Protein AF-A0AAW2H6T4-F1 (afdb_monomer_lite)

InterPro domains:
  IPR000943 RNA polymerase sigma-70 [PR00046] (392-405)
  IPR000943 RNA polymerase sigma-70 [PR00046] (416-424)
  IPR000943 RNA polymerase sigma-70 [PR00046] (540-552)
  IPR000943 RNA polymerase sigma-70 [PS00715] (392-405)
  IPR007127 RNA polymerase sigma factor 70, region 1.1 [PF03979] (9-80)
  IPR007624 RNA polymerase sigma-70 region 3 [PF04539] (447-523)
  IPR007627 RNA polymerase sigma-70 region 2 [PF04542] (368-438)
  IPR009042 RNA polymerase sigma-70 region 1.2 [PF00140] (115-144)
  IPR011990 Tetratricopeptide-like helical domain superfamily [G3DSA:1.25.40.10] (663-835)
  IPR011990 Tetratricopeptide-like helical domain superfamily [G3DSA:1.25.40.10] (836-959)
  IPR011990 Tetratricopeptide-like helical domain superfamily [SSF48452] (694-950)
  IPR013324 RNA polymerase sigma factor, region 3/4-like [SSF88659] (441-514)
  IPR013324 RNA polymerase sigma factor, region 3/4-like [SSF88659] (498-562)
  IPR013325 RNA polymerase sigma factor, region 2 [SSF88946] (134-435)
  IPR014284 RNA polymerase sigma-70-like domain [TIGR02937] (363-571)
  IPR019734 Tetratricopeptide repeat [PF13181] (883-915)
  IPR019734 Tetratricopeptide repeat [PS50005] (882-915)
  IPR019734 Tetratricopeptide repeat [SM00028] (767-802)
  IPR019734 Tetratricopeptide repeat [SM00028] (803-836)
  IPR019734 Tetratricopeptide repeat [SM00028] (882-915)

Sequence (962 aa):
MGELNLNDKVEGILNELKGRQTVTYAEVNEMLPNEVLVSEASLEEIYRQLEAKKIKLVGEARTDFSDLESEEDFEERTLEDETLVGVEDSFDFDSTEVKSSYFIGSDKDASSLDDPIRLYLKEIGKENLLTAEQEVELSHKMEQCELTILEILKDEGILIGEYYNLVESIFHQEEEVSEGDLVQREVPETIAEKRRISQFYREALKPFINSIKSFMQLKYSIQEVGEDLFESEEFLNARQELKKQLKSVELNPEEIALFSQKYIDVKNEILSLRETQRLIIQELGVHKVKDLRSLGRSLATAEERNLLEKSVGLNANEIKEKIREVQLAEHRLKEIEFEFENRVDRILELSGKISQEKALMKEAKDKLIKANLRLVISIAKKYINKGLHFFDLVQEGNIGLIKAVEKFEYRKGFKFSTYATWWIRQAITRSISDQARTIRVPVHMIEQINKVVRESRQLMQTLGREATDEEIAEKLGWEVKRVKSVKSIAREPISLETPIGEEEDSFLYDFIEDKDAENPASQTAYRVLQEQIESVLNTLPPREQEVLKMRFGLDAENSKEVLARLKERESCVRVSLNELLSAEKALKVQSAEVESNREKVEFRVAEIKTQREYEALEKEMKALSAQESTLRKELELLRNSREETQAEHERLVSLIKNQEEEILEEKETFAKEIEEKEKSLAYLEAGPTRADVLALWEQGAYSDVIANLEIEIQCKPLDSTLLVLLGISHFYQALAQGDSLQEKSHMDLAITYLRKSLLSKYVPAEDRVYYVLGKSYYHKGYYYSDLAVEYLNKALALNANLKNGYEYLGLAYSLRSEHLKSYEAFKKAYAQRPSFLLLYAMAEECLQAGQMSLAQTYLLQLKVDYEKQIDLSKRPDDNLMQKVWLSLGEIAFQEKDYRQAENFFNNILKINPSNPLVYLKLGDLYDARDNDPVRARKAWRKAAQLDPSLEIVAERLRRPIN

Structure (mmCIF, N/CA/C/O backbone):
data_AF-A0AAW2H6T4-F1
#
_entry.id   AF-A0AAW2H6T4-F1
#
loop_
_atom_site.group_PDB
_atom_site.id
_atom_site.type_symbol
_atom_site.label_atom_id
_atom_site.label_alt_id
_atom_site.label_comp_id
_atom_site.label_asym_id
_atom_site.label_entity_id
_atom_site.label_seq_id
_atom_site.pdbx_PDB_ins_code
_atom_site.Cartn_x
_atom_site.Cartn_y
_atom_site.Cartn_z
_atom_site.occupancy
_atom_site.B_iso_or_equiv
_atom_site.auth_seq_id
_atom_site.auth_comp_id
_atom_site.auth_asym_id
_atom_site.auth_atom_id
_atom_site.pdbx_PDB_model_num
ATOM 1 N N . MET A 1 1 ? -53.649 26.702 -38.207 1.00 28.42 1 MET A N 1
ATOM 2 C CA . MET A 1 1 ? -53.503 26.731 -39.678 1.00 28.42 1 MET A CA 1
ATOM 3 C C . MET A 1 1 ? -52.306 25.853 -40.001 1.00 28.42 1 MET A C 1
ATOM 5 O O . MET A 1 1 ? -51.208 26.260 -39.675 1.00 28.42 1 MET A O 1
ATOM 9 N N . GLY A 1 2 ? -52.568 24.639 -40.500 1.00 35.88 2 GLY A N 1
ATOM 10 C CA . GLY A 1 2 ? -51.635 23.691 -41.134 1.00 35.88 2 GLY A CA 1
ATOM 11 C C . GLY A 1 2 ? -50.246 23.468 -40.524 1.00 35.88 2 GLY A C 1
ATOM 12 O O . GLY A 1 2 ? -49.280 24.001 -41.053 1.00 35.88 2 GLY A O 1
ATOM 13 N N . GLU A 1 3 ? -50.134 22.598 -39.518 1.00 32.44 3 GLU A N 1
ATOM 14 C CA . GLU A 1 3 ? -48.886 21.863 -39.258 1.00 32.44 3 GLU A CA 1
ATOM 15 C C . GLU A 1 3 ? -48.763 20.762 -40.320 1.00 32.44 3 GLU A C 1
ATOM 17 O O . GLU A 1 3 ? -49.458 19.750 -40.271 1.00 32.44 3 GLU A O 1
ATOM 22 N N . LEU A 1 4 ? -47.940 21.000 -41.338 1.00 39.44 4 LEU A N 1
ATOM 23 C CA . LEU A 1 4 ? -47.462 19.954 -42.239 1.00 39.44 4 LEU A CA 1
ATOM 24 C C . LEU A 1 4 ? -46.228 19.340 -41.575 1.00 39.44 4 LEU A C 1
ATOM 26 O O . LEU A 1 4 ? -45.208 20.019 -41.452 1.00 39.44 4 LEU A O 1
ATOM 30 N N . ASN A 1 5 ? -46.346 18.091 -41.121 1.00 49.66 5 ASN A N 1
ATOM 31 C CA . ASN A 1 5 ? -45.263 17.353 -40.477 1.00 49.66 5 ASN A CA 1
ATOM 32 C C . ASN A 1 5 ? -44.026 17.316 -41.385 1.00 49.66 5 ASN A C 1
ATOM 34 O O . ASN A 1 5 ? -44.139 17.061 -42.586 1.00 49.66 5 ASN A O 1
ATOM 38 N N . LEU A 1 6 ? -42.838 17.512 -40.804 1.00 50.62 6 LEU A N 1
ATOM 39 C CA . LEU A 1 6 ? -41.548 17.364 -41.494 1.00 50.62 6 LEU A CA 1
ATOM 40 C C . LEU A 1 6 ? -41.464 16.021 -42.250 1.00 50.62 6 LEU A C 1
ATOM 42 O O . LEU A 1 6 ? -40.988 15.972 -43.382 1.00 50.62 6 LEU A O 1
ATOM 46 N N . ASN A 1 7 ? -42.027 14.963 -41.657 1.00 55.31 7 ASN A N 1
ATOM 47 C CA . ASN A 1 7 ? -42.104 13.626 -42.244 1.00 55.31 7 ASN A CA 1
ATOM 48 C C . ASN A 1 7 ? -42.931 13.567 -43.539 1.00 55.31 7 ASN A C 1
ATOM 50 O O . ASN A 1 7 ? -42.539 12.849 -44.450 1.00 55.31 7 ASN A O 1
ATOM 54 N N . ASP A 1 8 ? -44.005 14.351 -43.681 1.00 57.28 8 ASP A N 1
ATOM 55 C CA . ASP A 1 8 ? -44.834 14.338 -44.899 1.00 57.28 8 ASP A CA 1
ATOM 56 C C . ASP A 1 8 ? -44.098 14.986 -46.087 1.00 57.28 8 ASP A C 1
ATOM 58 O O . ASP A 1 8 ? -44.262 14.575 -47.237 1.00 57.28 8 ASP A O 1
ATOM 62 N N . LYS A 1 9 ? -43.244 15.986 -45.821 1.00 57.44 9 LYS A N 1
ATOM 63 C CA . LYS A 1 9 ? -42.394 16.620 -46.844 1.00 57.44 9 LYS A CA 1
ATOM 64 C C . LYS A 1 9 ? -41.209 15.736 -47.229 1.00 57.44 9 LYS A C 1
ATOM 66 O O . LYS A 1 9 ? -40.924 15.611 -48.417 1.00 57.44 9 LYS A O 1
ATOM 71 N N . VAL A 1 10 ? -40.566 15.087 -46.254 1.00 58.72 10 VAL A N 1
ATOM 72 C CA . VAL A 1 10 ? -39.486 14.114 -46.501 1.00 58.72 10 VAL A CA 1
ATOM 73 C C . VAL A 1 10 ? -40.023 12.892 -47.256 1.00 58.72 10 VAL A C 1
ATOM 75 O O . VAL A 1 10 ? -39.403 12.452 -48.221 1.00 58.72 10 VAL A O 1
ATOM 78 N N . GLU A 1 11 ? -41.219 12.391 -46.928 1.00 61.94 11 GLU A N 1
ATOM 79 C CA . GLU A 1 11 ? -41.885 11.346 -47.718 1.00 61.94 11 GLU A CA 1
ATOM 80 C C . GLU A 1 11 ? -42.286 11.819 -49.121 1.00 61.94 11 GLU A C 1
ATOM 82 O O . GLU A 1 11 ? -42.216 11.031 -50.067 1.00 61.94 11 GLU A O 1
ATOM 87 N N . GLY A 1 12 ? -42.670 13.090 -49.280 1.00 61.72 12 GLY A N 1
ATOM 88 C CA . GLY A 1 12 ? -42.907 13.721 -50.581 1.00 61.72 12 GLY A CA 1
ATOM 89 C C . GLY A 1 12 ? -41.664 13.695 -51.474 1.00 61.72 12 GLY A C 1
ATOM 90 O O . GLY A 1 12 ? -41.731 13.178 -52.589 1.00 61.72 12 GLY A O 1
ATOM 91 N N . ILE A 1 13 ? -40.519 14.139 -50.946 1.00 63.97 13 ILE A N 1
ATOM 92 C CA . ILE A 1 13 ? -39.216 14.120 -51.636 1.00 63.97 13 ILE A CA 1
ATOM 93 C C . ILE A 1 13 ? -38.795 12.674 -51.945 1.00 63.97 13 ILE A C 1
ATOM 95 O O . ILE A 1 13 ? -38.434 12.343 -53.073 1.00 63.97 13 ILE A O 1
ATOM 99 N N . LEU A 1 14 ? -38.939 11.753 -50.986 1.00 63.25 14 LEU A N 1
ATOM 100 C CA . LEU A 1 14 ? -38.640 10.330 -51.186 1.00 63.25 14 LEU A CA 1
ATOM 101 C C . LEU A 1 14 ? -39.569 9.649 -52.208 1.00 63.25 14 LEU A C 1
ATOM 103 O O . LEU A 1 14 ? -39.184 8.635 -52.793 1.00 63.25 14 LEU A O 1
ATOM 107 N N . ASN A 1 15 ? -40.791 10.149 -52.414 1.00 65.19 15 ASN A N 1
ATOM 108 C CA . ASN A 1 15 ? -41.711 9.654 -53.441 1.00 65.19 15 ASN A CA 1
ATOM 109 C C . ASN A 1 15 ? -41.422 10.260 -54.823 1.00 65.19 15 ASN A C 1
ATOM 111 O O . ASN A 1 15 ? -41.577 9.546 -55.810 1.00 65.19 15 ASN A O 1
ATOM 115 N N . GLU A 1 16 ? -40.954 11.507 -54.921 1.00 64.25 16 GLU A N 1
ATOM 116 C CA . GLU A 1 16 ? -40.449 12.072 -56.187 1.00 64.25 16 GLU A CA 1
ATOM 117 C C . GLU A 1 16 ? -39.160 11.380 -56.652 1.00 64.25 16 GLU A C 1
ATOM 119 O O . GLU A 1 16 ? -38.939 11.193 -57.850 1.00 64.25 16 GLU A O 1
ATOM 124 N N . LEU A 1 17 ? -38.347 10.909 -55.705 1.00 62.38 17 LEU A N 1
ATOM 125 C CA . LEU A 1 17 ? -37.130 10.145 -55.975 1.00 62.38 17 LEU A CA 1
ATOM 126 C C . LEU A 1 17 ? -37.383 8.647 -56.246 1.00 62.38 17 LEU A C 1
ATOM 128 O O . LEU A 1 17 ? -36.458 7.943 -56.664 1.00 62.38 17 LEU A O 1
ATOM 132 N N . LYS A 1 18 ? -38.623 8.139 -56.093 1.00 56.62 18 LYS A N 1
ATOM 133 C CA . LYS A 1 18 ? -38.999 6.756 -56.465 1.00 56.62 18 LYS A CA 1
ATOM 134 C C . LYS A 1 18 ? -38.964 6.582 -57.985 1.00 56.62 18 LYS A C 1
ATOM 136 O O . LYS A 1 18 ? -39.970 6.691 -58.680 1.00 56.62 18 LYS A O 1
ATOM 141 N N . GLY A 1 19 ? -37.780 6.263 -58.491 1.00 57.34 19 GLY A N 1
ATOM 142 C CA . GLY A 1 19 ? -37.528 5.989 -59.905 1.00 57.34 19 GLY A CA 1
ATOM 143 C C . GLY A 1 19 ? -36.106 6.326 -60.344 1.00 57.34 19 GLY A C 1
ATOM 144 O O . GLY A 1 19 ? -35.654 5.800 -61.359 1.00 57.34 19 GLY A O 1
ATOM 145 N N . ARG A 1 20 ? -35.378 7.150 -59.576 1.00 62.81 20 ARG A N 1
ATOM 146 C CA . ARG A 1 20 ? -33.968 7.472 -59.833 1.00 62.81 20 ARG A CA 1
ATOM 147 C C . ARG A 1 20 ? -33.062 6.517 -59.052 1.00 62.81 20 ARG A C 1
ATOM 149 O O . ARG A 1 20 ? -33.275 6.294 -57.867 1.00 62.81 20 ARG A O 1
ATOM 156 N N . GLN A 1 21 ? -32.062 5.937 -59.721 1.00 60.78 21 GLN A N 1
ATOM 157 C CA . GLN A 1 21 ? -31.057 5.078 -59.073 1.00 60.78 21 GLN A CA 1
ATOM 158 C C . GLN A 1 21 ? -29.920 5.880 -58.419 1.00 60.78 21 GLN A C 1
ATOM 160 O O . GLN A 1 21 ? -29.224 5.339 -57.561 1.00 60.78 21 GLN A O 1
ATOM 165 N N . THR A 1 22 ? -29.748 7.152 -58.795 1.00 69.56 22 THR A N 1
ATOM 166 C CA . THR A 1 22 ? -28.682 8.034 -58.300 1.00 69.56 22 THR A CA 1
ATOM 167 C C . THR A 1 22 ? -29.190 9.456 -58.061 1.00 69.56 22 THR A C 1
ATOM 169 O O . THR A 1 22 ? -29.988 9.947 -58.863 1.00 69.56 22 THR A O 1
ATOM 172 N N . VAL A 1 23 ? -28.724 10.108 -56.993 1.00 73.19 23 VAL A N 1
ATOM 173 C CA . VAL A 1 23 ? -29.035 11.510 -56.631 1.00 73.19 23 VAL A CA 1
ATOM 174 C C . VAL A 1 23 ? -27.757 12.181 -56.118 1.00 73.19 23 VAL A C 1
ATOM 176 O O . VAL A 1 23 ? -26.948 11.514 -55.472 1.00 73.19 23 VAL A O 1
ATOM 179 N N . THR A 1 24 ? -27.536 13.465 -56.407 1.00 73.81 24 THR A N 1
ATOM 180 C CA . THR A 1 24 ? -26.342 14.188 -55.924 1.00 73.81 24 THR A CA 1
ATOM 181 C C . THR A 1 24 ? -26.585 14.894 -54.588 1.00 73.81 24 THR A C 1
ATOM 183 O O . THR A 1 24 ? -27.717 15.232 -54.245 1.00 73.81 24 THR A O 1
ATOM 186 N N . TYR A 1 25 ? -25.518 15.148 -53.820 1.00 69.56 25 TYR A N 1
ATOM 187 C CA . TYR A 1 25 ? -25.616 15.875 -52.543 1.00 69.56 25 TYR A CA 1
ATOM 188 C C . TYR A 1 25 ? -26.214 17.283 -52.703 1.00 69.56 25 TYR A C 1
ATOM 190 O O . TYR A 1 25 ? -26.972 17.733 -51.847 1.00 69.56 25 TYR A O 1
ATOM 198 N N . ALA A 1 26 ? -25.922 17.959 -53.819 1.00 65.56 26 ALA A N 1
ATOM 199 C CA . ALA A 1 26 ? -26.484 19.270 -54.129 1.00 65.56 26 ALA A CA 1
ATOM 200 C C . ALA A 1 26 ? -28.000 19.201 -54.380 1.00 65.56 26 ALA A C 1
ATOM 202 O O . ALA A 1 26 ? -28.742 20.017 -53.842 1.00 65.56 26 ALA A O 1
ATOM 203 N N . GLU A 1 27 ? -28.471 18.185 -55.111 1.00 67.06 27 GLU A N 1
ATOM 204 C CA . GLU A 1 27 ? -29.902 17.980 -55.367 1.00 67.06 27 GLU A CA 1
ATOM 205 C C . GLU A 1 27 ? -30.681 17.672 -54.080 1.00 67.06 27 GLU A C 1
ATOM 207 O O . GLU A 1 27 ? -31.788 18.177 -53.899 1.00 67.06 27 GLU A O 1
ATOM 212 N N . VAL A 1 28 ? -30.108 16.886 -53.157 1.00 68.38 28 VAL A N 1
ATOM 213 C CA . VAL A 1 28 ? -30.737 16.623 -51.848 1.00 68.38 28 VAL A CA 1
ATOM 214 C C . VAL A 1 28 ? -30.807 17.901 -51.009 1.00 68.38 28 VAL A C 1
ATOM 216 O O . VAL A 1 28 ? -31.851 18.181 -50.423 1.00 68.38 28 VAL A O 1
ATOM 219 N N . ASN A 1 29 ? -29.744 18.708 -50.993 1.00 68.62 29 ASN A N 1
ATOM 220 C CA . ASN A 1 29 ? -29.708 19.957 -50.229 1.00 68.62 29 ASN A CA 1
ATOM 221 C C . ASN A 1 29 ? -30.616 21.056 -50.802 1.00 68.62 29 ASN A C 1
ATOM 223 O O . ASN A 1 29 ? -31.192 21.812 -50.025 1.00 68.62 29 ASN A O 1
ATOM 227 N N . GLU A 1 30 ? -30.795 21.142 -52.124 1.00 69.62 30 GLU A N 1
ATOM 228 C CA . GLU A 1 30 ? -31.726 22.100 -52.747 1.00 69.62 30 GLU A CA 1
ATOM 229 C C . GLU A 1 30 ? -33.202 21.736 -52.525 1.00 69.62 30 GLU A C 1
ATOM 231 O O . GLU A 1 30 ? -34.061 22.620 -52.480 1.00 69.62 30 GLU A O 1
ATOM 236 N N . MET A 1 31 ? -33.516 20.444 -52.374 1.00 66.00 31 MET A N 1
ATOM 237 C CA . MET A 1 31 ? -34.884 19.967 -52.126 1.00 66.00 31 MET A CA 1
ATOM 238 C C . MET A 1 31 ? -35.309 20.072 -50.654 1.00 66.00 31 MET A C 1
ATOM 240 O O . MET A 1 31 ? -36.504 19.986 -50.354 1.00 66.00 31 MET A O 1
ATOM 244 N N . LEU A 1 32 ? -34.364 20.264 -49.728 1.00 64.81 32 LEU A N 1
ATOM 245 C CA . LEU A 1 32 ? -34.636 20.363 -48.296 1.00 64.81 32 LEU A CA 1
ATOM 246 C C . LEU A 1 32 ? -34.888 21.825 -47.864 1.00 64.81 32 LEU A C 1
ATOM 248 O O . LEU A 1 32 ? -34.165 22.731 -48.269 1.00 64.81 32 LEU A O 1
ATOM 252 N N . PRO A 1 33 ? -35.900 22.100 -47.014 1.00 60.94 33 PRO A N 1
ATOM 253 C CA . PRO A 1 33 ? -36.103 23.439 -46.469 1.00 60.94 33 PRO A CA 1
ATOM 254 C C . PRO A 1 33 ? -34.951 23.863 -45.539 1.00 60.94 33 PRO A C 1
ATOM 256 O O . PRO A 1 33 ? -34.442 23.047 -44.773 1.00 60.94 33 PRO A O 1
ATOM 259 N N . ASN A 1 34 ? -34.633 25.165 -45.515 1.00 53.41 34 ASN A N 1
ATOM 260 C CA . ASN A 1 34 ? -33.566 25.768 -44.689 1.00 53.41 34 ASN A CA 1
ATOM 261 C C . ASN A 1 34 ? -33.632 25.441 -43.181 1.00 53.41 34 ASN A C 1
ATOM 263 O O . ASN A 1 34 ? -32.623 25.553 -42.497 1.00 53.41 34 ASN A O 1
ATOM 267 N N . GLU A 1 35 ? -34.790 25.031 -42.656 1.00 52.44 35 GLU A N 1
ATOM 268 C CA . GLU A 1 35 ? -34.978 24.627 -41.252 1.00 52.44 35 GLU A CA 1
ATOM 269 C C . GLU A 1 35 ? -34.395 23.233 -40.936 1.00 52.44 35 GLU A C 1
ATOM 271 O O . GLU A 1 35 ? -34.034 22.973 -39.793 1.00 52.44 35 GLU A O 1
ATOM 276 N N . VAL A 1 36 ? -34.258 22.348 -41.933 1.00 51.50 36 VAL A N 1
ATOM 277 C CA . VAL A 1 36 ? -33.697 20.984 -41.781 1.00 51.50 36 VAL A CA 1
ATOM 278 C C . VAL A 1 36 ? -32.177 20.969 -41.972 1.00 51.50 36 VAL A C 1
ATOM 280 O O . VAL A 1 36 ? -31.487 20.100 -41.453 1.00 51.50 36 VAL A O 1
ATOM 283 N N . LEU A 1 37 ? -31.639 21.982 -42.656 1.00 48.09 37 LEU A N 1
ATOM 284 C CA . LEU A 1 37 ? -30.206 22.166 -42.906 1.00 48.09 37 LEU A CA 1
ATOM 285 C C . LEU A 1 37 ? -29.390 22.513 -41.642 1.00 48.09 37 LEU A C 1
ATOM 287 O O . LEU A 1 37 ? -28.168 22.595 -41.715 1.00 48.09 37 LEU A O 1
ATOM 291 N N . VAL A 1 38 ? -30.039 22.725 -40.490 1.00 48.81 38 VAL A N 1
ATOM 292 C CA . VAL A 1 38 ? -29.384 23.169 -39.244 1.00 48.81 38 VAL A CA 1
ATOM 293 C C . VAL A 1 38 ? -28.985 21.998 -38.327 1.00 48.81 38 VAL A C 1
ATOM 295 O O . VAL A 1 38 ? -28.131 22.180 -37.460 1.00 48.81 38 VAL A O 1
ATOM 298 N N . SER A 1 39 ? -29.535 20.789 -38.510 1.00 54.38 39 SER A N 1
ATOM 299 C CA . SER A 1 39 ? -29.196 19.609 -37.695 1.00 54.38 39 SER A CA 1
ATOM 300 C C . SER A 1 39 ? -28.554 18.482 -38.516 1.00 54.38 39 SER A C 1
ATOM 302 O O . SER A 1 39 ? -29.237 17.752 -39.233 1.00 54.38 39 SER A O 1
ATOM 304 N N . GLU A 1 40 ? -27.242 18.268 -38.333 1.00 54.25 40 GLU A N 1
ATOM 305 C CA . GLU A 1 40 ? -26.476 17.158 -38.945 1.00 54.25 40 GLU A CA 1
ATOM 306 C C . GLU A 1 40 ? -27.138 15.784 -38.721 1.00 54.25 40 GLU A C 1
ATOM 308 O O . GLU A 1 40 ? -27.249 14.990 -39.650 1.00 54.25 40 GLU A O 1
ATOM 313 N N . ALA A 1 41 ? -27.700 15.541 -37.532 1.00 54.81 41 ALA A N 1
ATOM 314 C CA . ALA A 1 41 ? -28.367 14.278 -37.197 1.00 54.81 41 ALA A CA 1
ATOM 315 C C . ALA A 1 41 ? -29.653 14.008 -38.010 1.00 54.81 41 ALA A C 1
ATOM 317 O O . ALA A 1 41 ? -30.024 12.858 -38.239 1.00 54.81 41 ALA A O 1
ATOM 318 N N . SER A 1 42 ? -30.359 15.055 -38.452 1.00 57.00 42 SER A N 1
ATOM 319 C CA . SER A 1 42 ? -31.560 14.899 -39.284 1.00 57.00 42 SER A CA 1
ATOM 320 C C . SER A 1 42 ? -31.197 14.609 -40.740 1.00 57.00 42 SER A C 1
ATOM 322 O O . SER A 1 42 ? -31.909 13.862 -41.407 1.00 57.00 42 SER A O 1
ATOM 324 N N . LEU A 1 43 ? -30.073 15.155 -41.213 1.00 63.97 43 LEU A N 1
ATOM 325 C CA . LEU A 1 43 ? -29.503 14.837 -42.522 1.00 63.97 43 LEU A CA 1
ATOM 326 C C . LEU A 1 43 ? -28.990 13.392 -42.571 1.00 63.97 43 LEU A C 1
ATOM 328 O O . LEU A 1 43 ? -29.275 12.691 -43.539 1.00 63.97 43 LEU A O 1
ATOM 332 N N . GLU A 1 44 ? -28.327 12.913 -41.516 1.00 66.62 44 GLU A N 1
ATOM 333 C CA . GLU A 1 44 ? -27.884 11.514 -41.409 1.00 66.62 44 GLU A CA 1
ATOM 334 C C . GLU A 1 44 ? -29.047 10.517 -41.461 1.00 66.62 44 GLU A C 1
ATOM 336 O O . GLU A 1 44 ? -28.972 9.526 -42.186 1.00 66.62 44 GLU A O 1
ATOM 341 N N . GLU A 1 45 ? -30.153 10.786 -40.762 1.00 65.62 45 GLU A N 1
ATOM 342 C CA . GLU A 1 45 ? -31.343 9.927 -40.811 1.00 65.62 45 GLU A CA 1
ATOM 343 C C . GLU A 1 45 ? -31.986 9.925 -42.211 1.00 65.62 45 GLU A C 1
ATOM 345 O O . GLU A 1 45 ? -32.406 8.875 -42.704 1.00 65.62 45 GLU A O 1
ATOM 350 N N . ILE A 1 46 ? -31.996 11.068 -42.907 1.00 66.25 46 ILE A N 1
ATOM 351 C CA . ILE A 1 46 ? -32.456 11.160 -44.302 1.00 66.25 46 ILE A CA 1
ATOM 352 C C . ILE A 1 46 ? -31.531 10.360 -45.234 1.00 66.25 46 ILE A C 1
ATOM 354 O O . ILE A 1 46 ? -32.027 9.613 -46.083 1.00 66.25 46 ILE A O 1
ATOM 358 N N . TYR A 1 47 ? -30.208 10.441 -45.063 1.00 70.81 47 TYR A N 1
ATOM 359 C CA . TYR A 1 47 ? -29.247 9.641 -45.831 1.00 70.81 47 TYR A CA 1
ATOM 360 C C . TYR A 1 47 ? -29.422 8.143 -45.581 1.00 70.81 47 TYR A C 1
ATOM 362 O O . TYR A 1 47 ? -29.469 7.360 -46.532 1.00 70.81 47 TYR A O 1
ATOM 370 N N . ARG A 1 48 ? -29.648 7.744 -44.329 1.00 70.19 48 ARG A N 1
ATOM 371 C CA . ARG A 1 48 ? -29.922 6.353 -43.951 1.00 70.19 48 ARG A CA 1
ATOM 372 C C . ARG A 1 48 ? -31.206 5.825 -44.591 1.00 70.19 48 ARG A C 1
ATOM 374 O O . ARG A 1 48 ? -31.256 4.686 -45.055 1.00 70.19 48 ARG A O 1
ATOM 381 N N . GLN A 1 49 ? -32.247 6.654 -44.664 1.00 68.44 49 GLN A N 1
ATOM 382 C CA . GLN A 1 49 ? -33.513 6.304 -45.316 1.00 68.44 49 GLN A CA 1
ATOM 383 C C . GLN A 1 49 ? -33.408 6.253 -46.850 1.00 68.44 49 GLN A C 1
ATOM 385 O O . GLN A 1 49 ? -34.075 5.422 -47.480 1.00 68.44 49 GLN A O 1
ATOM 390 N N . LEU A 1 50 ? -32.564 7.091 -47.460 1.00 68.06 50 LEU A N 1
ATOM 391 C CA . LEU A 1 50 ? -32.231 7.034 -48.890 1.00 68.06 50 LEU A CA 1
ATOM 392 C C . LEU A 1 50 ? -31.464 5.749 -49.237 1.00 68.06 50 LEU A C 1
ATOM 394 O O . LEU A 1 50 ? -31.792 5.068 -50.216 1.00 68.06 50 LEU A O 1
ATOM 398 N N . GLU A 1 51 ? -30.514 5.363 -48.387 1.00 66.19 51 GLU A N 1
ATOM 399 C CA . GLU A 1 51 ? -29.716 4.146 -48.532 1.00 66.19 51 GLU A CA 1
ATOM 400 C C . GLU A 1 51 ? -30.567 2.879 -48.336 1.00 66.19 51 GLU A C 1
ATOM 402 O O . GLU A 1 51 ? -30.515 1.952 -49.152 1.00 66.19 51 GLU A O 1
ATOM 407 N N . ALA A 1 52 ? -31.475 2.883 -47.351 1.00 72.81 52 ALA A N 1
ATOM 408 C CA . ALA A 1 52 ? -32.454 1.813 -47.133 1.00 72.81 52 ALA A CA 1
ATOM 409 C C . ALA A 1 52 ? -33.379 1.586 -48.348 1.00 72.81 52 ALA A C 1
ATOM 411 O O . ALA A 1 52 ? -33.843 0.466 -48.585 1.00 72.81 52 ALA A O 1
ATOM 412 N N . LYS A 1 53 ? -33.626 2.628 -49.155 1.00 68.56 53 LYS A N 1
ATOM 413 C CA . LYS A 1 53 ? -34.394 2.553 -50.412 1.00 68.56 53 LYS A CA 1
ATOM 414 C C . LYS A 1 53 ? -33.535 2.297 -51.660 1.00 68.56 53 LYS A C 1
ATOM 416 O O . LYS A 1 53 ? -34.088 2.269 -52.760 1.00 68.56 53 LYS A O 1
ATOM 421 N N . LYS A 1 54 ? -32.234 2.015 -51.504 1.00 64.25 54 LYS A N 1
ATOM 422 C CA . LYS A 1 54 ? -31.262 1.703 -52.575 1.00 64.25 54 LYS A CA 1
ATOM 423 C C . LYS A 1 54 ? -31.042 2.831 -53.592 1.00 64.25 54 LYS A C 1
ATOM 425 O O . LYS A 1 54 ? -30.785 2.556 -54.765 1.00 64.25 54 LYS A O 1
ATOM 430 N N . ILE A 1 55 ? -31.141 4.084 -53.163 1.00 71.69 55 ILE A N 1
ATOM 431 C CA . ILE A 1 55 ? -30.796 5.243 -53.993 1.00 71.69 55 ILE A CA 1
ATOM 432 C C . ILE A 1 55 ? -29.334 5.593 -53.695 1.00 71.69 55 ILE A C 1
ATOM 434 O O . ILE A 1 55 ? -29.002 5.891 -52.552 1.00 71.69 55 ILE A O 1
ATOM 438 N N . LYS A 1 56 ? -28.446 5.517 -54.695 1.00 60.66 56 LYS A N 1
ATOM 439 C CA . LYS A 1 56 ? -27.018 5.823 -54.507 1.00 60.66 56 LYS A CA 1
ATOM 440 C C . LYS A 1 56 ? -26.777 7.333 -54.536 1.00 60.66 56 LYS A C 1
ATOM 442 O O . LYS A 1 56 ? -27.101 7.990 -55.523 1.00 60.66 56 LYS A O 1
ATOM 447 N N . LEU A 1 57 ? -26.164 7.866 -53.485 1.00 64.88 57 LEU A N 1
ATOM 448 C CA . LEU A 1 57 ? -25.648 9.233 -53.474 1.00 64.88 57 LEU A CA 1
ATOM 449 C C . LEU A 1 57 ? -24.345 9.296 -54.277 1.00 64.88 57 LEU A C 1
ATOM 451 O O . LEU A 1 57 ? -23.434 8.505 -54.044 1.00 64.88 57 LEU A O 1
ATOM 455 N N . VAL A 1 58 ? -24.279 10.192 -55.261 1.00 63.47 58 VAL A N 1
ATOM 456 C CA . VAL A 1 58 ? -23.109 10.365 -56.137 1.00 63.47 58 VAL A CA 1
ATOM 457 C C . VAL A 1 58 ? -22.625 11.810 -56.023 1.00 63.47 58 VAL A C 1
ATOM 459 O O . VAL A 1 58 ? -23.398 12.740 -56.243 1.00 63.47 58 VAL A O 1
ATOM 462 N N . GLY A 1 59 ? -21.356 12.017 -55.665 1.00 51.66 59 GLY A N 1
ATOM 463 C CA . GLY A 1 59 ? -20.709 13.330 -55.775 1.00 51.66 59 GLY A CA 1
ATOM 464 C C . GLY A 1 59 ? -20.497 13.692 -57.247 1.00 51.66 59 GLY A C 1
ATOM 465 O O . GLY A 1 59 ? -20.234 12.803 -58.055 1.00 51.66 59 GLY A O 1
ATOM 466 N N . GLU A 1 60 ? -20.656 14.964 -57.626 1.00 42.09 60 GLU A N 1
ATOM 467 C CA . GLU A 1 60 ? -20.458 15.397 -59.018 1.00 42.09 60 GLU A CA 1
ATOM 468 C C . GLU A 1 60 ? -19.107 14.916 -59.571 1.00 42.09 60 GLU A C 1
ATOM 470 O O . GLU A 1 60 ? -18.048 15.212 -59.019 1.00 42.09 60 GLU A O 1
ATOM 475 N N . ALA A 1 61 ? -19.142 14.213 -60.706 1.00 42.53 61 ALA A N 1
ATOM 476 C CA . ALA A 1 61 ? -17.953 13.943 -61.496 1.00 42.53 61 ALA A CA 1
ATOM 477 C C . ALA A 1 61 ? -17.568 15.223 -62.250 1.00 42.53 61 ALA A C 1
ATOM 479 O O . ALA A 1 61 ? -18.184 15.564 -63.262 1.00 42.53 61 ALA A O 1
ATOM 480 N N . ARG A 1 62 ? -16.548 15.939 -61.769 1.00 30.86 62 ARG A N 1
ATOM 481 C CA . ARG A 1 62 ? -15.882 16.980 -62.561 1.00 30.86 62 ARG A CA 1
ATOM 482 C C . ARG A 1 62 ? -14.878 16.328 -63.507 1.00 30.86 62 ARG A C 1
ATOM 484 O O . ARG A 1 62 ? -13.835 15.842 -63.082 1.00 30.86 62 ARG A O 1
ATOM 491 N N . THR A 1 63 ? -15.211 16.317 -64.794 1.00 30.77 63 THR A N 1
ATOM 492 C CA . THR A 1 63 ? -14.248 16.161 -65.886 1.00 30.77 63 THR A CA 1
ATOM 493 C C . THR A 1 63 ? -13.572 17.497 -66.196 1.00 30.77 63 THR A C 1
ATOM 495 O O . THR A 1 63 ? -14.232 18.534 -66.218 1.00 30.77 63 THR A O 1
ATOM 498 N N . ASP A 1 64 ? -12.287 17.378 -66.524 1.00 27.78 64 ASP A N 1
ATOM 499 C CA . ASP A 1 64 ? -11.381 18.311 -67.201 1.00 27.78 64 ASP A CA 1
ATOM 500 C C . ASP A 1 64 ? -10.464 19.207 -66.344 1.00 27.78 64 ASP A C 1
ATOM 502 O O . ASP A 1 64 ? -10.852 20.170 -65.688 1.00 27.78 64 ASP A O 1
ATOM 506 N N . PHE A 1 65 ? -9.183 18.836 -66.448 1.00 32.84 65 PHE A N 1
ATOM 507 C CA . PHE A 1 65 ? -7.957 19.578 -66.177 1.00 32.84 65 PHE A CA 1
ATOM 508 C C . PHE A 1 65 ? -7.973 21.010 -66.743 1.00 32.84 65 PHE A C 1
ATOM 510 O O . PHE A 1 65 ? -8.023 21.172 -67.961 1.00 32.84 65 PHE A O 1
ATOM 517 N N . SER A 1 66 ? -7.758 22.008 -65.881 1.00 28.52 66 SER A N 1
ATOM 518 C CA . SER A 1 66 ? -6.753 23.077 -66.049 1.00 28.52 66 SER A CA 1
ATOM 519 C C . SER A 1 66 ? -6.871 24.081 -64.900 1.00 28.52 66 SER A C 1
ATOM 521 O O . SER A 1 66 ? -7.788 24.895 -64.890 1.00 28.52 66 SER A O 1
ATOM 523 N N . ASP A 1 67 ? -5.988 23.991 -63.910 1.00 27.59 67 ASP A N 1
ATOM 524 C CA . ASP A 1 67 ? -5.059 25.069 -63.552 1.00 27.59 67 ASP A CA 1
ATOM 525 C C . ASP A 1 67 ? -4.317 24.699 -62.263 1.00 27.59 67 ASP A C 1
ATOM 527 O O . ASP A 1 67 ? -4.879 24.204 -61.291 1.00 27.59 67 ASP A O 1
ATOM 531 N N . LEU A 1 68 ? -3.002 24.872 -62.344 1.00 37.00 68 LEU A N 1
ATOM 532 C CA . LEU A 1 68 ? -2.034 24.733 -61.271 1.00 37.00 68 LEU A CA 1
ATOM 533 C C . LEU A 1 68 ? -2.312 25.776 -60.188 1.00 37.00 68 LEU A C 1
ATOM 535 O O . LEU A 1 68 ? -2.253 26.961 -60.489 1.00 37.00 68 LEU A O 1
ATOM 539 N N . GLU A 1 69 ? -2.498 25.332 -58.950 1.00 27.50 69 GLU A N 1
ATOM 540 C CA . GLU A 1 69 ? -1.885 25.919 -57.755 1.00 27.50 69 GLU A CA 1
ATOM 541 C C . GLU A 1 69 ? -1.995 24.889 -56.617 1.00 27.50 69 GLU A C 1
ATOM 543 O O . GLU A 1 69 ? -3.036 24.279 -56.392 1.00 27.50 69 GLU A O 1
ATOM 548 N N . SER A 1 70 ? -0.852 24.601 -56.005 1.00 28.77 70 SER A N 1
ATOM 549 C CA . SER A 1 70 ? -0.594 23.567 -55.004 1.00 28.77 70 SER A CA 1
ATOM 550 C C . SER A 1 70 ? -1.399 23.759 -53.716 1.00 28.77 70 SER A C 1
ATOM 552 O O . SER A 1 70 ? -1.350 24.824 -53.105 1.00 28.77 70 SER A O 1
ATOM 554 N N . GLU A 1 71 ? -2.057 22.694 -53.255 1.00 27.44 71 GLU A N 1
ATOM 555 C CA . GLU A 1 71 ? -2.620 22.563 -51.904 1.00 27.44 71 GLU A CA 1
ATOM 556 C C . GLU A 1 71 ? -1.507 22.343 -50.858 1.00 27.44 71 GLU A C 1
ATOM 558 O O . GLU A 1 71 ? -1.419 21.286 -50.243 1.00 27.44 71 GLU A O 1
ATOM 563 N N . GLU A 1 72 ? -0.637 23.336 -50.658 1.00 29.47 72 GLU A N 1
ATOM 564 C CA . GLU A 1 72 ? 0.305 23.368 -49.519 1.00 29.47 72 GLU A CA 1
ATOM 565 C C . GLU A 1 72 ? 0.040 24.522 -48.527 1.00 29.47 72 GLU A C 1
ATOM 567 O O . GLU A 1 72 ? 0.697 24.594 -47.498 1.00 29.47 72 GLU A O 1
ATOM 572 N N . ASP A 1 73 ? -0.982 25.367 -48.730 1.00 26.09 73 ASP A N 1
ATOM 573 C CA . ASP A 1 73 ? -1.115 26.633 -47.974 1.00 26.09 73 ASP A CA 1
ATOM 574 C C . ASP A 1 73 ? -2.338 26.756 -47.029 1.00 26.09 73 ASP A C 1
ATOM 576 O O . ASP A 1 73 ? -2.710 27.870 -46.648 1.00 26.09 73 ASP A O 1
ATOM 580 N N . PHE A 1 74 ? -2.984 25.661 -46.595 1.00 25.25 74 PHE A N 1
ATOM 581 C CA . PHE A 1 74 ? -4.165 25.752 -45.701 1.00 25.25 74 PHE A CA 1
ATOM 582 C C . PHE A 1 74 ? -4.034 25.167 -44.285 1.00 25.25 74 PHE A C 1
ATOM 584 O O . PHE A 1 74 ? -4.967 25.323 -43.495 1.00 25.25 74 PHE A O 1
ATOM 591 N N . GLU A 1 75 ? -2.879 24.617 -43.899 1.00 28.83 75 GLU A N 1
ATOM 592 C CA . GLU A 1 75 ? -2.617 24.224 -42.497 1.00 28.83 75 GLU A CA 1
ATOM 593 C C . GLU A 1 75 ? -1.848 25.279 -41.676 1.00 28.83 75 GLU A C 1
ATOM 595 O O . GLU A 1 75 ? -1.674 25.124 -40.468 1.00 28.83 75 GLU A O 1
ATOM 600 N N . GLU A 1 76 ? -1.453 26.412 -42.268 1.00 29.30 76 GLU A N 1
ATOM 601 C CA . GLU A 1 76 ? -0.533 27.359 -41.614 1.00 29.30 76 GLU A CA 1
ATOM 602 C C . GLU A 1 76 ? -1.176 28.575 -40.917 1.00 29.30 76 GLU A C 1
ATOM 604 O O . GLU A 1 76 ? -0.488 29.522 -40.540 1.00 29.30 76 GLU A O 1
ATOM 609 N N . ARG A 1 77 ? -2.494 28.588 -40.670 1.00 27.06 77 ARG A N 1
ATOM 610 C CA . ARG A 1 77 ? -3.159 29.744 -40.026 1.00 27.06 77 ARG A CA 1
ATOM 611 C C . ARG A 1 77 ? -4.042 29.422 -38.826 1.00 27.06 77 ARG A C 1
ATOM 613 O O . ARG A 1 77 ? -5.165 29.903 -38.760 1.00 27.06 77 ARG A O 1
ATOM 620 N N . THR A 1 78 ? -3.514 28.721 -37.823 1.00 26.09 78 THR A N 1
ATOM 621 C CA . THR A 1 78 ? -4.053 28.798 -36.441 1.00 26.09 78 THR A CA 1
ATOM 622 C C . THR A 1 78 ? -2.999 28.607 -35.336 1.00 26.09 78 THR A C 1
ATOM 624 O O . THR A 1 78 ? -3.342 28.231 -34.219 1.00 26.09 78 THR A O 1
ATOM 627 N N . LEU A 1 79 ? -1.717 28.883 -35.602 1.00 28.83 79 LEU A N 1
ATOM 628 C CA . LEU A 1 79 ? -0.636 28.809 -34.599 1.00 28.83 79 LEU A CA 1
ATOM 629 C C . LEU A 1 79 ? -0.155 30.185 -34.103 1.00 28.83 79 LEU A C 1
ATOM 631 O O . LEU A 1 79 ? 0.993 30.339 -33.698 1.00 28.83 79 LEU A O 1
ATOM 635 N N . GLU A 1 80 ? -1.038 31.181 -34.073 1.00 29.58 80 GLU A N 1
ATOM 636 C CA . GLU A 1 80 ? -0.773 32.478 -33.438 1.00 29.58 80 GLU A CA 1
ATOM 637 C C . GLU A 1 80 ? -1.818 32.756 -32.351 1.00 29.58 80 GLU A C 1
ATOM 639 O O . GLU A 1 80 ? -2.757 33.513 -32.557 1.00 29.58 80 GLU A O 1
ATOM 644 N N . ASP A 1 81 ? -1.704 32.042 -31.226 1.00 29.22 81 ASP A N 1
ATOM 645 C CA . ASP A 1 81 ? -1.871 32.570 -29.858 1.00 29.22 81 ASP A CA 1
ATOM 646 C C . ASP A 1 81 ? -1.888 31.413 -28.840 1.00 29.22 81 ASP A C 1
ATOM 648 O O . ASP A 1 81 ? -2.917 31.024 -28.290 1.00 29.22 81 ASP A O 1
ATOM 652 N N . GLU A 1 82 ? -0.713 30.857 -28.537 1.00 28.81 82 GLU A N 1
ATOM 653 C CA . GLU A 1 82 ? -0.515 30.058 -27.321 1.00 28.81 82 GLU A CA 1
ATOM 654 C C . GLU A 1 82 ? 0.726 30.548 -26.567 1.00 28.81 82 GLU A C 1
ATOM 656 O O . GLU A 1 82 ? 1.798 29.942 -26.575 1.00 28.81 82 GLU A O 1
ATOM 661 N N . THR A 1 83 ? 0.569 31.665 -25.859 1.00 31.03 83 THR A N 1
ATOM 662 C CA . THR A 1 83 ? 1.399 31.946 -24.684 1.00 31.03 83 THR A CA 1
ATOM 663 C C . THR A 1 83 ? 0.817 31.204 -23.481 1.00 31.03 83 THR A C 1
ATOM 665 O O . THR A 1 83 ? -0.380 31.302 -23.238 1.00 31.03 83 THR A O 1
ATOM 668 N N . LEU A 1 84 ? 1.652 30.435 -22.759 1.00 36.19 84 LEU A N 1
ATOM 669 C CA . LEU A 1 84 ? 1.566 30.015 -21.336 1.00 36.19 84 LEU A CA 1
ATOM 670 C C . LEU A 1 84 ? 2.657 28.929 -21.102 1.00 36.19 84 LEU A C 1
ATOM 672 O O . LEU A 1 84 ? 2.738 27.968 -21.857 1.00 36.19 84 LEU A O 1
ATOM 676 N N . VAL A 1 85 ? 3.552 28.924 -20.105 1.00 33.81 85 VAL A N 1
ATOM 677 C CA . VAL A 1 85 ? 3.813 29.730 -18.901 1.00 33.81 85 VAL A CA 1
ATOM 678 C C . VAL A 1 85 ? 5.334 29.731 -18.673 1.00 33.81 85 VAL A C 1
ATOM 680 O O . VAL A 1 85 ? 5.936 28.660 -18.543 1.00 33.81 85 VAL A O 1
ATOM 683 N N . GLY A 1 86 ? 5.920 30.922 -18.559 1.00 26.42 86 GLY A N 1
ATOM 684 C CA . GLY A 1 86 ? 7.054 31.215 -17.683 1.00 26.42 86 GLY A CA 1
ATOM 685 C C . GLY A 1 86 ? 6.524 32.006 -16.482 1.00 26.42 86 GLY A C 1
ATOM 686 O O . GLY A 1 86 ? 5.546 32.738 -16.613 1.00 26.42 86 GLY A O 1
ATOM 687 N N . VAL A 1 87 ? 7.091 31.771 -15.304 1.00 35.25 87 VAL A N 1
ATOM 688 C CA . VAL A 1 87 ? 6.777 32.504 -14.069 1.00 35.25 87 VAL A CA 1
ATOM 689 C C . VAL A 1 87 ? 7.382 33.915 -14.165 1.00 35.25 87 VAL A C 1
ATOM 691 O O . VAL A 1 87 ? 8.451 34.046 -14.750 1.00 35.25 87 VAL A O 1
ATOM 694 N N . GLU A 1 88 ? 6.697 34.896 -13.558 1.00 30.31 88 GLU A N 1
ATOM 695 C CA . GLU A 1 88 ? 6.959 36.356 -13.500 1.00 30.31 88 GLU A CA 1
ATOM 696 C C . GLU A 1 88 ? 6.316 37.199 -14.624 1.00 30.31 88 GLU A C 1
ATOM 698 O O . GLU A 1 88 ? 6.895 37.392 -15.683 1.00 30.31 88 GLU A O 1
ATOM 703 N N . ASP A 1 89 ? 5.084 37.690 -14.403 1.00 27.08 89 ASP A N 1
ATOM 704 C CA . ASP A 1 89 ? 4.839 39.126 -14.164 1.00 27.08 89 ASP A CA 1
ATOM 705 C C . ASP A 1 89 ? 3.365 39.448 -13.820 1.00 27.08 89 ASP A C 1
ATOM 707 O O . ASP A 1 89 ? 2.444 38.657 -14.028 1.00 27.08 89 ASP A O 1
ATOM 711 N N . SER A 1 90 ? 3.193 40.606 -13.182 1.00 29.64 90 SER A N 1
ATOM 712 C CA . SER A 1 90 ? 2.011 41.201 -12.540 1.00 29.64 90 SER A CA 1
ATOM 713 C C . SER A 1 90 ? 0.651 41.028 -13.239 1.00 29.64 90 SER A C 1
ATOM 715 O O . SER A 1 90 ? 0.471 41.393 -14.397 1.00 29.64 90 SER A O 1
ATOM 717 N N . PHE A 1 91 ? -0.344 40.580 -12.463 1.00 27.88 91 PHE A N 1
ATOM 718 C CA . PHE A 1 91 ? -1.760 40.542 -12.839 1.00 27.88 91 PHE A CA 1
ATOM 719 C C . PHE A 1 91 ? -2.376 41.949 -12.804 1.00 27.88 91 PHE A C 1
ATOM 721 O O . PHE A 1 91 ? -2.627 42.469 -11.717 1.00 27.88 91 PHE A O 1
ATOM 728 N N . ASP A 1 92 ? -2.701 42.504 -13.972 1.00 24.77 92 ASP A N 1
ATOM 729 C CA . ASP A 1 92 ? -3.695 43.572 -14.100 1.00 24.77 92 ASP A CA 1
ATOM 730 C C . ASP A 1 92 ? -4.994 42.978 -14.658 1.00 24.77 92 ASP A C 1
ATOM 732 O O . ASP A 1 92 ? -5.035 42.358 -15.722 1.00 24.77 92 ASP A O 1
ATOM 736 N N . PHE A 1 93 ? -6.059 43.110 -13.873 1.00 29.91 93 PHE A N 1
ATOM 737 C CA . PHE A 1 93 ? -7.407 42.690 -14.227 1.00 29.91 93 PHE A CA 1
ATOM 738 C C . PHE A 1 93 ? -8.090 43.873 -14.908 1.00 29.91 93 PHE A C 1
ATOM 740 O O . PHE A 1 93 ? -8.613 44.740 -14.210 1.00 29.91 93 PHE A O 1
ATOM 747 N N . ASP A 1 94 ? -8.103 43.910 -16.243 1.00 23.78 94 ASP A N 1
ATOM 748 C CA . ASP A 1 94 ? -9.026 44.796 -16.948 1.00 23.78 94 ASP A CA 1
ATOM 749 C C . ASP A 1 94 ? -10.273 44.022 -17.377 1.00 23.78 94 ASP A C 1
ATOM 751 O O . ASP A 1 94 ? -10.247 43.074 -18.168 1.00 23.78 94 ASP A O 1
ATOM 755 N N . SER A 1 95 ? -11.384 44.417 -16.769 1.00 32.25 95 SER A N 1
ATOM 756 C CA . SER A 1 95 ? -12.726 43.949 -17.056 1.00 32.25 95 SER A CA 1
ATOM 757 C C . SER A 1 95 ? -13.160 44.450 -18.428 1.00 32.25 95 SER A C 1
ATOM 759 O O . SER A 1 95 ? -13.689 45.552 -18.549 1.00 32.25 95 SER A O 1
ATOM 761 N N . THR A 1 96 ? -12.999 43.627 -19.459 1.00 24.06 96 THR A N 1
ATOM 762 C CA . THR A 1 96 ? -13.686 43.839 -20.736 1.00 24.06 96 THR A CA 1
ATOM 763 C C . THR A 1 96 ? -14.701 42.731 -20.980 1.00 24.06 96 THR A C 1
ATOM 765 O O . THR A 1 96 ? -14.415 41.536 -20.935 1.00 24.06 96 THR A O 1
ATOM 768 N N . GLU A 1 97 ? -15.944 43.175 -21.148 1.00 32.91 97 GLU A N 1
ATOM 769 C CA . GLU A 1 97 ? -17.144 42.383 -21.370 1.00 32.91 97 GLU A CA 1
ATOM 770 C C . GLU A 1 97 ? -16.968 41.417 -22.548 1.00 32.91 97 GLU A C 1
ATOM 772 O O . GLU A 1 97 ? -16.984 41.810 -23.716 1.00 32.91 97 GLU A O 1
ATOM 777 N N . VAL A 1 98 ? -16.869 40.122 -22.250 1.00 26.69 98 VAL A N 1
ATOM 778 C CA . VAL A 1 98 ? -17.024 39.085 -23.269 1.00 26.69 98 VAL A CA 1
ATOM 779 C C . VAL A 1 98 ? -18.518 38.919 -23.528 1.00 26.69 98 VAL A C 1
ATOM 781 O O . VAL A 1 98 ? -19.253 38.366 -22.706 1.00 26.69 98 VAL A O 1
ATOM 784 N N . LYS A 1 99 ? -18.969 39.420 -24.681 1.00 24.58 99 LYS A N 1
ATOM 785 C CA . LYS A 1 99 ? -20.309 39.185 -25.230 1.00 24.58 99 LYS A CA 1
ATOM 786 C C . LYS A 1 99 ? -20.567 37.679 -25.320 1.00 24.58 99 LYS A C 1
ATOM 788 O O . LYS A 1 99 ? -20.047 36.988 -26.190 1.00 24.58 99 LYS A O 1
ATOM 793 N N . SER A 1 100 ? -21.401 37.190 -24.410 1.00 26.06 100 SER A N 1
ATOM 794 C CA . SER A 1 100 ? -21.896 35.817 -24.308 1.00 26.06 100 SER A CA 1
ATOM 795 C C . SER A 1 100 ? -22.988 35.517 -25.341 1.00 26.06 100 SER A C 1
ATOM 797 O O . SER A 1 100 ? -24.080 35.066 -25.006 1.00 26.06 100 SER A O 1
ATOM 799 N N . SER A 1 101 ? -22.720 35.776 -26.618 1.00 26.75 101 SER A N 1
ATOM 800 C CA . SER A 1 101 ? -23.695 35.548 -27.683 1.00 26.75 101 SER A CA 1
ATOM 801 C C . SER A 1 101 ? -23.144 34.591 -28.725 1.00 26.75 101 SER A C 1
ATOM 803 O O . SER A 1 101 ? -22.794 35.043 -29.798 1.00 26.75 101 SER A O 1
ATOM 805 N N . TYR A 1 102 ? -23.032 33.307 -28.393 1.00 30.95 102 TYR A N 1
ATOM 806 C CA . TYR A 1 102 ? -23.280 32.157 -29.276 1.00 30.95 102 TYR A CA 1
ATOM 807 C C . TYR A 1 102 ? -23.335 30.922 -28.357 1.00 30.95 102 TYR A C 1
ATOM 809 O O . TYR A 1 102 ? -22.451 30.750 -27.525 1.00 30.95 102 TYR A O 1
ATOM 817 N N . PHE A 1 103 ? -24.394 30.112 -28.473 1.00 30.58 103 PHE A N 1
ATOM 818 C CA . PHE A 1 103 ? -24.811 29.004 -27.582 1.00 30.58 103 PHE A CA 1
ATOM 819 C C . PHE A 1 103 ? -25.700 29.340 -26.369 1.00 30.58 103 PHE A C 1
ATOM 821 O O . PHE A 1 103 ? -25.483 28.836 -25.272 1.00 30.58 103 PHE A O 1
ATOM 828 N N . ILE A 1 104 ? -26.786 30.092 -26.577 1.00 33.62 104 ILE A N 1
ATOM 829 C CA . ILE A 1 104 ? -28.046 29.842 -25.850 1.00 33.62 104 ILE A CA 1
ATOM 830 C C . ILE A 1 104 ? -29.184 29.891 -26.877 1.00 33.62 104 ILE A C 1
ATOM 832 O O . ILE A 1 104 ? -29.793 30.931 -27.104 1.00 33.62 104 ILE A O 1
ATOM 836 N N . GLY A 1 105 ? -29.419 28.758 -27.541 1.00 27.61 105 GLY A N 1
ATOM 837 C CA . GLY A 1 105 ? -30.667 28.465 -28.241 1.00 27.61 105 GLY A CA 1
ATOM 838 C C . GLY A 1 105 ? -31.518 27.595 -27.325 1.00 27.61 105 GLY A C 1
ATOM 839 O O . GLY A 1 105 ? -31.141 26.472 -26.997 1.00 27.61 105 GLY A O 1
ATOM 840 N N . SER A 1 106 ? -32.605 28.158 -26.815 1.00 38.53 106 SER A N 1
ATOM 841 C CA . SER A 1 106 ? -33.589 27.462 -26.000 1.00 38.53 106 SER A CA 1
ATOM 842 C C . SER A 1 106 ? -34.503 26.636 -26.895 1.00 38.53 106 SER A C 1
ATOM 844 O O . SER A 1 106 ? -35.463 27.202 -27.401 1.00 38.53 106 SER A O 1
ATOM 846 N N . ASP A 1 107 ? -34.275 25.330 -27.022 1.00 32.59 107 ASP A N 1
ATOM 847 C CA . ASP A 1 107 ? -35.272 24.446 -27.629 1.00 32.59 107 ASP A CA 1
ATOM 848 C C . ASP A 1 107 ? -35.614 23.261 -26.726 1.00 32.59 107 ASP A C 1
ATOM 850 O O . ASP A 1 107 ? -34.774 22.506 -26.226 1.00 32.59 107 ASP A O 1
ATOM 854 N N . LYS A 1 108 ? -36.914 23.190 -26.438 1.00 41.94 108 LYS A N 1
ATOM 855 C CA . LYS A 1 108 ? -37.591 22.112 -25.733 1.00 41.94 108 LYS A CA 1
ATOM 856 C C . LYS A 1 108 ? -37.785 20.965 -26.719 1.00 41.94 108 LYS A C 1
ATOM 858 O O . LYS A 1 108 ? -38.817 20.932 -27.365 1.00 41.94 108 LYS A O 1
ATOM 863 N N . ASP A 1 109 ? -36.876 19.998 -26.730 1.00 35.59 109 ASP A N 1
ATOM 864 C CA . ASP A 1 109 ? -37.193 18.653 -27.211 1.00 35.59 109 ASP A CA 1
ATOM 865 C C . ASP A 1 109 ? -36.596 17.599 -26.279 1.00 35.59 109 ASP A C 1
ATOM 867 O O . ASP A 1 109 ? -35.398 17.544 -26.002 1.00 35.59 109 ASP A O 1
ATOM 871 N N . ALA A 1 110 ? -37.482 16.781 -25.717 1.00 39.38 110 ALA A N 1
ATOM 872 C CA . ALA A 1 110 ? -37.203 15.799 -24.674 1.00 39.38 110 ALA A CA 1
ATOM 873 C C . ALA A 1 110 ? -36.697 14.449 -25.230 1.00 39.38 110 ALA A C 1
ATOM 875 O O . ALA A 1 110 ? -36.906 13.420 -24.595 1.00 39.38 110 ALA A O 1
ATOM 876 N N . SER A 1 111 ? -36.045 14.440 -26.400 1.00 43.56 111 SER A N 1
ATOM 877 C CA . SER A 1 111 ? -35.713 13.210 -27.144 1.00 43.56 111 SER A CA 1
ATOM 878 C C . SER A 1 111 ? -34.249 13.103 -27.612 1.00 43.56 111 SER A C 1
ATOM 880 O O . SER A 1 111 ? -33.968 12.462 -28.618 1.00 43.56 111 SER A O 1
ATOM 882 N N . SER A 1 112 ? -33.297 13.692 -26.885 1.00 48.50 112 SER A N 1
ATOM 883 C CA . SER A 1 112 ? -31.856 13.474 -27.110 1.00 48.50 112 SER A CA 1
ATOM 884 C C . SER A 1 112 ? -31.188 13.134 -25.778 1.00 48.50 112 SER A C 1
ATOM 886 O O . SER A 1 112 ? -30.663 14.013 -25.095 1.00 48.50 112 SER A O 1
ATOM 888 N N . LEU A 1 113 ? -31.281 11.863 -25.384 1.00 47.66 113 LEU A N 1
ATOM 889 C CA . LEU A 1 113 ? -30.869 11.338 -24.077 1.00 47.66 113 LEU A CA 1
ATOM 890 C C . LEU A 1 113 ? -29.406 10.856 -24.008 1.00 47.66 113 LEU A C 1
ATOM 892 O O . LEU A 1 113 ? -28.991 10.424 -22.938 1.00 47.66 113 LEU A O 1
ATOM 896 N N . ASP A 1 114 ? -28.619 10.971 -25.082 1.00 57.97 114 ASP A N 1
ATOM 897 C CA . ASP A 1 114 ? -27.412 10.135 -25.210 1.00 57.97 114 ASP A CA 1
ATOM 898 C C . ASP A 1 114 ? -26.061 10.824 -24.939 1.00 57.97 114 ASP A C 1
ATOM 900 O O . ASP A 1 114 ? -25.078 10.124 -24.714 1.00 57.97 114 ASP A O 1
ATOM 904 N N . ASP A 1 115 ? -25.973 12.162 -24.892 1.00 76.56 115 ASP A N 1
ATOM 905 C CA . ASP A 1 115 ? -24.698 12.842 -24.591 1.00 76.56 115 ASP A CA 1
ATOM 906 C C . ASP A 1 115 ? -24.606 13.256 -23.103 1.00 76.56 115 ASP A C 1
ATOM 908 O O . ASP A 1 115 ? -25.258 14.231 -22.685 1.00 76.56 115 ASP A O 1
ATOM 912 N N . PRO A 1 116 ? -23.783 12.568 -22.284 1.00 81.31 116 PRO A N 1
ATOM 913 C CA . PRO A 1 116 ? -23.621 12.878 -20.864 1.00 81.31 116 PRO A CA 1
ATOM 914 C C . PRO A 1 116 ? -23.078 14.293 -20.621 1.00 81.31 116 PRO A C 1
ATOM 916 O O . PRO A 1 116 ? -23.389 14.901 -19.591 1.00 81.31 116 PRO A O 1
ATOM 919 N N . ILE A 1 117 ? -22.331 14.869 -21.570 1.00 81.25 117 ILE A N 1
ATOM 920 C CA . ILE A 1 117 ? -21.793 16.231 -21.459 1.00 81.25 117 ILE A CA 1
ATOM 921 C C . ILE A 1 117 ? -22.936 17.246 -21.505 1.00 81.25 117 ILE A C 1
ATOM 923 O O . ILE A 1 117 ? -22.978 18.175 -20.695 1.00 81.25 117 ILE A O 1
ATOM 927 N N . ARG A 1 118 ? -23.907 17.064 -22.407 1.00 83.81 118 ARG A N 1
ATOM 928 C CA . ARG A 1 118 ? -25.074 17.958 -22.520 1.00 83.81 118 ARG A CA 1
ATOM 929 C C . ARG A 1 118 ? -25.959 17.896 -21.281 1.00 83.81 118 ARG A C 1
ATOM 931 O O . ARG A 1 118 ? -26.430 18.940 -20.821 1.00 83.81 118 ARG A O 1
ATOM 938 N N . LEU A 1 119 ? -26.158 16.703 -20.718 1.00 86.06 119 LEU A N 1
ATOM 939 C CA . LEU A 1 119 ? -26.885 16.530 -19.456 1.00 86.06 119 LEU A CA 1
ATOM 940 C C . LEU A 1 119 ? -26.186 17.281 -18.319 1.00 86.06 119 LEU A C 1
ATOM 942 O O . LEU A 1 119 ? -26.821 18.082 -17.630 1.00 86.06 119 LEU A O 1
ATOM 946 N N . TYR A 1 120 ? -24.871 17.108 -18.196 1.00 87.25 120 TYR A N 1
ATOM 947 C CA . TYR A 1 120 ? -24.066 17.779 -17.181 1.00 87.25 120 TYR A CA 1
ATOM 948 C C . TYR A 1 120 ? -24.100 19.312 -17.315 1.00 87.25 120 TYR A C 1
ATOM 950 O O . TYR A 1 120 ? -24.384 20.016 -16.343 1.00 87.25 120 TYR A O 1
ATOM 958 N N . LEU A 1 121 ? -23.901 19.851 -18.525 1.00 88.00 121 LEU A N 1
ATOM 959 C CA . LEU A 1 121 ? -23.962 21.297 -18.794 1.00 88.00 121 LEU A CA 1
ATOM 960 C C . LEU A 1 121 ? -25.338 21.898 -18.467 1.00 88.00 121 LEU A C 1
ATOM 962 O O . LEU A 1 121 ? -25.430 23.021 -17.961 1.00 88.00 121 LEU A O 1
ATOM 966 N N . LYS A 1 122 ? -26.415 21.146 -18.713 1.00 87.19 122 LYS A N 1
ATOM 967 C CA . LYS A 1 122 ? -27.780 21.559 -18.371 1.00 87.19 122 LYS A CA 1
ATOM 968 C C . LYS A 1 122 ? -28.007 21.602 -16.861 1.00 87.19 122 LYS A C 1
ATOM 970 O O . LYS A 1 122 ? -28.718 22.488 -16.390 1.00 87.19 122 LYS A O 1
ATOM 975 N N . GLU A 1 123 ? -27.436 20.673 -16.097 1.00 86.75 123 GLU A N 1
ATOM 976 C CA . GLU A 1 123 ? -27.584 20.640 -14.637 1.00 86.75 123 GLU A CA 1
ATOM 977 C C . GLU A 1 123 ? -26.859 21.793 -13.947 1.00 86.75 123 GLU A C 1
ATOM 979 O O . GLU A 1 123 ? -27.477 22.518 -13.169 1.00 86.75 123 GLU A O 1
ATOM 984 N N . ILE A 1 124 ? -25.601 22.049 -14.298 1.00 88.00 124 ILE A N 1
ATOM 985 C CA . ILE A 1 124 ? -24.840 23.187 -13.749 1.00 88.00 124 ILE A CA 1
ATOM 986 C C . ILE A 1 124 ? -25.384 24.547 -14.230 1.00 88.00 124 ILE A C 1
ATOM 988 O O . ILE A 1 124 ? -25.129 25.599 -13.638 1.00 88.00 124 ILE A O 1
ATOM 992 N N . GLY A 1 125 ? -26.131 24.546 -15.338 1.00 84.50 125 GLY A N 1
ATOM 993 C CA . GLY A 1 125 ? -26.844 25.704 -15.868 1.00 84.50 125 GLY A CA 1
ATOM 994 C C . GLY A 1 125 ? -27.961 26.202 -14.944 1.00 84.50 125 GLY A C 1
ATOM 995 O O . GLY A 1 125 ? -28.323 27.374 -15.009 1.00 84.50 125 GLY A O 1
ATOM 996 N N . LYS A 1 126 ? -28.481 25.340 -14.058 1.00 87.19 126 LYS A N 1
ATOM 997 C CA . LYS A 1 126 ? -29.588 25.663 -13.141 1.00 87.19 126 LYS A CA 1
ATOM 998 C C . LYS A 1 126 ? -29.157 26.476 -11.920 1.00 87.19 126 LYS A C 1
ATOM 1000 O O . LYS A 1 126 ? -29.981 27.186 -11.355 1.00 87.19 126 LYS A O 1
ATOM 1005 N N . GLU A 1 127 ? -27.897 26.361 -11.511 1.00 87.38 127 GLU A N 1
ATOM 1006 C CA . GLU A 1 127 ? -27.363 27.043 -10.329 1.00 87.38 127 GLU A CA 1
ATOM 1007 C C . GLU A 1 127 ? -26.908 28.470 -10.674 1.00 87.38 127 GLU A C 1
ATOM 1009 O O . GLU A 1 127 ? -26.315 28.717 -11.729 1.00 87.38 127 GLU A O 1
ATOM 1014 N N . ASN A 1 128 ? -27.192 29.426 -9.787 1.00 88.19 128 ASN A N 1
ATOM 1015 C CA . ASN A 1 128 ? -26.811 30.827 -9.974 1.00 88.19 128 ASN A CA 1
ATOM 1016 C C . ASN A 1 128 ? -25.349 31.066 -9.569 1.00 88.19 128 ASN A C 1
ATOM 1018 O O . ASN A 1 128 ? -24.840 30.444 -8.638 1.00 88.19 128 ASN A O 1
ATOM 1022 N N . LEU A 1 129 ? -24.691 32.011 -10.247 1.00 88.88 129 LEU A N 1
ATOM 1023 C CA . LEU A 1 129 ? -23.352 32.468 -9.870 1.00 88.88 129 LEU A CA 1
ATOM 1024 C C . LEU A 1 129 ? -23.410 33.216 -8.530 1.00 88.88 129 LEU A C 1
ATOM 1026 O O . LEU A 1 129 ? -24.333 34.000 -8.300 1.00 88.88 129 LEU A O 1
ATOM 1030 N N . LEU A 1 130 ? -22.420 32.984 -7.667 1.00 90.94 130 LEU A N 1
ATOM 1031 C CA . LEU A 1 130 ? -22.295 33.675 -6.383 1.00 90.94 130 LEU A CA 1
ATOM 1032 C C . LEU A 1 130 ? -21.616 35.037 -6.553 1.00 90.94 130 LEU A C 1
ATOM 1034 O O . LEU A 1 130 ? -20.773 35.229 -7.430 1.00 90.94 130 LEU A O 1
ATOM 1038 N N . THR A 1 131 ? -21.966 35.982 -5.683 1.00 91.12 131 THR A N 1
ATOM 1039 C CA . THR A 1 131 ? -21.201 37.225 -5.515 1.00 91.12 131 THR A CA 1
ATOM 1040 C C . THR A 1 131 ? -20.039 37.014 -4.541 1.00 91.12 131 THR A C 1
ATOM 1042 O O . THR A 1 131 ? -20.085 36.120 -3.699 1.00 91.12 131 THR A O 1
ATOM 1045 N N . ALA A 1 132 ? -19.013 37.871 -4.596 1.00 86.75 132 ALA A N 1
ATOM 1046 C CA . ALA A 1 132 ? -17.873 37.793 -3.674 1.00 86.75 132 ALA A CA 1
ATOM 1047 C C . ALA A 1 132 ? -18.297 37.881 -2.192 1.00 86.75 132 ALA A C 1
ATOM 1049 O O . ALA A 1 132 ? -17.725 37.211 -1.339 1.00 86.75 132 ALA A O 1
ATOM 1050 N N . GLU A 1 133 ? -19.335 38.663 -1.879 1.00 88.62 133 GLU A N 1
ATOM 1051 C CA . GLU A 1 133 ? -19.897 38.740 -0.524 1.00 88.62 133 GLU A CA 1
ATOM 1052 C C . GLU A 1 133 ? -20.540 37.415 -0.095 1.00 88.62 133 GLU A C 1
ATOM 1054 O O . GLU A 1 133 ? -20.346 36.970 1.034 1.00 88.62 133 GLU A O 1
ATOM 1059 N N . GLN A 1 134 ? -21.256 36.747 -1.004 1.00 91.44 134 GLN A N 1
ATOM 1060 C CA . GLN A 1 134 ? -21.873 35.446 -0.736 1.00 91.44 134 GLN A CA 1
ATOM 1061 C C . GLN A 1 134 ? -20.828 34.332 -0.579 1.00 91.44 134 GLN A C 1
ATOM 1063 O O . GLN A 1 134 ? -21.022 33.431 0.235 1.00 91.44 134 GLN A O 1
ATOM 1068 N N . GLU A 1 135 ? -19.712 34.385 -1.315 1.00 90.56 135 GLU A N 1
ATOM 1069 C CA . GLU A 1 135 ? -18.578 33.463 -1.130 1.00 90.56 135 GLU A CA 1
ATOM 1070 C C . GLU A 1 135 ? -17.982 33.587 0.278 1.00 90.56 135 GLU A C 1
ATOM 1072 O O . GLU A 1 135 ? -17.735 32.579 0.948 1.00 90.56 135 GLU A O 1
ATOM 1077 N N . VAL A 1 136 ? -17.799 34.824 0.750 1.00 90.19 136 VAL A N 1
ATOM 1078 C CA . VAL A 1 136 ? -17.322 35.106 2.110 1.00 90.19 136 VAL A CA 1
ATOM 1079 C C . VAL A 1 136 ? -18.346 34.651 3.148 1.00 90.19 136 VAL A C 1
ATOM 1081 O O . VAL A 1 136 ? -17.964 34.024 4.130 1.00 90.19 136 VAL A O 1
ATOM 1084 N N . GLU A 1 137 ? -19.640 34.894 2.926 1.00 92.44 137 GLU A N 1
ATOM 1085 C CA . GLU A 1 137 ? -20.707 34.460 3.835 1.00 92.44 137 GLU A CA 1
ATOM 1086 C C . GLU A 1 137 ? -20.741 32.931 3.992 1.00 92.44 137 GLU A C 1
ATOM 1088 O O . GLU A 1 137 ? -20.863 32.425 5.108 1.00 92.44 137 GLU A O 1
ATOM 1093 N N . LEU A 1 138 ? -20.605 32.182 2.893 1.00 92.12 138 LEU A N 1
ATOM 1094 C CA . LEU A 1 138 ? -20.548 30.718 2.927 1.00 92.12 138 LEU A CA 1
ATOM 1095 C C . LEU A 1 138 ? -19.284 30.215 3.628 1.00 92.12 138 LEU A C 1
ATOM 1097 O O . LEU A 1 138 ? -19.374 29.313 4.457 1.00 92.12 138 LEU A O 1
ATOM 1101 N N . SER A 1 139 ? -18.133 30.829 3.351 1.00 90.75 139 SER A N 1
ATOM 1102 C CA . SER A 1 139 ? -16.860 30.468 3.991 1.00 90.75 139 SER A CA 1
ATOM 1103 C C . SER A 1 139 ? -16.885 30.748 5.498 1.00 90.75 139 SER A C 1
ATOM 1105 O O . SER A 1 139 ? -16.460 29.920 6.297 1.00 90.75 139 SER A O 1
ATOM 1107 N N . HIS A 1 140 ? -17.462 31.881 5.901 1.00 91.69 140 HIS A N 1
ATOM 1108 C CA . HIS A 1 140 ? -17.672 32.230 7.304 1.00 91.69 140 HIS A CA 1
ATOM 1109 C C . HIS A 1 140 ? -18.634 31.257 7.992 1.00 91.69 140 HIS A C 1
ATOM 1111 O O . HIS A 1 140 ? -18.371 30.828 9.109 1.00 91.69 140 HIS A O 1
ATOM 1117 N N . LYS A 1 141 ? -19.730 30.859 7.331 1.00 92.19 141 LYS A N 1
ATOM 1118 C CA . LYS A 1 141 ? -20.646 29.829 7.854 1.00 92.19 141 LYS A CA 1
ATOM 1119 C C . LYS A 1 141 ? -19.935 28.497 8.089 1.00 92.19 141 LYS A C 1
ATOM 1121 O O . LYS A 1 141 ? -20.158 27.874 9.120 1.00 92.19 141 LYS A O 1
ATOM 1126 N N . MET A 1 142 ? -19.070 28.078 7.165 1.00 90.75 142 MET A N 1
ATOM 1127 C CA . MET A 1 142 ? -18.272 26.858 7.324 1.00 90.75 142 MET A CA 1
ATOM 1128 C C . MET A 1 142 ? -17.336 26.956 8.534 1.00 90.75 142 MET A C 1
ATOM 1130 O O . MET A 1 142 ? -17.347 26.059 9.374 1.00 90.75 142 MET A O 1
ATOM 1134 N N . GLU A 1 143 ? -16.605 28.066 8.670 1.00 89.88 143 GLU A N 1
ATOM 1135 C CA . GLU A 1 143 ? -15.715 28.301 9.815 1.00 89.88 143 GLU A CA 1
ATOM 1136 C C . GLU A 1 143 ? -16.491 28.351 11.140 1.00 89.88 143 GLU A C 1
ATOM 1138 O O . GLU A 1 143 ? -16.058 27.779 12.134 1.00 89.88 143 GLU A O 1
ATOM 1143 N N . GLN A 1 144 ? -17.675 28.970 11.171 1.00 91.19 144 GLN A N 1
ATOM 1144 C CA . GLN A 1 144 ? -18.526 28.997 12.363 1.00 91.19 144 GLN A CA 1
ATOM 1145 C C . GLN A 1 144 ? -18.991 27.604 12.792 1.00 91.19 144 GLN A C 1
ATOM 1147 O O . GLN A 1 144 ? -18.955 27.297 13.984 1.00 91.19 144 GLN A O 1
ATOM 1152 N N . CYS A 1 145 ? -19.411 26.757 11.848 1.00 91.25 145 CYS A N 1
ATOM 1153 C CA . CYS A 1 145 ? -19.772 25.372 12.151 1.00 91.25 145 CYS A CA 1
ATOM 1154 C C . CYS A 1 145 ? -18.563 24.598 12.696 1.00 91.25 145 CYS A C 1
ATOM 1156 O O . CYS A 1 145 ? -18.694 23.860 13.671 1.00 91.25 145 CYS A O 1
ATOM 1158 N N . GLU A 1 146 ? -17.379 24.790 12.110 1.00 88.25 146 GLU A N 1
ATOM 1159 C CA . GLU A 1 146 ? -16.144 24.141 12.564 1.00 88.25 146 GLU A CA 1
ATOM 1160 C C . GLU A 1 146 ? -15.741 24.594 13.970 1.00 88.25 146 GLU A C 1
ATOM 1162 O O . GLU A 1 146 ? -15.473 23.758 14.830 1.00 88.25 146 GLU A O 1
ATOM 1167 N N . LEU A 1 147 ? -15.788 25.901 14.240 1.00 88.88 147 LEU A N 1
ATOM 1168 C CA . LEU A 1 147 ? -15.535 26.469 15.564 1.00 88.88 147 LEU A CA 1
ATOM 1169 C C . LEU A 1 147 ? -16.542 25.961 16.596 1.00 88.88 147 LEU A C 1
ATOM 1171 O O . LEU A 1 147 ? -16.143 25.593 17.694 1.00 88.88 147 LEU A O 1
ATOM 1175 N N . THR A 1 148 ? -17.824 25.873 16.238 1.00 91.00 148 THR A N 1
ATOM 1176 C CA . THR A 1 148 ? -18.867 25.344 17.131 1.00 91.00 148 THR A CA 1
ATOM 1177 C C . THR A 1 148 ? -18.600 23.878 17.473 1.00 91.00 148 THR A C 1
ATOM 1179 O O . THR A 1 148 ? -18.710 23.478 18.632 1.00 91.00 148 THR A O 1
ATOM 1182 N N . ILE A 1 149 ? -18.202 23.066 16.488 1.00 90.38 149 ILE A N 1
ATOM 1183 C CA . ILE A 1 149 ? -17.802 21.670 16.712 1.00 90.38 149 ILE A CA 1
ATOM 1184 C C . ILE A 1 149 ? -16.557 21.612 17.603 1.00 90.38 149 ILE A C 1
ATOM 1186 O O . ILE A 1 149 ? -16.532 20.843 18.560 1.00 90.38 149 ILE A O 1
ATOM 1190 N N . LEU A 1 150 ? -15.545 22.437 17.340 1.00 88.19 150 LEU A N 1
ATOM 1191 C CA . LEU A 1 150 ? -14.318 22.492 18.132 1.00 88.19 150 LEU A CA 1
ATOM 1192 C C . LEU A 1 150 ? -14.583 22.915 19.582 1.00 88.19 150 LE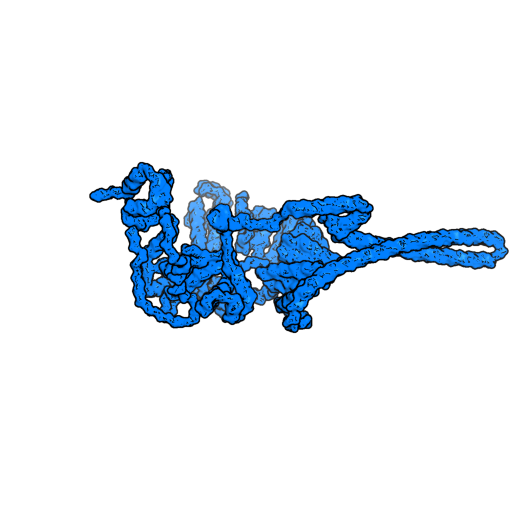U A C 1
ATOM 1194 O O . LEU A 1 150 ? -14.011 22.322 20.493 1.00 88.19 150 LEU A O 1
ATOM 1198 N N . GLU A 1 151 ? -15.456 23.893 19.818 1.00 87.62 151 GLU A N 1
ATOM 1199 C CA . GLU A 1 151 ? -15.879 24.301 21.161 1.00 87.62 151 GLU A CA 1
ATOM 1200 C C . GLU A 1 151 ? -16.581 23.156 21.891 1.00 87.62 151 GLU A C 1
ATOM 1202 O O . GLU A 1 151 ? -16.225 22.850 23.031 1.00 87.62 151 GLU A O 1
ATOM 1207 N N . ILE A 1 152 ? -17.502 22.460 21.211 1.00 87.38 152 ILE A N 1
ATOM 1208 C CA . ILE A 1 152 ? -18.153 21.262 21.750 1.00 87.38 152 ILE A CA 1
ATOM 1209 C C . ILE A 1 152 ? -17.104 20.210 22.115 1.00 87.38 152 ILE A C 1
ATOM 1211 O O . ILE A 1 152 ? -17.153 19.668 23.209 1.00 87.38 152 ILE A O 1
ATOM 1215 N N . LEU A 1 153 ? -16.132 19.923 21.251 1.00 86.94 153 LEU A N 1
ATOM 1216 C CA . LEU A 1 153 ? -15.111 18.920 21.556 1.00 86.94 153 LEU A CA 1
ATOM 1217 C C . LEU A 1 153 ? -14.229 19.354 22.738 1.00 86.94 153 LEU A C 1
ATOM 1219 O O . LEU A 1 153 ? -14.013 18.558 23.650 1.00 86.94 153 LEU A O 1
ATOM 1223 N N . LYS A 1 154 ? -13.767 20.614 22.763 1.00 84.12 154 LYS A N 1
ATOM 1224 C CA . LYS A 1 154 ? -12.891 21.169 23.814 1.00 84.12 154 LYS A CA 1
ATOM 1225 C C . LYS A 1 154 ? -13.540 21.224 25.193 1.00 84.12 154 LYS A C 1
ATOM 1227 O O . LYS A 1 154 ? -12.836 21.136 26.202 1.00 84.12 154 LYS A O 1
ATOM 1232 N N . ASP A 1 155 ? -14.855 21.389 25.257 1.00 83.06 155 ASP A N 1
ATOM 1233 C CA . ASP A 1 155 ? -15.579 21.418 26.525 1.00 83.06 155 ASP A CA 1
ATOM 1234 C C . ASP A 1 155 ? -15.879 20.015 27.079 1.00 83.06 155 ASP A C 1
ATOM 1236 O O . ASP A 1 155 ? -16.153 19.871 28.277 1.00 83.06 155 ASP A O 1
ATOM 1240 N N . GLU A 1 156 ? -15.768 18.962 26.267 1.00 82.62 156 GLU A N 1
ATOM 1241 C CA . GLU A 1 156 ? -16.159 17.596 26.624 1.00 82.62 156 GLU A CA 1
ATOM 1242 C C . GLU A 1 156 ? -14.972 16.718 27.081 1.00 82.62 156 GLU A C 1
ATOM 1244 O O . GLU A 1 156 ? -13.805 17.074 26.947 1.00 82.62 156 GLU A O 1
ATOM 1249 N N . GLY A 1 157 ? -15.257 15.606 27.776 1.00 74.44 157 GLY A N 1
ATOM 1250 C CA . GLY A 1 157 ? -14.222 14.812 28.478 1.00 74.44 157 GLY A CA 1
ATOM 1251 C C . GLY A 1 157 ? -13.429 13.841 27.608 1.00 74.44 157 GLY A C 1
ATOM 1252 O O . GLY A 1 157 ? -12.303 13.499 27.953 1.00 74.44 157 GLY A O 1
ATOM 1253 N N . ILE A 1 158 ? -13.989 13.440 26.464 1.00 83.19 158 ILE A N 1
ATOM 1254 C CA . ILE A 1 158 ? -13.382 12.441 25.575 1.00 83.19 158 ILE A CA 1
ATOM 1255 C C . ILE A 1 158 ? -11.962 12.824 25.139 1.00 83.19 158 ILE A C 1
ATOM 1257 O O . ILE A 1 158 ? -11.082 11.970 25.096 1.00 83.19 158 ILE A O 1
ATOM 1261 N N . LEU A 1 159 ? -11.708 14.118 24.907 1.00 83.00 159 LEU A N 1
ATOM 1262 C CA . LEU A 1 159 ? -10.401 14.605 24.469 1.00 83.00 159 LEU A CA 1
ATOM 1263 C C . LEU A 1 159 ? -9.284 14.255 25.449 1.00 83.00 159 LEU A C 1
ATOM 1265 O O . LEU A 1 159 ? -8.159 14.046 25.022 1.00 83.00 159 LEU A O 1
ATOM 1269 N N . ILE A 1 160 ? -9.567 14.170 26.749 1.00 84.12 160 ILE A N 1
ATOM 1270 C CA . ILE A 1 160 ? -8.547 13.840 27.749 1.00 84.12 160 ILE A CA 1
ATOM 1271 C C . ILE A 1 160 ? -8.039 12.408 27.545 1.00 84.12 160 ILE A C 1
ATOM 1273 O O . ILE A 1 160 ? -6.830 12.178 27.576 1.00 84.12 160 ILE A O 1
ATOM 1277 N N . GLY A 1 161 ? -8.953 11.465 27.298 1.00 82.94 161 GLY A N 1
ATOM 1278 C CA . GLY A 1 161 ? -8.607 10.079 26.979 1.00 82.94 161 GLY A CA 1
ATOM 1279 C C . GLY A 1 161 ? -7.869 9.963 25.645 1.00 82.94 161 GLY A C 1
ATOM 1280 O O . GLY A 1 161 ? -6.881 9.243 25.545 1.00 82.94 161 GLY A O 1
ATOM 1281 N N . GLU A 1 162 ? -8.277 10.735 24.639 1.00 83.25 162 GLU A N 1
ATOM 1282 C CA . GLU A 1 162 ? -7.604 10.753 23.334 1.00 83.25 162 GLU A CA 1
ATOM 1283 C C . GLU A 1 162 ? -6.201 11.367 23.417 1.00 83.25 162 GLU A C 1
ATOM 1285 O O . GLU A 1 162 ? -5.250 10.800 22.887 1.00 83.25 162 GLU A O 1
ATOM 1290 N N . TYR A 1 163 ? -6.024 12.467 24.156 1.00 84.62 163 TYR A N 1
ATOM 1291 C CA . TYR A 1 163 ? -4.702 13.031 24.424 1.00 84.62 163 TYR A CA 1
ATOM 1292 C C . TYR A 1 163 ? -3.822 12.067 25.214 1.00 84.62 163 TYR A C 1
ATOM 1294 O O . TYR A 1 163 ? -2.617 12.034 24.980 1.00 84.62 163 TYR A O 1
ATOM 1302 N N . TYR A 1 164 ? -4.390 11.270 26.123 1.00 84.19 164 TYR A N 1
ATOM 1303 C CA . TYR A 1 164 ? -3.643 10.208 26.791 1.00 84.19 164 TYR A CA 1
ATOM 1304 C C . TYR A 1 164 ? -3.153 9.156 25.793 1.00 84.19 164 TYR A C 1
ATOM 1306 O O . TYR A 1 164 ? -1.959 8.875 25.784 1.00 84.19 164 TYR A O 1
ATOM 1314 N N . ASN A 1 165 ? -4.020 8.658 24.906 1.00 83.62 165 ASN A N 1
ATOM 1315 C CA . ASN A 1 165 ? -3.637 7.702 23.860 1.00 83.62 165 ASN A CA 1
ATOM 1316 C C . ASN A 1 165 ? -2.567 8.287 22.920 1.00 83.62 165 ASN A C 1
ATOM 1318 O O . ASN A 1 165 ? -1.613 7.606 22.548 1.00 83.62 165 ASN A O 1
ATOM 1322 N N . LEU A 1 166 ? -2.681 9.574 22.573 1.00 79.62 166 LEU A N 1
ATOM 1323 C CA . LEU A 1 166 ? -1.673 10.291 21.791 1.00 79.62 166 LEU A CA 1
ATOM 1324 C C . LEU A 1 166 ? -0.342 10.379 22.542 1.00 79.62 166 LEU A C 1
ATOM 1326 O O . LEU A 1 166 ? 0.698 10.053 21.979 1.00 79.62 166 LEU A O 1
ATOM 1330 N N . VAL A 1 167 ? -0.358 10.759 23.821 1.00 80.69 167 VAL A N 1
ATOM 1331 C CA . VAL A 1 167 ? 0.844 10.801 24.668 1.00 80.69 167 VAL A CA 1
ATOM 1332 C C . VAL A 1 167 ? 1.471 9.414 24.801 1.00 80.69 167 VAL A C 1
ATOM 1334 O O . VAL A 1 167 ? 2.690 9.293 24.734 1.00 80.69 167 VAL A O 1
ATOM 1337 N N . GLU A 1 168 ? 0.665 8.369 24.956 1.00 79.31 168 GLU A N 1
ATOM 1338 C CA . GLU A 1 168 ? 1.136 6.989 25.009 1.00 79.31 168 GLU A CA 1
ATOM 1339 C C . GLU A 1 168 ? 1.812 6.602 23.687 1.00 79.31 168 GLU A C 1
ATOM 1341 O O . GLU A 1 168 ? 2.970 6.197 23.686 1.00 79.31 168 GLU A O 1
ATOM 1346 N N . SER A 1 169 ? 1.162 6.853 22.548 1.00 75.19 169 SER A N 1
ATOM 1347 C CA . SER A 1 169 ? 1.714 6.533 21.226 1.00 75.19 169 SER A CA 1
ATOM 1348 C C . SER A 1 169 ? 2.995 7.308 20.878 1.00 75.19 169 SER A C 1
ATOM 1350 O O . SER A 1 169 ? 3.918 6.731 20.309 1.00 75.19 169 SER A O 1
ATOM 1352 N N . ILE A 1 170 ? 3.082 8.593 21.243 1.00 75.31 170 ILE A N 1
ATOM 1353 C CA . ILE A 1 170 ? 4.223 9.464 20.917 1.00 75.31 170 ILE A CA 1
ATOM 1354 C C . ILE A 1 170 ? 5.416 9.189 21.841 1.00 75.31 170 ILE A C 1
ATOM 1356 O O . ILE A 1 170 ? 6.560 9.263 21.396 1.00 75.31 170 ILE A O 1
ATOM 1360 N N . PHE A 1 171 ? 5.172 8.924 23.130 1.00 71.06 171 PHE A N 1
ATOM 1361 C CA . PHE A 1 171 ? 6.230 8.884 24.145 1.00 71.06 171 PHE A CA 1
ATOM 1362 C C . PHE A 1 171 ? 6.568 7.478 24.670 1.00 71.06 171 PHE A C 1
ATOM 1364 O O . PHE A 1 171 ? 7.616 7.344 25.295 1.00 71.06 171 PHE A O 1
ATOM 1371 N N . HIS A 1 172 ? 5.768 6.428 24.427 1.00 64.81 172 HIS A N 1
ATOM 1372 C CA . HIS A 1 172 ? 6.187 5.046 24.739 1.00 64.81 172 HIS A CA 1
ATOM 1373 C C . HIS A 1 172 ? 7.094 4.411 23.677 1.00 64.81 172 HIS A C 1
ATOM 1375 O O . HIS A 1 172 ? 7.764 3.431 23.982 1.00 64.81 172 HIS A O 1
ATOM 1381 N N . GLN A 1 173 ? 7.202 4.978 22.472 1.00 52.25 173 GLN A N 1
ATOM 1382 C CA . GLN A 1 173 ? 8.071 4.431 21.420 1.00 52.25 173 GLN A CA 1
ATOM 1383 C C . GLN A 1 173 ? 9.562 4.810 21.542 1.00 52.25 173 GLN A C 1
ATOM 1385 O O . GLN A 1 173 ? 10.352 4.382 20.709 1.00 52.25 173 GLN A O 1
ATOM 1390 N N . GLU A 1 174 ? 9.983 5.575 22.558 1.00 43.00 174 GLU A N 1
ATOM 1391 C CA . GLU A 1 174 ? 11.409 5.913 22.749 1.00 43.00 174 GLU A CA 1
ATOM 1392 C C . GLU A 1 174 ? 12.186 4.936 23.651 1.00 43.00 174 GLU A C 1
ATOM 1394 O O . GLU A 1 174 ? 13.411 5.029 23.693 1.00 43.00 174 GLU A O 1
ATOM 1399 N N . GLU A 1 175 ? 11.539 3.979 24.331 1.00 39.00 175 GLU A N 1
ATOM 1400 C CA . GLU A 1 175 ? 12.269 2.999 25.162 1.00 39.00 175 GLU A CA 1
ATOM 1401 C C . GLU A 1 175 ? 12.647 1.694 24.435 1.00 39.00 175 GLU A C 1
ATOM 1403 O O . GLU A 1 175 ? 13.577 1.029 24.881 1.00 39.00 175 GLU A O 1
ATOM 1408 N N . GLU A 1 176 ? 12.070 1.379 23.267 1.00 35.59 176 GLU A N 1
ATOM 1409 C CA . GLU A 1 176 ? 12.502 0.248 22.423 1.00 35.59 176 GLU A CA 1
ATOM 1410 C C . GLU A 1 176 ? 12.276 0.520 20.924 1.00 35.59 176 GLU A C 1
ATOM 1412 O O . GLU A 1 176 ? 11.328 0.028 20.320 1.00 35.59 176 GLU A O 1
ATOM 1417 N N . VAL A 1 177 ? 13.178 1.273 20.287 1.00 32.09 177 VAL A N 1
ATOM 1418 C CA . VAL A 1 177 ? 13.453 1.102 18.850 1.00 32.09 177 VAL A CA 1
ATOM 1419 C C . VAL A 1 177 ? 14.968 1.144 18.646 1.00 32.09 177 VAL A C 1
ATOM 1421 O O . VAL A 1 177 ? 15.557 2.171 18.319 1.00 32.09 177 VAL A O 1
ATOM 1424 N N . SER A 1 178 ? 15.614 -0.006 18.855 1.00 29.88 178 SER A N 1
ATOM 1425 C CA . SER A 1 178 ? 16.752 -0.367 18.011 1.00 29.88 178 SER A CA 1
ATOM 1426 C C . SER A 1 178 ? 16.149 -0.648 16.640 1.00 29.88 178 SER A C 1
ATOM 1428 O O . SER A 1 178 ? 15.291 -1.517 16.520 1.00 29.88 178 SER A O 1
ATOM 1430 N N . GLU A 1 179 ? 16.531 0.133 15.635 1.00 34.84 179 GLU A N 1
ATOM 1431 C CA . GLU A 1 179 ? 16.105 -0.043 14.247 1.00 34.84 179 GLU A CA 1
ATOM 1432 C C . GLU A 1 179 ? 16.494 -1.445 13.754 1.00 34.84 179 GLU A C 1
ATOM 1434 O O . GLU A 1 179 ? 17.635 -1.717 13.386 1.00 34.84 179 GLU A O 1
ATOM 1439 N N . GLY A 1 180 ? 15.535 -2.358 13.813 1.00 32.38 180 GLY A N 1
ATOM 1440 C CA . GLY A 1 180 ? 15.656 -3.735 13.368 1.00 32.38 180 GLY A CA 1
ATOM 1441 C C . GLY A 1 180 ? 14.484 -4.519 13.935 1.00 32.38 180 GLY A C 1
ATOM 1442 O O . GLY A 1 180 ? 14.347 -4.620 15.144 1.00 32.38 180 GLY A O 1
ATOM 1443 N N . ASP A 1 181 ? 13.647 -5.058 13.056 1.00 34.53 181 ASP A N 1
ATOM 1444 C CA . ASP A 1 181 ? 12.544 -5.974 13.369 1.00 34.53 181 ASP A CA 1
ATOM 1445 C C . ASP A 1 181 ? 11.227 -5.361 13.870 1.00 34.53 181 ASP A C 1
ATOM 1447 O O . ASP A 1 181 ? 10.735 -5.681 14.947 1.00 34.53 181 ASP A O 1
ATOM 1451 N N . LEU A 1 182 ? 10.542 -4.619 12.993 1.00 37.06 182 LEU A N 1
ATOM 1452 C CA . LEU A 1 182 ? 9.073 -4.630 12.958 1.00 37.06 182 LEU A CA 1
ATOM 1453 C C . LEU A 1 182 ? 8.580 -4.724 11.507 1.00 37.06 182 LEU A C 1
ATOM 1455 O O . LEU A 1 182 ? 8.203 -3.737 10.883 1.00 37.06 182 LEU A O 1
ATOM 1459 N N . VAL A 1 183 ? 8.558 -5.951 10.979 1.00 35.81 183 VAL A N 1
ATOM 1460 C CA . VAL A 1 183 ? 7.690 -6.315 9.852 1.00 35.81 183 VAL A CA 1
ATOM 1461 C C . VAL A 1 183 ? 6.327 -6.680 10.429 1.00 35.81 183 VAL A C 1
ATOM 1463 O O . VAL A 1 183 ? 6.076 -7.823 10.805 1.00 35.81 183 VAL A O 1
ATOM 1466 N N . GLN A 1 184 ? 5.434 -5.700 10.485 1.00 41.59 184 GLN A N 1
ATOM 1467 C CA . GLN A 1 184 ? 4.009 -5.919 10.265 1.00 41.59 184 GLN A CA 1
ATOM 1468 C C . GLN A 1 184 ? 3.509 -4.774 9.393 1.00 41.59 184 GLN A C 1
ATOM 1470 O O . GLN A 1 184 ? 3.892 -3.625 9.590 1.00 41.59 184 GLN A O 1
ATOM 1475 N N . ARG A 1 185 ? 2.693 -5.118 8.392 1.00 43.81 185 ARG A N 1
ATOM 1476 C CA . ARG A 1 185 ? 2.042 -4.197 7.455 1.00 43.81 185 ARG A CA 1
ATOM 1477 C C . ARG A 1 185 ? 1.265 -3.111 8.203 1.00 43.81 185 ARG A C 1
ATOM 1479 O O . ARG A 1 185 ? 0.063 -3.231 8.411 1.00 43.81 185 ARG A O 1
ATOM 1486 N N . GLU A 1 186 ? 1.937 -2.028 8.538 1.00 40.50 186 GLU A N 1
ATOM 1487 C CA . GLU A 1 186 ? 1.307 -0.736 8.721 1.00 40.50 186 GLU A CA 1
ATOM 1488 C C . GLU A 1 186 ? 1.360 -0.018 7.369 1.00 40.50 186 GLU A C 1
ATOM 1490 O O . GLU A 1 186 ? 2.404 0.055 6.716 1.00 40.50 186 GLU A O 1
ATOM 1495 N N . VAL A 1 187 ? 0.198 0.423 6.885 1.00 45.19 187 VAL A N 1
ATOM 1496 C CA . VAL A 1 187 ? 0.065 1.137 5.610 1.00 45.19 187 VAL A CA 1
ATOM 1497 C C . VAL A 1 187 ? 1.022 2.344 5.640 1.00 45.19 187 VAL A C 1
ATOM 1499 O O . VAL A 1 187 ? 1.083 3.016 6.664 1.00 45.19 187 VAL A O 1
ATOM 1502 N N . PRO A 1 188 ? 1.754 2.687 4.561 1.00 53.41 188 PRO A N 1
ATOM 1503 C CA . PRO A 1 188 ? 2.657 3.851 4.538 1.00 53.41 188 PRO A CA 1
ATOM 1504 C C . PRO A 1 188 ? 2.015 5.161 5.034 1.00 53.41 188 PRO A C 1
ATOM 1506 O O . PRO A 1 188 ? 2.699 6.057 5.531 1.00 53.41 188 PRO A O 1
ATOM 1509 N N . GLU A 1 189 ? 0.691 5.251 4.927 1.00 51.94 189 GLU A N 1
ATOM 1510 C CA . GLU A 1 189 ? -0.134 6.332 5.453 1.00 51.94 189 GLU A CA 1
ATOM 1511 C C . GLU A 1 189 ? -0.106 6.419 6.987 1.00 51.94 189 GLU A C 1
ATOM 1513 O O . GLU A 1 189 ? 0.067 7.522 7.493 1.00 51.94 189 GLU A O 1
ATOM 1518 N N . THR A 1 190 ? -0.145 5.307 7.737 1.00 55.25 190 THR A N 1
ATOM 1519 C CA . THR A 1 190 ? -0.175 5.329 9.215 1.00 55.25 190 THR A CA 1
ATOM 1520 C C . THR A 1 190 ? 1.158 5.776 9.813 1.00 55.25 190 THR A C 1
ATOM 1522 O O . THR A 1 190 ? 1.182 6.462 10.831 1.00 55.25 190 THR A O 1
ATOM 1525 N N . ILE A 1 191 ? 2.286 5.462 9.166 1.00 62.38 191 ILE A N 1
ATOM 1526 C CA . ILE A 1 191 ? 3.616 5.940 9.584 1.00 62.38 191 ILE A CA 1
ATOM 1527 C C . ILE A 1 191 ? 3.759 7.440 9.295 1.00 62.38 191 ILE A C 1
ATOM 1529 O O . ILE A 1 191 ? 4.287 8.191 10.120 1.00 62.38 191 ILE A O 1
ATOM 1533 N N . ALA A 1 192 ? 3.286 7.900 8.133 1.00 60.66 192 ALA A N 1
ATOM 1534 C CA . ALA A 1 192 ? 3.283 9.321 7.792 1.00 60.66 192 ALA A CA 1
ATOM 1535 C C . ALA A 1 192 ? 2.352 10.126 8.714 1.00 60.66 192 ALA A C 1
ATOM 1537 O O . ALA A 1 192 ? 2.714 11.220 9.146 1.00 60.66 192 ALA A O 1
ATOM 1538 N N . GLU A 1 193 ? 1.192 9.570 9.052 1.00 63.22 193 GLU A N 1
ATOM 1539 C CA . GLU A 1 193 ? 0.216 10.129 9.985 1.00 63.22 193 GLU A CA 1
ATOM 1540 C C . GLU A 1 193 ? 0.796 10.216 11.402 1.00 63.22 193 GLU A C 1
ATOM 1542 O O . GLU A 1 193 ? 0.858 11.309 11.964 1.00 63.22 193 GLU A O 1
ATOM 1547 N N . LYS A 1 194 ? 1.378 9.128 11.929 1.00 65.88 194 LYS A N 1
ATOM 1548 C CA . LYS A 1 194 ? 2.085 9.124 13.224 1.00 65.88 194 LYS A CA 1
ATOM 1549 C C . LYS A 1 194 ? 3.209 10.164 13.277 1.00 65.88 194 LYS A C 1
ATOM 1551 O O . LYS A 1 194 ? 3.343 10.874 14.273 1.00 65.88 194 LYS A O 1
ATOM 1556 N N . ARG A 1 195 ? 3.992 10.321 12.200 1.00 67.50 195 ARG A N 1
ATOM 1557 C CA . ARG A 1 195 ? 5.045 11.355 12.112 1.00 67.50 195 ARG A CA 1
ATOM 1558 C C . ARG A 1 195 ? 4.475 12.773 12.143 1.00 67.50 195 ARG A C 1
ATOM 1560 O O . ARG A 1 195 ? 5.027 13.619 12.841 1.00 67.50 195 ARG A O 1
ATOM 1567 N N . ARG A 1 196 ? 3.380 13.041 11.426 1.00 69.62 196 ARG A N 1
ATOM 1568 C CA . ARG A 1 196 ? 2.708 14.355 11.429 1.00 69.62 196 ARG A CA 1
ATOM 1569 C C . ARG A 1 196 ? 2.123 14.686 12.800 1.00 69.62 196 ARG A C 1
ATOM 1571 O O . ARG A 1 196 ? 2.363 15.775 13.316 1.00 69.62 196 ARG A O 1
ATOM 1578 N N . ILE A 1 197 ? 1.425 13.730 13.409 1.00 70.88 197 ILE A N 1
ATOM 1579 C CA . ILE A 1 197 ? 0.833 13.859 14.745 1.00 70.88 197 ILE A CA 1
ATOM 1580 C C . ILE A 1 197 ? 1.933 14.096 15.787 1.00 70.88 197 ILE A C 1
ATOM 1582 O O . ILE A 1 197 ? 1.841 15.024 16.591 1.00 70.88 197 ILE A O 1
ATOM 1586 N N . SER A 1 198 ? 3.031 13.336 15.722 1.00 71.12 198 SER A N 1
ATOM 1587 C CA . SER A 1 198 ? 4.179 13.541 16.606 1.00 71.12 198 SER A CA 1
ATOM 1588 C C . SER A 1 198 ? 4.854 14.897 16.395 1.00 71.12 198 SER A C 1
ATOM 1590 O O . SER A 1 198 ? 5.342 15.461 17.367 1.00 71.12 198 SER A O 1
ATOM 1592 N N . GLN A 1 199 ? 4.926 15.433 15.176 1.00 75.62 199 GLN A N 1
ATOM 1593 C CA . GLN A 1 199 ? 5.499 16.766 14.948 1.00 75.62 199 GLN A CA 1
ATOM 1594 C C . GLN A 1 199 ? 4.631 17.870 15.555 1.00 75.62 199 GLN A C 1
ATOM 1596 O O . GLN A 1 199 ? 5.165 18.811 16.135 1.00 75.62 199 GLN A O 1
ATOM 1601 N N . PHE A 1 200 ? 3.308 17.744 15.449 1.00 74.38 200 PHE A N 1
ATOM 1602 C CA . PHE A 1 200 ? 2.381 18.789 15.871 1.00 74.38 200 PHE A CA 1
ATOM 1603 C C . PHE A 1 200 ? 2.112 18.781 17.386 1.00 74.38 200 PHE A C 1
ATOM 1605 O O . PHE A 1 200 ? 2.186 19.819 18.041 1.00 74.38 200 PHE A O 1
ATOM 1612 N N . TYR A 1 201 ? 1.857 17.611 17.982 1.00 79.81 201 TYR A N 1
ATOM 1613 C CA . TYR A 1 201 ? 1.406 17.520 19.378 1.00 79.81 201 TYR A CA 1
ATOM 1614 C C . TYR A 1 201 ? 2.518 17.326 20.406 1.00 79.81 201 TYR A C 1
ATOM 1616 O O . TYR A 1 201 ? 2.285 17.538 21.598 1.00 79.81 201 TYR A O 1
ATOM 1624 N N . ARG A 1 202 ? 3.733 16.949 19.989 1.00 77.44 202 ARG A N 1
ATOM 1625 C CA . ARG A 1 202 ? 4.834 16.653 20.921 1.00 77.44 202 ARG A CA 1
ATOM 1626 C C . ARG A 1 202 ? 5.196 17.846 21.793 1.00 77.44 202 ARG A C 1
ATOM 1628 O O . ARG A 1 202 ? 5.322 17.681 23.001 1.00 77.44 202 ARG A O 1
ATOM 1635 N N . GLU A 1 203 ? 5.361 19.033 21.216 1.00 79.19 203 GLU A N 1
ATOM 1636 C CA . GLU A 1 203 ? 5.682 20.236 21.997 1.00 79.19 203 GLU A CA 1
ATOM 1637 C C . GLU A 1 203 ? 4.479 20.723 22.810 1.00 79.19 203 GLU A C 1
ATOM 1639 O O . GLU A 1 203 ? 4.638 21.101 23.971 1.00 79.19 203 GLU A O 1
ATOM 1644 N N . ALA A 1 204 ? 3.276 20.635 22.235 1.00 79.25 204 ALA A N 1
ATOM 1645 C CA . ALA A 1 204 ? 2.043 21.097 22.862 1.00 79.25 204 ALA A CA 1
ATOM 1646 C C . ALA A 1 204 ? 1.638 20.264 24.093 1.00 79.25 204 ALA A C 1
ATOM 1648 O O . ALA A 1 204 ? 1.185 20.826 25.088 1.00 79.25 204 ALA A O 1
ATOM 1649 N N . LEU A 1 205 ? 1.816 18.936 24.058 1.00 81.25 205 LEU A N 1
ATOM 1650 C CA . LEU A 1 205 ? 1.384 18.028 25.131 1.00 81.25 205 LEU A CA 1
ATOM 1651 C C . LEU A 1 205 ? 2.463 17.749 26.185 1.00 81.25 205 LEU A C 1
ATOM 1653 O O . LEU A 1 205 ? 2.123 17.345 27.298 1.00 81.25 205 LEU A O 1
ATOM 1657 N N . LYS A 1 206 ? 3.748 18.007 25.893 1.00 81.50 206 LYS A N 1
ATOM 1658 C CA . LYS A 1 206 ? 4.877 17.753 26.811 1.00 81.50 206 LYS A CA 1
ATOM 1659 C C . LYS A 1 206 ? 4.694 18.329 28.227 1.00 81.50 206 LYS A C 1
ATOM 1661 O O . LYS A 1 206 ? 4.997 17.608 29.179 1.00 81.50 206 LYS A O 1
ATOM 1666 N N . PRO A 1 207 ? 4.180 19.561 28.422 1.00 82.12 207 PRO A N 1
ATOM 1667 C CA . PRO A 1 207 ? 3.959 20.115 29.762 1.00 82.12 207 PRO A CA 1
ATOM 1668 C C . PRO A 1 207 ? 2.853 19.402 30.553 1.00 82.12 207 PRO A C 1
ATOM 1670 O O . PRO A 1 207 ? 2.850 19.453 31.781 1.00 82.12 207 PRO A O 1
ATOM 1673 N N . PHE A 1 208 ? 1.921 18.738 29.866 1.00 81.81 208 PHE A N 1
ATOM 1674 C CA . PHE A 1 208 ? 0.692 18.200 30.453 1.00 81.81 208 PHE A CA 1
ATOM 1675 C C . PHE A 1 208 ? 0.732 16.685 30.690 1.00 81.81 208 PHE A C 1
ATOM 1677 O O . PHE A 1 208 ? -0.183 16.153 31.315 1.00 81.81 208 PHE A O 1
ATOM 1684 N N . ILE A 1 209 ? 1.794 15.988 30.264 1.00 81.00 209 ILE A N 1
ATOM 1685 C CA . ILE A 1 209 ? 1.934 14.521 30.367 1.00 81.00 209 ILE A CA 1
ATOM 1686 C C . ILE A 1 209 ? 1.638 14.011 31.782 1.00 81.00 209 ILE A C 1
ATOM 1688 O O . ILE A 1 209 ? 0.849 13.084 31.955 1.00 81.00 209 ILE A O 1
ATOM 1692 N N . ASN A 1 210 ? 2.250 14.617 32.803 1.00 82.44 210 ASN A N 1
ATOM 1693 C CA . ASN A 1 210 ? 2.082 14.167 34.187 1.00 82.44 210 ASN A CA 1
ATOM 1694 C C . ASN A 1 210 ? 0.654 14.403 34.690 1.00 82.44 210 ASN A C 1
ATOM 1696 O O . ASN A 1 210 ? 0.102 13.543 35.376 1.00 82.44 210 ASN A O 1
ATOM 1700 N N . SER A 1 211 ? 0.046 15.533 34.319 1.00 81.62 211 SER A N 1
ATOM 1701 C CA . SER A 1 211 ? -1.333 15.864 34.685 1.00 81.62 211 SER A CA 1
ATOM 1702 C C . SER A 1 211 ? -2.327 14.902 34.028 1.00 81.62 211 SER A C 1
ATOM 1704 O O . SER A 1 211 ? -3.214 14.389 34.707 1.00 81.62 211 SER A O 1
ATOM 1706 N N . ILE A 1 212 ? -2.138 14.585 32.740 1.00 83.75 212 ILE A N 1
ATOM 1707 C CA . ILE A 1 212 ? -2.971 13.627 31.994 1.00 83.75 212 ILE A CA 1
ATOM 1708 C C . ILE A 1 212 ? -2.815 12.214 32.581 1.00 83.75 212 ILE A C 1
ATOM 1710 O O . ILE A 1 212 ? -3.814 11.556 32.868 1.00 83.75 212 ILE A O 1
ATOM 1714 N N . LYS A 1 213 ? -1.580 11.750 32.832 1.00 84.75 213 LYS A N 1
ATOM 1715 C CA . LYS A 1 213 ? -1.321 10.433 33.448 1.00 84.75 213 LYS A CA 1
ATOM 1716 C C . LYS A 1 213 ? -1.937 10.318 34.845 1.00 84.75 213 LYS A C 1
ATOM 1718 O O . LYS A 1 213 ? -2.571 9.309 35.140 1.00 84.75 213 LYS A O 1
ATOM 1723 N N . SER A 1 214 ? -1.797 11.350 35.678 1.00 83.88 214 SER A N 1
ATOM 1724 C CA . SER A 1 214 ? -2.384 11.376 37.027 1.00 83.88 214 SER A CA 1
ATOM 1725 C C . SER A 1 214 ? -3.913 11.348 36.978 1.00 83.88 214 SER A C 1
ATOM 1727 O O . SER A 1 214 ? -4.541 10.624 37.748 1.00 83.88 214 SER A O 1
ATOM 1729 N N . PHE A 1 215 ? -4.523 12.080 36.040 1.00 85.31 215 PHE A N 1
ATOM 1730 C CA . PHE A 1 215 ? -5.970 12.056 35.835 1.00 85.31 215 PHE A CA 1
ATOM 1731 C C . PHE A 1 215 ? -6.468 10.671 35.399 1.00 85.31 215 PHE A C 1
ATOM 1733 O O . PHE A 1 215 ? -7.457 10.178 35.936 1.00 85.31 215 PHE A O 1
ATOM 1740 N N . MET A 1 216 ? -5.763 10.002 34.482 1.00 84.38 216 MET A N 1
ATOM 1741 C CA . MET A 1 216 ? -6.129 8.649 34.048 1.00 84.38 216 MET A CA 1
ATOM 1742 C C . MET A 1 216 ? -5.979 7.618 35.172 1.00 84.38 216 MET A C 1
ATOM 1744 O O . MET A 1 216 ? -6.849 6.767 35.336 1.00 84.38 216 MET A O 1
ATOM 1748 N N . GLN A 1 217 ? -4.934 7.721 35.997 1.00 84.38 217 GLN A N 1
ATOM 1749 C CA . GLN A 1 217 ? -4.780 6.878 37.190 1.00 84.38 217 GLN A CA 1
ATOM 1750 C C . GLN A 1 217 ? -5.939 7.066 38.179 1.00 84.38 217 GLN A C 1
ATOM 1752 O O . GLN A 1 217 ? -6.466 6.078 38.686 1.00 84.38 217 GLN A O 1
ATOM 1757 N N . LEU A 1 218 ? -6.374 8.311 38.403 1.00 83.19 218 LEU A N 1
ATOM 1758 C CA . LEU A 1 218 ? -7.552 8.623 39.221 1.00 83.19 218 LEU A CA 1
ATOM 1759 C C . LEU A 1 218 ? -8.842 8.048 38.605 1.00 83.19 218 LEU A C 1
ATOM 1761 O O . LEU A 1 218 ? -9.682 7.494 39.307 1.00 83.19 218 LEU A O 1
ATOM 1765 N N . LYS A 1 219 ? -9.002 8.148 37.281 1.00 84.00 219 LYS A N 1
ATOM 1766 C CA . LYS A 1 219 ? -10.169 7.621 36.558 1.00 84.00 219 LYS A CA 1
ATOM 1767 C C . LYS A 1 219 ? -10.298 6.102 36.714 1.00 84.00 219 LYS A C 1
ATOM 1769 O O . LYS A 1 219 ? -11.392 5.607 36.982 1.00 84.00 219 LYS A O 1
ATOM 1774 N N . TYR A 1 220 ? -9.194 5.369 36.577 1.00 83.31 220 TYR A N 1
ATOM 1775 C CA . TYR A 1 220 ? -9.191 3.914 36.740 1.00 83.31 220 TYR A CA 1
ATOM 1776 C C . TYR A 1 220 ? -9.336 3.479 38.205 1.00 83.31 220 TYR A C 1
ATOM 1778 O O . TYR A 1 220 ? -10.045 2.510 38.469 1.00 83.31 220 TYR A O 1
ATOM 1786 N N . SER A 1 221 ? -8.756 4.204 39.170 1.00 80.00 221 SER A N 1
ATOM 1787 C CA . SER A 1 221 ? -8.893 3.851 40.592 1.00 80.00 221 SER A CA 1
ATOM 1788 C C . SER A 1 221 ? -10.340 3.952 41.088 1.00 80.00 221 SER A C 1
ATOM 1790 O O . SER A 1 221 ? -10.801 3.080 41.820 1.00 80.00 221 SER A O 1
ATOM 1792 N N . ILE A 1 222 ? -11.101 4.950 40.630 1.00 79.50 222 ILE A N 1
ATOM 1793 C CA . ILE A 1 222 ? -12.529 5.093 40.965 1.00 79.50 222 ILE A CA 1
ATOM 1794 C C . ILE A 1 222 ? -13.348 3.916 40.408 1.00 79.50 222 ILE A C 1
ATOM 1796 O O . ILE A 1 222 ? -14.247 3.404 41.080 1.00 79.50 222 ILE A O 1
ATOM 1800 N N . GLN A 1 223 ? -13.001 3.428 39.213 1.00 78.31 223 GLN A N 1
ATOM 1801 C CA . GLN A 1 223 ? -13.650 2.263 38.611 1.00 78.31 223 GLN A CA 1
ATOM 1802 C C . GLN A 1 223 ? -13.388 0.973 39.404 1.00 78.31 223 GLN A C 1
ATOM 1804 O O . GLN A 1 223 ? -14.296 0.150 39.535 1.00 78.31 223 GLN A O 1
ATOM 1809 N N . GLU A 1 224 ? -12.182 0.797 39.953 1.00 74.19 224 GLU A N 1
ATOM 1810 C CA . GLU A 1 224 ? -11.836 -0.359 40.795 1.00 74.19 224 GLU A CA 1
ATOM 1811 C C . GLU A 1 224 ? -12.594 -0.364 42.127 1.00 74.19 224 GLU A C 1
ATOM 1813 O O . GLU A 1 224 ? -13.015 -1.424 42.597 1.00 74.19 224 GLU A O 1
ATOM 1818 N N . VAL A 1 225 ? -12.808 0.815 42.718 1.00 74.75 225 VAL A N 1
ATOM 1819 C CA . VAL A 1 225 ? -13.590 0.978 43.956 1.00 74.75 225 VAL A CA 1
ATOM 1820 C C . VAL A 1 225 ? -15.096 0.804 43.693 1.00 74.75 225 VAL A C 1
ATOM 1822 O O . VAL A 1 225 ? -15.847 0.421 44.592 1.00 74.75 225 VAL A O 1
ATOM 1825 N N . GLY A 1 226 ? -15.542 0.993 42.446 1.00 64.19 226 GLY A N 1
ATOM 1826 C CA . GLY A 1 226 ? -16.939 0.838 42.037 1.00 64.19 226 GLY A CA 1
ATOM 1827 C C . GLY A 1 226 ? -17.828 2.025 42.417 1.00 64.19 226 GLY A C 1
ATOM 1828 O O . GLY A 1 226 ? -19.052 1.876 42.468 1.00 64.19 226 GLY A O 1
ATOM 1829 N N . GLU A 1 227 ? -17.224 3.182 42.693 1.00 70.12 227 GLU A N 1
ATOM 1830 C CA . GLU A 1 227 ? -17.922 4.453 42.905 1.00 70.12 227 GLU A CA 1
ATOM 1831 C C . GLU A 1 227 ? -18.389 5.050 41.565 1.00 70.12 227 GLU A C 1
ATOM 1833 O O . GLU A 1 227 ? -17.777 4.824 40.518 1.00 70.12 227 GLU A O 1
ATOM 1838 N N . ASP A 1 228 ? -19.505 5.792 41.571 1.00 71.38 228 ASP A N 1
ATOM 1839 C CA . ASP A 1 228 ? -19.984 6.466 40.358 1.00 71.38 228 ASP A CA 1
ATOM 1840 C C . ASP A 1 228 ? -19.067 7.663 40.050 1.00 71.38 228 ASP A C 1
ATOM 1842 O O . ASP A 1 228 ? -18.910 8.569 40.870 1.00 71.38 228 ASP A O 1
ATOM 1846 N N . LEU A 1 229 ? -18.478 7.689 38.848 1.00 72.12 229 LEU A N 1
ATOM 1847 C CA . LEU A 1 229 ? -17.561 8.747 38.390 1.00 72.12 229 LEU A CA 1
ATOM 1848 C C . LEU A 1 229 ? -18.156 10.151 38.544 1.00 72.12 229 LEU A C 1
ATOM 1850 O O . LEU A 1 229 ? -17.436 11.127 38.747 1.00 72.12 229 LEU A O 1
ATOM 1854 N N . PHE A 1 230 ? -19.477 10.256 38.417 1.00 72.44 230 PHE A N 1
ATOM 1855 C CA . PHE A 1 230 ? -20.195 11.524 38.477 1.00 72.44 230 PHE A CA 1
ATOM 1856 C C . PHE A 1 230 ? -20.465 12.016 39.909 1.00 72.44 230 PHE A C 1
ATOM 1858 O O . PHE A 1 230 ? -20.906 13.153 40.063 1.00 72.44 230 PHE A O 1
ATOM 1865 N N . GLU A 1 231 ? -20.227 11.192 40.934 1.00 73.62 231 GLU A N 1
ATOM 1866 C CA . GLU A 1 231 ? -20.450 11.535 42.348 1.00 73.62 231 GLU A CA 1
ATOM 1867 C C . GLU A 1 231 ? -19.153 11.930 43.081 1.00 73.62 231 GLU A C 1
ATOM 1869 O O . GLU A 1 231 ? -19.215 12.571 44.129 1.00 73.62 231 GLU A O 1
ATOM 1874 N N . SER A 1 232 ? -17.978 11.618 42.522 1.00 78.44 232 SER A N 1
ATOM 1875 C CA . SER A 1 232 ? -16.680 11.979 43.108 1.00 78.44 232 SER A CA 1
ATOM 1876 C C . SER A 1 232 ? -16.312 13.448 42.846 1.00 78.44 232 SER A C 1
ATOM 1878 O O . SER A 1 232 ? -16.034 13.852 41.712 1.00 78.44 232 SER A O 1
ATOM 1880 N N . GLU A 1 233 ? -16.261 14.261 43.907 1.00 78.38 233 GLU A N 1
ATOM 1881 C CA . GLU A 1 233 ? -15.849 15.673 43.823 1.00 78.38 233 GLU A CA 1
ATOM 1882 C C . GLU A 1 233 ? -14.384 15.833 43.379 1.00 78.38 233 GLU A C 1
ATOM 1884 O O . GLU A 1 233 ? -14.049 16.770 42.649 1.00 78.38 233 GLU A O 1
ATOM 1889 N N . GLU A 1 234 ? -13.511 14.903 43.771 1.00 80.50 234 GLU A N 1
ATOM 1890 C CA . GLU A 1 234 ? -12.090 14.910 43.406 1.00 80.50 234 GLU A CA 1
ATOM 1891 C C . GLU A 1 234 ? -11.900 14.738 41.891 1.00 80.50 234 GLU A C 1
ATOM 1893 O O . GLU A 1 234 ? -11.150 15.493 41.266 1.00 80.50 234 GLU A O 1
ATOM 1898 N N . PHE A 1 235 ? -12.648 13.814 41.279 1.00 82.12 235 PHE A N 1
ATOM 1899 C CA . PHE A 1 235 ? -12.626 13.578 39.833 1.00 82.12 235 PHE A CA 1
ATOM 1900 C C . PHE A 1 235 ? -13.131 14.784 39.038 1.00 82.12 235 PHE A C 1
ATOM 1902 O O . PHE A 1 235 ? -12.504 15.201 38.061 1.00 82.12 235 PHE A O 1
ATOM 1909 N N . LEU A 1 236 ? -14.246 15.383 39.466 1.00 81.75 236 LEU A N 1
ATOM 1910 C CA . LEU A 1 236 ? -14.832 16.541 38.789 1.00 81.75 236 LEU A CA 1
ATOM 1911 C C . LEU A 1 236 ? -13.902 17.761 38.826 1.00 81.75 236 LEU A C 1
ATOM 1913 O O . LEU A 1 236 ? -13.768 18.454 37.813 1.00 81.75 236 LEU A O 1
ATOM 1917 N N . ASN A 1 237 ? -13.222 17.996 39.950 1.00 84.44 237 ASN A N 1
ATOM 1918 C CA . ASN A 1 237 ? -12.257 19.087 40.087 1.00 84.44 237 ASN A CA 1
ATOM 1919 C C . ASN A 1 237 ? -11.012 18.859 39.217 1.00 84.44 237 ASN A C 1
ATOM 1921 O O . ASN A 1 237 ? -10.638 19.751 38.450 1.00 84.44 237 ASN A O 1
ATOM 1925 N N . ALA A 1 238 ? -10.429 17.655 39.257 1.00 81.75 238 ALA A N 1
ATOM 1926 C CA . ALA A 1 238 ? -9.278 17.298 38.425 1.00 81.75 238 ALA A CA 1
ATOM 1927 C C . ALA A 1 238 ? -9.602 17.408 36.924 1.00 81.75 238 ALA A C 1
ATOM 1929 O O . ALA A 1 238 ? -8.814 17.957 36.150 1.00 81.75 238 ALA A O 1
ATOM 1930 N N . ARG A 1 239 ? -10.807 16.982 36.514 1.00 83.19 239 ARG A N 1
ATOM 1931 C CA . ARG A 1 239 ? -11.303 17.118 35.136 1.00 83.19 239 ARG A CA 1
ATOM 1932 C C . ARG A 1 239 ? -11.394 18.580 34.710 1.00 83.19 239 ARG A C 1
ATOM 1934 O O . ARG A 1 239 ? -10.976 18.926 33.608 1.00 83.19 239 ARG A O 1
ATOM 1941 N N . GLN A 1 240 ? -11.947 19.455 35.551 1.00 84.38 240 GLN A N 1
ATOM 1942 C CA . GLN A 1 240 ? -12.083 20.878 35.223 1.00 84.38 240 GLN A CA 1
ATOM 1943 C C . GLN A 1 240 ? -10.736 21.598 35.136 1.00 84.38 240 GLN A C 1
ATOM 1945 O O . GLN A 1 240 ? -10.558 22.456 34.268 1.00 84.38 240 GLN A O 1
ATOM 1950 N N . GLU A 1 241 ? -9.794 21.272 36.018 1.00 84.88 241 GLU A N 1
ATOM 1951 C CA . GLU A 1 241 ? -8.449 21.845 35.994 1.00 84.88 241 GLU A CA 1
ATOM 1952 C C . GLU A 1 241 ? -7.692 21.428 34.730 1.00 84.88 241 GLU A C 1
ATOM 1954 O O . GLU A 1 241 ? -7.179 22.287 34.008 1.00 84.88 241 GLU A O 1
ATOM 1959 N N . LEU A 1 242 ? -7.724 20.136 34.395 1.00 83.25 242 LEU A N 1
ATOM 1960 C CA . LEU A 1 242 ? -7.081 19.616 33.193 1.00 83.25 242 LEU A CA 1
ATOM 1961 C C . LEU A 1 242 ? -7.718 20.184 31.916 1.00 83.25 242 LEU A C 1
ATOM 1963 O O . LEU A 1 242 ? -7.004 20.598 31.006 1.00 83.25 242 LEU A O 1
ATOM 1967 N N . LYS A 1 243 ? -9.052 20.304 31.862 1.00 83.94 243 LYS A N 1
ATOM 1968 C CA . LYS A 1 243 ? -9.746 20.957 30.736 1.00 83.94 243 LYS A CA 1
ATOM 1969 C C . LYS A 1 243 ? -9.275 22.395 30.532 1.00 83.94 243 LYS A C 1
ATOM 1971 O O . LYS A 1 243 ? -9.023 22.796 29.402 1.00 83.94 243 LYS A O 1
ATOM 1976 N N . LYS A 1 244 ? -9.123 23.184 31.604 1.00 83.44 244 LYS A N 1
ATOM 1977 C CA . LYS A 1 244 ? -8.610 24.565 31.500 1.00 83.44 244 LYS A CA 1
ATOM 1978 C C . LYS A 1 244 ? -7.190 24.606 30.942 1.00 83.44 244 LYS A C 1
ATOM 1980 O O . LYS A 1 244 ? -6.898 25.484 30.137 1.00 83.44 244 LYS A O 1
ATOM 1985 N N . GLN A 1 245 ? -6.341 23.666 31.351 1.00 81.56 245 GLN A N 1
ATOM 1986 C CA . GLN A 1 245 ? -4.967 23.545 30.861 1.00 81.56 245 GLN A CA 1
ATOM 1987 C C . GLN A 1 245 ? -4.917 23.129 29.382 1.00 81.56 245 GLN A C 1
ATOM 1989 O O . GLN A 1 245 ? -4.136 23.685 28.619 1.00 81.56 245 GLN A O 1
ATOM 1994 N N . LEU A 1 246 ? -5.789 22.210 28.959 1.00 81.19 246 LEU A N 1
ATOM 1995 C CA . LEU A 1 246 ? -5.803 21.666 27.599 1.00 81.19 246 LEU A CA 1
ATOM 1996 C C . LEU A 1 246 ? -6.532 22.550 26.575 1.00 81.19 246 LEU A C 1
ATOM 1998 O O . LEU A 1 246 ? -6.345 22.366 25.376 1.00 81.19 246 LEU A O 1
ATOM 2002 N N . LYS A 1 247 ? -7.306 23.558 27.001 1.00 80.25 247 LYS A N 1
ATOM 2003 C CA . LYS A 1 247 ? -7.987 24.491 26.077 1.00 80.25 247 LYS A CA 1
ATOM 2004 C C . LYS A 1 247 ? -7.034 25.226 25.128 1.00 80.25 247 LYS A C 1
ATOM 2006 O O . LYS A 1 247 ? -7.446 25.551 24.010 1.00 80.25 247 LYS A O 1
ATOM 2011 N N . SER A 1 248 ? -5.791 25.477 25.552 1.00 78.56 248 SER A N 1
ATOM 2012 C CA . SER A 1 248 ? -4.764 26.141 24.737 1.00 78.56 248 SER A CA 1
ATOM 2013 C C . SER A 1 248 ? -4.155 25.248 23.657 1.00 78.56 248 SER A C 1
ATOM 2015 O O . SER A 1 248 ? -3.430 25.759 22.812 1.00 78.56 248 SER A O 1
ATOM 2017 N N . VAL A 1 249 ? -4.418 23.938 23.675 1.00 82.19 249 VAL A N 1
ATOM 2018 C CA . VAL A 1 249 ? -3.944 23.020 22.635 1.00 82.19 249 VAL A CA 1
ATOM 2019 C C . VAL A 1 249 ? -4.808 23.214 21.385 1.00 82.19 249 VAL A C 1
ATOM 2021 O O . VAL A 1 249 ? -6.044 23.197 21.442 1.00 82.19 249 VAL A O 1
ATOM 2024 N N . GLU A 1 250 ? -4.162 23.474 20.252 1.00 80.75 250 GLU A N 1
ATOM 2025 C CA . GLU A 1 250 ? -4.820 23.536 18.946 1.00 80.75 250 GLU A CA 1
ATOM 2026 C C . GLU A 1 250 ? -5.069 22.115 18.434 1.00 80.75 250 GLU A C 1
ATOM 2028 O O . GLU A 1 250 ? -4.256 21.224 18.664 1.00 80.75 250 GLU A O 1
ATOM 2033 N N . LEU A 1 251 ? -6.222 21.896 17.798 1.00 80.56 251 LEU A N 1
ATOM 2034 C CA . LEU A 1 251 ? -6.599 20.604 17.228 1.00 80.56 251 LEU A CA 1
ATOM 2035 C C . LEU A 1 251 ? -6.500 20.671 15.706 1.00 80.56 251 LEU A C 1
ATOM 2037 O O . LEU A 1 251 ? -6.980 21.627 15.098 1.00 80.56 251 LEU A O 1
ATOM 2041 N N . ASN A 1 252 ? -5.930 19.633 15.101 1.00 82.81 252 ASN A N 1
ATOM 2042 C CA . ASN A 1 252 ? -5.889 19.482 13.653 1.00 82.81 252 ASN A CA 1
ATOM 2043 C C . ASN A 1 252 ? -7.295 19.200 13.084 1.00 82.81 252 ASN A C 1
ATOM 2045 O O . ASN A 1 252 ? -8.039 18.414 13.677 1.00 82.81 252 ASN A O 1
ATOM 2049 N N . PRO A 1 253 ? -7.654 19.743 11.902 1.00 80.38 253 PRO A N 1
ATOM 2050 C CA . PRO A 1 253 ? -8.959 19.501 11.273 1.00 80.38 253 PRO A CA 1
ATOM 2051 C C . PRO A 1 253 ? -9.297 18.018 11.050 1.00 80.38 253 PRO A C 1
ATOM 2053 O O . PRO A 1 253 ? -10.449 17.610 11.192 1.00 80.38 253 PRO A O 1
ATOM 2056 N N . GLU A 1 254 ? -8.293 17.187 10.747 1.00 81.69 254 GLU A N 1
ATOM 2057 C CA . GLU A 1 254 ? -8.463 15.735 10.579 1.00 81.69 254 GLU A CA 1
ATOM 2058 C C . GLU A 1 254 ? -8.885 15.053 11.894 1.00 81.69 254 GLU A C 1
ATOM 2060 O O . GLU A 1 254 ? -9.760 14.186 11.895 1.00 81.69 254 GLU A O 1
ATOM 2065 N N . GLU A 1 255 ? -8.357 15.503 13.034 1.00 82.44 255 GLU A N 1
ATOM 2066 C CA . GLU A 1 255 ? -8.735 14.979 14.351 1.00 82.44 255 GLU A CA 1
ATOM 2067 C C . GLU A 1 255 ? -10.111 15.469 14.791 1.00 82.44 255 GLU A C 1
ATOM 2069 O O . GLU A 1 255 ? -10.898 14.698 15.340 1.00 82.44 255 GLU A O 1
ATOM 2074 N N . ILE A 1 256 ? -10.450 16.726 14.487 1.00 85.69 256 ILE A N 1
ATOM 2075 C CA . ILE A 1 256 ? -11.808 17.248 14.686 1.00 85.69 256 ILE A CA 1
ATOM 2076 C C . ILE A 1 256 ? -12.807 16.365 13.929 1.00 85.69 256 ILE A C 1
ATOM 2078 O O . ILE A 1 256 ? -13.840 15.982 14.488 1.00 85.69 256 ILE A O 1
ATOM 2082 N N . ALA A 1 257 ? -12.495 15.992 12.684 1.00 86.12 257 ALA A N 1
ATOM 2083 C CA . ALA A 1 257 ? -13.328 15.101 11.885 1.00 86.12 257 ALA A CA 1
ATOM 2084 C C . ALA A 1 257 ? -13.423 13.689 12.490 1.00 86.12 257 ALA A C 1
ATOM 2086 O O . ALA A 1 257 ? -14.532 13.152 12.583 1.00 86.12 257 ALA A O 1
ATOM 2087 N N . LEU A 1 258 ? -12.302 13.118 12.944 1.00 87.06 258 LEU A N 1
ATOM 2088 C CA . LEU A 1 258 ? -12.243 11.800 13.584 1.00 87.06 258 LEU A CA 1
ATOM 2089 C C . LEU A 1 258 ? -13.077 11.753 14.870 1.00 87.06 258 LEU A C 1
ATOM 2091 O O . LEU A 1 258 ? -13.941 10.888 15.020 1.00 87.06 258 LEU A O 1
ATOM 2095 N N . PHE A 1 259 ? -12.875 12.702 15.785 1.00 86.81 259 PHE A N 1
ATOM 2096 C CA . PHE A 1 259 ? -13.617 12.760 17.045 1.00 86.81 259 PHE A CA 1
ATOM 2097 C C . PHE A 1 259 ? -15.102 13.012 16.806 1.00 86.81 259 PHE A C 1
ATOM 2099 O O . PHE A 1 259 ? -15.946 12.342 17.399 1.00 86.81 259 PHE A O 1
ATOM 2106 N N . SER A 1 260 ? -15.442 13.904 15.874 1.00 89.06 260 SER A N 1
ATOM 2107 C CA . SER A 1 260 ? -16.836 14.124 15.474 1.00 89.06 260 SER A CA 1
ATOM 2108 C C . SER A 1 260 ? -17.489 12.847 14.945 1.00 89.06 260 SER A C 1
ATOM 2110 O O . SER A 1 260 ? -18.662 12.597 15.224 1.00 89.06 260 SER A O 1
ATOM 2112 N N . GLN A 1 261 ? -16.744 12.022 14.201 1.00 89.50 261 GLN A N 1
ATOM 2113 C CA . GLN A 1 261 ? -17.238 10.739 13.708 1.00 89.50 261 GLN A CA 1
ATOM 2114 C C . GLN A 1 261 ? -17.469 9.741 14.851 1.00 89.50 261 GLN A C 1
ATOM 2116 O O . GLN A 1 261 ? -18.546 9.149 14.900 1.00 89.50 261 GLN A O 1
ATOM 2121 N N . LYS A 1 262 ? -16.560 9.658 15.836 1.00 89.25 262 LYS A N 1
ATOM 2122 C CA . LYS A 1 262 ? -16.750 8.830 17.046 1.00 89.25 262 LYS A CA 1
ATOM 2123 C C . LYS A 1 262 ? -18.066 9.150 17.769 1.00 89.25 262 LYS A C 1
ATOM 2125 O O . LYS A 1 262 ? -18.801 8.238 18.138 1.00 89.25 262 LYS A O 1
ATOM 2130 N N . TYR A 1 263 ? -18.424 10.430 17.914 1.00 89.88 263 TYR A N 1
ATOM 2131 C CA . TYR A 1 263 ? -19.716 10.825 18.503 1.00 89.88 263 TYR A CA 1
ATOM 2132 C C . TYR A 1 263 ? -20.928 10.332 17.697 1.00 89.88 263 TYR A C 1
ATOM 2134 O O . TYR A 1 263 ? -21.953 9.975 18.282 1.00 89.88 263 TYR A O 1
ATOM 2142 N N . ILE A 1 264 ? -20.844 10.338 16.365 1.00 89.44 264 ILE A N 1
ATOM 2143 C CA . ILE A 1 264 ? -21.926 9.881 15.479 1.00 89.44 264 ILE A CA 1
ATOM 2144 C C . ILE A 1 264 ? -22.069 8.357 15.548 1.00 89.44 264 ILE A C 1
ATOM 2146 O O . ILE A 1 264 ? -23.190 7.850 15.632 1.00 89.44 264 ILE A O 1
ATOM 2150 N N . ASP A 1 265 ? -20.956 7.632 15.558 1.00 91.81 265 ASP A N 1
ATOM 2151 C CA . ASP A 1 265 ? -20.956 6.170 15.609 1.00 91.81 265 ASP A CA 1
ATOM 2152 C C . ASP A 1 265 ? -21.513 5.678 16.951 1.00 91.81 265 ASP A C 1
ATOM 2154 O O . ASP A 1 265 ? -22.428 4.850 16.990 1.00 91.81 265 ASP A O 1
ATOM 2158 N N . VAL A 1 266 ? -21.075 6.292 18.052 1.00 90.56 266 VAL A N 1
ATOM 2159 C CA . VAL A 1 266 ? -21.557 5.975 19.403 1.00 90.56 266 VAL A CA 1
ATOM 2160 C C . VAL A 1 266 ? -23.022 6.358 19.597 1.00 90.56 266 VAL A C 1
ATOM 2162 O O . VAL A 1 266 ? -23.762 5.636 20.263 1.00 90.56 266 VAL A O 1
ATOM 2165 N N . LYS A 1 267 ? -23.506 7.435 18.968 1.00 91.56 267 LYS A N 1
ATOM 2166 C CA . LYS A 1 267 ? -24.945 7.745 18.937 1.00 91.56 267 LYS A CA 1
ATOM 2167 C C . LYS A 1 267 ? -25.749 6.588 18.342 1.00 91.56 267 LYS A C 1
ATOM 2169 O O . LYS A 1 267 ? -26.766 6.200 18.920 1.00 91.56 267 LYS A O 1
ATOM 2174 N N . ASN A 1 268 ? -25.313 6.046 17.205 1.00 91.81 268 ASN A N 1
ATOM 2175 C CA . ASN A 1 268 ? -25.995 4.925 16.554 1.00 91.81 268 ASN A CA 1
ATOM 2176 C C . ASN A 1 268 ? -25.935 3.660 17.425 1.00 91.81 268 ASN A C 1
ATOM 2178 O O . ASN A 1 268 ? -26.948 2.973 17.575 1.00 91.81 268 ASN A O 1
ATOM 2182 N N . GLU A 1 269 ? -24.793 3.405 18.070 1.00 91.44 269 GLU A N 1
ATOM 2183 C CA . GLU A 1 269 ? -24.629 2.303 19.023 1.00 91.44 269 GLU A CA 1
ATOM 2184 C C . GLU A 1 269 ? -25.601 2.441 20.207 1.00 91.44 269 GLU A C 1
ATOM 2186 O O . GLU A 1 269 ? -26.394 1.533 20.459 1.00 91.44 269 GLU A O 1
ATOM 2191 N N . ILE A 1 270 ? -25.642 3.600 20.871 1.00 92.00 270 ILE A N 1
ATOM 2192 C CA . ILE A 1 270 ? -26.556 3.882 21.989 1.00 92.00 270 ILE A CA 1
ATOM 2193 C C . ILE A 1 270 ? -28.019 3.673 21.581 1.00 92.00 270 ILE A C 1
ATOM 2195 O O . ILE A 1 270 ? -28.791 3.082 22.339 1.00 92.00 270 ILE A O 1
ATOM 2199 N N . LEU A 1 271 ? -28.423 4.171 20.407 1.00 91.31 271 LEU A N 1
ATOM 2200 C CA . LEU A 1 271 ? -29.797 4.023 19.922 1.00 91.31 271 LEU A CA 1
ATOM 2201 C C . LEU A 1 271 ? -30.150 2.548 19.701 1.00 91.31 271 LEU A C 1
ATOM 2203 O O . LEU A 1 271 ? -31.210 2.114 20.153 1.00 91.31 271 LEU A O 1
ATOM 2207 N N . SER A 1 272 ? -29.243 1.767 19.107 1.00 90.38 272 SER A N 1
ATOM 2208 C CA . SER A 1 272 ? -29.435 0.323 18.916 1.00 90.38 272 SER A CA 1
ATOM 2209 C C . SER A 1 272 ? -29.519 -0.442 20.246 1.00 90.38 272 SER A C 1
ATOM 2211 O O . SER A 1 272 ? -30.372 -1.316 20.417 1.00 90.38 272 SER A O 1
ATOM 2213 N N . LEU A 1 273 ? -28.707 -0.068 21.242 1.00 88.69 273 LEU A N 1
ATOM 2214 C CA . LEU A 1 273 ? -28.735 -0.661 22.582 1.00 88.69 273 LEU A CA 1
ATOM 2215 C C . LEU A 1 273 ? -30.034 -0.320 23.324 1.00 88.69 273 LEU A C 1
ATOM 2217 O O . LEU A 1 273 ? -30.633 -1.181 23.965 1.00 88.69 273 LEU A O 1
ATOM 2221 N N . ARG A 1 274 ? -30.527 0.919 23.212 1.00 88.94 274 ARG A N 1
ATOM 2222 C CA . ARG A 1 274 ? -31.817 1.314 23.806 1.00 88.94 274 ARG A CA 1
ATOM 2223 C C . ARG A 1 274 ? -32.994 0.619 23.128 1.00 88.94 274 ARG A C 1
ATOM 2225 O O . ARG A 1 274 ? -33.948 0.235 23.804 1.00 88.94 274 ARG A O 1
ATOM 2232 N N . GLU A 1 275 ? -32.943 0.450 21.811 1.00 88.25 275 GLU A N 1
ATOM 2233 C CA . GLU A 1 275 ? -33.995 -0.234 21.062 1.00 88.25 275 GLU A CA 1
ATOM 2234 C C . GLU A 1 275 ? -34.049 -1.729 21.386 1.00 88.25 275 GLU A C 1
ATOM 2236 O O . GLU A 1 275 ? -35.130 -2.240 21.680 1.00 88.25 275 GLU A O 1
ATOM 2241 N N . THR A 1 276 ? -32.900 -2.406 21.424 1.00 84.94 276 THR A N 1
ATOM 2242 C CA . THR A 1 276 ? -32.818 -3.816 21.841 1.00 84.94 276 THR A CA 1
ATOM 2243 C C . THR A 1 276 ? -33.323 -3.999 23.270 1.00 84.94 276 THR A C 1
ATOM 2245 O O . THR A 1 276 ? -34.167 -4.864 23.505 1.00 84.94 276 THR A O 1
ATOM 2248 N N . GLN A 1 277 ? -32.928 -3.131 24.211 1.00 85.19 277 GLN A N 1
ATOM 2249 C CA . GLN A 1 277 ? -33.481 -3.138 25.569 1.00 85.19 277 GLN A CA 1
ATOM 2250 C C . GLN A 1 277 ? -35.004 -2.977 25.568 1.00 85.19 277 GLN A C 1
ATOM 2252 O O . GLN A 1 277 ? -35.697 -3.741 26.235 1.00 85.19 277 GLN A O 1
ATOM 2257 N N . ARG A 1 278 ? -35.546 -2.019 24.807 1.00 85.75 278 ARG A N 1
ATOM 2258 C CA . ARG A 1 278 ? -36.995 -1.783 24.727 1.00 85.75 278 ARG A CA 1
ATOM 2259 C C . ARG A 1 278 ? -37.748 -3.000 24.189 1.00 85.75 278 ARG A C 1
ATOM 2261 O O . ARG A 1 278 ? -38.762 -3.369 24.776 1.00 85.75 278 ARG A O 1
ATOM 2268 N N . LEU A 1 279 ? -37.264 -3.608 23.105 1.00 86.00 279 LEU A N 1
ATOM 2269 C CA . LEU A 1 279 ? -37.879 -4.795 22.500 1.00 86.00 279 LEU A CA 1
ATOM 2270 C C . LEU A 1 279 ? -37.896 -5.963 23.487 1.00 86.00 279 LEU A C 1
ATOM 2272 O O . LEU A 1 279 ? -38.944 -6.561 23.707 1.00 86.00 279 LEU A O 1
ATOM 2276 N N . ILE A 1 280 ? -36.774 -6.217 24.161 1.00 83.44 280 ILE A N 1
ATOM 2277 C CA . ILE A 1 280 ? -36.669 -7.301 25.142 1.00 83.44 280 ILE A CA 1
ATOM 2278 C C . ILE A 1 280 ? -37.564 -7.040 26.363 1.00 83.44 280 ILE A C 1
ATOM 2280 O O . ILE A 1 280 ? -38.236 -7.944 26.852 1.00 83.44 280 ILE A O 1
ATOM 2284 N N . ILE A 1 281 ? -37.624 -5.800 26.854 1.00 83.31 281 ILE A N 1
ATOM 2285 C CA . ILE A 1 281 ? -38.501 -5.416 27.972 1.00 83.31 281 ILE A CA 1
ATOM 2286 C C . ILE A 1 281 ? -39.979 -5.617 27.606 1.00 83.31 281 ILE A C 1
ATOM 2288 O O . ILE A 1 281 ? -40.755 -6.097 28.436 1.00 83.31 281 ILE A O 1
ATOM 2292 N N . GLN A 1 282 ? -40.359 -5.295 26.365 1.00 82.94 282 GLN A N 1
ATOM 2293 C CA . GLN A 1 282 ? -41.710 -5.506 25.848 1.00 82.94 282 GLN A CA 1
ATOM 2294 C C . GLN A 1 282 ? -42.039 -6.997 25.689 1.00 82.94 282 GLN A C 1
ATOM 2296 O O . GLN A 1 282 ? -43.118 -7.416 26.104 1.00 82.94 282 GLN A O 1
ATOM 2301 N N . GLU A 1 283 ? -41.117 -7.798 25.146 1.00 80.94 283 GLU A N 1
ATOM 2302 C CA . GLU A 1 283 ? -41.254 -9.260 25.028 1.00 80.94 283 GLU A CA 1
ATOM 2303 C C . GLU A 1 283 ? -41.420 -9.936 26.397 1.00 80.94 283 GLU A C 1
ATOM 2305 O O . GLU A 1 283 ? -42.206 -10.868 26.536 1.00 80.94 283 GLU A O 1
ATOM 2310 N N . LEU A 1 284 ? -40.726 -9.441 27.427 1.00 79.12 284 LEU A N 1
ATOM 2311 C CA . LEU A 1 284 ? -40.787 -9.984 28.788 1.00 79.12 284 LEU A CA 1
ATOM 2312 C C . LEU A 1 284 ? -41.980 -9.469 29.616 1.00 79.12 284 LEU A C 1
ATOM 2314 O O . LEU A 1 284 ? -42.174 -9.925 30.744 1.00 79.12 284 LEU A O 1
ATOM 2318 N N . GLY A 1 285 ? -42.777 -8.529 29.094 1.00 69.69 285 GLY A N 1
ATOM 2319 C CA . GLY A 1 285 ? -43.949 -7.976 29.788 1.00 69.69 285 GLY A CA 1
ATOM 2320 C C . GLY A 1 285 ? -43.609 -7.111 31.008 1.00 69.69 285 GLY A C 1
ATOM 2321 O O . GLY A 1 285 ? -44.387 -7.040 31.960 1.00 69.69 285 GLY A O 1
ATOM 2322 N N . VAL A 1 286 ? -42.438 -6.471 31.007 1.00 75.12 286 VAL A N 1
ATOM 2323 C CA . VAL A 1 286 ? -41.904 -5.698 32.138 1.00 75.12 286 VAL A CA 1
ATOM 2324 C C . VAL A 1 286 ? -41.995 -4.205 31.856 1.00 75.12 286 VAL A C 1
ATOM 2326 O O . VAL A 1 286 ? -41.865 -3.774 30.717 1.00 75.12 286 VAL A O 1
ATOM 2329 N N . HIS A 1 287 ? -42.170 -3.382 32.891 1.00 65.75 287 HIS A N 1
ATOM 2330 C CA . HIS A 1 287 ? -42.214 -1.927 32.725 1.00 65.75 287 HIS A CA 1
ATOM 2331 C C . HIS A 1 287 ? -40.868 -1.229 32.978 1.00 65.75 287 HIS A C 1
ATOM 2333 O O . HIS A 1 287 ? -40.622 -0.174 32.392 1.00 65.75 287 HIS A O 1
ATOM 2339 N N . LYS A 1 288 ? -39.994 -1.768 33.846 1.00 69.62 288 LYS A N 1
ATOM 2340 C CA . LYS A 1 288 ? -38.686 -1.169 34.173 1.00 69.62 288 LYS A CA 1
ATOM 2341 C C . LYS A 1 288 ? -37.561 -2.200 34.265 1.00 69.62 288 LYS A C 1
ATOM 2343 O O . LYS A 1 288 ? -37.738 -3.305 34.759 1.00 69.62 288 LYS A O 1
ATOM 2348 N N . VAL A 1 289 ? -36.348 -1.772 33.915 1.00 67.06 289 VAL A N 1
ATOM 2349 C CA . VAL A 1 289 ? -35.120 -2.593 33.947 1.00 67.06 289 VAL A CA 1
ATOM 2350 C C . VAL A 1 289 ? -34.805 -3.146 35.351 1.00 67.06 289 VAL A C 1
ATOM 2352 O O . VAL A 1 289 ? -34.301 -4.256 35.496 1.00 67.06 289 VAL A O 1
ATOM 2355 N N . LYS A 1 290 ? -35.191 -2.431 36.420 1.00 65.38 290 LYS A N 1
ATOM 2356 C CA . LYS A 1 290 ? -35.033 -2.891 37.816 1.00 65.38 290 LYS A CA 1
ATOM 2357 C C . LYS A 1 290 ? -35.839 -4.157 38.132 1.00 65.38 290 LYS A C 1
ATOM 2359 O O . LYS A 1 290 ? -35.405 -4.954 38.968 1.00 65.38 290 LYS A O 1
ATOM 2364 N N . ASP A 1 291 ? -36.945 -4.372 37.428 1.00 68.62 291 ASP A N 1
ATOM 2365 C CA . ASP A 1 291 ? -37.845 -5.508 37.633 1.00 68.62 291 ASP A CA 1
ATOM 2366 C C . ASP A 1 291 ? -37.323 -6.784 36.931 1.00 68.62 291 ASP A C 1
ATOM 2368 O O . ASP A 1 291 ? -37.773 -7.896 37.212 1.00 68.62 291 ASP A O 1
ATOM 2372 N N . LEU A 1 292 ? -36.278 -6.675 36.095 1.00 69.88 292 LEU A N 1
ATOM 2373 C CA . LEU A 1 292 ? -35.562 -7.839 35.551 1.00 69.88 292 LEU A CA 1
ATOM 2374 C C . LEU A 1 292 ? -34.806 -8.602 36.648 1.00 69.88 292 LEU A C 1
ATOM 2376 O O . LEU A 1 292 ? -34.638 -9.817 36.560 1.00 69.88 292 LEU A O 1
ATOM 2380 N N . ARG A 1 293 ? -34.388 -7.921 37.729 1.00 67.12 293 ARG A N 1
ATOM 2381 C CA . ARG A 1 293 ? -33.778 -8.587 38.894 1.00 67.12 293 ARG A CA 1
ATOM 2382 C C . ARG A 1 293 ? -34.792 -9.391 39.698 1.00 67.12 293 ARG A C 1
ATOM 2384 O O . ARG A 1 293 ? -34.403 -10.390 40.301 1.00 67.12 293 ARG A O 1
ATOM 2391 N N . SER A 1 294 ? -36.054 -8.961 39.760 1.00 69.69 294 SER A N 1
ATOM 2392 C CA . SER A 1 294 ? -37.119 -9.755 40.385 1.00 69.69 294 SER A CA 1
ATOM 2393 C C . SER A 1 294 ? -37.504 -10.937 39.503 1.00 69.69 294 SER A C 1
ATOM 2395 O O . SER A 1 294 ? -37.612 -12.038 40.030 1.00 69.69 294 SER A O 1
ATOM 2397 N N . LEU A 1 295 ? -37.568 -10.753 38.181 1.00 67.69 295 LEU A N 1
ATOM 2398 C CA . LEU A 1 295 ? -37.762 -11.854 37.230 1.00 67.69 295 LEU A CA 1
ATOM 2399 C C . LEU A 1 295 ? -36.657 -12.914 37.295 1.00 67.69 295 LEU A C 1
ATOM 2401 O O . LEU A 1 295 ? -36.926 -14.114 37.284 1.00 67.69 295 LEU A O 1
ATOM 2405 N N . GLY A 1 296 ? -35.402 -12.478 37.424 1.00 68.38 296 GLY A N 1
ATOM 2406 C CA . GLY A 1 296 ? -34.270 -13.378 37.635 1.00 68.38 296 GLY A CA 1
ATOM 2407 C C . GLY A 1 296 ? -34.400 -14.217 38.913 1.00 68.38 296 GLY A C 1
ATOM 2408 O O . GLY A 1 296 ? -33.981 -15.373 38.925 1.00 68.38 296 GLY A O 1
ATOM 2409 N N . ARG A 1 297 ? -35.015 -13.670 39.974 1.00 71.81 297 ARG A N 1
ATOM 2410 C CA . ARG A 1 297 ? -35.269 -14.393 41.234 1.00 71.81 297 ARG A CA 1
ATOM 2411 C C . ARG A 1 297 ? -36.440 -15.364 41.123 1.00 71.81 297 ARG A C 1
ATOM 2413 O O . ARG A 1 297 ? -36.308 -16.492 41.579 1.00 71.81 297 ARG A O 1
ATOM 2420 N N . SER A 1 298 ? -37.534 -14.975 40.477 1.00 67.50 298 SER A N 1
ATOM 2421 C CA . SER A 1 298 ? -38.705 -15.845 40.284 1.00 67.50 298 SER A CA 1
ATOM 2422 C C . SER A 1 298 ? -38.435 -17.034 39.352 1.00 67.50 298 SER A C 1
ATOM 2424 O O . SER A 1 298 ? -39.131 -18.040 39.405 1.00 67.50 298 SER A O 1
ATOM 2426 N N . LEU A 1 299 ? -37.378 -16.982 38.534 1.00 67.94 299 LEU A N 1
ATOM 2427 C CA . LEU A 1 299 ? -36.891 -18.144 37.777 1.00 67.94 299 LEU A CA 1
ATOM 2428 C C . LEU A 1 299 ? -36.174 -19.193 38.649 1.00 67.94 299 LEU A C 1
ATOM 2430 O O . LEU A 1 299 ? -35.942 -20.316 38.179 1.00 67.94 299 LEU A O 1
ATOM 2434 N N . ALA A 1 300 ? -35.782 -18.858 39.884 1.00 70.00 300 ALA A N 1
ATOM 2435 C CA . ALA A 1 300 ? -35.098 -19.779 40.793 1.00 70.00 300 ALA A CA 1
ATOM 2436 C C . ALA A 1 300 ? -36.065 -20.797 41.421 1.00 70.00 300 ALA A C 1
ATOM 2438 O O . ALA A 1 300 ? -35.697 -21.960 41.590 1.00 70.00 300 ALA A O 1
ATOM 2439 N N . THR A 1 301 ? -37.306 -20.391 41.696 1.00 80.56 301 THR A N 1
ATOM 2440 C CA . THR A 1 301 ? -38.353 -21.227 42.299 1.00 80.56 301 THR A CA 1
ATOM 2441 C C . THR A 1 301 ? -39.116 -22.007 41.220 1.00 80.56 301 THR A C 1
ATOM 2443 O O . THR A 1 301 ? -39.545 -21.436 40.222 1.00 80.56 301 THR A O 1
ATOM 2446 N N . ALA A 1 302 ? -39.309 -23.321 41.393 1.00 70.44 302 ALA A N 1
ATOM 2447 C CA . ALA A 1 302 ? -39.923 -24.176 40.363 1.00 70.44 302 ALA A CA 1
ATOM 2448 C C . ALA A 1 302 ? -41.404 -23.841 40.073 1.00 70.44 302 ALA A C 1
ATOM 2450 O O . ALA A 1 302 ? -41.845 -23.932 38.929 1.00 70.44 302 ALA A O 1
ATOM 2451 N N . GLU A 1 303 ? -42.164 -23.426 41.091 1.00 70.94 303 GLU A N 1
ATOM 2452 C CA . GLU A 1 303 ? -43.573 -23.030 40.947 1.00 70.94 303 GLU A CA 1
ATOM 2453 C C . GLU A 1 303 ? -43.719 -21.698 40.199 1.00 70.94 303 GLU A C 1
ATOM 2455 O O . GLU A 1 303 ? -44.508 -21.587 39.261 1.00 70.94 303 GLU A O 1
ATOM 2460 N N . GLU A 1 304 ? -42.907 -20.707 40.568 1.00 68.81 304 GLU A N 1
ATOM 2461 C CA . GLU A 1 304 ? -42.897 -19.379 39.949 1.00 68.81 304 GLU A CA 1
ATOM 2462 C C . GLU A 1 304 ? -42.368 -19.426 38.511 1.00 68.81 304 GLU A C 1
ATOM 2464 O O . GLU A 1 304 ? -42.908 -18.738 37.647 1.00 68.81 304 GLU A O 1
ATOM 2469 N N . ARG A 1 305 ? -41.393 -20.300 38.217 1.00 72.31 305 ARG A N 1
ATOM 2470 C CA . ARG A 1 305 ? -40.902 -20.561 36.854 1.00 72.31 305 ARG A CA 1
ATOM 2471 C C . ARG A 1 305 ? -42.016 -21.049 35.930 1.00 72.31 305 ARG A C 1
ATOM 2473 O O . ARG A 1 305 ? -42.196 -20.481 34.860 1.00 72.31 305 ARG A O 1
ATOM 2480 N N . ASN A 1 306 ? -42.793 -22.044 36.360 1.00 71.75 306 ASN A N 1
ATOM 2481 C CA . ASN A 1 306 ? -43.892 -22.595 35.560 1.00 71.75 306 ASN A CA 1
ATOM 2482 C C . ASN A 1 306 ? -45.016 -21.573 35.311 1.00 71.75 306 ASN A C 1
ATOM 2484 O O . ASN A 1 306 ? -45.719 -21.657 34.304 1.00 71.75 306 ASN A O 1
ATOM 2488 N N . LEU A 1 307 ? -45.224 -20.629 36.233 1.00 71.62 307 LEU A N 1
ATOM 2489 C CA . LEU A 1 307 ? -46.173 -19.526 36.058 1.00 71.62 307 LEU A CA 1
ATOM 2490 C C . LEU A 1 307 ? -45.641 -18.479 35.069 1.00 71.62 307 LEU A C 1
ATOM 2492 O O . LEU A 1 307 ? -46.399 -18.009 34.223 1.00 71.62 307 LEU A O 1
ATOM 2496 N N . LEU A 1 308 ? -44.344 -18.175 35.136 1.00 69.81 308 LEU A N 1
ATOM 2497 C CA . LEU A 1 308 ? -43.658 -17.230 34.252 1.00 69.81 308 LEU A CA 1
ATOM 2498 C C . LEU A 1 308 ? -43.569 -17.705 32.802 1.00 69.81 308 LEU A C 1
ATOM 2500 O O . LEU A 1 308 ? -43.848 -16.936 31.884 1.00 69.81 308 LEU A O 1
ATOM 2504 N N . GLU A 1 309 ? -43.241 -18.979 32.594 1.00 78.00 309 GLU A N 1
ATOM 2505 C CA . GLU A 1 309 ? -43.221 -19.591 31.260 1.00 78.00 309 GLU A CA 1
ATOM 2506 C C . GLU A 1 309 ? -44.612 -19.541 30.610 1.00 78.00 309 GLU A C 1
ATOM 2508 O O . GLU A 1 309 ? -44.740 -19.274 29.417 1.00 78.00 309 GLU A O 1
ATOM 2513 N N . LYS A 1 310 ? -45.680 -19.700 31.404 1.00 73.94 310 LYS A N 1
ATOM 2514 C CA . LYS A 1 310 ? -47.065 -19.589 30.922 1.00 73.94 310 LYS A CA 1
ATOM 2515 C C . LYS A 1 310 ? -47.507 -18.154 30.642 1.00 73.94 310 LYS A C 1
ATOM 2517 O O . LYS A 1 310 ? -48.325 -17.959 29.750 1.00 73.94 310 LYS A O 1
ATOM 2522 N N . SER A 1 311 ? -47.024 -17.168 31.401 1.00 69.44 311 SER A N 1
ATOM 2523 C CA . SER A 1 311 ? -47.418 -15.764 31.218 1.00 69.44 311 SER A CA 1
ATOM 2524 C C . SER A 1 311 ? -46.678 -15.077 30.073 1.00 69.44 311 SER A C 1
ATOM 2526 O O . SER A 1 311 ? -47.258 -14.225 29.410 1.00 69.44 311 SER A O 1
ATOM 2528 N N . VAL A 1 312 ? -45.408 -15.430 29.859 1.00 73.19 312 VAL A N 1
ATOM 2529 C CA . VAL A 1 312 ? -44.546 -14.824 28.830 1.00 73.19 312 VAL A CA 1
ATOM 2530 C C . VAL A 1 312 ? -44.560 -15.647 27.534 1.00 73.19 312 VAL A C 1
ATOM 2532 O O . VAL A 1 312 ? -44.315 -15.107 26.462 1.00 73.19 312 VAL A O 1
ATOM 2535 N N . GLY A 1 313 ? -44.889 -16.942 27.602 1.00 72.50 313 GLY A N 1
ATOM 2536 C CA . GLY A 1 313 ? -44.909 -17.828 26.432 1.00 72.50 313 GLY A CA 1
ATOM 2537 C C . GLY A 1 313 ? -43.515 -18.193 25.906 1.00 72.50 313 GLY A C 1
ATOM 2538 O O . GLY A 1 313 ? -43.406 -18.679 24.785 1.00 72.50 313 GLY A O 1
ATOM 2539 N N . LEU A 1 314 ? -42.471 -17.957 26.708 1.00 77.94 314 LEU A N 1
ATOM 2540 C CA . LEU A 1 314 ? -41.063 -18.235 26.411 1.00 77.94 314 LEU A CA 1
ATOM 2541 C C . LEU A 1 314 ? -40.501 -19.250 27.413 1.00 77.94 314 LEU A C 1
ATOM 2543 O O . LEU A 1 314 ? -40.931 -19.296 28.569 1.00 77.94 314 LEU A O 1
ATOM 2547 N N . ASN A 1 315 ? -39.504 -20.029 26.995 1.00 82.06 315 ASN A N 1
ATOM 2548 C CA . ASN A 1 315 ? -38.839 -20.997 27.873 1.00 82.06 315 ASN A CA 1
ATOM 2549 C C . ASN A 1 315 ? -37.978 -20.294 28.938 1.00 82.06 315 ASN A C 1
ATOM 2551 O O . ASN A 1 315 ? -37.384 -19.246 28.674 1.00 82.06 315 ASN A O 1
ATOM 2555 N N . ALA A 1 316 ? -37.781 -20.898 30.119 1.00 75.25 316 ALA A N 1
ATOM 2556 C CA . ALA A 1 316 ? -36.914 -20.317 31.156 1.00 75.25 316 ALA A CA 1
ATOM 2557 C C . ALA A 1 316 ? -35.473 -20.034 30.688 1.00 75.25 316 ALA A C 1
ATOM 2559 O O . ALA A 1 316 ? -34.826 -19.133 31.222 1.00 75.25 316 ALA A O 1
ATOM 2560 N N . ASN A 1 317 ? -34.959 -20.786 29.710 1.00 79.50 317 ASN A N 1
ATOM 2561 C CA . ASN A 1 317 ? -33.643 -20.532 29.120 1.00 79.50 317 ASN A CA 1
ATOM 2562 C C . ASN A 1 317 ? -33.651 -19.290 28.217 1.00 79.50 317 ASN A C 1
ATOM 2564 O O . ASN A 1 317 ? -32.753 -18.462 28.330 1.00 79.50 317 ASN A O 1
ATOM 2568 N N . GLU A 1 318 ? -34.691 -19.109 27.402 1.00 80.44 318 GLU A N 1
ATOM 2569 C CA . GLU A 1 318 ? -34.865 -17.930 26.542 1.00 80.44 318 GLU A CA 1
ATOM 2570 C C . GLU A 1 318 ? -35.030 -16.658 27.381 1.00 80.44 318 GLU A C 1
ATOM 2572 O O . GLU A 1 318 ? -34.385 -15.648 27.110 1.00 80.44 318 GLU A O 1
ATOM 2577 N N . ILE A 1 319 ? -35.803 -16.722 28.471 1.00 79.88 319 ILE A N 1
ATOM 2578 C CA . ILE A 1 319 ? -35.963 -15.600 29.407 1.00 79.88 319 ILE A CA 1
ATOM 2579 C C . ILE A 1 319 ? -34.615 -15.237 30.058 1.00 79.88 319 ILE A C 1
ATOM 2581 O O . ILE A 1 319 ? -34.293 -14.057 30.201 1.00 79.88 319 ILE A O 1
ATOM 2585 N N . LYS A 1 320 ? -33.791 -16.226 30.436 1.00 80.75 320 LYS A N 1
ATOM 2586 C CA . LYS A 1 320 ? -32.447 -15.975 30.991 1.00 80.75 320 LYS A CA 1
ATOM 2587 C C . LYS A 1 320 ? -31.503 -15.342 29.975 1.00 80.75 320 LYS A C 1
ATOM 2589 O O . LYS A 1 320 ? -30.776 -14.426 30.352 1.00 80.75 320 LYS A O 1
ATOM 2594 N N . GLU A 1 321 ? -31.502 -15.812 28.731 1.00 84.31 321 GLU A N 1
ATOM 2595 C CA . GLU A 1 321 ? -30.688 -15.222 27.660 1.00 84.31 321 GLU A CA 1
ATOM 2596 C C . GLU A 1 321 ? -31.098 -13.770 27.399 1.00 84.31 321 GLU A C 1
ATOM 2598 O O . GLU A 1 321 ? -30.253 -12.880 27.426 1.00 84.31 321 GLU A O 1
ATOM 2603 N N . LYS A 1 322 ? -32.399 -13.488 27.316 1.00 82.25 322 LYS A N 1
ATOM 2604 C CA . LYS A 1 322 ? -32.931 -12.126 27.162 1.00 82.25 322 LYS A CA 1
ATOM 2605 C C . LYS A 1 322 ? -32.559 -11.203 28.332 1.00 82.25 322 LYS A C 1
ATOM 2607 O O . LYS A 1 322 ? -32.172 -10.054 28.124 1.00 82.25 322 LYS A O 1
ATOM 2612 N N . ILE A 1 323 ? -32.596 -11.698 29.574 1.00 82.50 323 ILE A N 1
ATOM 2613 C CA . ILE A 1 323 ? -32.119 -10.943 30.750 1.00 82.50 323 ILE A CA 1
ATOM 2614 C C . ILE A 1 323 ? -30.608 -10.668 30.656 1.00 82.50 323 ILE A C 1
ATOM 2616 O O . ILE A 1 323 ? -30.173 -9.562 30.982 1.00 82.50 323 ILE A O 1
ATOM 2620 N N . ARG A 1 324 ? -29.802 -11.643 30.209 1.00 85.31 324 ARG A N 1
ATOM 2621 C CA . ARG A 1 324 ? -28.353 -11.462 30.001 1.00 85.31 324 ARG A CA 1
ATOM 2622 C C . ARG A 1 324 ? -28.067 -10.422 28.921 1.00 85.31 324 ARG A C 1
ATOM 2624 O O . ARG A 1 324 ? -27.189 -9.591 29.124 1.00 85.31 324 ARG A O 1
ATOM 2631 N N . GLU A 1 325 ? -28.808 -10.429 27.816 1.00 85.12 325 GLU A N 1
ATOM 2632 C CA . GLU A 1 325 ? -28.678 -9.437 26.740 1.00 85.12 325 GLU A CA 1
ATOM 2633 C C . GLU A 1 325 ? -28.918 -8.012 27.250 1.00 85.12 325 GLU A C 1
ATOM 2635 O O . GLU A 1 325 ? -28.100 -7.126 27.002 1.00 85.12 325 GLU A O 1
ATOM 2640 N N . VAL A 1 326 ? -29.970 -7.794 28.047 1.00 84.75 326 VAL A N 1
ATOM 2641 C CA . VAL A 1 326 ? -30.236 -6.475 28.647 1.00 84.75 326 VAL A CA 1
ATOM 2642 C C . VAL A 1 326 ? -29.125 -6.060 29.615 1.00 84.75 326 VAL A C 1
ATOM 2644 O O . VAL A 1 326 ? -28.712 -4.903 29.597 1.00 84.75 326 VAL A O 1
ATOM 2647 N N . GLN A 1 327 ? -28.598 -6.989 30.420 1.00 84.31 327 GLN A N 1
ATOM 2648 C CA . GLN A 1 327 ? -27.478 -6.716 31.332 1.00 84.31 327 GLN A CA 1
ATOM 2649 C C . GLN A 1 327 ? -26.183 -6.370 30.587 1.00 84.31 327 GLN A C 1
ATOM 2651 O O . GLN A 1 327 ? -25.462 -5.465 31.004 1.00 84.31 327 GLN A O 1
ATOM 2656 N N . LEU A 1 328 ? -25.888 -7.061 29.482 1.00 87.31 328 LEU A N 1
ATOM 2657 C CA . LEU A 1 328 ? -24.747 -6.743 28.621 1.00 87.31 328 LEU A CA 1
ATOM 2658 C C . LEU A 1 328 ? -24.916 -5.367 27.971 1.00 87.31 328 LEU A C 1
ATOM 2660 O O . LEU A 1 328 ? -23.962 -4.594 27.941 1.00 87.31 328 LEU A O 1
ATOM 2664 N N . ALA A 1 329 ? -26.127 -5.029 27.521 1.00 85.25 329 ALA A N 1
ATOM 2665 C CA . ALA A 1 329 ? -26.432 -3.704 26.991 1.00 85.25 329 ALA A CA 1
ATOM 2666 C C . ALA A 1 329 ? -26.287 -2.606 28.061 1.00 85.25 329 ALA A C 1
ATOM 2668 O O . ALA A 1 329 ? -25.710 -1.560 27.782 1.00 85.25 329 ALA A O 1
ATOM 2669 N N . GLU A 1 330 ? -26.740 -2.836 29.301 1.00 85.94 330 GLU A N 1
ATOM 2670 C CA . GLU A 1 330 ? -26.509 -1.905 30.418 1.00 85.94 330 GLU A CA 1
ATOM 2671 C C . GLU A 1 330 ? -25.018 -1.724 30.721 1.00 85.94 330 GLU A C 1
ATOM 2673 O O . GLU A 1 330 ? -24.574 -0.604 30.968 1.00 85.94 330 GLU A O 1
ATOM 2678 N N . HIS A 1 331 ? -24.241 -2.810 30.703 1.00 87.75 331 HIS A N 1
ATOM 2679 C CA . HIS A 1 331 ? -22.795 -2.744 30.902 1.00 87.75 331 HIS A CA 1
ATOM 2680 C C . HIS A 1 331 ? -22.127 -1.921 29.802 1.00 87.75 331 HIS A C 1
ATOM 2682 O O . HIS A 1 331 ? -21.354 -1.019 30.103 1.00 87.75 331 HIS A O 1
ATOM 2688 N N . ARG A 1 332 ? -22.485 -2.170 28.537 1.00 90.62 332 ARG A N 1
ATOM 2689 C CA . ARG A 1 332 ? -21.945 -1.427 27.396 1.00 90.62 332 ARG A CA 1
ATOM 2690 C C . ARG A 1 332 ? -22.306 0.058 27.446 1.00 90.62 332 ARG A C 1
ATOM 2692 O O . ARG A 1 332 ? -21.454 0.895 27.189 1.00 90.62 332 ARG A O 1
ATOM 2699 N N . LEU A 1 333 ? -23.531 0.405 27.849 1.00 88.44 333 LEU A N 1
ATOM 2700 C CA . LEU A 1 333 ? -23.913 1.807 28.056 1.00 88.44 333 LEU A CA 1
ATOM 2701 C C . LEU A 1 333 ? -23.057 2.476 29.141 1.00 88.44 333 LEU A C 1
ATOM 2703 O O . LEU A 1 333 ? -22.634 3.609 28.948 1.00 88.44 333 LEU A O 1
ATOM 2707 N N . LYS A 1 334 ? -22.749 1.779 30.242 1.00 87.12 334 LYS A N 1
ATOM 2708 C CA . LYS A 1 334 ? -21.841 2.296 31.281 1.00 87.12 334 LYS A CA 1
ATOM 2709 C C . LYS A 1 334 ? -20.396 2.426 30.804 1.00 87.12 334 LYS A C 1
ATOM 2711 O O . LYS A 1 334 ? -19.730 3.380 31.188 1.00 87.12 334 LYS A O 1
ATOM 2716 N N . GLU A 1 335 ? -19.915 1.499 29.976 1.00 87.31 335 GLU A N 1
ATOM 2717 C CA . GLU A 1 335 ? -18.603 1.626 29.324 1.00 87.31 335 GLU A CA 1
ATOM 2718 C C . GLU A 1 335 ? -18.546 2.886 28.454 1.00 87.31 335 GLU A C 1
ATOM 2720 O O . GLU A 1 335 ? -17.584 3.641 28.543 1.00 87.31 335 GLU A O 1
ATOM 2725 N N . ILE A 1 336 ? -19.601 3.161 27.680 1.00 87.69 336 ILE A N 1
ATOM 2726 C CA . ILE A 1 336 ? -19.700 4.380 26.867 1.00 87.69 336 ILE A CA 1
ATOM 2727 C C . ILE A 1 336 ? -19.720 5.635 27.757 1.00 87.69 336 ILE A C 1
ATOM 2729 O O . ILE A 1 336 ? -19.036 6.613 27.455 1.00 87.69 336 ILE A O 1
ATOM 2733 N N . GLU A 1 337 ? -20.458 5.623 28.875 1.00 88.69 337 GLU A N 1
ATOM 2734 C CA . GLU A 1 337 ? -20.445 6.739 29.838 1.00 88.69 337 GLU A CA 1
ATOM 2735 C C . GLU A 1 337 ? -19.052 6.975 30.442 1.00 88.69 337 GLU A C 1
ATOM 2737 O O . GLU A 1 337 ? -18.659 8.123 30.662 1.00 88.69 337 GLU A O 1
ATOM 2742 N N . PHE A 1 338 ? -18.302 5.899 30.684 1.00 85.81 338 PHE A N 1
ATOM 2743 C CA . PHE A 1 338 ? -16.932 5.941 31.191 1.00 85.81 338 PHE A CA 1
ATOM 2744 C C . PHE A 1 338 ? -15.949 6.498 30.150 1.00 85.81 338 PHE A C 1
ATOM 2746 O O . PHE A 1 338 ? -15.122 7.357 30.467 1.00 85.81 338 PHE A O 1
ATOM 2753 N N . GLU A 1 339 ? -16.049 6.043 28.901 1.00 85.25 339 GLU A N 1
ATOM 2754 C CA . GLU A 1 339 ? -15.191 6.474 27.794 1.00 85.25 339 GLU A CA 1
ATOM 2755 C C . GLU A 1 339 ? -15.377 7.968 27.492 1.00 85.25 339 GLU A C 1
ATOM 2757 O O . GLU A 1 339 ? -14.409 8.728 27.500 1.00 85.25 339 GLU A O 1
ATOM 2762 N N . PHE A 1 340 ? -16.627 8.417 27.337 1.00 85.38 340 PHE A N 1
ATOM 2763 C CA . PHE A 1 340 ? -16.969 9.808 27.003 1.00 85.38 340 PHE A CA 1
ATOM 2764 C C . PHE A 1 340 ? -17.010 10.749 28.219 1.00 85.38 340 PHE A C 1
ATOM 2766 O O . PHE A 1 340 ? -17.163 11.965 28.054 1.00 85.38 340 PHE A O 1
ATOM 2773 N N . GLU A 1 341 ? -16.907 10.202 29.434 1.00 84.31 341 GLU A N 1
ATOM 2774 C CA . GLU A 1 341 ? -16.999 10.914 30.720 1.00 84.31 341 GLU A CA 1
ATOM 2775 C C . GLU A 1 341 ? -18.286 11.733 30.877 1.00 84.31 341 GLU A C 1
ATOM 2777 O O . GLU A 1 341 ? -18.301 12.817 31.474 1.00 84.31 341 GLU A O 1
ATOM 2782 N N . ASN A 1 342 ? -19.373 11.247 30.288 1.00 85.56 342 ASN A N 1
ATOM 2783 C CA . ASN A 1 342 ? -20.652 11.938 30.230 1.00 85.56 342 ASN A CA 1
ATOM 2784 C C . ASN A 1 342 ? -21.804 10.943 30.261 1.00 85.56 342 ASN A C 1
ATOM 2786 O O . ASN A 1 342 ? -21.676 9.803 29.830 1.00 85.56 342 ASN A O 1
ATOM 2790 N N . ARG A 1 343 ? -22.963 11.401 30.740 1.00 88.88 343 ARG A N 1
ATOM 2791 C CA . ARG A 1 343 ? -24.190 10.600 30.717 1.00 88.88 343 ARG A CA 1
ATOM 2792 C C . ARG A 1 343 ? -24.642 10.352 29.280 1.00 88.88 343 ARG A C 1
ATOM 2794 O O . ARG A 1 343 ? -24.549 11.251 28.439 1.00 88.88 343 ARG A O 1
ATOM 2801 N N . VAL A 1 344 ? -25.235 9.185 29.033 1.00 89.56 344 VAL A N 1
ATOM 2802 C CA . VAL A 1 344 ? -25.730 8.780 27.701 1.00 89.56 344 VAL A CA 1
ATOM 2803 C C . VAL A 1 344 ? -26.629 9.847 27.061 1.00 89.56 344 VAL A C 1
ATOM 2805 O O . VAL A 1 344 ? -26.487 10.152 25.880 1.00 89.56 344 VAL A O 1
ATOM 2808 N N . ASP A 1 345 ? -27.531 10.462 27.833 1.00 89.25 345 ASP A N 1
ATOM 2809 C CA . ASP A 1 345 ? -28.455 11.480 27.307 1.00 89.25 345 ASP A CA 1
ATOM 2810 C C . ASP A 1 345 ? -27.731 12.742 26.828 1.00 89.25 345 ASP A C 1
ATOM 2812 O O . ASP A 1 345 ? -28.094 13.319 25.801 1.00 89.25 345 ASP A O 1
ATOM 2816 N N . ARG A 1 346 ? -26.662 13.138 27.527 1.00 89.75 346 ARG A N 1
ATOM 2817 C CA . ARG A 1 346 ? -25.836 14.273 27.121 1.00 89.75 346 ARG A CA 1
ATOM 2818 C C . ARG A 1 346 ? -25.054 13.949 25.849 1.00 89.75 346 ARG A C 1
ATOM 2820 O O . ARG A 1 346 ? -25.005 14.779 24.951 1.00 89.75 346 ARG A O 1
ATOM 2827 N N . ILE A 1 347 ? -24.513 12.735 25.726 1.00 89.62 347 ILE A N 1
ATOM 2828 C CA . ILE A 1 347 ? -23.818 12.274 24.509 1.00 89.62 347 ILE A CA 1
ATOM 2829 C C . ILE A 1 347 ? -24.764 12.306 23.297 1.00 89.62 347 ILE A C 1
ATOM 2831 O O . ILE A 1 347 ? -24.381 12.758 22.215 1.00 89.62 347 ILE A O 1
ATOM 2835 N N . LEU A 1 348 ? -26.024 11.892 23.468 1.00 91.38 348 LEU A N 1
ATOM 2836 C CA . LEU A 1 348 ? -27.043 11.968 22.414 1.00 91.38 348 LEU A CA 1
ATOM 2837 C C . LEU A 1 348 ? -27.381 13.414 22.017 1.00 91.38 348 LEU A C 1
ATOM 2839 O O . LEU A 1 348 ? -27.535 13.700 20.830 1.00 91.38 348 LEU A O 1
ATOM 2843 N N . GLU A 1 349 ? -27.467 14.335 22.980 1.00 92.12 349 GLU A N 1
ATOM 2844 C CA . GLU A 1 349 ? -27.679 15.762 22.700 1.00 92.12 349 GLU A CA 1
ATOM 2845 C C . GLU A 1 349 ? -26.509 16.355 21.895 1.00 92.12 349 GLU A C 1
ATOM 2847 O O . GLU A 1 349 ? -26.718 17.017 20.876 1.00 92.12 349 GLU A O 1
ATOM 2852 N N . LEU A 1 350 ? -25.276 16.084 22.329 1.00 90.06 350 LEU A N 1
ATOM 2853 C CA . LEU A 1 350 ? -24.054 16.590 21.702 1.00 90.06 350 LEU A CA 1
ATOM 2854 C C . LEU A 1 350 ? -23.853 16.021 20.299 1.00 90.06 350 LEU A C 1
ATOM 2856 O O . LEU A 1 350 ? -23.617 16.774 19.361 1.00 90.06 350 LEU A O 1
ATOM 2860 N N . SER A 1 351 ? -24.015 14.710 20.127 1.00 90.75 351 SER A N 1
ATOM 2861 C CA . SER A 1 351 ? -23.946 14.066 18.809 1.00 90.75 351 SER A CA 1
ATOM 2862 C C . SER A 1 351 ? -25.052 14.556 17.868 1.00 90.75 351 SER A C 1
ATOM 2864 O O . SER A 1 351 ? -24.836 14.663 16.662 1.00 90.75 351 SER A O 1
ATOM 2866 N N . GLY A 1 352 ? -26.230 14.902 18.401 1.00 91.62 352 GLY A N 1
ATOM 2867 C CA . GLY A 1 352 ? -27.283 15.598 17.664 1.00 91.62 352 GLY A CA 1
ATOM 2868 C C . GLY A 1 352 ? -26.815 16.950 17.125 1.00 91.62 352 GLY A C 1
ATOM 2869 O O . GLY A 1 352 ? -26.937 17.194 15.925 1.00 91.62 352 GLY A O 1
ATOM 2870 N N . LYS A 1 353 ? -26.220 17.783 17.987 1.00 92.31 353 LYS A N 1
ATOM 2871 C CA . LYS A 1 353 ? -25.657 19.093 17.614 1.00 92.31 353 LYS A CA 1
ATOM 2872 C C . LYS A 1 353 ? -24.516 18.966 16.604 1.00 92.31 353 LYS A C 1
ATOM 2874 O O . LYS A 1 353 ? -24.575 19.596 15.559 1.00 92.31 353 LYS A O 1
ATOM 2879 N N . ILE A 1 354 ? -23.540 18.088 16.847 1.00 92.56 354 ILE A N 1
ATOM 2880 C CA . ILE A 1 354 ? -22.418 17.835 15.923 1.00 92.56 354 ILE A CA 1
ATOM 2881 C C . ILE A 1 354 ? -22.936 17.375 14.554 1.00 92.56 354 ILE A C 1
ATOM 2883 O O . ILE A 1 354 ? -22.482 17.859 13.520 1.00 92.56 354 ILE A O 1
ATOM 2887 N N . SER A 1 355 ? -23.920 16.471 14.524 1.00 93.31 355 SER A N 1
ATOM 2888 C CA . SER A 1 355 ? -24.527 16.011 13.271 1.00 93.31 355 SER A CA 1
ATOM 2889 C C . SER A 1 355 ? -25.245 17.135 12.522 1.00 93.31 355 SER A C 1
ATOM 2891 O O . SER A 1 355 ? -25.234 17.132 11.292 1.00 93.31 355 SER A O 1
ATOM 2893 N N . GLN A 1 356 ? -25.880 18.064 13.240 1.00 92.88 356 GLN A N 1
ATOM 2894 C CA . GLN A 1 356 ? -26.539 19.226 12.652 1.00 92.88 356 GLN A CA 1
ATOM 2895 C C . GLN A 1 356 ? -25.514 20.212 12.077 1.00 92.88 356 GLN A C 1
ATOM 2897 O O . GLN A 1 356 ? -25.634 20.586 10.913 1.00 92.88 356 GLN A O 1
ATOM 2902 N N . GLU A 1 357 ? -24.479 20.568 12.839 1.00 92.94 357 GLU A N 1
ATOM 2903 C CA . GLU A 1 357 ? -23.406 21.463 12.381 1.00 92.94 357 GLU A CA 1
ATOM 2904 C C . GLU A 1 357 ? -22.662 20.883 11.172 1.00 92.94 357 GLU A C 1
ATOM 2906 O O . GLU A 1 357 ? -22.430 21.575 10.183 1.00 92.94 357 GLU A O 1
ATOM 2911 N N . LYS A 1 358 ? -22.375 19.575 11.179 1.00 91.50 358 LYS A N 1
ATOM 2912 C CA . LYS A 1 358 ? -21.757 18.879 10.038 1.00 91.50 358 LYS A CA 1
ATOM 2913 C C . LYS A 1 358 ? -22.648 18.917 8.791 1.00 91.50 358 LYS A C 1
ATOM 2915 O O . LYS A 1 358 ? -22.136 19.042 7.680 1.00 91.50 358 LYS A O 1
ATOM 2920 N N . ALA A 1 359 ? -23.970 18.823 8.954 1.00 92.88 359 ALA A N 1
ATOM 2921 C CA . ALA A 1 359 ? -24.914 18.933 7.843 1.00 92.88 359 ALA A CA 1
ATOM 2922 C C . ALA A 1 359 ? -24.958 20.357 7.267 1.00 92.88 359 ALA A C 1
ATOM 2924 O O . ALA A 1 359 ? -24.889 20.510 6.049 1.00 92.88 359 ALA A O 1
ATOM 2925 N N . LEU A 1 360 ? -24.996 21.383 8.125 1.00 93.19 360 LEU A N 1
ATOM 2926 C CA . LEU A 1 360 ? -24.962 22.792 7.714 1.00 93.19 360 LEU A CA 1
ATOM 2927 C C . LEU A 1 360 ? -23.650 23.148 7.003 1.00 93.19 360 LEU A C 1
ATOM 2929 O O . LEU A 1 360 ? -23.668 23.770 5.941 1.00 93.19 360 LEU A O 1
ATOM 2933 N N . MET A 1 361 ? -22.515 22.693 7.539 1.00 91.94 361 MET A N 1
ATOM 2934 C CA . MET A 1 361 ? -21.201 22.851 6.915 1.00 91.94 361 MET A CA 1
ATOM 2935 C C . MET A 1 361 ? -21.154 22.191 5.534 1.00 91.94 361 MET A C 1
ATOM 2937 O O . MET A 1 361 ? -20.673 22.794 4.573 1.00 91.94 361 MET A O 1
ATOM 2941 N N . LYS A 1 362 ? -21.684 20.966 5.412 1.00 92.44 362 LYS A N 1
ATOM 2942 C CA . LYS A 1 362 ? -21.753 20.252 4.134 1.00 92.44 362 LYS A CA 1
ATOM 2943 C C . LYS A 1 362 ? -22.633 20.986 3.125 1.00 92.44 362 LYS A C 1
ATOM 2945 O O . LYS A 1 362 ? -22.230 21.132 1.979 1.00 92.44 362 LYS A O 1
ATOM 2950 N N . GLU A 1 363 ? -23.793 21.485 3.541 1.00 94.00 363 GLU A N 1
ATOM 2951 C CA . GLU A 1 363 ? -24.686 22.249 2.666 1.00 94.00 363 GLU A CA 1
ATOM 2952 C C . GLU A 1 363 ? -24.019 23.536 2.158 1.00 94.00 363 GLU A C 1
ATOM 2954 O O . GLU A 1 363 ? -24.079 23.835 0.963 1.00 94.00 363 GLU A O 1
ATOM 2959 N N . ALA A 1 364 ? -23.329 24.272 3.036 1.00 93.50 364 ALA A N 1
ATOM 2960 C CA . ALA A 1 364 ? -22.576 25.466 2.656 1.00 93.50 364 ALA A CA 1
ATOM 2961 C C . ALA A 1 364 ? -21.451 25.139 1.658 1.00 93.50 364 ALA A C 1
ATOM 2963 O O . ALA A 1 364 ? -21.315 25.821 0.638 1.00 93.50 364 ALA A O 1
ATOM 2964 N N . LYS A 1 365 ? -20.703 24.057 1.908 1.00 93.38 365 LYS A N 1
ATOM 2965 C CA . LYS A 1 365 ? -19.646 23.554 1.021 1.00 93.38 365 LYS A CA 1
ATOM 2966 C C . LYS A 1 365 ? -20.198 23.149 -0.347 1.00 93.38 365 LYS A C 1
ATOM 2968 O O . LYS A 1 365 ? -19.686 23.597 -1.371 1.00 93.38 365 LYS A O 1
ATOM 2973 N N . ASP A 1 366 ? -21.267 22.355 -0.374 1.00 93.38 366 ASP A N 1
ATOM 2974 C CA . ASP A 1 366 ? -21.914 21.887 -1.604 1.00 93.38 366 ASP A CA 1
ATOM 2975 C C . ASP A 1 366 ? -22.448 23.065 -2.425 1.00 93.38 366 ASP A C 1
ATOM 2977 O O . ASP A 1 366 ? -22.322 23.080 -3.651 1.00 93.38 366 ASP A O 1
ATOM 2981 N N . LYS A 1 367 ? -23.002 24.086 -1.763 1.00 93.00 367 LYS A N 1
ATOM 2982 C CA . LYS A 1 367 ? -23.469 25.312 -2.417 1.00 93.00 367 LYS A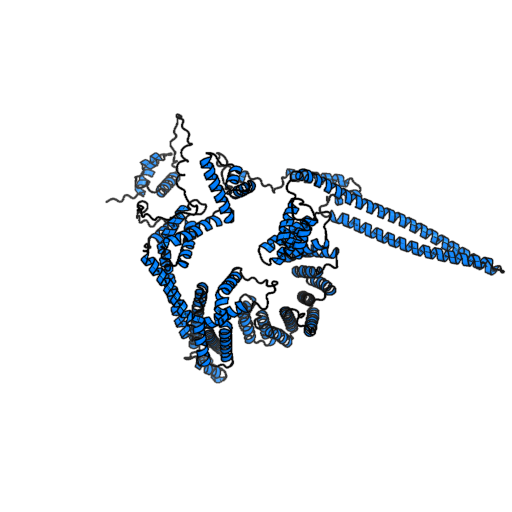 CA 1
ATOM 2983 C C . LYS A 1 367 ? -22.319 26.105 -3.040 1.00 93.00 367 LYS A C 1
ATOM 2985 O O . LYS A 1 367 ? -22.450 26.563 -4.175 1.00 93.00 367 LYS A O 1
ATOM 2990 N N . LEU A 1 368 ? -21.191 26.227 -2.337 1.00 93.12 368 LEU A N 1
ATOM 2991 C CA . LEU A 1 368 ? -19.999 26.903 -2.853 1.00 93.12 368 LEU A CA 1
ATOM 2992 C C . LEU A 1 368 ? -19.385 26.149 -4.046 1.00 93.12 368 LEU A C 1
ATOM 2994 O O . LEU A 1 368 ? -18.992 26.779 -5.028 1.00 93.12 368 LEU A O 1
ATOM 2998 N N . ILE A 1 369 ? -19.366 24.811 -4.009 1.00 94.38 369 ILE A N 1
ATOM 2999 C CA . ILE A 1 369 ? -18.898 23.967 -5.122 1.00 94.38 369 ILE A CA 1
ATOM 3000 C C . ILE A 1 369 ? -19.816 24.125 -6.339 1.00 94.38 369 ILE A C 1
ATOM 3002 O O . ILE A 1 369 ? -19.339 24.464 -7.422 1.00 94.38 369 ILE A O 1
ATOM 3006 N N . LYS A 1 370 ? -21.129 23.918 -6.171 1.00 92.81 370 LYS A N 1
ATOM 3007 C CA . LYS A 1 370 ? -22.116 23.931 -7.267 1.00 92.81 370 LYS A CA 1
ATOM 3008 C C . LYS A 1 370 ? -22.120 25.241 -8.048 1.00 92.81 370 LYS A C 1
ATOM 3010 O O . LYS A 1 370 ? -22.141 25.218 -9.277 1.00 92.81 370 LYS A O 1
ATOM 3015 N N . ALA A 1 371 ? -22.030 26.371 -7.351 1.00 92.69 371 ALA A N 1
ATOM 3016 C CA . ALA A 1 371 ? -21.970 27.685 -7.982 1.00 92.69 371 ALA A CA 1
ATOM 3017 C C . ALA A 1 371 ? -20.713 27.898 -8.846 1.00 92.69 371 ALA A C 1
ATOM 3019 O O . ALA A 1 371 ? -20.742 28.669 -9.806 1.00 92.69 371 ALA A O 1
ATOM 3020 N N . ASN A 1 372 ? -19.618 27.198 -8.532 1.00 94.50 372 ASN A N 1
ATOM 3021 C CA . ASN A 1 372 ? -18.318 27.352 -9.181 1.00 94.50 372 ASN A CA 1
ATOM 3022 C C . ASN A 1 372 ? -17.999 26.263 -10.223 1.00 94.50 372 ASN A C 1
ATOM 3024 O O . ASN A 1 372 ? -16.945 26.319 -10.854 1.00 94.50 372 ASN A O 1
ATOM 3028 N N . LEU A 1 373 ? -18.902 25.314 -10.498 1.00 93.62 373 LEU A N 1
ATOM 3029 C CA . LEU A 1 373 ? -18.676 24.263 -11.510 1.00 93.62 373 LEU A CA 1
ATOM 3030 C C . LEU A 1 373 ? -18.422 24.825 -12.923 1.00 93.62 373 LEU A C 1
ATOM 3032 O O . LEU A 1 373 ? -17.667 24.255 -13.709 1.00 93.62 373 LEU A O 1
ATOM 3036 N N . ARG A 1 374 ? -18.990 25.992 -13.254 1.00 93.50 374 ARG A N 1
ATOM 3037 C CA . ARG A 1 374 ? -18.750 26.663 -14.549 1.00 93.50 374 ARG A CA 1
ATOM 3038 C C . ARG A 1 374 ? -17.308 27.143 -14.712 1.00 93.50 374 ARG A C 1
ATOM 3040 O O . ARG A 1 374 ? -16.788 27.136 -15.829 1.00 93.50 374 ARG A O 1
ATOM 3047 N N . LEU A 1 375 ? -16.657 27.529 -13.611 1.00 93.25 375 LEU A N 1
ATOM 3048 C CA . LEU A 1 375 ? -15.248 27.921 -13.615 1.00 93.25 375 LEU A CA 1
ATOM 3049 C C . LEU A 1 375 ? -14.378 26.748 -14.074 1.00 93.25 375 LEU A C 1
ATOM 3051 O O . LEU A 1 375 ? -13.516 26.932 -14.932 1.00 93.25 375 LEU A O 1
ATOM 3055 N N . VAL A 1 376 ? -14.657 25.537 -13.582 1.00 95.88 376 VAL A N 1
ATOM 3056 C CA . VAL A 1 376 ? -13.928 24.319 -13.968 1.00 95.88 376 VAL A CA 1
ATOM 3057 C C . VAL A 1 376 ? -13.999 24.092 -15.472 1.00 95.88 376 VAL A C 1
ATOM 3059 O O . VAL A 1 376 ? -12.963 23.917 -16.106 1.00 95.88 376 VAL A O 1
ATOM 3062 N N . ILE A 1 377 ? -15.188 24.191 -16.068 1.00 94.06 377 ILE A N 1
ATOM 3063 C CA . ILE A 1 377 ? -15.363 24.050 -17.521 1.00 94.06 377 ILE A CA 1
ATOM 3064 C C . ILE A 1 377 ? -14.568 25.098 -18.296 1.00 94.06 377 ILE A C 1
ATOM 3066 O O . ILE A 1 377 ? -13.923 24.764 -19.288 1.00 94.06 377 ILE A O 1
ATOM 3070 N N . SER A 1 378 ? -14.586 26.359 -17.855 1.00 93.31 378 SER A N 1
ATOM 3071 C CA . SER A 1 378 ? -13.833 27.428 -18.527 1.00 93.31 378 SER A CA 1
ATOM 3072 C C . SER A 1 378 ? -12.320 27.174 -18.532 1.00 93.31 378 SER A C 1
ATOM 3074 O O . SER A 1 378 ? -11.636 27.543 -19.486 1.00 93.31 378 SER A O 1
ATOM 3076 N N . ILE A 1 379 ? -11.804 26.499 -17.499 1.00 93.31 379 ILE A N 1
ATOM 3077 C CA . ILE A 1 379 ? -10.393 26.120 -17.390 1.00 93.31 379 ILE A CA 1
ATOM 3078 C C . ILE A 1 379 ? -10.119 24.853 -18.206 1.00 93.31 379 ILE A C 1
ATOM 3080 O O . ILE A 1 379 ? -9.178 24.840 -18.994 1.00 93.31 379 ILE A O 1
ATOM 3084 N N . ALA A 1 380 ? -10.954 23.819 -18.068 1.00 94.19 380 ALA A N 1
ATOM 3085 C CA . ALA A 1 380 ? -10.811 22.535 -18.757 1.00 94.19 380 ALA A CA 1
ATOM 3086 C C . ALA A 1 380 ? -10.860 22.672 -20.284 1.00 94.19 380 ALA A C 1
ATOM 3088 O O . ALA A 1 380 ? -10.137 21.965 -20.980 1.00 94.19 380 ALA A O 1
ATOM 3089 N N . LYS A 1 381 ? -11.625 23.641 -20.810 1.00 93.69 381 LYS A N 1
ATOM 3090 C CA . LYS A 1 381 ? -11.668 23.946 -22.249 1.00 93.69 381 LYS A CA 1
ATOM 3091 C C . LYS A 1 381 ? -10.291 24.223 -22.866 1.00 93.69 381 LYS A C 1
ATOM 3093 O O . LYS A 1 381 ? -10.087 23.904 -24.029 1.00 93.69 381 LYS A O 1
ATOM 3098 N N . LYS A 1 382 ? -9.334 24.755 -22.097 1.00 91.44 382 LYS A N 1
ATOM 3099 C CA . LYS A 1 382 ? -7.958 25.024 -22.565 1.00 91.44 382 LYS A CA 1
ATOM 3100 C C . LYS A 1 382 ? -7.104 23.761 -22.731 1.00 91.44 382 LYS A C 1
ATOM 3102 O O . LYS A 1 382 ? -6.012 23.823 -23.283 1.00 91.44 382 LYS A O 1
ATOM 3107 N N . TYR A 1 383 ? -7.565 22.631 -22.201 1.00 91.88 383 TYR A N 1
ATOM 3108 C CA . TYR A 1 383 ? -6.843 21.358 -22.199 1.00 91.88 383 TYR A CA 1
ATOM 3109 C C . TYR A 1 383 ? -7.509 20.306 -23.096 1.00 91.88 383 TYR A C 1
ATOM 3111 O O . TYR A 1 383 ? -7.112 19.143 -23.068 1.00 91.88 383 TYR A O 1
ATOM 3119 N N . ILE A 1 384 ? -8.495 20.714 -23.904 1.00 87.50 384 ILE A N 1
ATOM 3120 C CA . ILE A 1 384 ? -9.099 19.869 -24.938 1.00 87.50 384 ILE A CA 1
ATOM 3121 C C . ILE A 1 384 ? -7.999 19.465 -25.937 1.00 87.50 384 ILE A C 1
ATOM 3123 O O . ILE A 1 384 ? -7.102 20.255 -26.227 1.00 87.50 384 ILE A O 1
ATOM 3127 N N . ASN A 1 385 ? -8.043 18.222 -26.420 1.00 84.19 385 ASN A N 1
ATOM 3128 C CA . ASN A 1 385 ? -7.067 17.624 -27.346 1.00 84.19 385 ASN A CA 1
ATOM 3129 C C . ASN A 1 385 ? -5.673 17.323 -26.761 1.00 84.19 385 ASN A C 1
ATOM 3131 O O . ASN A 1 385 ? -4.724 17.114 -27.509 1.00 84.19 385 ASN A O 1
ATOM 3135 N N . LYS A 1 386 ? -5.525 17.237 -25.432 1.00 84.38 386 LYS A N 1
ATOM 3136 C CA . LYS A 1 386 ? -4.270 16.793 -24.783 1.00 84.38 386 LYS A CA 1
ATOM 3137 C C . LYS A 1 386 ? -4.245 15.298 -24.420 1.00 84.38 386 LYS A C 1
ATOM 3139 O O . LYS A 1 386 ? -3.550 14.910 -23.488 1.00 84.38 386 LYS A O 1
ATOM 3144 N N . GLY A 1 387 ? -5.021 14.479 -25.131 1.00 82.25 387 GLY A N 1
ATOM 3145 C CA . GLY A 1 387 ? -5.060 13.016 -24.975 1.00 82.25 387 GLY A CA 1
ATOM 3146 C C . GLY A 1 387 ? -6.097 12.473 -23.983 1.00 82.25 387 GLY A C 1
ATOM 3147 O O . GLY A 1 387 ? -6.306 11.268 -23.940 1.00 82.25 387 GLY A O 1
ATOM 3148 N N . LEU A 1 388 ? -6.787 13.333 -23.225 1.00 89.38 388 LEU A N 1
ATOM 3149 C CA . LEU A 1 388 ? -7.878 12.928 -22.330 1.00 89.38 388 LEU A CA 1
ATOM 3150 C C . LEU A 1 388 ? -9.222 13.485 -22.820 1.00 89.38 388 LEU A C 1
ATOM 3152 O O . LEU A 1 388 ? -9.280 14.588 -23.374 1.00 89.38 388 LEU A O 1
ATOM 3156 N N . HIS A 1 389 ? -10.305 12.735 -22.608 1.00 90.62 389 HIS A N 1
ATOM 3157 C CA . HIS A 1 389 ? -11.646 13.168 -22.988 1.00 90.62 389 HIS A CA 1
ATOM 3158 C C . HIS A 1 389 ? -12.093 14.396 -22.174 1.00 90.62 389 HIS A C 1
ATOM 3160 O O . HIS A 1 389 ? -11.726 14.573 -21.011 1.00 90.62 389 HIS A O 1
ATOM 3166 N N . PHE A 1 390 ? -12.907 15.269 -22.778 1.00 90.38 390 PHE A N 1
ATOM 3167 C CA . PHE A 1 390 ? -13.308 16.534 -22.152 1.00 90.38 390 PHE A CA 1
ATOM 3168 C C . PHE A 1 390 ? -14.055 16.333 -20.827 1.00 90.38 390 PHE A C 1
ATOM 3170 O O . PHE A 1 390 ? -13.817 17.072 -19.872 1.00 90.38 390 PHE A O 1
ATOM 3177 N N . PHE A 1 391 ? -14.931 15.329 -20.752 1.00 90.81 391 PHE A N 1
ATOM 3178 C CA . PHE A 1 391 ? -15.660 15.027 -19.522 1.00 90.81 391 PHE A CA 1
ATOM 3179 C C . PHE A 1 391 ? -14.714 14.633 -18.379 1.00 90.81 391 PHE A C 1
ATOM 3181 O O . PHE A 1 391 ? -14.867 15.136 -17.268 1.00 90.81 391 PHE A O 1
ATOM 3188 N N . ASP A 1 392 ? -13.688 13.833 -18.664 1.00 93.19 392 ASP A N 1
ATOM 3189 C CA . ASP A 1 392 ? -12.707 13.390 -17.669 1.00 93.19 392 ASP A CA 1
ATOM 3190 C C . ASP A 1 392 ? -11.859 14.565 -17.162 1.00 93.19 392 ASP A C 1
ATOM 3192 O O . ASP A 1 392 ? -11.668 14.723 -15.956 1.00 93.19 392 ASP A O 1
ATOM 3196 N N . LEU A 1 393 ? -11.451 15.477 -18.056 1.00 93.38 393 LEU A N 1
ATOM 3197 C CA . LEU A 1 393 ? -10.782 16.729 -17.675 1.00 93.38 393 LEU A CA 1
ATOM 3198 C C . LEU A 1 393 ? -11.651 17.577 -16.734 1.00 93.38 393 LEU A C 1
ATOM 3200 O O . LEU A 1 393 ? -11.150 18.163 -15.772 1.00 93.38 393 LEU A O 1
ATOM 3204 N N . VAL A 1 394 ? -12.959 17.650 -16.997 1.00 94.38 394 VAL A N 1
ATOM 3205 C CA . VAL A 1 394 ? -13.907 18.368 -16.135 1.00 94.38 394 VAL A CA 1
ATOM 3206 C C . VAL A 1 394 ? -14.049 17.676 -14.779 1.00 94.38 394 VAL A C 1
ATOM 3208 O O . VAL A 1 394 ? -14.057 18.368 -13.763 1.00 94.38 394 VAL A O 1
ATOM 3211 N N . GLN A 1 395 ? -14.111 16.343 -14.723 1.00 95.06 395 GLN A N 1
ATOM 3212 C CA . GLN A 1 395 ? -14.201 15.620 -13.448 1.00 95.06 395 GLN A CA 1
ATOM 3213 C C . GLN A 1 395 ? -12.952 15.806 -12.588 1.00 95.06 395 GLN A C 1
ATOM 3215 O O . GLN A 1 395 ? -13.056 16.128 -11.404 1.00 95.06 395 GLN A O 1
ATOM 3220 N N . GLU A 1 396 ? -11.770 15.711 -13.184 1.00 95.50 396 GLU A N 1
ATOM 3221 C CA . GLU A 1 396 ? -10.502 15.945 -12.486 1.00 95.50 396 GLU A CA 1
ATOM 3222 C C . GLU A 1 396 ? -10.389 17.398 -12.012 1.00 95.50 396 GLU A C 1
ATOM 3224 O O . GLU A 1 396 ? -9.985 17.683 -10.880 1.00 95.50 396 GLU A O 1
ATOM 3229 N N . GLY A 1 397 ? -10.855 18.339 -12.834 1.00 96.56 397 GLY A N 1
ATOM 3230 C CA . GLY A 1 397 ? -10.999 19.734 -12.443 1.00 96.56 397 GLY A CA 1
ATOM 3231 C C . GLY A 1 397 ? -11.980 19.945 -11.282 1.00 96.56 397 GLY A C 1
ATOM 3232 O O . GLY A 1 397 ? -11.691 20.742 -10.389 1.00 96.56 397 GLY A O 1
ATOM 3233 N N . ASN A 1 398 ? -13.098 19.211 -11.237 1.00 96.50 398 ASN A N 1
ATOM 3234 C CA . ASN A 1 398 ? -14.064 19.262 -10.134 1.00 96.50 398 ASN A CA 1
ATOM 3235 C C . ASN A 1 398 ? -13.448 18.742 -8.831 1.00 96.50 398 ASN A C 1
ATOM 3237 O O . ASN A 1 398 ? -13.653 19.343 -7.777 1.00 96.50 398 ASN A O 1
ATOM 3241 N N . ILE A 1 399 ? -12.635 17.683 -8.889 1.00 95.94 399 ILE A N 1
ATOM 3242 C CA . ILE A 1 399 ? -11.866 17.195 -7.733 1.00 95.94 399 ILE A CA 1
ATOM 3243 C C . ILE A 1 399 ? -10.892 18.281 -7.250 1.00 95.94 399 ILE A C 1
ATOM 3245 O O . ILE A 1 399 ? -10.783 18.533 -6.047 1.00 95.94 399 ILE A O 1
ATOM 3249 N N . GLY A 1 400 ? -10.218 18.971 -8.176 1.00 96.50 400 GLY A N 1
ATOM 3250 C CA . GLY A 1 400 ? -9.383 20.135 -7.866 1.00 96.50 400 GLY A CA 1
ATOM 3251 C C . GLY A 1 400 ? -10.161 21.271 -7.194 1.00 96.50 400 GLY A C 1
ATOM 3252 O O . GLY A 1 400 ? -9.698 21.826 -6.198 1.00 96.50 400 GLY A O 1
ATOM 3253 N N . LEU A 1 401 ? -11.365 21.583 -7.681 1.00 96.81 401 LEU A N 1
ATOM 3254 C CA . LEU A 1 401 ? -12.252 22.589 -7.090 1.00 96.81 401 LEU A CA 1
ATOM 3255 C C . LEU A 1 401 ? -12.668 22.215 -5.660 1.00 96.81 401 LEU A C 1
ATOM 3257 O O . LEU A 1 401 ? -12.620 23.069 -4.780 1.00 96.81 401 LEU A O 1
ATOM 3261 N N . ILE A 1 402 ? -13.037 20.956 -5.407 1.00 95.25 402 ILE A N 1
ATOM 3262 C CA . ILE A 1 402 ? -13.418 20.482 -4.064 1.00 95.25 402 ILE A CA 1
ATOM 3263 C C . ILE A 1 402 ? -12.262 20.691 -3.078 1.00 95.25 402 ILE A C 1
ATOM 3265 O O . ILE A 1 402 ? -12.470 21.253 -2.002 1.00 95.25 402 ILE A O 1
ATOM 3269 N N . LYS A 1 403 ? -11.036 20.329 -3.476 1.00 93.62 403 LYS A N 1
ATOM 3270 C CA . LYS A 1 403 ? -9.823 20.561 -2.672 1.00 93.62 403 LYS A CA 1
ATOM 3271 C C . LYS A 1 403 ? -9.556 22.049 -2.436 1.00 93.62 403 LYS A C 1
ATOM 3273 O O . LYS A 1 403 ? -9.096 22.425 -1.361 1.00 93.62 403 LYS A O 1
ATOM 3278 N N . ALA A 1 404 ? -9.844 22.899 -3.423 1.00 94.88 404 ALA A N 1
ATOM 3279 C CA . ALA A 1 404 ? -9.725 24.345 -3.271 1.00 94.88 404 ALA A CA 1
ATOM 3280 C C . ALA A 1 404 ? -10.718 24.888 -2.238 1.00 94.88 404 ALA A C 1
ATOM 3282 O O . ALA A 1 404 ? -10.336 25.696 -1.403 1.00 94.88 404 ALA A O 1
ATOM 3283 N N . VAL A 1 405 ? -11.973 24.432 -2.272 1.00 93.88 405 VAL A N 1
ATOM 3284 C CA . VAL A 1 405 ? -13.005 24.846 -1.310 1.00 93.88 405 VAL A CA 1
ATOM 3285 C C . VAL A 1 405 ? -12.625 24.455 0.119 1.00 93.88 405 VAL A C 1
ATOM 3287 O O . VAL A 1 405 ? -12.804 25.256 1.028 1.00 93.88 405 VAL A O 1
ATOM 3290 N N . GLU A 1 406 ? -12.063 23.263 0.327 1.00 89.25 406 GLU A N 1
ATOM 3291 C CA . GLU A 1 406 ? -11.639 22.794 1.659 1.00 89.25 406 GLU A CA 1
ATOM 3292 C C . GLU A 1 406 ? -10.516 23.630 2.278 1.00 89.25 406 GLU A C 1
ATOM 3294 O O . GLU A 1 406 ? -10.449 23.758 3.494 1.00 89.25 406 GLU A O 1
ATOM 3299 N N . LYS A 1 407 ? -9.628 24.188 1.451 1.00 88.25 407 LYS A N 1
ATOM 3300 C CA . LYS A 1 407 ? -8.441 24.931 1.902 1.00 88.25 407 LYS A CA 1
ATOM 3301 C C . LYS A 1 407 ? -8.572 26.444 1.748 1.00 88.25 407 LYS A C 1
ATOM 3303 O O . LYS A 1 407 ? -7.598 27.171 1.948 1.00 88.25 407 LYS A O 1
ATOM 3308 N N . PHE A 1 408 ? -9.734 26.926 1.321 1.00 90.12 408 PHE A N 1
ATOM 3309 C CA . PHE A 1 408 ? -9.925 28.338 1.046 1.00 90.12 408 PHE A CA 1
ATOM 3310 C C . PHE A 1 408 ? -10.085 29.135 2.342 1.00 90.12 408 PHE A C 1
ATOM 3312 O O . PHE A 1 408 ? -11.005 28.916 3.122 1.00 90.12 408 PHE A O 1
ATOM 3319 N N . GLU A 1 409 ? -9.215 30.124 2.528 1.00 88.19 409 GLU A N 1
ATOM 3320 C CA . GLU A 1 409 ? -9.280 31.055 3.650 1.00 88.19 409 GLU A CA 1
ATOM 3321 C C . GLU A 1 409 ? -9.719 32.439 3.166 1.00 88.19 409 GLU A C 1
ATOM 3323 O O . GLU A 1 409 ? -8.942 33.189 2.566 1.00 88.19 409 GLU A O 1
ATOM 3328 N N . TYR A 1 410 ? -10.949 32.829 3.495 1.00 89.38 410 TYR A N 1
ATOM 3329 C CA . TYR A 1 410 ? -11.488 34.134 3.102 1.00 89.38 410 TYR A CA 1
ATOM 3330 C C . TYR A 1 410 ? -10.786 35.318 3.804 1.00 89.38 410 TYR A C 1
ATOM 3332 O O . TYR A 1 410 ? -10.773 36.434 3.284 1.00 89.38 410 TYR A O 1
ATOM 3340 N N . ARG A 1 411 ? -10.144 35.086 4.962 1.00 89.31 411 ARG A N 1
ATOM 3341 C CA . ARG A 1 411 ? -9.419 36.106 5.753 1.00 89.31 411 ARG A CA 1
ATOM 3342 C C . ARG A 1 411 ? -8.257 36.750 4.989 1.00 89.31 411 ARG A C 1
ATOM 3344 O O . ARG A 1 411 ? -7.889 37.883 5.286 1.00 89.31 411 ARG A O 1
ATOM 3351 N N . LYS A 1 412 ? -7.703 36.050 3.992 1.00 88.44 412 LYS A N 1
ATOM 3352 C CA . LYS A 1 412 ? -6.609 36.545 3.140 1.00 88.44 412 LYS A CA 1
ATOM 3353 C C . LYS A 1 412 ? -7.062 37.607 2.125 1.00 88.44 412 LYS A C 1
ATOM 3355 O O . LYS A 1 412 ? -6.213 38.239 1.510 1.00 88.44 412 LYS A O 1
ATOM 3360 N N . GLY A 1 413 ? -8.371 37.822 1.947 1.00 85.38 413 GLY A N 1
ATOM 3361 C CA . GLY A 1 413 ? -8.920 38.912 1.127 1.00 85.38 413 GLY A CA 1
ATOM 3362 C C . GLY A 1 413 ? -8.847 38.706 -0.392 1.00 85.38 413 GLY A C 1
ATOM 3363 O O . GLY A 1 413 ? -9.192 39.613 -1.146 1.00 85.38 413 GLY A O 1
ATOM 3364 N N . PHE A 1 414 ? -8.425 37.529 -0.862 1.00 88.19 414 PHE A N 1
ATOM 3365 C CA . PHE A 1 414 ? -8.414 37.185 -2.285 1.00 88.19 414 PHE A CA 1
ATOM 3366 C C . PHE A 1 414 ? -9.737 36.540 -2.716 1.00 88.19 414 PHE A C 1
ATOM 3368 O O . PHE A 1 414 ? -10.354 35.799 -1.952 1.00 88.19 414 PHE A O 1
ATOM 3375 N N . LYS A 1 415 ? -10.156 36.787 -3.965 1.00 89.62 415 LYS A N 1
ATOM 3376 C CA . LYS A 1 415 ? -11.338 36.138 -4.558 1.00 89.62 415 LYS A CA 1
ATOM 3377 C C . LYS A 1 415 ? -11.145 34.622 -4.636 1.00 89.62 415 LYS A C 1
ATOM 3379 O O . LYS A 1 415 ? -10.057 34.157 -4.994 1.00 89.62 415 LYS A O 1
ATOM 3384 N N . PHE A 1 416 ? -12.217 33.865 -4.400 1.00 92.12 416 PHE A N 1
ATOM 3385 C CA . PHE A 1 416 ? -12.183 32.404 -4.461 1.00 92.12 416 PHE A CA 1
ATOM 3386 C C . PHE A 1 416 ? -11.733 31.893 -5.836 1.00 92.12 416 PHE A C 1
ATOM 3388 O O . PHE A 1 416 ? -10.885 31.006 -5.923 1.00 92.12 416 PHE A O 1
ATOM 3395 N N . SER A 1 417 ? -12.209 32.514 -6.919 1.00 91.75 417 SER A N 1
ATOM 3396 C CA . SER A 1 417 ? -11.863 32.147 -8.298 1.00 91.75 417 SER A CA 1
ATOM 3397 C C . SER A 1 417 ? -10.354 32.130 -8.573 1.00 91.75 417 SER A C 1
ATOM 3399 O O . SER A 1 417 ? -9.863 31.238 -9.268 1.00 91.75 417 SER A O 1
ATOM 3401 N N . THR A 1 418 ? -9.601 33.085 -8.016 1.00 91.44 418 THR A N 1
ATOM 3402 C CA . THR A 1 418 ? -8.142 33.184 -8.197 1.00 91.44 418 THR A CA 1
ATOM 3403 C C . THR A 1 418 ? -7.435 31.994 -7.554 1.00 91.44 418 THR A C 1
ATOM 3405 O O . THR A 1 418 ? -6.560 31.384 -8.165 1.00 91.44 418 THR A O 1
ATOM 3408 N N . TYR A 1 419 ? -7.864 31.622 -6.348 1.00 92.88 419 TYR A N 1
ATOM 3409 C CA . TYR A 1 419 ? -7.327 30.478 -5.619 1.00 92.88 419 TYR A CA 1
ATOM 3410 C C . TYR A 1 419 ? -7.728 29.144 -6.266 1.00 92.88 419 TYR A C 1
ATOM 3412 O O . TYR A 1 419 ? -6.881 28.286 -6.523 1.00 92.88 419 TYR A O 1
ATOM 3420 N N . ALA A 1 420 ? -9.011 28.991 -6.601 1.00 94.62 420 ALA A N 1
ATOM 3421 C CA . ALA A 1 420 ? -9.560 27.784 -7.210 1.00 94.62 420 ALA A CA 1
ATOM 3422 C C . ALA A 1 420 ? -8.914 27.470 -8.562 1.00 94.62 420 ALA A C 1
ATOM 3424 O O . ALA A 1 420 ? -8.626 26.311 -8.852 1.00 94.62 420 ALA A O 1
ATOM 3425 N N . THR A 1 421 ? -8.607 28.494 -9.364 1.00 95.50 421 THR A N 1
ATOM 3426 C CA . THR A 1 421 ? -7.958 28.314 -10.671 1.00 95.50 421 THR A CA 1
ATOM 3427 C C . THR A 1 421 ? -6.640 27.545 -10.563 1.00 95.50 421 THR A C 1
ATOM 3429 O O . THR A 1 421 ? -6.350 26.721 -11.430 1.00 95.50 421 THR A O 1
ATOM 3432 N N . TRP A 1 422 ? -5.854 27.768 -9.504 1.00 94.12 422 TRP A N 1
ATOM 3433 C CA . TRP A 1 422 ? -4.586 27.063 -9.301 1.00 94.12 422 TRP A CA 1
ATOM 3434 C C . TRP A 1 422 ? -4.802 25.569 -9.038 1.00 94.12 422 TRP A C 1
ATOM 3436 O O . TRP A 1 422 ? -4.214 24.732 -9.720 1.00 94.12 422 TRP A O 1
ATOM 3446 N N . TRP A 1 423 ? -5.707 25.228 -8.117 1.00 96.06 423 TRP A N 1
ATOM 3447 C CA . TRP A 1 423 ? -6.027 23.838 -7.775 1.00 96.06 423 TRP A CA 1
ATOM 3448 C C . TRP A 1 423 ? -6.694 23.072 -8.918 1.00 96.06 423 TRP A C 1
ATOM 3450 O O . TRP A 1 423 ? -6.346 21.917 -9.158 1.00 96.06 423 TRP A O 1
ATOM 3460 N N . ILE A 1 424 ? -7.606 23.716 -9.653 1.00 95.81 424 ILE A N 1
ATOM 3461 C CA . ILE A 1 424 ? -8.257 23.130 -10.833 1.00 95.81 424 ILE A CA 1
ATOM 3462 C C . ILE A 1 424 ? -7.205 22.844 -11.909 1.00 95.81 424 ILE A C 1
ATOM 3464 O O . ILE A 1 424 ? -7.132 21.732 -12.427 1.00 95.81 424 ILE A O 1
ATOM 3468 N N . ARG A 1 425 ? -6.339 23.820 -12.212 1.00 95.75 425 ARG A N 1
ATOM 3469 C CA . ARG A 1 425 ? -5.261 23.653 -13.196 1.00 95.75 425 ARG A CA 1
ATOM 3470 C C . ARG A 1 425 ? -4.298 22.539 -12.799 1.00 95.75 425 ARG A C 1
ATOM 3472 O O . ARG A 1 425 ? -3.912 21.743 -13.654 1.00 95.75 425 ARG A O 1
ATOM 3479 N N . GLN A 1 426 ? -3.913 22.494 -11.526 1.00 94.56 426 GLN A N 1
ATOM 3480 C CA . GLN A 1 426 ? -3.005 21.482 -10.998 1.00 94.56 426 GLN A CA 1
ATOM 3481 C C . GLN A 1 426 ? -3.604 20.082 -11.137 1.00 94.56 426 GLN A C 1
ATOM 3483 O O . GLN A 1 426 ? -2.916 19.183 -11.612 1.00 94.56 426 GLN A O 1
ATOM 3488 N N . ALA A 1 427 ? -4.876 19.904 -10.768 1.00 96.00 427 ALA A N 1
ATOM 3489 C CA . ALA A 1 427 ? -5.565 18.621 -10.881 1.00 96.00 427 ALA A CA 1
ATOM 3490 C C . ALA A 1 427 ? -5.657 18.151 -12.340 1.00 96.00 427 ALA A C 1
ATOM 3492 O O . ALA A 1 427 ? -5.243 17.036 -12.648 1.00 96.00 427 ALA A O 1
ATOM 3493 N N . ILE A 1 428 ? -6.079 19.034 -13.252 1.00 94.94 428 ILE A N 1
ATOM 3494 C CA . ILE A 1 428 ? -6.177 18.730 -14.687 1.00 94.94 428 ILE A CA 1
ATOM 3495 C C . ILE A 1 428 ? -4.804 18.374 -15.274 1.00 94.94 428 ILE A C 1
ATOM 3497 O O . ILE A 1 428 ? -4.645 17.331 -15.899 1.00 94.94 428 ILE A O 1
ATOM 3501 N N . THR A 1 429 ? -3.784 19.206 -15.042 1.00 92.75 429 THR A N 1
ATOM 3502 C CA . THR A 1 429 ? -2.429 18.980 -15.585 1.00 92.75 429 THR A CA 1
ATOM 3503 C C . THR A 1 429 ? -1.817 17.688 -15.044 1.00 92.75 429 THR A C 1
ATOM 3505 O O . THR A 1 429 ? -1.134 16.958 -15.770 1.00 92.75 429 THR A O 1
ATOM 3508 N N . ARG A 1 430 ? -2.078 17.382 -13.767 1.00 92.44 430 ARG A N 1
ATOM 3509 C CA . ARG A 1 430 ? -1.630 16.147 -13.132 1.00 92.44 430 ARG A CA 1
ATOM 3510 C C . ARG A 1 430 ? -2.322 14.925 -13.729 1.00 92.44 430 ARG A C 1
ATOM 3512 O O . ARG A 1 430 ? -1.621 13.977 -14.063 1.00 92.44 430 ARG A O 1
ATOM 3519 N N . SER A 1 431 ? -3.642 14.967 -13.909 1.00 93.94 431 SER A N 1
ATOM 3520 C CA . SER A 1 431 ? -4.398 13.860 -14.505 1.00 93.94 431 SER A CA 1
ATOM 3521 C C . SER A 1 431 ? -3.972 13.592 -15.949 1.00 93.94 431 SER A C 1
ATOM 3523 O O . SER A 1 431 ? -3.671 12.450 -16.287 1.00 93.94 431 SER A O 1
ATOM 3525 N N . ILE A 1 432 ? -3.780 14.639 -16.763 1.00 92.12 432 ILE A N 1
ATOM 3526 C CA . ILE A 1 432 ? -3.226 14.496 -18.121 1.00 92.12 432 ILE A CA 1
ATOM 3527 C C . ILE A 1 432 ? -1.876 13.771 -18.075 1.00 92.12 432 ILE A C 1
ATOM 3529 O O . ILE A 1 432 ? -1.635 12.839 -18.833 1.00 92.12 432 ILE A O 1
ATOM 3533 N N . SER A 1 433 ? -1.002 14.158 -17.147 1.00 89.81 433 SER A N 1
ATOM 3534 C CA . SER A 1 433 ? 0.320 13.541 -17.029 1.00 89.81 433 SER A CA 1
ATOM 3535 C C . SER A 1 433 ? 0.257 12.075 -16.577 1.00 89.81 433 SER A C 1
ATOM 3537 O O . SER A 1 433 ? 1.079 11.260 -16.982 1.00 89.81 433 SER A O 1
ATOM 3539 N N . ASP A 1 434 ? -0.706 11.738 -15.721 1.00 89.38 434 ASP A N 1
ATOM 3540 C CA . ASP A 1 434 ? -0.826 10.415 -15.115 1.00 89.38 434 ASP A CA 1
ATOM 3541 C C . ASP A 1 434 ? -1.610 9.409 -15.983 1.00 89.38 434 ASP A C 1
ATOM 3543 O O . ASP A 1 434 ? -1.319 8.212 -15.893 1.00 89.38 434 ASP A O 1
ATOM 3547 N N . GLN A 1 435 ? -2.585 9.871 -16.779 1.00 89.38 435 GLN A N 1
ATOM 3548 C CA . GLN A 1 435 ? -3.587 9.029 -17.456 1.00 89.38 435 GLN A CA 1
ATOM 3549 C C . GLN A 1 435 ? -3.669 9.210 -18.982 1.00 89.38 435 GLN A C 1
ATOM 3551 O O . GLN A 1 435 ? -4.145 8.301 -19.651 1.00 89.38 435 GLN A O 1
ATOM 3556 N N . ALA A 1 436 ? -3.221 10.332 -19.566 1.00 88.25 436 ALA A N 1
ATOM 3557 C CA .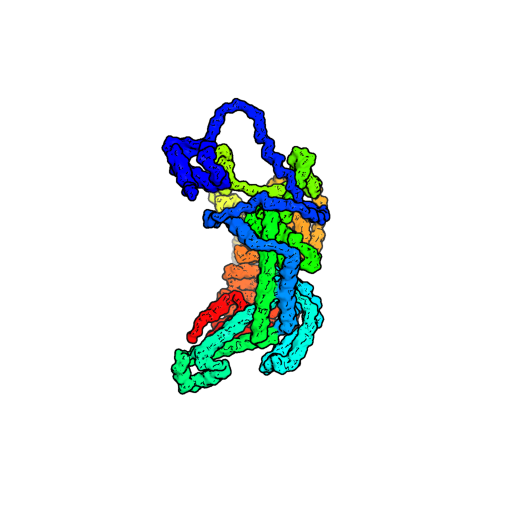 ALA A 1 436 ? -3.487 10.610 -20.989 1.00 88.25 436 ALA A CA 1
ATOM 3558 C C . ALA A 1 436 ? -2.712 9.715 -21.975 1.00 88.25 436 ALA A C 1
ATOM 3560 O O . ALA A 1 436 ? -3.015 9.712 -23.163 1.00 88.25 436 ALA A O 1
ATOM 3561 N N . ARG A 1 437 ? -1.691 8.981 -21.514 1.00 88.69 437 ARG A N 1
ATOM 3562 C CA . ARG A 1 437 ? -0.866 8.105 -22.359 1.00 88.69 437 ARG A CA 1
ATOM 3563 C C . ARG A 1 437 ? -1.153 6.637 -22.081 1.00 88.69 437 ARG A C 1
ATOM 3565 O O . ARG A 1 437 ? -1.201 6.231 -20.923 1.00 88.69 437 ARG A O 1
ATOM 3572 N N . THR A 1 438 ? -1.194 5.827 -23.141 1.00 89.44 438 THR A N 1
ATOM 3573 C CA . THR A 1 438 ? -1.314 4.359 -23.061 1.00 89.44 438 THR A CA 1
ATOM 3574 C C . THR A 1 438 ? -0.199 3.739 -22.220 1.00 89.44 438 THR A C 1
ATOM 3576 O O . THR A 1 438 ? -0.437 2.841 -21.417 1.00 89.44 438 THR A O 1
ATOM 3579 N N . ILE A 1 439 ? 1.029 4.246 -22.378 1.00 89.44 439 ILE A N 1
ATOM 3580 C CA . ILE A 1 439 ? 2.174 3.887 -21.540 1.00 89.44 439 ILE A CA 1
ATOM 3581 C C . ILE A 1 439 ? 2.396 5.028 -20.551 1.00 89.44 439 ILE A C 1
ATOM 3583 O O . ILE A 1 439 ? 2.753 6.143 -20.938 1.00 89.44 439 ILE A O 1
ATOM 3587 N N . ARG A 1 440 ? 2.187 4.747 -19.263 1.00 91.50 440 ARG A N 1
ATOM 3588 C CA . ARG A 1 440 ? 2.333 5.733 -18.189 1.00 91.50 440 ARG A CA 1
ATOM 3589 C C . ARG A 1 440 ? 3.785 6.201 -18.069 1.00 91.50 440 ARG A C 1
ATOM 3591 O O . ARG A 1 440 ? 4.687 5.401 -17.829 1.00 91.50 440 ARG A O 1
ATOM 3598 N N . VAL A 1 441 ? 3.988 7.516 -18.137 1.00 89.56 441 VAL A N 1
ATOM 3599 C CA . VAL A 1 441 ? 5.294 8.165 -17.964 1.00 89.56 441 VAL A CA 1
ATOM 3600 C C . VAL A 1 441 ? 5.287 8.987 -16.665 1.00 89.56 441 VAL A C 1
ATOM 3602 O O . VAL A 1 441 ? 4.322 9.704 -16.408 1.00 89.56 441 VAL A O 1
ATOM 3605 N N . PRO A 1 442 ? 6.329 8.919 -15.815 1.00 92.88 442 PRO A N 1
ATOM 3606 C CA . PRO A 1 442 ? 6.403 9.740 -14.607 1.00 92.88 442 PRO A CA 1
ATOM 3607 C C . PRO A 1 442 ? 6.321 11.250 -14.892 1.00 92.88 442 PRO A C 1
ATOM 3609 O O . PRO A 1 442 ? 6.903 11.742 -15.857 1.00 92.88 442 PRO A O 1
ATOM 3612 N N . VAL A 1 443 ? 5.682 12.016 -14.000 1.00 87.94 443 VAL A N 1
ATOM 3613 C CA . VAL A 1 443 ? 5.418 13.457 -14.218 1.00 87.94 443 VAL A CA 1
ATOM 3614 C C . VAL A 1 443 ? 6.683 14.287 -14.451 1.00 87.94 443 VAL A C 1
ATOM 3616 O O . VAL A 1 443 ? 6.706 15.120 -15.351 1.00 87.94 443 VAL A O 1
ATOM 3619 N N . HIS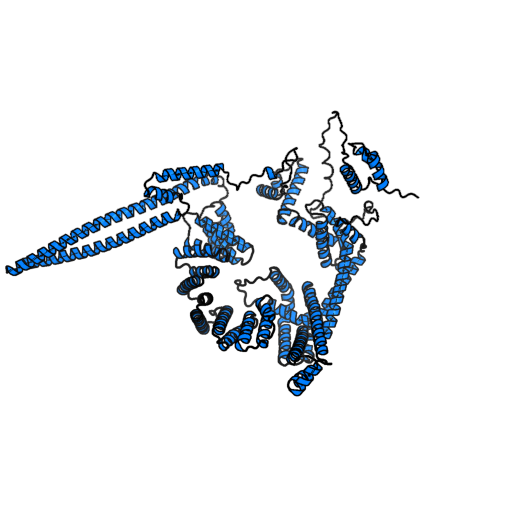 A 1 444 ? 7.773 14.015 -13.729 1.00 88.94 444 HIS A N 1
ATOM 3620 C CA . HIS A 1 444 ? 9.039 14.728 -13.939 1.00 88.94 444 HIS A CA 1
ATOM 3621 C C . HIS A 1 444 ? 9.637 14.482 -15.338 1.00 88.94 444 HIS A C 1
ATOM 3623 O O . HIS A 1 444 ? 10.317 15.351 -15.880 1.00 88.94 444 HIS A O 1
ATOM 3629 N N . MET A 1 445 ? 9.377 13.320 -15.947 1.00 90.44 445 MET A N 1
ATOM 3630 C CA . MET A 1 445 ? 9.795 13.036 -17.322 1.00 90.44 445 MET A CA 1
ATOM 3631 C C . MET A 1 445 ? 8.922 13.790 -18.326 1.00 90.44 445 MET A C 1
ATOM 3633 O O . MET A 1 445 ? 9.440 14.310 -19.307 1.00 90.44 445 MET A O 1
ATOM 3637 N N . ILE A 1 446 ? 7.625 13.936 -18.055 1.00 90.12 446 ILE A N 1
ATOM 3638 C CA . ILE A 1 446 ? 6.709 14.739 -18.882 1.00 90.12 446 ILE A CA 1
ATOM 3639 C C . ILE A 1 446 ? 7.099 16.221 -18.847 1.00 90.12 446 ILE A C 1
ATOM 3641 O O . ILE A 1 446 ? 7.114 16.885 -19.881 1.00 90.12 446 ILE A O 1
ATOM 3645 N N . GLU A 1 447 ? 7.507 16.740 -17.688 1.00 88.62 447 GLU A N 1
ATOM 3646 C CA . GLU A 1 447 ? 8.073 18.089 -17.580 1.00 88.62 447 GLU A CA 1
ATOM 3647 C C . GLU A 1 447 ? 9.338 18.256 -18.435 1.00 88.62 447 GLU A C 1
ATOM 3649 O O . GLU A 1 447 ? 9.504 19.288 -19.087 1.00 88.62 447 GLU A O 1
ATOM 3654 N N . GLN A 1 448 ? 10.220 17.250 -18.470 1.00 92.06 448 GLN A N 1
ATOM 3655 C CA . GLN A 1 448 ? 11.410 17.263 -19.329 1.00 92.06 448 GLN A CA 1
ATOM 3656 C C . GLN A 1 448 ? 11.049 17.211 -20.817 1.00 92.06 448 GLN A C 1
ATOM 3658 O O . GLN A 1 448 ? 11.618 17.977 -21.592 1.00 92.06 448 GLN A O 1
ATOM 3663 N N . ILE A 1 449 ? 10.082 16.376 -21.209 1.00 91.25 449 ILE A N 1
ATOM 3664 C CA . ILE A 1 449 ? 9.565 16.310 -22.585 1.00 91.25 449 ILE A CA 1
ATOM 3665 C C . ILE A 1 449 ? 9.025 17.680 -23.002 1.00 91.25 449 ILE A C 1
ATOM 3667 O O . ILE A 1 449 ? 9.423 18.212 -24.034 1.00 91.25 449 ILE A O 1
ATOM 3671 N N . ASN A 1 450 ? 8.193 18.303 -22.166 1.00 90.06 450 ASN A N 1
ATOM 3672 C CA . ASN A 1 450 ? 7.624 19.619 -22.450 1.00 90.06 450 ASN A CA 1
ATOM 3673 C C . ASN A 1 450 ? 8.695 20.712 -22.570 1.00 90.06 450 ASN A C 1
ATOM 3675 O O . ASN A 1 450 ? 8.554 21.601 -23.406 1.00 90.06 450 ASN A O 1
ATOM 3679 N N . LYS A 1 451 ? 9.772 20.650 -21.773 1.00 91.81 451 LYS A N 1
ATOM 3680 C CA . LYS A 1 451 ? 10.925 21.558 -21.916 1.00 91.81 451 LYS A CA 1
ATOM 3681 C C . LYS A 1 451 ? 11.609 21.381 -23.271 1.00 91.81 451 LYS A C 1
ATOM 3683 O O . LYS A 1 451 ? 11.798 22.366 -23.973 1.00 91.81 451 LYS A O 1
ATOM 3688 N N . VAL A 1 452 ? 11.912 20.141 -23.661 1.00 92.25 452 VAL A N 1
ATOM 3689 C CA . VAL A 1 452 ? 12.535 19.829 -24.960 1.00 92.25 452 VAL A CA 1
ATOM 3690 C C . VAL A 1 452 ? 11.660 20.296 -26.122 1.00 92.25 452 VAL A C 1
ATOM 3692 O O . VAL A 1 452 ? 12.159 20.950 -27.031 1.00 92.25 452 VAL A O 1
ATOM 3695 N N . VAL A 1 453 ? 10.352 20.030 -26.075 1.00 89.62 453 VAL A N 1
ATOM 3696 C CA . VAL A 1 453 ? 9.401 20.457 -27.116 1.00 89.62 453 VAL A CA 1
ATOM 3697 C C . VAL A 1 453 ? 9.317 21.982 -27.205 1.00 89.62 453 VAL A C 1
ATOM 3699 O O . VAL A 1 453 ? 9.272 22.531 -28.304 1.00 89.62 453 VAL A O 1
ATOM 3702 N N . ARG A 1 454 ? 9.324 22.685 -26.068 1.00 89.44 454 ARG A N 1
ATOM 3703 C CA . ARG A 1 454 ? 9.249 24.151 -26.037 1.00 89.44 454 ARG A CA 1
ATOM 3704 C C . ARG A 1 454 ? 10.493 24.798 -26.644 1.00 89.44 454 ARG A C 1
ATOM 3706 O O . ARG A 1 454 ? 10.350 25.657 -27.508 1.00 89.44 454 ARG A O 1
ATOM 3713 N N . GLU A 1 455 ? 11.686 24.353 -26.251 1.00 92.12 455 GLU A N 1
ATOM 3714 C CA . GLU A 1 455 ? 12.940 24.851 -26.835 1.00 92.12 455 GLU A CA 1
ATOM 3715 C C . GLU A 1 455 ? 13.065 24.470 -28.313 1.00 92.12 455 GLU A C 1
ATOM 3717 O O . GLU A 1 455 ? 13.485 25.286 -29.126 1.00 92.12 455 GLU A O 1
ATOM 3722 N N . SER A 1 456 ? 12.630 23.263 -28.693 1.00 91.25 456 SER A N 1
ATOM 3723 C CA . SER A 1 456 ? 12.603 22.835 -30.094 1.00 91.25 456 SER A CA 1
ATOM 3724 C C . SER A 1 456 ? 11.720 23.745 -30.952 1.00 91.25 456 SER A C 1
ATOM 3726 O O . SER A 1 456 ? 12.146 24.122 -32.040 1.00 91.25 456 SER A O 1
ATOM 3728 N N . ARG A 1 457 ? 10.540 24.158 -30.462 1.00 89.75 457 ARG A N 1
ATOM 3729 C CA . ARG A 1 457 ? 9.663 25.121 -31.157 1.00 89.75 457 ARG A CA 1
ATOM 3730 C C . ARG A 1 457 ? 10.273 26.522 -31.234 1.00 89.75 457 ARG A C 1
ATOM 3732 O O . ARG A 1 457 ? 10.199 27.151 -32.283 1.00 89.75 457 ARG A O 1
ATOM 3739 N N . GLN A 1 458 ? 10.900 27.004 -30.159 1.00 91.94 458 GLN A N 1
ATOM 3740 C CA . GLN A 1 458 ? 11.580 28.307 -30.168 1.00 91.94 458 GLN A CA 1
ATOM 3741 C C . GLN A 1 458 ? 12.747 28.335 -31.162 1.00 91.94 458 GLN A C 1
ATOM 3743 O O . GLN A 1 458 ? 12.897 29.300 -31.907 1.00 91.94 458 GLN A O 1
ATOM 3748 N N . LEU A 1 459 ? 13.549 27.268 -31.205 1.00 93.00 459 LEU A N 1
ATOM 3749 C CA . LEU A 1 459 ? 14.634 27.122 -32.175 1.00 93.00 459 LEU A CA 1
ATOM 3750 C C . LEU A 1 459 ? 14.108 26.979 -33.606 1.00 93.00 459 LEU A C 1
ATOM 3752 O O . LEU A 1 459 ? 14.703 27.525 -34.528 1.00 93.00 459 LEU A O 1
ATOM 3756 N N . MET A 1 460 ? 12.974 26.304 -33.797 1.00 91.31 460 MET A N 1
ATOM 3757 C CA . MET A 1 460 ? 12.323 26.220 -35.104 1.00 91.31 460 MET A CA 1
ATOM 3758 C C . MET A 1 460 ? 11.911 27.604 -35.616 1.00 91.31 460 MET A C 1
ATOM 3760 O O . MET A 1 460 ? 12.150 27.921 -36.778 1.00 91.31 460 MET A O 1
ATOM 3764 N N . GLN A 1 461 ? 11.378 28.460 -34.738 1.00 93.25 461 GLN A N 1
ATOM 3765 C CA . GLN A 1 461 ? 11.003 29.832 -35.086 1.00 93.25 461 GLN A CA 1
ATOM 3766 C C . GLN A 1 461 ? 12.216 30.708 -35.436 1.00 93.25 461 GLN A C 1
ATOM 3768 O O . GLN A 1 461 ? 12.135 31.531 -36.344 1.00 93.25 461 GLN A O 1
ATOM 3773 N N . THR A 1 462 ? 13.344 30.557 -34.734 1.00 92.31 462 THR A N 1
ATOM 3774 C CA . THR A 1 462 ? 14.547 31.364 -35.004 1.00 92.31 462 THR A CA 1
ATOM 3775 C C . THR A 1 462 ? 15.334 30.880 -36.219 1.00 92.31 462 THR A C 1
ATOM 3777 O O . THR A 1 462 ? 15.923 31.702 -36.920 1.00 92.31 462 THR A O 1
ATOM 3780 N N . LEU A 1 463 ? 15.371 29.568 -36.463 1.00 89.19 463 LEU A N 1
ATOM 3781 C CA . LEU A 1 463 ? 16.158 28.950 -37.534 1.00 89.19 463 LEU A CA 1
ATOM 3782 C C . LEU A 1 463 ? 15.366 28.751 -38.833 1.00 89.19 463 LEU A C 1
ATOM 3784 O O . LEU A 1 463 ? 15.983 28.553 -39.878 1.00 89.19 463 LEU A O 1
ATOM 3788 N N . GLY A 1 464 ? 14.030 28.771 -38.781 1.00 89.19 464 GLY A N 1
ATOM 3789 C CA . GLY A 1 464 ? 13.160 28.488 -39.930 1.00 89.19 464 GLY A CA 1
ATOM 3790 C C . GLY A 1 464 ? 13.219 27.034 -40.416 1.00 89.19 464 GLY A C 1
ATOM 3791 O O . GLY A 1 464 ? 12.807 26.744 -41.534 1.00 89.19 464 GLY A O 1
ATOM 3792 N N . ARG A 1 465 ? 13.772 26.121 -39.606 1.00 91.19 465 ARG A N 1
ATOM 3793 C CA . ARG A 1 465 ? 13.855 24.671 -39.857 1.00 91.19 465 ARG A CA 1
ATOM 3794 C C . ARG A 1 465 ? 13.749 23.898 -38.547 1.00 91.19 465 ARG A C 1
ATOM 3796 O O . ARG A 1 465 ? 13.995 24.469 -37.485 1.00 91.19 465 ARG A O 1
ATOM 3803 N N . GLU A 1 466 ? 13.469 22.596 -38.608 1.00 85.50 466 GLU A N 1
ATOM 3804 C CA . GLU A 1 466 ? 13.534 21.745 -37.416 1.00 85.50 466 GLU A CA 1
ATOM 3805 C C . GLU A 1 466 ? 14.932 21.796 -36.770 1.00 85.50 466 GLU A C 1
ATOM 3807 O O . GLU A 1 466 ? 15.972 21.714 -37.440 1.00 85.50 466 GLU A O 1
ATOM 3812 N N . ALA A 1 467 ? 14.947 21.967 -35.448 1.00 92.19 467 ALA A N 1
ATOM 3813 C CA . ALA A 1 467 ? 16.171 22.034 -34.664 1.00 92.19 467 ALA A CA 1
ATOM 3814 C C . ALA A 1 467 ? 16.802 20.644 -34.521 1.00 92.19 467 ALA A C 1
ATOM 3816 O O . ALA A 1 467 ? 16.117 19.652 -34.254 1.00 92.19 467 ALA A O 1
ATOM 3817 N N . THR A 1 468 ? 18.122 20.574 -34.662 1.00 92.62 468 THR A N 1
ATOM 3818 C CA . THR A 1 468 ? 18.861 19.325 -34.450 1.00 92.62 468 THR A CA 1
ATOM 3819 C C . THR A 1 468 ? 18.945 18.983 -32.961 1.00 92.62 468 THR A C 1
ATOM 3821 O O . THR A 1 468 ? 18.908 19.860 -32.096 1.00 92.62 468 THR A O 1
ATOM 3824 N N . ASP A 1 469 ? 19.096 17.693 -32.640 1.00 92.81 469 ASP A N 1
ATOM 3825 C CA . ASP A 1 469 ? 19.208 17.245 -31.244 1.00 92.81 469 ASP A CA 1
ATOM 3826 C C . ASP A 1 469 ? 20.432 17.868 -30.526 1.00 92.81 469 ASP A C 1
ATOM 3828 O O . ASP A 1 469 ? 20.419 18.001 -29.304 1.00 92.81 469 ASP A O 1
ATOM 3832 N N . GLU A 1 470 ? 21.473 18.266 -31.272 1.00 92.94 470 GLU A N 1
ATOM 3833 C CA . GLU A 1 470 ? 22.671 18.953 -30.762 1.00 92.94 470 GLU A CA 1
ATOM 3834 C C . GLU A 1 470 ? 22.386 20.417 -30.400 1.00 92.94 470 GLU A C 1
ATOM 3836 O O . GLU A 1 470 ? 22.725 20.852 -29.301 1.00 92.94 470 GLU A O 1
ATOM 3841 N N . GLU A 1 471 ? 21.682 21.148 -31.267 1.00 91.19 471 GLU A N 1
ATOM 3842 C CA . GLU A 1 471 ? 21.280 22.544 -31.031 1.00 91.19 471 GLU A CA 1
ATOM 3843 C C . GLU A 1 471 ? 20.317 22.661 -29.834 1.00 91.19 471 GLU A C 1
ATOM 3845 O O . GLU A 1 471 ? 20.424 23.575 -29.014 1.00 91.19 471 GLU A O 1
ATOM 3850 N N . ILE A 1 472 ? 19.402 21.695 -29.686 1.00 92.81 472 ILE A N 1
ATOM 3851 C CA . ILE A 1 472 ? 18.493 21.620 -28.532 1.00 92.81 472 ILE A CA 1
ATOM 3852 C C . ILE A 1 472 ? 19.278 21.340 -27.241 1.00 92.81 472 ILE A C 1
ATOM 3854 O O . ILE A 1 472 ? 19.001 21.938 -26.198 1.00 92.81 472 ILE A O 1
ATOM 3858 N N . ALA A 1 473 ? 20.259 20.436 -27.301 1.00 94.44 473 ALA A N 1
ATOM 3859 C CA . ALA A 1 473 ? 21.107 20.092 -26.165 1.00 94.44 473 ALA A CA 1
ATOM 3860 C C . ALA A 1 473 ? 21.962 21.285 -25.709 1.00 94.44 473 ALA A C 1
ATOM 3862 O O . ALA A 1 473 ? 22.025 21.556 -24.508 1.00 94.44 473 ALA A O 1
ATOM 3863 N N . GLU A 1 474 ? 22.539 22.038 -26.649 1.00 92.69 474 GLU A N 1
ATOM 3864 C CA . GLU A 1 474 ? 23.310 23.253 -26.369 1.00 92.69 474 GLU A CA 1
ATOM 3865 C C . GLU A 1 474 ? 22.446 24.318 -25.684 1.00 92.69 474 GLU A C 1
ATOM 3867 O O . GLU A 1 474 ? 22.846 24.881 -24.663 1.00 92.69 474 GLU A O 1
ATOM 3872 N N . LYS A 1 475 ? 21.220 24.538 -26.174 1.00 91.06 475 LYS A N 1
ATOM 3873 C CA . LYS A 1 475 ? 20.298 25.524 -25.595 1.00 91.06 475 LYS A CA 1
ATOM 3874 C C . LYS A 1 475 ? 19.845 25.163 -24.176 1.00 91.06 475 LYS A C 1
ATOM 3876 O O . LYS A 1 475 ? 19.726 26.046 -23.328 1.00 91.06 475 LYS A O 1
ATOM 3881 N N . LEU A 1 476 ? 19.612 23.876 -23.916 1.00 91.06 476 LEU A N 1
ATOM 3882 C CA . LEU A 1 476 ? 19.194 23.359 -22.607 1.00 91.06 476 LEU A CA 1
ATOM 3883 C C . LEU A 1 476 ? 20.360 23.137 -21.629 1.00 91.06 476 LEU A C 1
ATOM 3885 O O . LEU A 1 476 ? 20.116 22.905 -20.441 1.00 91.06 476 LEU A O 1
ATOM 3889 N N . GLY A 1 477 ? 21.609 23.161 -22.107 1.00 91.31 477 GLY A N 1
ATOM 3890 C CA . GLY A 1 477 ? 22.784 22.748 -21.336 1.00 91.31 477 GLY A CA 1
ATOM 3891 C C . GLY A 1 477 ? 22.765 21.258 -20.973 1.00 91.31 477 GLY A C 1
ATOM 3892 O O . GLY A 1 477 ? 23.232 20.871 -19.901 1.00 91.31 477 GLY A O 1
ATOM 3893 N N . TRP A 1 478 ? 22.145 20.421 -21.809 1.00 93.81 478 TRP A N 1
ATOM 3894 C CA . TRP A 1 478 ? 22.025 18.974 -21.602 1.00 93.81 478 TRP A CA 1
ATOM 3895 C C . TRP A 1 478 ? 23.001 18.210 -22.496 1.00 93.81 478 TRP A C 1
ATOM 3897 O O . TRP A 1 478 ? 23.506 18.727 -23.485 1.00 93.81 478 TRP A O 1
ATOM 3907 N N . GLU A 1 479 ? 23.245 16.938 -22.180 1.00 93.50 479 GLU A N 1
ATOM 3908 C CA . GLU A 1 479 ? 23.961 16.045 -23.092 1.00 93.50 479 GLU A CA 1
ATOM 3909 C C . GLU A 1 479 ? 23.042 15.606 -24.247 1.00 93.50 479 GLU A C 1
ATOM 3911 O O . GLU A 1 479 ? 21.871 15.275 -24.034 1.00 93.50 479 GLU A O 1
ATOM 3916 N N . VAL A 1 480 ? 23.583 15.512 -25.466 1.00 93.94 480 VAL A N 1
ATOM 3917 C CA . VAL A 1 480 ? 22.843 15.092 -26.674 1.00 93.94 480 VAL A CA 1
ATOM 3918 C C . VAL A 1 480 ? 22.159 13.731 -26.485 1.00 93.94 480 VAL A C 1
ATOM 3920 O O . VAL A 1 480 ? 21.017 13.535 -26.904 1.00 93.94 480 VAL A O 1
ATOM 3923 N N . LYS A 1 481 ? 22.812 12.786 -25.791 1.00 93.56 481 LYS A N 1
ATOM 3924 C CA . LYS A 1 481 ? 22.228 11.469 -25.472 1.00 93.56 481 LYS A CA 1
ATOM 3925 C C . LYS A 1 481 ? 20.954 11.583 -24.634 1.00 93.56 481 LYS A C 1
ATOM 3927 O O . LYS A 1 481 ? 20.006 10.835 -24.864 1.00 93.56 481 LYS A O 1
ATOM 3932 N N . ARG A 1 482 ? 20.915 12.532 -23.694 1.00 91.12 482 ARG A N 1
ATOM 3933 C CA . ARG A 1 482 ? 19.755 12.779 -22.831 1.00 91.12 482 ARG A CA 1
ATOM 3934 C C . ARG A 1 482 ? 18.588 13.375 -23.615 1.00 91.12 482 ARG A C 1
ATOM 3936 O O . ARG A 1 482 ? 17.451 12.979 -23.394 1.00 91.12 482 ARG A O 1
ATOM 3943 N N . VAL A 1 483 ? 18.845 14.283 -24.556 1.00 93.25 483 VAL A N 1
ATOM 3944 C CA . VAL A 1 483 ? 17.787 14.811 -25.440 1.00 93.25 483 VAL A CA 1
ATOM 3945 C C . VAL A 1 483 ? 17.216 13.694 -26.317 1.00 93.25 483 VAL A C 1
ATOM 3947 O O . VAL A 1 483 ? 15.997 13.553 -26.411 1.00 93.25 483 VAL A O 1
ATOM 3950 N N . LYS A 1 484 ? 18.077 12.831 -26.875 1.00 92.69 484 LYS A N 1
ATOM 3951 C CA . LYS A 1 484 ? 17.657 11.660 -27.664 1.00 92.69 484 LYS A CA 1
ATOM 3952 C C . LYS A 1 484 ? 16.809 10.677 -26.859 1.00 92.69 484 LYS A C 1
ATOM 3954 O O . LYS A 1 484 ? 15.778 10.225 -27.356 1.00 92.69 484 LYS A O 1
ATOM 3959 N N . SER A 1 485 ? 17.191 10.371 -25.617 1.00 91.50 485 SER A N 1
ATOM 3960 C CA . SER A 1 485 ? 16.398 9.480 -24.761 1.00 91.50 485 SER A CA 1
ATOM 3961 C C . SER A 1 485 ? 15.038 10.092 -24.413 1.00 91.50 485 SER A C 1
ATOM 3963 O O . SER A 1 485 ? 14.017 9.425 -24.575 1.00 91.50 485 SER A O 1
ATOM 3965 N N . VAL A 1 486 ? 14.983 11.377 -24.051 1.00 92.62 486 VAL A N 1
ATOM 3966 C CA . VAL A 1 486 ? 13.719 12.086 -23.777 1.00 92.62 486 VAL A CA 1
ATOM 3967 C C . VAL A 1 486 ? 12.814 12.114 -25.017 1.00 92.62 486 VAL A C 1
ATOM 3969 O O . VAL A 1 486 ? 11.630 11.798 -24.913 1.00 92.62 486 VAL A O 1
ATOM 3972 N N . LYS A 1 487 ? 13.364 12.404 -26.203 1.00 89.12 487 LYS A N 1
ATOM 3973 C CA . LYS A 1 487 ? 12.626 12.398 -27.480 1.00 89.12 487 LYS A CA 1
ATOM 3974 C C . LYS A 1 487 ? 12.128 11.001 -27.862 1.00 89.12 487 LYS A C 1
ATOM 3976 O O . LYS A 1 487 ? 11.059 10.884 -28.452 1.00 89.12 487 LYS A O 1
ATOM 3981 N N . SER A 1 488 ? 12.855 9.941 -27.496 1.00 89.69 488 SER A N 1
ATOM 3982 C CA . SER A 1 488 ? 12.411 8.557 -27.719 1.00 89.69 488 SER A CA 1
ATOM 3983 C C . SER A 1 488 ? 11.201 8.182 -26.857 1.00 89.69 488 SER A C 1
ATOM 3985 O O . SER A 1 488 ? 10.252 7.602 -27.373 1.00 89.69 488 SER A O 1
ATOM 3987 N N . ILE A 1 489 ? 11.192 8.595 -25.583 1.00 88.88 489 ILE A N 1
ATOM 3988 C CA . ILE A 1 489 ? 10.083 8.361 -24.640 1.00 88.88 489 ILE A CA 1
ATOM 3989 C C . ILE A 1 489 ? 8.863 9.222 -25.001 1.00 88.88 489 ILE A C 1
ATOM 3991 O O . ILE A 1 489 ? 7.724 8.847 -24.732 1.00 88.88 489 ILE A O 1
ATOM 3995 N N . ALA A 1 490 ? 9.085 10.382 -25.624 1.00 86.38 490 ALA A N 1
ATOM 3996 C CA . ALA A 1 490 ? 8.015 11.287 -26.026 1.00 86.38 490 ALA A CA 1
ATOM 3997 C C . ALA A 1 490 ? 7.083 10.704 -27.104 1.00 86.38 490 ALA A C 1
ATOM 3999 O O . ALA A 1 490 ? 5.939 11.156 -27.186 1.00 86.38 490 ALA A O 1
ATOM 4000 N N . ARG A 1 491 ? 7.531 9.707 -27.881 1.00 86.12 491 ARG A N 1
ATOM 4001 C CA . ARG A 1 491 ? 6.761 9.094 -28.975 1.00 86.12 491 ARG A CA 1
ATOM 4002 C C . ARG A 1 491 ? 5.526 8.357 -28.464 1.00 86.12 491 ARG A C 1
ATOM 4004 O O . ARG A 1 491 ? 5.580 7.675 -27.443 1.00 86.12 491 ARG A O 1
ATOM 4011 N N . GLU A 1 492 ? 4.427 8.492 -29.194 1.00 85.06 492 GLU A N 1
ATOM 4012 C CA . GLU A 1 492 ? 3.171 7.806 -28.897 1.00 85.06 492 GLU A CA 1
ATOM 4013 C C . GLU A 1 492 ? 3.060 6.519 -29.726 1.00 85.06 492 GLU A C 1
ATOM 4015 O O . GLU A 1 492 ? 3.562 6.476 -30.855 1.00 85.06 492 GLU A O 1
ATOM 4020 N N . PRO A 1 493 ? 2.480 5.443 -29.163 1.00 88.44 493 PRO A N 1
ATOM 4021 C CA . PRO A 1 493 ? 2.276 4.207 -29.901 1.00 88.44 493 PRO A CA 1
ATOM 4022 C C . PRO A 1 493 ? 1.271 4.430 -31.035 1.00 88.44 493 PRO A C 1
ATOM 4024 O O . PRO A 1 493 ? 0.266 5.114 -30.863 1.00 88.44 493 PRO A O 1
ATOM 4027 N N . ILE A 1 494 ? 1.550 3.825 -32.187 1.00 89.38 494 ILE A N 1
ATOM 4028 C CA . ILE A 1 494 ? 0.679 3.869 -33.364 1.00 89.38 494 ILE A CA 1
ATOM 4029 C C . ILE A 1 494 ? -0.339 2.728 -33.257 1.00 89.38 494 ILE A C 1
ATOM 4031 O O . ILE A 1 494 ? -0.017 1.656 -32.737 1.00 89.38 494 ILE A O 1
ATOM 4035 N N . SER A 1 495 ? -1.565 2.950 -33.738 1.00 89.75 495 SER A N 1
ATOM 4036 C CA . SER A 1 495 ? -2.579 1.895 -33.786 1.00 89.75 495 SER A CA 1
ATOM 4037 C C . SER A 1 495 ? -2.154 0.781 -34.741 1.00 89.75 495 SER A C 1
ATOM 4039 O O . SER A 1 495 ? -1.717 1.039 -35.862 1.00 89.75 495 SER A O 1
ATOM 4041 N N . LEU A 1 496 ? -2.335 -0.465 -34.317 1.00 90.31 496 LEU A N 1
ATOM 4042 C CA . LEU A 1 496 ? -2.119 -1.645 -35.154 1.00 90.31 496 LEU A CA 1
ATOM 4043 C C . LEU A 1 496 ? -3.084 -1.709 -36.347 1.00 90.31 496 LEU A C 1
ATOM 4045 O O . LEU A 1 496 ? -2.748 -2.279 -37.378 1.00 90.31 496 LEU A O 1
ATOM 4049 N N . GLU A 1 497 ? -4.247 -1.075 -36.222 1.00 89.25 497 GLU A N 1
ATOM 4050 C CA . GLU A 1 497 ? -5.280 -0.974 -37.259 1.00 89.25 497 GLU A CA 1
ATOM 4051 C C . GLU A 1 497 ? -5.058 0.224 -38.193 1.00 89.25 497 GLU A C 1
ATOM 4053 O O . GLU A 1 497 ? -5.942 0.588 -38.960 1.00 89.25 497 GLU A O 1
ATOM 4058 N N . THR A 1 498 ? -3.897 0.882 -38.126 1.00 90.31 498 THR A N 1
ATOM 4059 C CA . THR A 1 498 ? -3.580 1.957 -39.073 1.00 90.31 498 THR A CA 1
ATOM 4060 C C . THR A 1 498 ? -3.461 1.343 -40.474 1.00 90.31 498 THR A C 1
ATOM 4062 O O . THR A 1 498 ? -2.608 0.465 -40.650 1.00 90.31 498 THR A O 1
ATOM 4065 N N . PRO A 1 499 ? -4.290 1.750 -41.456 1.00 90.00 499 PRO A N 1
ATOM 4066 C CA . PRO A 1 499 ? -4.204 1.225 -42.814 1.00 90.00 499 PRO A CA 1
ATOM 4067 C C . PRO A 1 499 ? -2.887 1.660 -43.467 1.00 90.00 499 PRO A C 1
ATOM 4069 O O . PRO A 1 499 ? -2.389 2.763 -43.224 1.00 90.00 499 PRO A O 1
ATOM 4072 N N . ILE A 1 500 ? -2.306 0.781 -44.281 1.00 88.94 500 ILE A N 1
ATOM 4073 C CA . ILE A 1 500 ? -1.052 1.015 -44.999 1.00 88.94 500 ILE A CA 1
ATOM 4074 C C . ILE A 1 500 ? -1.310 0.913 -46.501 1.00 88.94 500 ILE A C 1
ATOM 4076 O O . ILE A 1 500 ? -1.578 -0.167 -47.016 1.00 88.94 500 ILE A O 1
ATOM 4080 N N . GLY A 1 501 ? -1.127 2.030 -47.210 1.00 83.75 501 GLY A N 1
ATOM 4081 C CA . GLY A 1 501 ? -1.307 2.125 -48.662 1.00 83.75 501 GLY A CA 1
ATOM 4082 C C . GLY A 1 501 ? -2.630 2.780 -49.071 1.00 83.75 501 GLY A C 1
ATOM 4083 O O . GLY A 1 501 ? -3.379 3.258 -48.226 1.00 83.75 501 GLY A O 1
ATOM 4084 N N . GLU A 1 502 ? -2.882 2.845 -50.382 1.00 76.69 502 GLU A N 1
ATOM 4085 C CA . GLU A 1 502 ? -4.120 3.403 -50.963 1.00 76.69 502 GLU A CA 1
ATOM 4086 C C . GLU A 1 502 ? -5.261 2.372 -51.031 1.00 76.69 502 GLU A C 1
ATOM 4088 O O . GLU A 1 502 ? -6.430 2.740 -51.126 1.00 76.69 502 GLU A O 1
ATOM 4093 N N . GLU A 1 503 ? -4.933 1.078 -50.978 1.00 71.50 503 GLU A N 1
ATOM 4094 C CA . GLU A 1 503 ? -5.906 -0.011 -50.900 1.00 71.50 503 GLU A CA 1
ATOM 4095 C C . GLU A 1 503 ? -6.228 -0.260 -49.414 1.00 71.50 503 GLU A C 1
ATOM 4097 O O . GLU A 1 503 ? -5.362 -0.697 -48.660 1.00 71.50 503 GLU A O 1
ATOM 4102 N N . GLU A 1 504 ? -7.462 0.022 -48.979 1.00 70.19 504 GLU A N 1
ATOM 4103 C CA . GLU A 1 504 ? -7.931 -0.072 -47.575 1.00 70.19 504 GLU A CA 1
ATOM 4104 C C . GLU A 1 504 ? -7.894 -1.496 -46.962 1.00 70.19 504 GLU A C 1
ATOM 4106 O O . GLU A 1 504 ? -8.372 -1.707 -45.849 1.00 70.19 504 GLU A O 1
ATOM 4111 N N . ASP A 1 505 ? -7.318 -2.478 -47.661 1.00 78.25 505 ASP A N 1
ATOM 4112 C CA . ASP A 1 505 ? -7.319 -3.895 -47.280 1.00 78.25 505 ASP A CA 1
ATOM 4113 C C . ASP A 1 505 ? -6.083 -4.329 -46.464 1.00 78.25 505 ASP A C 1
ATOM 4115 O O . ASP A 1 505 ? -6.056 -5.453 -45.966 1.00 78.25 505 ASP A O 1
ATOM 4119 N N . SER A 1 506 ? -5.047 -3.489 -46.336 1.00 88.00 506 SER A N 1
ATOM 4120 C CA . SER A 1 506 ? -3.811 -3.829 -45.606 1.00 88.00 506 SER A CA 1
ATOM 4121 C C . SER A 1 506 ? -3.635 -2.974 -44.352 1.00 88.00 506 SER A C 1
ATOM 4123 O O . SER A 1 506 ? -3.539 -1.749 -44.443 1.00 88.00 506 SER A O 1
ATOM 4125 N N . PHE A 1 507 ? -3.526 -3.603 -43.181 1.00 90.38 507 PHE A N 1
ATOM 4126 C CA . PHE A 1 507 ? -3.309 -2.914 -41.904 1.00 90.38 507 PHE A CA 1
ATOM 4127 C C . PHE A 1 507 ? -1.879 -3.094 -41.392 1.00 90.38 507 PHE A C 1
ATOM 4129 O O . PHE A 1 507 ? -1.183 -4.043 -41.746 1.00 90.38 507 PHE A O 1
ATOM 4136 N N . LEU A 1 508 ? -1.425 -2.200 -40.507 1.00 89.94 508 LEU A N 1
ATOM 4137 C CA . LEU A 1 508 ? -0.081 -2.267 -39.922 1.00 89.94 508 LEU A CA 1
ATOM 4138 C C . LEU A 1 508 ? 0.213 -3.612 -39.245 1.00 89.94 508 LEU A C 1
ATOM 4140 O O . LEU A 1 508 ? 1.339 -4.100 -39.354 1.00 89.94 508 LEU A O 1
ATOM 4144 N N . TYR A 1 509 ? -0.770 -4.229 -38.582 1.00 88.31 509 TYR A N 1
ATOM 4145 C CA . TYR A 1 509 ? -0.563 -5.521 -37.924 1.00 88.31 509 TYR A CA 1
ATOM 4146 C C . TYR A 1 509 ? -0.233 -6.662 -38.895 1.00 88.31 509 TYR A C 1
ATOM 4148 O O . TYR A 1 509 ? 0.462 -7.591 -38.489 1.00 88.31 509 TYR A O 1
ATOM 4156 N N . ASP A 1 510 ? -0.650 -6.587 -40.162 1.00 89.75 510 ASP A N 1
ATOM 4157 C CA . ASP A 1 510 ? -0.369 -7.625 -41.163 1.00 89.75 510 ASP A CA 1
ATOM 4158 C C . ASP A 1 510 ? 1.129 -7.713 -41.512 1.00 89.75 510 ASP A C 1
ATOM 4160 O O . ASP A 1 510 ? 1.610 -8.744 -41.982 1.00 89.75 510 ASP A O 1
ATOM 4164 N N . PHE A 1 511 ? 1.891 -6.646 -41.247 1.00 88.88 511 PHE A N 1
ATOM 4165 C CA . PHE A 1 511 ? 3.324 -6.554 -41.544 1.00 88.88 511 PHE A CA 1
ATOM 4166 C C . PHE A 1 511 ? 4.228 -6.853 -40.344 1.00 88.88 511 PHE A C 1
ATOM 4168 O O . PHE A 1 511 ? 5.455 -6.855 -40.484 1.00 88.88 511 PHE A O 1
ATOM 4175 N N . ILE A 1 512 ? 3.662 -7.077 -39.157 1.00 90.00 512 ILE A N 1
ATOM 4176 C CA . ILE A 1 512 ? 4.446 -7.356 -37.953 1.00 90.00 512 ILE A CA 1
ATOM 4177 C C . ILE A 1 512 ? 4.737 -8.856 -37.893 1.00 90.00 512 ILE A C 1
ATOM 4179 O O . ILE A 1 512 ? 3.857 -9.667 -37.620 1.00 90.00 512 ILE A O 1
ATOM 4183 N N . GLU A 1 513 ? 5.994 -9.225 -38.143 1.00 89.31 513 GLU A N 1
ATOM 4184 C CA . GLU A 1 513 ? 6.455 -10.610 -38.031 1.00 89.31 513 GLU A CA 1
ATOM 4185 C C . GLU A 1 513 ? 6.549 -11.074 -36.568 1.00 89.31 513 GLU A C 1
ATOM 4187 O O . GLU A 1 513 ? 6.987 -10.332 -35.683 1.00 89.31 513 GLU A O 1
ATOM 4192 N N . ASP A 1 514 ? 6.190 -12.335 -36.325 1.00 90.06 514 ASP A N 1
ATOM 4193 C CA . ASP A 1 514 ? 6.474 -13.012 -35.062 1.00 90.06 514 ASP A CA 1
ATOM 4194 C C . ASP A 1 514 ? 7.927 -13.511 -35.071 1.00 90.06 514 ASP A C 1
ATOM 4196 O O . ASP A 1 514 ? 8.282 -14.423 -35.821 1.00 90.06 514 ASP A O 1
ATOM 4200 N N . LYS A 1 515 ? 8.780 -12.886 -34.252 1.00 86.00 515 LYS A N 1
ATOM 4201 C CA . LYS A 1 515 ? 10.208 -13.229 -34.135 1.00 86.00 515 LYS A CA 1
ATOM 4202 C C . LYS A 1 515 ? 10.478 -14.394 -33.190 1.00 86.00 515 LYS A C 1
ATOM 4204 O O . LYS A 1 515 ? 11.566 -14.966 -33.253 1.00 86.00 515 LYS A O 1
ATOM 4209 N N . ASP A 1 516 ? 9.523 -14.722 -32.326 1.00 82.62 516 ASP A N 1
ATOM 4210 C CA . ASP A 1 516 ? 9.654 -15.823 -31.373 1.00 82.62 516 ASP A CA 1
ATOM 4211 C C . ASP A 1 516 ? 9.260 -17.156 -32.026 1.00 82.62 516 ASP A C 1
ATOM 4213 O O . ASP A 1 516 ? 9.709 -18.226 -31.605 1.00 82.62 516 ASP A O 1
ATOM 4217 N N . ALA A 1 517 ? 8.466 -17.107 -33.098 1.00 84.38 517 ALA A N 1
ATOM 4218 C CA . ALA A 1 517 ? 8.170 -18.263 -33.924 1.00 84.38 517 ALA A CA 1
ATOM 4219 C C . ALA A 1 517 ? 9.419 -18.744 -34.685 1.00 84.38 517 ALA A C 1
ATOM 4221 O O . ALA A 1 517 ? 9.917 -18.110 -35.618 1.00 84.38 517 ALA A O 1
ATOM 4222 N N . GLU A 1 518 ? 9.917 -19.926 -34.324 1.00 79.19 518 GLU A N 1
ATOM 4223 C CA . GLU A 1 518 ? 11.027 -20.547 -35.040 1.00 79.19 518 GLU A CA 1
ATOM 4224 C C . GLU A 1 518 ? 10.621 -20.921 -36.475 1.00 79.19 518 GLU A C 1
ATOM 4226 O O . GLU A 1 518 ? 9.664 -21.663 -36.711 1.00 79.19 518 GLU A O 1
ATOM 4231 N N . ASN A 1 519 ? 11.397 -20.452 -37.455 1.00 87.62 519 ASN A N 1
ATOM 4232 C CA . ASN A 1 519 ? 11.165 -20.777 -38.858 1.00 87.62 519 ASN A CA 1
ATOM 4233 C C . ASN A 1 519 ? 11.281 -22.306 -39.086 1.00 87.62 519 ASN A C 1
ATOM 4235 O O . ASN A 1 519 ? 12.333 -22.883 -38.774 1.00 87.62 519 ASN A O 1
ATOM 4239 N N . PRO A 1 520 ? 10.272 -22.971 -39.694 1.00 88.94 520 PRO A N 1
ATOM 4240 C CA . PRO A 1 520 ? 10.312 -24.406 -39.981 1.00 88.94 520 PRO A CA 1
ATOM 4241 C C . PRO A 1 520 ? 11.540 -24.848 -40.783 1.00 88.94 520 PRO A C 1
ATOM 4243 O O . PRO A 1 520 ? 12.027 -25.964 -40.598 1.00 88.94 520 PRO A O 1
ATOM 4246 N N . ALA A 1 521 ? 12.073 -23.987 -41.656 1.00 88.25 521 ALA A N 1
ATOM 4247 C CA . ALA A 1 521 ? 13.293 -24.271 -42.405 1.00 88.25 521 ALA A CA 1
ATOM 4248 C C . ALA A 1 521 ? 14.513 -24.369 -41.478 1.00 88.25 521 ALA A C 1
ATOM 4250 O O . ALA A 1 521 ? 15.291 -25.317 -41.591 1.00 88.25 521 ALA A O 1
ATOM 4251 N N . SER A 1 522 ? 14.639 -23.442 -40.525 1.00 84.75 522 SER A N 1
ATOM 4252 C CA . SER A 1 522 ? 15.699 -23.460 -39.516 1.00 84.75 522 SER A CA 1
ATOM 4253 C C . SER A 1 522 ? 15.559 -24.678 -38.604 1.00 84.75 522 SER A C 1
ATOM 4255 O O . SER A 1 522 ? 16.525 -25.416 -38.436 1.00 84.75 522 SER A O 1
ATOM 4257 N N . GLN A 1 523 ? 14.353 -24.969 -38.100 1.00 85.50 523 GLN A N 1
ATOM 4258 C CA . GLN A 1 523 ? 14.105 -26.174 -37.294 1.00 85.50 523 GLN A CA 1
ATOM 4259 C C . GLN A 1 523 ? 14.447 -27.462 -38.047 1.00 85.50 523 GLN A C 1
ATOM 4261 O O . GLN A 1 523 ? 15.069 -28.366 -37.492 1.00 85.50 523 GLN A O 1
ATOM 4266 N N . THR A 1 524 ? 14.061 -27.553 -39.321 1.00 88.94 524 THR A N 1
ATOM 4267 C CA . THR A 1 524 ? 14.366 -28.721 -40.156 1.00 88.94 524 THR A CA 1
ATOM 4268 C C . THR A 1 524 ? 15.868 -28.844 -40.381 1.00 88.94 524 THR A C 1
ATOM 4270 O O . THR A 1 524 ? 16.403 -29.940 -40.260 1.00 88.94 524 THR A O 1
ATOM 4273 N N . ALA A 1 525 ? 16.569 -27.736 -40.639 1.00 88.00 525 ALA A N 1
ATOM 4274 C CA . ALA A 1 525 ? 18.023 -27.734 -40.768 1.00 88.00 525 ALA A CA 1
ATOM 4275 C C . ALA A 1 525 ? 18.707 -28.208 -39.475 1.00 88.00 525 ALA A C 1
ATOM 4277 O O . ALA A 1 525 ? 19.603 -29.047 -39.543 1.00 88.00 525 ALA A O 1
ATOM 4278 N N . TYR A 1 526 ? 18.243 -27.751 -38.307 1.00 84.06 526 TYR A N 1
ATOM 4279 C CA . TYR A 1 526 ? 18.750 -28.216 -37.014 1.00 84.06 526 TYR A CA 1
ATOM 4280 C C . TYR A 1 526 ? 18.471 -29.704 -36.774 1.00 84.06 526 TYR A C 1
ATOM 4282 O O . TYR A 1 526 ? 19.369 -30.418 -36.332 1.00 84.06 526 TYR A O 1
ATOM 4290 N N . ARG A 1 527 ? 17.280 -30.208 -37.123 1.00 85.81 527 ARG A N 1
ATOM 4291 C CA . ARG A 1 527 ? 16.957 -31.643 -37.005 1.00 85.81 527 ARG A CA 1
ATOM 4292 C C . ARG A 1 527 ? 17.782 -32.511 -37.950 1.00 85.81 527 ARG A C 1
ATOM 4294 O O . ARG A 1 527 ? 18.331 -33.515 -37.516 1.00 85.81 527 ARG A O 1
ATOM 4301 N N . VAL A 1 528 ? 17.924 -32.108 -39.212 1.00 91.62 528 VAL A N 1
ATOM 4302 C CA . VAL A 1 528 ? 18.764 -32.818 -40.192 1.00 91.62 528 VAL A CA 1
ATOM 4303 C C . VAL A 1 528 ? 20.221 -32.832 -39.735 1.00 91.62 528 VAL A C 1
ATOM 4305 O O . VAL A 1 528 ? 20.887 -33.860 -39.836 1.00 91.62 528 VAL A O 1
ATOM 4308 N N . LEU A 1 529 ? 20.715 -31.717 -39.192 1.00 87.81 529 LEU A N 1
ATOM 4309 C CA . LEU A 1 529 ? 22.051 -31.648 -38.609 1.00 87.81 529 LEU A CA 1
ATOM 4310 C C . LEU A 1 529 ? 22.189 -32.610 -37.420 1.00 87.81 529 LEU A C 1
ATOM 4312 O O . LEU A 1 529 ? 23.183 -33.326 -37.334 1.00 87.81 529 LEU A O 1
ATOM 4316 N N . GLN A 1 530 ? 21.191 -32.673 -36.537 1.00 83.81 530 GLN A N 1
ATOM 4317 C CA . GLN A 1 530 ? 21.185 -33.586 -35.394 1.00 83.81 530 GLN A CA 1
ATOM 4318 C C . GLN A 1 530 ? 21.201 -35.060 -35.833 1.00 83.81 530 GLN A C 1
ATOM 4320 O O . GLN A 1 530 ? 22.020 -35.828 -35.332 1.00 83.81 530 GLN A O 1
ATOM 4325 N N . GLU A 1 531 ? 20.382 -35.442 -36.817 1.00 85.25 531 GLU A N 1
ATOM 4326 C CA . GLU A 1 531 ? 20.362 -36.799 -37.388 1.00 85.25 531 GLU A CA 1
ATOM 4327 C C . GLU A 1 531 ? 21.695 -37.161 -38.059 1.00 85.25 531 GLU A C 1
ATOM 4329 O O . GLU A 1 531 ? 22.202 -38.274 -37.900 1.00 85.25 531 GLU A O 1
ATOM 4334 N N . GLN A 1 532 ? 22.304 -36.219 -38.787 1.00 87.88 532 GLN A N 1
ATOM 4335 C CA . GLN A 1 532 ? 23.622 -36.420 -39.390 1.00 87.88 532 GLN A CA 1
ATOM 4336 C C . GLN A 1 532 ? 24.696 -36.620 -38.322 1.00 87.88 532 GLN A C 1
ATOM 4338 O O . GLN A 1 532 ? 25.481 -37.564 -38.423 1.00 87.88 532 GLN A O 1
ATOM 4343 N N . ILE A 1 533 ? 24.703 -35.788 -37.279 1.00 84.31 533 ILE A N 1
ATOM 4344 C CA . ILE A 1 533 ? 25.632 -35.919 -36.153 1.00 84.31 533 ILE A CA 1
ATOM 4345 C C . ILE A 1 533 ? 25.437 -37.272 -35.459 1.00 84.31 533 ILE A C 1
ATOM 4347 O O . ILE A 1 533 ? 26.418 -37.969 -35.215 1.00 84.31 533 ILE A O 1
ATOM 4351 N N . GLU A 1 534 ? 24.199 -37.701 -35.212 1.00 83.19 534 GLU A N 1
ATOM 4352 C CA . GLU A 1 534 ? 23.914 -39.001 -34.596 1.00 83.19 534 GLU A CA 1
ATOM 4353 C C . GLU A 1 534 ? 24.355 -40.175 -35.486 1.00 83.19 534 GLU A C 1
ATOM 4355 O O . GLU A 1 534 ? 24.956 -41.138 -35.002 1.00 83.19 534 GLU A O 1
ATOM 4360 N N . SER A 1 535 ? 24.147 -40.075 -36.802 1.00 85.31 535 SER A N 1
ATOM 4361 C CA . SER A 1 535 ? 24.597 -41.089 -37.761 1.00 85.31 535 SER A CA 1
ATOM 4362 C C . SER A 1 535 ? 26.121 -41.241 -37.778 1.00 85.31 535 SER A C 1
ATOM 4364 O O . SER A 1 535 ? 26.623 -42.365 -37.788 1.00 85.31 535 SER A O 1
ATOM 4366 N N . VAL A 1 536 ? 26.862 -40.129 -37.706 1.00 87.56 536 VAL A N 1
ATOM 4367 C CA . VAL A 1 536 ? 28.329 -40.121 -37.637 1.00 87.56 536 VAL A CA 1
ATOM 4368 C C . VAL A 1 536 ? 28.799 -40.663 -36.290 1.00 87.56 536 VAL A C 1
ATOM 4370 O O . VAL A 1 536 ? 29.702 -41.498 -36.247 1.00 87.56 536 VAL A O 1
ATOM 4373 N N . LEU A 1 537 ? 28.151 -40.271 -35.192 1.00 81.44 537 LEU A N 1
ATOM 4374 C CA . LEU A 1 537 ? 28.461 -40.769 -33.852 1.00 81.44 537 LEU A CA 1
ATOM 4375 C C . LEU A 1 537 ? 28.313 -42.292 -33.736 1.00 81.44 537 LEU A C 1
ATOM 4377 O O . LEU A 1 537 ? 29.140 -42.924 -33.088 1.00 81.44 537 LEU A O 1
ATOM 4381 N N . ASN A 1 538 ? 27.325 -42.891 -34.406 1.00 83.75 538 ASN A N 1
ATOM 4382 C CA . ASN A 1 538 ? 27.116 -44.345 -34.417 1.00 83.75 538 ASN A CA 1
ATOM 4383 C C . ASN A 1 538 ? 28.192 -45.127 -35.195 1.00 83.75 538 ASN A C 1
ATOM 4385 O O . ASN A 1 538 ? 28.277 -46.347 -35.060 1.00 83.75 538 ASN A O 1
ATOM 4389 N N . THR A 1 539 ? 29.012 -44.458 -36.016 1.00 84.75 539 THR A N 1
ATOM 4390 C CA . THR A 1 539 ? 30.150 -45.104 -36.699 1.00 84.75 539 THR A CA 1
ATOM 4391 C C . THR A 1 539 ? 31.393 -45.222 -35.817 1.00 84.75 539 THR A C 1
ATOM 4393 O O . THR A 1 539 ? 32.305 -45.984 -36.144 1.00 84.75 539 THR A O 1
ATOM 4396 N N . LEU A 1 540 ? 31.434 -44.491 -34.701 1.00 82.38 540 LEU A N 1
ATOM 4397 C CA . LEU A 1 540 ? 32.556 -44.487 -33.771 1.00 82.38 540 LEU A CA 1
ATOM 4398 C C . LEU A 1 540 ? 32.425 -45.610 -32.728 1.00 82.38 540 LEU A C 1
ATOM 4400 O O . LEU A 1 540 ? 31.320 -46.061 -32.421 1.00 82.38 540 LEU A O 1
ATOM 4404 N N . PRO A 1 541 ? 33.544 -46.076 -32.142 1.00 83.75 541 PRO A N 1
ATOM 4405 C CA . PRO A 1 541 ? 33.516 -47.019 -31.031 1.00 83.75 541 PRO A CA 1
ATOM 4406 C C . PRO A 1 541 ? 32.679 -46.479 -29.856 1.00 83.75 541 PRO A C 1
ATOM 4408 O O . PRO A 1 541 ? 32.756 -45.287 -29.554 1.00 83.75 541 PRO A O 1
ATOM 4411 N N . PRO A 1 542 ? 31.960 -47.339 -29.107 1.00 70.44 542 PRO A N 1
ATOM 4412 C CA . PRO A 1 542 ? 30.982 -46.905 -28.103 1.00 70.44 542 PRO A CA 1
ATOM 4413 C C . PRO A 1 542 ? 31.574 -46.006 -27.007 1.00 70.44 542 PRO A C 1
ATOM 4415 O O . PRO A 1 542 ? 30.905 -45.099 -26.528 1.00 70.44 542 PRO A O 1
ATOM 4418 N N . ARG A 1 543 ? 32.856 -46.192 -26.658 1.00 58.75 543 ARG A N 1
ATOM 4419 C CA . ARG A 1 543 ? 33.566 -45.313 -25.711 1.00 58.75 543 ARG A CA 1
ATOM 4420 C C . ARG A 1 543 ? 33.830 -43.910 -26.267 1.00 58.75 543 ARG A C 1
ATOM 4422 O O . ARG A 1 543 ? 33.786 -42.951 -25.510 1.00 58.75 543 ARG A O 1
ATOM 4429 N N . GLU A 1 544 ? 34.128 -43.782 -27.557 1.00 71.06 544 GLU A N 1
ATOM 4430 C CA . GLU A 1 544 ? 34.406 -42.488 -28.199 1.00 71.06 544 GLU A CA 1
ATOM 4431 C C . GLU A 1 544 ? 33.107 -41.729 -28.484 1.00 71.06 544 GLU A C 1
ATOM 4433 O O . GLU A 1 544 ? 33.031 -40.523 -28.249 1.00 71.06 544 GLU A O 1
ATOM 4438 N N . GLN A 1 545 ? 32.059 -42.452 -28.893 1.00 74.12 545 GLN A N 1
ATOM 4439 C CA . GLN A 1 545 ? 30.704 -41.923 -29.030 1.00 74.12 545 GLN A CA 1
ATOM 4440 C C . GLN A 1 545 ? 30.199 -41.322 -27.711 1.00 74.12 545 GLN A C 1
ATOM 4442 O O . GLN A 1 545 ? 29.716 -40.189 -27.693 1.00 74.12 545 GLN A O 1
ATOM 4447 N N . GLU A 1 546 ? 30.338 -42.064 -26.609 1.00 61.28 546 GLU A N 1
ATOM 4448 C CA . GLU A 1 546 ? 29.972 -41.605 -25.269 1.00 61.28 546 GLU A CA 1
ATOM 4449 C C . GLU A 1 546 ? 30.739 -40.339 -24.876 1.00 61.28 546 GLU A C 1
ATOM 4451 O O . GLU A 1 546 ? 30.124 -39.380 -24.418 1.00 61.28 546 GLU A O 1
ATOM 4456 N N . VAL A 1 547 ? 32.055 -40.286 -25.109 1.00 64.12 547 VAL A N 1
ATOM 4457 C CA . VAL A 1 547 ? 32.876 -39.103 -24.797 1.00 64.12 547 VAL A CA 1
ATOM 4458 C C . VAL A 1 547 ? 32.442 -37.875 -25.602 1.00 64.12 547 VAL A C 1
ATOM 4460 O O . VAL A 1 547 ? 32.363 -36.791 -25.030 1.00 64.12 547 VAL A O 1
ATOM 4463 N N . LEU A 1 548 ? 32.120 -38.013 -26.893 1.00 70.75 548 LEU A N 1
ATOM 4464 C CA . LEU A 1 548 ? 31.678 -36.887 -27.728 1.00 70.75 548 LEU A CA 1
ATOM 4465 C C . LEU A 1 548 ? 30.276 -36.391 -27.359 1.00 70.75 548 LEU A C 1
ATOM 4467 O O . LEU A 1 548 ? 30.075 -35.180 -27.244 1.00 70.75 548 LEU A O 1
ATOM 4471 N N . LYS A 1 549 ? 29.331 -37.308 -27.108 1.00 70.19 549 LYS A N 1
ATOM 4472 C CA . LYS A 1 549 ? 27.991 -36.966 -26.598 1.00 70.19 549 LYS A CA 1
ATOM 4473 C C . LYS A 1 549 ? 28.081 -36.191 -25.289 1.00 70.19 549 LYS A C 1
ATOM 4475 O O . LYS A 1 549 ? 27.428 -35.163 -25.127 1.00 70.19 549 LYS A O 1
ATOM 4480 N N . MET A 1 550 ? 28.957 -36.650 -24.401 1.00 55.41 550 MET A N 1
ATOM 4481 C CA . MET A 1 550 ? 29.240 -36.049 -23.103 1.00 55.41 550 MET A CA 1
ATOM 4482 C C . MET A 1 550 ? 29.984 -34.701 -23.194 1.00 55.41 550 MET A C 1
ATOM 4484 O O . MET A 1 550 ? 29.673 -33.781 -22.440 1.00 55.41 550 MET A O 1
ATOM 4488 N N . ARG A 1 551 ? 30.941 -34.548 -24.121 1.00 55.75 551 ARG A N 1
ATOM 4489 C CA . ARG A 1 551 ? 31.751 -33.324 -24.295 1.00 55.75 551 ARG A CA 1
ATOM 4490 C C . ARG A 1 551 ? 30.937 -32.162 -24.853 1.00 55.75 551 ARG A C 1
ATOM 4492 O O . ARG A 1 551 ? 31.040 -31.059 -24.328 1.00 55.75 551 ARG A O 1
ATOM 4499 N N . PHE A 1 552 ? 30.148 -32.413 -25.896 1.00 62.16 552 PHE A N 1
ATOM 4500 C CA . PHE A 1 552 ? 29.381 -31.376 -26.596 1.00 62.16 552 PHE A CA 1
ATOM 4501 C C . PHE A 1 552 ? 27.923 -31.275 -26.126 1.00 62.16 552 PHE A C 1
ATOM 4503 O O . PHE A 1 552 ? 27.192 -30.414 -26.605 1.00 62.16 552 PHE A O 1
ATOM 4510 N N . GLY A 1 553 ? 27.496 -32.125 -25.184 1.00 64.19 553 GLY A N 1
ATOM 4511 C CA . GLY A 1 553 ? 26.122 -32.130 -24.671 1.00 64.19 553 GLY A CA 1
ATOM 4512 C C . GLY A 1 553 ? 25.090 -32.528 -25.729 1.00 64.19 553 GLY A C 1
ATOM 4513 O O . GLY A 1 553 ? 23.988 -31.990 -25.737 1.00 64.19 553 GLY A O 1
ATOM 4514 N N . LEU A 1 554 ? 25.460 -33.434 -26.643 1.00 69.62 554 LEU A N 1
ATOM 4515 C CA . LEU A 1 554 ? 24.599 -33.870 -27.754 1.00 69.62 554 LEU A CA 1
ATOM 4516 C C . LEU A 1 554 ? 23.465 -34.797 -27.285 1.00 69.62 554 LEU A C 1
ATOM 4518 O O . LEU A 1 554 ? 22.450 -34.900 -27.968 1.00 69.62 554 LEU A O 1
ATOM 4522 N N . ASP A 1 555 ? 23.617 -35.415 -26.109 1.00 58.84 555 ASP A N 1
ATOM 4523 C CA . ASP A 1 555 ? 22.497 -35.968 -25.348 1.00 58.84 555 ASP A CA 1
ATOM 4524 C C . ASP A 1 555 ? 22.045 -34.902 -24.342 1.00 58.84 555 ASP A C 1
ATOM 4526 O O . ASP A 1 555 ? 22.828 -34.458 -23.498 1.00 58.84 555 ASP A O 1
ATOM 4530 N N . ALA A 1 556 ? 20.782 -34.488 -24.458 1.00 49.53 556 ALA A N 1
ATOM 4531 C CA . ALA A 1 556 ? 20.207 -33.278 -23.867 1.00 49.53 556 ALA A CA 1
ATOM 4532 C C . ALA A 1 556 ? 20.231 -33.182 -22.326 1.00 49.53 556 ALA A C 1
ATOM 4534 O O . ALA A 1 556 ? 19.721 -32.203 -21.787 1.00 49.53 556 ALA A O 1
ATOM 4535 N N . GLU A 1 557 ? 20.815 -34.144 -21.603 1.00 46.91 557 GLU A N 1
ATOM 4536 C CA . GLU A 1 557 ? 20.762 -34.153 -20.141 1.00 46.91 557 GLU A CA 1
ATOM 4537 C C . GLU A 1 557 ? 22.056 -33.834 -19.392 1.00 46.91 557 GLU A C 1
ATOM 4539 O O . GLU A 1 557 ? 21.921 -33.228 -18.339 1.00 46.91 557 GLU A O 1
ATOM 4544 N N . ASN A 1 558 ? 23.293 -34.113 -19.833 1.00 50.62 558 ASN A N 1
ATOM 4545 C CA . ASN A 1 558 ? 24.415 -33.998 -18.875 1.00 50.62 558 ASN A CA 1
ATOM 4546 C C . ASN A 1 558 ? 25.816 -33.753 -19.471 1.00 50.62 558 ASN A C 1
ATOM 4548 O O . ASN A 1 558 ? 26.582 -34.687 -19.677 1.00 50.62 558 ASN A O 1
ATOM 4552 N N . SER A 1 559 ? 26.216 -32.482 -19.623 1.00 43.28 559 SER A N 1
ATOM 4553 C CA . SER A 1 559 ? 27.621 -32.075 -19.862 1.00 43.28 559 SER A CA 1
ATOM 4554 C C . SER A 1 559 ? 28.401 -31.794 -18.563 1.00 43.28 559 SER A C 1
ATOM 4556 O O . SER A 1 559 ? 29.604 -32.037 -18.475 1.00 43.28 559 SER A O 1
ATOM 4558 N N . LYS A 1 560 ? 27.718 -31.353 -17.496 1.00 51.69 560 LYS A N 1
ATOM 4559 C CA . LYS A 1 560 ? 28.322 -31.107 -16.167 1.00 51.69 560 LYS A CA 1
ATOM 4560 C C . LYS A 1 560 ? 28.602 -32.391 -15.380 1.00 51.69 560 LYS A C 1
ATOM 4562 O O . LYS A 1 560 ? 29.545 -32.436 -14.593 1.00 51.69 560 LYS A O 1
ATOM 4567 N N . GLU A 1 561 ? 27.822 -33.443 -15.614 1.00 51.69 561 GLU A N 1
ATOM 4568 C CA . GLU A 1 561 ? 27.961 -34.730 -14.917 1.00 51.69 561 GLU A CA 1
ATOM 4569 C C . GLU A 1 561 ? 29.230 -35.495 -15.340 1.00 51.69 561 GLU A C 1
ATOM 4571 O O . GLU A 1 561 ? 29.777 -36.293 -14.587 1.00 51.69 561 GLU A O 1
ATOM 4576 N N . VAL A 1 562 ? 29.755 -35.206 -16.529 1.00 52.25 562 VAL A N 1
ATOM 4577 C CA . VAL A 1 562 ? 30.890 -35.901 -17.157 1.00 52.25 562 VAL A CA 1
ATOM 4578 C C . VAL A 1 562 ? 32.202 -35.536 -16.478 1.00 52.25 562 VAL A C 1
ATOM 4580 O O . VAL A 1 562 ? 32.978 -36.405 -16.082 1.00 52.25 562 VAL A O 1
ATOM 4583 N N . LEU A 1 563 ? 32.436 -34.234 -16.308 1.00 54.28 563 LEU A N 1
ATOM 4584 C CA . LEU A 1 563 ? 33.625 -33.717 -15.640 1.00 54.28 563 LEU A CA 1
ATOM 4585 C C . LEU A 1 563 ? 33.599 -34.080 -14.146 1.00 54.28 563 LEU A C 1
ATOM 4587 O O . LEU A 1 563 ? 34.645 -34.352 -13.558 1.00 54.28 563 LEU A O 1
ATOM 4591 N N . ALA A 1 564 ? 32.399 -34.186 -13.561 1.00 57.09 564 ALA A N 1
ATOM 4592 C CA . ALA A 1 564 ? 32.201 -34.721 -12.217 1.00 57.09 564 ALA A CA 1
ATOM 4593 C C . ALA A 1 564 ? 32.567 -36.215 -12.129 1.00 57.09 564 ALA A C 1
ATOM 4595 O O . ALA A 1 564 ? 33.363 -36.587 -11.268 1.00 57.09 564 ALA A O 1
ATOM 4596 N N . ARG A 1 565 ? 32.094 -37.059 -13.058 1.00 56.53 565 ARG A N 1
ATOM 4597 C CA . ARG A 1 565 ? 32.420 -38.499 -13.095 1.00 56.53 565 ARG A CA 1
ATOM 4598 C C . ARG A 1 565 ? 33.904 -38.775 -13.362 1.00 56.53 565 ARG A C 1
ATOM 4600 O O . ARG A 1 565 ? 34.454 -39.722 -12.805 1.00 56.53 565 ARG A O 1
ATOM 4607 N N . LEU A 1 566 ? 34.580 -37.954 -14.173 1.00 57.56 566 LEU A N 1
ATOM 4608 C CA . LEU A 1 566 ? 36.030 -38.070 -14.394 1.00 57.56 566 LEU A CA 1
ATOM 4609 C C . LEU A 1 566 ? 36.835 -37.713 -13.134 1.00 57.56 566 LEU A C 1
ATOM 4611 O O . LEU A 1 566 ? 37.764 -38.443 -12.788 1.00 57.56 566 LEU A O 1
ATOM 4615 N N . LYS A 1 567 ? 36.442 -36.655 -12.409 1.00 61.31 567 LYS A N 1
ATOM 4616 C CA . LYS A 1 567 ? 37.050 -36.274 -11.119 1.00 61.31 567 LYS A CA 1
ATOM 4617 C C . LYS A 1 567 ? 36.775 -37.313 -10.021 1.00 61.31 567 LYS A C 1
ATOM 4619 O O . LYS A 1 567 ? 37.653 -37.620 -9.218 1.00 61.31 567 LYS A O 1
ATOM 4624 N N . GLU A 1 568 ? 35.592 -37.923 -10.019 1.00 71.25 568 GLU A N 1
ATOM 4625 C CA . GLU A 1 568 ? 35.248 -39.015 -9.101 1.00 71.25 568 GLU A CA 1
ATOM 4626 C C . GLU A 1 568 ? 36.077 -40.280 -9.380 1.00 71.25 568 GLU A C 1
ATOM 4628 O O . GLU A 1 568 ? 36.615 -40.897 -8.458 1.00 71.25 568 GLU A O 1
ATOM 4633 N N . ARG A 1 569 ? 36.281 -40.626 -10.656 1.00 69.75 569 ARG A N 1
ATOM 4634 C CA . ARG A 1 569 ? 37.109 -41.774 -11.049 1.00 69.75 569 ARG A CA 1
ATOM 4635 C C . ARG A 1 569 ? 38.593 -41.563 -10.743 1.00 69.75 569 ARG A C 1
ATOM 4637 O O . ARG A 1 569 ? 39.241 -42.492 -10.268 1.00 69.75 569 ARG A O 1
ATOM 4644 N N . GLU A 1 570 ? 39.119 -40.356 -10.942 1.00 76.94 570 GLU A N 1
ATOM 4645 C CA . GLU A 1 570 ? 40.485 -39.984 -10.537 1.00 76.94 570 GLU A CA 1
ATOM 4646 C C . GLU A 1 570 ? 40.676 -40.108 -9.015 1.00 76.94 570 GLU A C 1
ATOM 4648 O O . GLU A 1 570 ? 41.666 -40.691 -8.561 1.00 76.94 570 GLU A O 1
ATOM 4653 N N . SER A 1 571 ? 39.684 -39.671 -8.230 1.00 66.69 571 SER A N 1
ATOM 4654 C CA . SER A 1 571 ? 39.649 -39.854 -6.774 1.00 66.69 571 SER A CA 1
ATOM 4655 C C . SER A 1 571 ? 39.701 -41.334 -6.367 1.00 66.69 571 SER A C 1
ATOM 4657 O O . SER A 1 571 ? 40.526 -41.702 -5.526 1.00 66.69 571 SER A O 1
ATOM 4659 N N . CYS A 1 572 ? 38.892 -42.203 -6.984 1.00 72.38 572 CYS A N 1
ATOM 4660 C CA . CYS A 1 572 ? 38.910 -43.643 -6.704 1.00 72.38 572 CYS A CA 1
ATOM 4661 C C . CYS A 1 572 ? 40.263 -44.289 -7.033 1.00 72.38 572 CYS A C 1
ATOM 4663 O O . CYS A 1 572 ? 40.807 -45.015 -6.200 1.00 72.38 572 CYS A O 1
ATOM 4665 N N . VAL A 1 573 ? 40.843 -43.989 -8.202 1.00 74.62 573 VAL A N 1
ATOM 4666 C CA . VAL A 1 573 ? 42.156 -44.533 -8.602 1.00 74.62 573 VAL A CA 1
ATOM 4667 C C . VAL A 1 573 ? 43.252 -44.071 -7.636 1.00 74.62 573 VAL A C 1
ATOM 4669 O O . VAL A 1 573 ? 44.105 -44.868 -7.245 1.00 74.62 573 VAL A O 1
ATOM 4672 N N . ARG A 1 574 ? 43.195 -42.821 -7.160 1.00 72.44 574 ARG A N 1
ATOM 4673 C CA . ARG A 1 574 ? 44.121 -42.294 -6.144 1.00 72.44 574 ARG A CA 1
ATOM 4674 C C . ARG A 1 574 ? 44.013 -43.036 -4.807 1.00 72.44 574 ARG A C 1
ATOM 4676 O O . ARG A 1 574 ? 45.031 -43.274 -4.158 1.00 72.44 574 ARG A O 1
ATOM 4683 N N . VAL A 1 575 ? 42.803 -43.408 -4.383 1.00 72.12 575 VAL A N 1
ATOM 4684 C CA . VAL A 1 575 ? 42.593 -44.214 -3.167 1.00 72.12 575 VAL A CA 1
ATOM 4685 C C . VAL A 1 575 ? 43.179 -45.616 -3.344 1.00 72.12 575 VAL A C 1
ATOM 4687 O O . VAL A 1 575 ? 43.975 -46.037 -2.506 1.00 72.12 575 VAL A O 1
ATOM 4690 N N . SER A 1 576 ? 42.894 -46.295 -4.459 1.00 70.56 576 SER A N 1
ATOM 4691 C CA . SER A 1 576 ? 43.460 -47.621 -4.749 1.00 70.56 576 SER A CA 1
ATOM 4692 C C . SER A 1 576 ? 44.991 -47.608 -4.840 1.00 70.56 576 SER A C 1
ATOM 4694 O O . SER A 1 576 ? 45.646 -48.519 -4.336 1.00 70.56 576 SER A O 1
ATOM 4696 N N . LEU A 1 577 ? 45.589 -46.550 -5.400 1.00 72.44 577 LEU A N 1
ATOM 4697 C CA . LEU A 1 577 ? 47.045 -46.371 -5.425 1.00 72.44 577 LEU A CA 1
ATOM 4698 C C . LEU A 1 577 ? 47.636 -46.295 -4.005 1.00 72.44 577 LEU A C 1
ATOM 4700 O O . LEU A 1 577 ? 48.657 -46.920 -3.714 1.00 72.44 577 LEU A O 1
ATOM 4704 N N . ASN A 1 578 ? 46.983 -45.558 -3.102 1.00 72.00 578 ASN A N 1
ATOM 4705 C CA . ASN A 1 578 ? 47.412 -45.437 -1.707 1.00 72.00 578 ASN A CA 1
ATOM 4706 C C . ASN A 1 578 ? 47.285 -46.764 -0.944 1.00 72.00 578 ASN A C 1
ATOM 4708 O O . ASN A 1 578 ? 48.165 -47.098 -0.145 1.00 72.00 578 ASN A O 1
ATOM 4712 N N . GLU A 1 579 ? 46.235 -47.541 -1.209 1.00 72.12 579 GLU A N 1
ATOM 4713 C CA . GLU A 1 579 ? 46.054 -48.877 -0.635 1.00 72.12 579 GLU A CA 1
ATOM 4714 C C . GLU A 1 579 ? 47.150 -49.841 -1.107 1.00 72.12 579 GLU A C 1
ATOM 4716 O O . GLU A 1 579 ? 47.799 -50.477 -0.271 1.00 72.12 579 GLU A O 1
ATOM 4721 N N . LEU A 1 580 ? 47.452 -49.874 -2.410 1.00 74.62 580 LEU A N 1
ATOM 4722 C CA . LEU A 1 580 ? 48.558 -50.667 -2.964 1.00 74.62 580 LEU A CA 1
ATOM 4723 C C . LEU A 1 580 ? 49.916 -50.249 -2.383 1.00 74.62 580 LEU A C 1
ATOM 4725 O O . LEU A 1 580 ? 50.725 -51.104 -2.021 1.00 74.62 580 LEU A O 1
ATOM 4729 N N . LEU A 1 581 ? 50.155 -48.944 -2.212 1.00 71.38 581 LEU A N 1
ATOM 4730 C CA . LEU A 1 581 ? 51.367 -48.424 -1.571 1.00 71.38 581 LEU A CA 1
ATOM 4731 C C . LEU A 1 581 ? 51.484 -48.894 -0.111 1.00 71.38 581 LEU A C 1
ATOM 4733 O O . LEU A 1 581 ? 52.582 -49.197 0.365 1.00 71.38 581 LEU A O 1
ATOM 4737 N N . SER A 1 582 ? 50.363 -48.945 0.612 1.00 71.00 582 SER A N 1
ATOM 4738 C CA . SER A 1 582 ? 50.319 -49.420 1.998 1.00 71.00 582 SER A CA 1
ATOM 4739 C C . SER A 1 582 ? 50.604 -50.923 2.095 1.00 71.00 582 SER A C 1
ATOM 4741 O O . SER A 1 582 ? 51.415 -51.338 2.927 1.00 71.00 582 SER A O 1
ATOM 4743 N N . ALA A 1 583 ? 50.037 -51.718 1.184 1.00 70.00 583 ALA A N 1
ATOM 4744 C CA . ALA A 1 583 ? 50.252 -53.158 1.101 1.00 70.00 583 ALA A CA 1
ATOM 4745 C C . ALA A 1 583 ? 51.704 -53.494 0.726 1.00 70.00 583 ALA A C 1
ATOM 4747 O O . ALA A 1 583 ? 52.323 -54.344 1.365 1.00 70.00 583 ALA A O 1
ATOM 4748 N N . GLU A 1 584 ? 52.297 -52.771 -0.232 1.00 73.56 584 GLU A N 1
ATOM 4749 C CA . GLU A 1 584 ? 53.708 -52.942 -0.603 1.00 73.56 584 GLU A CA 1
ATOM 4750 C C . GLU A 1 584 ? 54.644 -52.619 0.574 1.00 73.56 584 GLU A C 1
ATOM 4752 O O . GLU A 1 584 ? 55.627 -53.325 0.807 1.00 73.56 584 GLU A O 1
ATOM 4757 N N . LYS A 1 585 ? 54.349 -51.566 1.352 1.00 74.19 585 LYS A N 1
ATOM 4758 C CA . LYS A 1 585 ? 55.123 -51.231 2.560 1.00 74.19 585 LYS A CA 1
ATOM 4759 C C . LYS A 1 585 ? 55.032 -52.336 3.613 1.00 74.19 585 LYS A C 1
ATOM 4761 O O . LYS A 1 585 ? 56.060 -52.689 4.184 1.00 74.19 585 LYS A O 1
ATOM 4766 N N . ALA A 1 586 ? 53.846 -52.898 3.843 1.00 72.56 586 ALA A N 1
ATOM 4767 C CA . ALA A 1 586 ? 53.654 -53.992 4.795 1.00 72.56 586 ALA A CA 1
ATOM 4768 C C . ALA A 1 586 ? 54.404 -55.268 4.371 1.00 72.56 586 ALA A C 1
ATOM 4770 O O . ALA A 1 586 ? 55.122 -55.854 5.183 1.00 72.56 586 ALA A O 1
ATOM 4771 N N . LEU A 1 587 ? 54.321 -55.656 3.092 1.00 73.31 587 LEU A N 1
ATOM 4772 C CA . LEU A 1 587 ? 55.039 -56.825 2.573 1.00 73.31 587 LEU A CA 1
ATOM 4773 C C . LEU A 1 587 ? 56.563 -56.628 2.577 1.00 73.31 587 LEU A C 1
ATOM 4775 O O . LEU A 1 587 ? 57.287 -57.581 2.843 1.00 73.31 587 LEU A O 1
ATOM 4779 N N . LYS A 1 588 ? 57.069 -55.403 2.353 1.00 71.62 588 LYS A N 1
ATOM 4780 C CA . LYS A 1 588 ? 58.506 -55.085 2.498 1.00 71.62 588 LYS A CA 1
ATOM 4781 C C . LYS A 1 588 ? 59.013 -55.302 3.921 1.00 71.62 588 LYS A C 1
ATOM 4783 O O . LYS A 1 588 ? 60.134 -55.770 4.108 1.00 71.62 588 LYS A O 1
ATOM 4788 N N . VAL A 1 589 ? 58.204 -54.952 4.921 1.00 75.00 589 VAL A N 1
ATOM 4789 C CA . VAL A 1 589 ? 58.547 -55.190 6.330 1.00 75.00 589 VAL A CA 1
ATOM 4790 C C . VAL A 1 589 ? 58.587 -56.692 6.609 1.00 75.00 589 VAL A C 1
ATOM 4792 O O . VAL A 1 589 ? 59.572 -57.173 7.159 1.00 75.00 589 VAL A O 1
ATOM 4795 N N . GLN A 1 590 ? 57.584 -57.443 6.143 1.00 73.75 590 GLN A N 1
ATOM 4796 C CA . GLN A 1 590 ? 57.555 -58.903 6.289 1.00 73.75 590 GLN A CA 1
ATOM 4797 C C . GLN A 1 590 ? 58.723 -59.589 5.568 1.00 73.75 590 GLN A C 1
ATOM 4799 O O . GLN A 1 590 ? 59.336 -60.494 6.131 1.00 73.75 590 GLN A O 1
ATOM 4804 N N . SER A 1 591 ? 59.081 -59.149 4.356 1.00 73.88 591 SER A N 1
ATOM 4805 C CA . SER A 1 591 ? 60.231 -59.705 3.637 1.00 73.88 591 SER A CA 1
ATOM 4806 C C . SER A 1 591 ? 61.545 -59.444 4.375 1.00 73.88 591 SER A C 1
ATOM 4808 O O . SER A 1 591 ? 62.360 -60.354 4.481 1.00 73.88 591 SER A O 1
ATOM 4810 N N . ALA A 1 592 ? 61.730 -58.243 4.938 1.00 73.31 592 ALA A N 1
ATOM 4811 C CA . ALA A 1 592 ? 62.924 -57.902 5.715 1.00 73.31 592 ALA A CA 1
ATOM 4812 C C . ALA A 1 592 ? 63.013 -58.694 7.034 1.00 73.31 592 ALA A C 1
ATOM 4814 O O . ALA A 1 592 ? 64.099 -59.061 7.480 1.00 73.31 592 ALA A O 1
ATOM 4815 N N . GLU A 1 593 ? 61.872 -58.994 7.658 1.00 76.19 593 GLU A N 1
ATOM 4816 C CA . GLU A 1 593 ? 61.809 -59.795 8.882 1.00 76.19 593 GLU A CA 1
ATOM 4817 C C . GLU A 1 593 ? 62.150 -61.274 8.617 1.00 76.19 593 GLU A C 1
ATOM 4819 O O . GLU A 1 593 ? 62.897 -61.888 9.385 1.00 76.19 593 GLU A O 1
ATOM 4824 N N . VAL A 1 594 ? 61.679 -61.831 7.494 1.00 75.62 594 VAL A N 1
ATOM 4825 C CA . VAL A 1 594 ? 62.041 -63.186 7.035 1.00 75.62 594 VAL A CA 1
ATOM 4826 C C . VAL A 1 594 ? 63.522 -63.268 6.653 1.00 75.62 594 VAL A C 1
ATOM 4828 O O . VAL A 1 594 ? 64.184 -64.231 7.038 1.00 75.62 594 VAL A O 1
ATOM 4831 N N . GLU A 1 595 ? 64.063 -62.252 5.975 1.00 73.00 595 GLU A N 1
ATOM 4832 C CA . GLU A 1 595 ? 65.491 -62.157 5.628 1.00 73.00 595 GLU A CA 1
ATOM 4833 C C . GLU A 1 595 ? 66.364 -62.109 6.895 1.00 73.00 595 GLU A C 1
ATOM 4835 O O . GLU A 1 595 ? 67.270 -62.926 7.055 1.00 73.00 595 GLU A O 1
ATOM 4840 N N . SER A 1 596 ? 66.009 -61.276 7.881 1.00 72.88 596 SER A N 1
ATOM 4841 C CA . SER A 1 596 ? 66.709 -61.225 9.174 1.00 72.88 596 SER A CA 1
ATOM 4842 C C . SER A 1 596 ? 66.657 -62.554 9.938 1.00 72.88 596 SER A C 1
ATOM 4844 O O . SER A 1 596 ? 67.638 -62.967 10.562 1.00 72.88 596 SER A O 1
ATOM 4846 N N . ASN A 1 597 ? 65.519 -63.251 9.917 1.00 73.88 597 ASN A N 1
ATOM 4847 C CA . ASN A 1 597 ? 65.390 -64.552 10.575 1.00 73.88 597 ASN A CA 1
ATOM 4848 C C . ASN A 1 597 ? 66.197 -65.638 9.861 1.00 73.88 597 ASN A C 1
ATOM 4850 O O . ASN A 1 597 ? 66.803 -66.479 10.527 1.00 73.88 597 ASN A O 1
ATOM 4854 N N . ARG A 1 598 ? 66.273 -65.587 8.530 1.00 75.50 598 ARG A N 1
ATOM 4855 C CA . ARG A 1 598 ? 67.134 -66.465 7.740 1.00 75.50 598 ARG A CA 1
ATOM 4856 C C . ARG A 1 598 ? 68.611 -66.244 8.069 1.00 75.50 598 ARG A C 1
ATOM 4858 O O . ARG A 1 598 ? 69.301 -67.223 8.336 1.00 75.50 598 ARG A O 1
ATOM 4865 N N . GLU A 1 599 ? 69.077 -64.999 8.135 1.00 74.50 599 GLU A N 1
ATOM 4866 C CA . GLU A 1 599 ? 70.465 -64.679 8.509 1.00 74.50 599 GLU A CA 1
ATOM 4867 C C . GLU A 1 599 ? 70.820 -65.196 9.914 1.00 74.50 599 GLU A C 1
ATOM 4869 O O . GLU A 1 599 ? 71.894 -65.764 10.128 1.00 74.50 599 GLU A O 1
ATOM 4874 N N . LYS A 1 600 ? 69.897 -65.083 10.881 1.00 75.56 600 LYS A N 1
ATOM 4875 C CA . LYS A 1 600 ? 70.077 -65.657 12.230 1.00 75.56 600 LYS A CA 1
ATOM 4876 C C . LYS A 1 600 ? 70.199 -67.182 12.201 1.00 75.56 600 LYS A C 1
ATOM 4878 O O . LYS A 1 600 ? 70.976 -67.743 12.974 1.00 75.56 600 LYS A O 1
ATOM 4883 N N . VAL A 1 601 ? 69.433 -67.863 11.346 1.00 71.06 601 VAL A N 1
ATOM 4884 C CA . VAL A 1 601 ? 69.515 -69.323 11.168 1.00 71.06 601 VAL A CA 1
ATOM 4885 C C . VAL A 1 601 ? 70.822 -69.711 10.469 1.00 71.06 601 VAL A C 1
ATOM 4887 O O . VAL A 1 601 ? 71.487 -70.630 10.940 1.00 71.06 601 VAL A O 1
ATOM 4890 N N . GLU A 1 602 ? 71.250 -68.980 9.435 1.00 70.06 602 GLU A N 1
ATOM 4891 C CA . GLU A 1 602 ? 72.546 -69.174 8.759 1.00 70.06 602 GLU A CA 1
ATOM 4892 C C . GLU A 1 602 ? 73.724 -69.044 9.740 1.00 70.06 602 GLU A C 1
ATOM 4894 O O . GLU A 1 602 ? 74.623 -69.889 9.749 1.00 70.06 602 GLU A O 1
ATOM 4899 N N . PHE A 1 603 ? 73.683 -68.057 10.640 1.00 67.12 603 PHE A N 1
ATOM 4900 C CA . PHE A 1 603 ? 74.695 -67.899 11.688 1.00 67.12 603 PHE A CA 1
ATOM 4901 C C . PHE A 1 603 ? 74.713 -69.084 12.666 1.00 67.12 603 PHE A C 1
ATOM 4903 O O . PHE A 1 603 ? 75.775 -69.615 12.984 1.00 67.12 603 PHE A O 1
ATOM 4910 N N . ARG A 1 604 ? 73.538 -69.562 13.104 1.00 67.88 604 ARG A N 1
ATOM 4911 C CA . ARG A 1 604 ? 73.430 -70.732 13.996 1.00 67.88 604 ARG A CA 1
ATOM 4912 C C . ARG A 1 604 ? 73.918 -72.019 13.337 1.00 67.88 604 ARG A C 1
ATOM 4914 O O . ARG A 1 604 ? 74.474 -72.856 14.037 1.00 67.88 604 ARG A O 1
ATOM 4921 N N . VAL A 1 605 ? 73.746 -72.174 12.021 1.00 64.31 605 VAL A N 1
ATOM 4922 C CA . VAL A 1 605 ? 74.255 -73.317 11.239 1.00 64.31 605 VAL A CA 1
ATOM 4923 C C . VAL A 1 605 ? 75.790 -73.376 11.250 1.00 64.31 605 VAL A C 1
ATOM 4925 O O . VAL A 1 605 ? 76.352 -74.472 11.278 1.00 64.31 605 VAL A O 1
ATOM 4928 N N . ALA A 1 606 ? 76.476 -72.229 11.301 1.00 61.59 606 ALA A N 1
ATOM 4929 C CA . ALA A 1 606 ? 77.940 -72.155 11.317 1.00 61.59 606 ALA A CA 1
ATOM 4930 C C . ALA A 1 606 ? 78.588 -72.628 12.640 1.00 61.59 606 ALA A C 1
ATOM 4932 O O . ALA A 1 606 ? 79.771 -72.970 12.649 1.00 61.59 606 ALA A O 1
ATOM 4933 N N . GLU A 1 607 ? 77.838 -72.691 13.747 1.00 63.38 607 GLU A N 1
ATOM 4934 C CA . GLU A 1 607 ? 78.354 -73.045 15.084 1.00 63.38 607 GLU A CA 1
ATOM 4935 C C . GLU A 1 607 ? 78.154 -74.530 15.478 1.00 63.38 607 GLU A C 1
ATOM 4937 O O . GLU A 1 607 ? 78.522 -74.948 16.581 1.00 63.38 607 GLU A O 1
ATOM 4942 N N . ILE A 1 608 ? 77.591 -75.365 14.595 1.00 64.19 608 ILE A N 1
ATOM 4943 C CA . ILE A 1 608 ? 77.113 -76.719 14.936 1.00 64.19 608 ILE A CA 1
ATOM 4944 C C . ILE A 1 608 ? 78.225 -77.776 14.892 1.00 64.19 608 ILE A C 1
ATOM 4946 O O . ILE A 1 608 ? 79.005 -77.861 13.948 1.00 64.19 608 ILE A O 1
ATOM 4950 N N . LYS A 1 609 ? 78.241 -78.662 15.900 1.00 53.72 609 LYS A N 1
ATOM 4951 C CA . LYS A 1 609 ? 79.182 -79.796 16.007 1.00 53.72 609 LYS A CA 1
ATOM 4952 C C . LYS A 1 609 ? 78.559 -81.169 15.708 1.00 53.72 609 LYS A C 1
ATOM 4954 O O . LYS A 1 609 ? 79.300 -82.146 15.623 1.00 53.72 609 LYS A O 1
ATOM 4959 N N . THR A 1 610 ? 77.229 -81.275 15.574 1.00 61.59 610 THR A N 1
ATOM 4960 C CA . THR A 1 610 ? 76.514 -82.553 15.380 1.00 61.59 610 THR A CA 1
ATOM 4961 C C . THR A 1 610 ? 75.699 -82.599 14.079 1.00 61.59 610 THR A C 1
ATOM 4963 O O . THR A 1 610 ? 75.026 -81.642 13.707 1.00 61.59 610 THR A O 1
ATOM 4966 N N . GLN A 1 611 ? 75.727 -83.743 13.384 1.00 66.44 611 GLN A N 1
ATOM 4967 C CA . GLN A 1 611 ? 75.124 -83.892 12.049 1.00 66.44 611 GLN A CA 1
ATOM 4968 C C . GLN A 1 611 ? 73.588 -83.737 12.043 1.00 66.44 611 GLN A C 1
ATOM 4970 O O . GLN A 1 611 ? 73.024 -83.187 11.104 1.00 66.44 611 GLN A O 1
ATOM 4975 N N . ARG A 1 612 ? 72.895 -84.193 13.099 1.00 67.44 612 ARG A N 1
ATOM 4976 C CA . ARG A 1 612 ? 71.418 -84.172 13.165 1.00 67.44 612 ARG A CA 1
ATOM 4977 C C . ARG A 1 612 ? 70.838 -82.768 13.351 1.00 67.44 612 ARG A C 1
ATOM 4979 O O . ARG A 1 612 ? 69.783 -82.475 12.799 1.00 67.44 612 ARG A O 1
ATOM 4986 N N . GLU A 1 613 ? 71.503 -81.915 14.128 1.00 66.44 613 GLU A N 1
ATOM 4987 C CA . GLU A 1 613 ? 71.075 -80.522 14.332 1.00 66.44 613 GLU A CA 1
ATOM 4988 C C . GLU A 1 613 ? 71.317 -79.683 13.076 1.00 66.44 613 GLU A C 1
ATOM 4990 O O . GLU A 1 613 ? 70.479 -78.856 12.717 1.00 66.44 613 GLU A O 1
ATOM 4995 N N . TYR A 1 614 ? 72.415 -79.964 12.368 1.00 69.50 614 TYR A N 1
ATOM 4996 C CA . TYR A 1 614 ? 72.717 -79.355 11.077 1.00 69.50 614 TYR A CA 1
ATOM 4997 C C . TYR A 1 614 ? 71.620 -79.657 10.047 1.00 69.50 614 TYR A C 1
ATOM 4999 O O . TYR A 1 614 ? 71.064 -78.736 9.459 1.00 69.50 614 TYR A O 1
ATOM 5007 N N . GLU A 1 615 ? 71.224 -80.925 9.894 1.00 71.25 615 GLU A N 1
ATOM 5008 C CA . GLU A 1 615 ? 70.165 -81.323 8.952 1.00 71.25 615 GLU A CA 1
ATOM 5009 C C . GLU A 1 615 ? 68.790 -80.702 9.275 1.00 71.25 615 GLU A C 1
ATOM 5011 O O . GLU A 1 615 ? 68.004 -80.422 8.366 1.00 71.25 615 GLU A O 1
ATOM 5016 N N . ALA A 1 616 ? 68.474 -80.483 10.558 1.00 73.62 616 ALA A N 1
ATOM 5017 C CA . ALA A 1 616 ? 67.222 -79.849 10.973 1.00 73.62 616 ALA A CA 1
ATOM 5018 C C . ALA A 1 616 ? 67.199 -78.347 10.641 1.00 73.62 616 ALA A C 1
ATOM 5020 O O . ALA A 1 616 ? 66.231 -77.868 10.048 1.00 73.62 616 ALA A O 1
ATOM 5021 N N . LEU A 1 617 ? 68.277 -77.624 10.956 1.00 74.06 617 LEU A N 1
ATOM 5022 C CA . LEU A 1 617 ? 68.394 -76.194 10.652 1.00 74.06 617 LEU A CA 1
ATOM 5023 C C . LEU A 1 617 ? 68.574 -75.933 9.151 1.00 74.06 617 LEU A C 1
ATOM 5025 O O . LEU A 1 617 ? 68.069 -74.938 8.642 1.00 74.06 617 LEU A O 1
ATOM 5029 N N . GLU A 1 618 ? 69.194 -76.851 8.405 1.00 74.44 618 GLU A N 1
ATOM 5030 C CA . GLU A 1 618 ? 69.277 -76.763 6.942 1.00 74.44 618 GLU A CA 1
ATOM 5031 C C . GLU A 1 618 ? 67.887 -76.870 6.288 1.00 74.44 618 GLU A C 1
ATOM 5033 O O . GLU A 1 618 ? 67.595 -76.173 5.313 1.00 74.44 618 GLU A O 1
ATOM 5038 N N . LYS A 1 619 ? 66.991 -77.704 6.836 1.00 76.69 619 LYS A N 1
ATOM 5039 C CA . LYS A 1 619 ? 65.586 -77.756 6.395 1.00 76.69 619 LYS A CA 1
ATOM 5040 C C . LYS A 1 619 ? 64.840 -76.462 6.706 1.00 76.69 619 LYS A C 1
ATOM 5042 O O . LYS A 1 619 ? 64.086 -75.994 5.857 1.00 76.69 619 LYS A O 1
ATOM 5047 N N . GLU A 1 620 ? 65.062 -75.882 7.882 1.00 78.31 620 GLU A N 1
ATOM 5048 C CA . GLU A 1 620 ? 64.453 -74.607 8.281 1.00 78.31 620 GLU A CA 1
ATOM 5049 C C . GLU A 1 620 ? 64.952 -73.445 7.405 1.00 78.31 620 GLU A C 1
ATOM 5051 O O . GLU A 1 620 ? 64.152 -72.664 6.895 1.00 78.31 620 GLU A O 1
ATOM 5056 N N . MET A 1 621 ? 66.253 -73.400 7.109 1.00 75.69 621 MET A N 1
ATOM 5057 C CA . MET A 1 621 ? 66.855 -72.425 6.197 1.00 75.69 621 MET A CA 1
ATOM 5058 C C . MET A 1 621 ? 66.285 -72.541 4.775 1.00 75.69 621 MET A C 1
ATOM 5060 O O . MET A 1 621 ? 65.951 -71.531 4.155 1.00 75.69 621 MET A O 1
ATOM 5064 N N . LYS A 1 622 ? 66.113 -73.767 4.259 1.00 77.62 622 LYS A N 1
ATOM 5065 C CA . LYS A 1 622 ? 65.469 -74.000 2.952 1.00 77.62 622 LYS A CA 1
ATOM 5066 C C . LYS A 1 622 ? 64.004 -73.558 2.944 1.00 77.62 622 LYS A C 1
ATOM 5068 O O . LYS A 1 622 ? 63.556 -73.008 1.941 1.00 77.62 622 LYS A O 1
ATOM 5073 N N . ALA A 1 623 ? 63.272 -73.757 4.042 1.00 77.69 623 ALA A N 1
ATOM 5074 C CA . ALA A 1 623 ? 61.890 -73.299 4.167 1.00 77.69 623 ALA A CA 1
ATOM 5075 C C . ALA A 1 623 ? 61.791 -71.762 4.189 1.00 77.69 623 ALA A C 1
ATOM 5077 O O . ALA A 1 623 ? 60.998 -71.198 3.436 1.00 77.69 623 ALA A O 1
ATOM 5078 N N . LEU A 1 624 ? 62.640 -71.083 4.969 1.00 79.94 624 LEU A N 1
ATOM 5079 C CA . LEU A 1 624 ? 62.690 -69.616 5.020 1.00 79.94 624 LEU A CA 1
ATOM 5080 C C . LEU A 1 624 ? 63.125 -69.008 3.680 1.00 79.94 624 LEU A C 1
ATOM 5082 O O . LEU A 1 624 ? 62.527 -68.037 3.231 1.00 79.94 624 LEU A O 1
ATOM 5086 N N . SER A 1 625 ? 64.096 -69.613 2.989 1.00 75.44 625 SER A N 1
ATOM 5087 C CA . SER A 1 625 ? 64.511 -69.179 1.647 1.00 75.44 625 SER A CA 1
ATOM 5088 C C . SER A 1 625 ? 63.388 -69.329 0.612 1.00 75.44 625 SER A C 1
ATOM 5090 O O . SER A 1 625 ? 63.193 -68.445 -0.225 1.00 75.44 625 SER A O 1
ATOM 5092 N N . ALA A 1 626 ? 62.600 -70.407 0.688 1.00 78.50 626 ALA A N 1
ATOM 5093 C CA . ALA A 1 626 ? 61.423 -70.569 -0.159 1.00 78.50 626 ALA A CA 1
ATOM 5094 C C . ALA A 1 626 ? 60.368 -69.489 0.137 1.00 78.50 626 ALA A C 1
ATOM 5096 O O . ALA A 1 626 ? 59.860 -68.875 -0.801 1.00 78.50 626 ALA A O 1
ATOM 5097 N N . GLN A 1 627 ? 60.102 -69.204 1.414 1.00 78.50 627 GLN A N 1
ATOM 5098 C CA . GLN A 1 627 ? 59.143 -68.182 1.845 1.00 78.50 627 GLN A CA 1
ATOM 5099 C C . GLN A 1 627 ? 59.577 -66.756 1.457 1.00 78.50 627 GLN A C 1
ATOM 5101 O O . GLN A 1 627 ? 58.765 -65.933 1.035 1.00 78.50 627 GLN A O 1
ATOM 5106 N N . GLU A 1 628 ? 60.873 -66.465 1.528 1.00 77.81 628 GLU A N 1
ATOM 5107 C CA . GLU A 1 628 ? 61.446 -65.209 1.049 1.00 77.81 628 GLU A CA 1
ATOM 5108 C C . GLU A 1 628 ? 61.266 -65.067 -0.471 1.00 77.81 628 GLU A C 1
ATOM 5110 O O . GLU A 1 628 ? 60.857 -64.017 -0.969 1.00 77.81 628 GLU A O 1
ATOM 5115 N N . SER A 1 629 ? 61.502 -66.148 -1.221 1.00 77.19 629 SER A N 1
ATOM 5116 C CA . SER A 1 629 ? 61.333 -66.152 -2.676 1.00 77.19 629 SER A CA 1
ATOM 5117 C C . SER A 1 629 ? 59.878 -65.937 -3.112 1.00 77.19 629 SER A C 1
ATOM 5119 O O . SER A 1 629 ? 59.641 -65.300 -4.139 1.00 77.19 629 SER A O 1
ATOM 5121 N N . THR A 1 630 ? 58.899 -66.424 -2.340 1.00 79.56 630 THR A N 1
ATOM 5122 C CA . THR A 1 630 ? 57.473 -66.195 -2.616 1.00 79.56 630 THR A CA 1
ATOM 5123 C C . THR A 1 630 ? 57.072 -64.755 -2.318 1.00 79.56 630 THR A C 1
ATOM 5125 O O . THR A 1 630 ? 56.464 -64.119 -3.174 1.00 79.56 630 THR A O 1
ATOM 5128 N N . LEU A 1 631 ? 57.500 -64.200 -1.179 1.00 79.75 631 LEU A N 1
ATOM 5129 C CA . LEU A 1 631 ? 57.214 -62.806 -0.815 1.00 79.75 631 LEU A CA 1
ATOM 5130 C C . LEU A 1 631 ? 57.850 -61.811 -1.795 1.00 79.75 631 LEU A C 1
ATOM 5132 O O . LEU A 1 631 ? 57.235 -60.805 -2.141 1.00 79.75 631 LEU A O 1
ATOM 5136 N N . ARG A 1 632 ? 59.059 -62.100 -2.301 1.00 77.38 632 ARG A N 1
ATOM 5137 C CA . ARG A 1 632 ? 59.704 -61.279 -3.341 1.00 77.38 632 ARG A CA 1
ATOM 5138 C C . ARG A 1 632 ? 58.891 -61.256 -4.642 1.00 77.38 632 ARG A C 1
ATOM 5140 O O . ARG A 1 632 ? 58.745 -60.188 -5.227 1.00 77.38 632 ARG A O 1
ATOM 5147 N N . LYS A 1 633 ? 58.320 -62.392 -5.059 1.00 79.69 633 LYS A N 1
ATOM 5148 C CA . LYS A 1 633 ? 57.445 -62.468 -6.246 1.00 79.69 633 LYS A CA 1
ATOM 5149 C C . LYS A 1 633 ? 56.123 -61.724 -6.048 1.00 79.69 633 LYS A C 1
ATOM 5151 O O . LYS A 1 633 ? 55.672 -61.043 -6.962 1.00 79.69 633 LYS A O 1
ATOM 5156 N N . GLU A 1 634 ? 55.516 -61.825 -4.867 1.00 77.69 634 GLU A N 1
ATOM 5157 C CA . GLU A 1 634 ? 54.293 -61.079 -4.534 1.00 77.69 634 GLU A CA 1
ATOM 5158 C C . GLU A 1 634 ? 54.540 -59.564 -4.489 1.00 77.69 634 GLU A C 1
ATOM 5160 O O . GLU A 1 634 ? 53.734 -58.791 -5.007 1.00 77.69 634 GLU A O 1
ATOM 5165 N N . LEU A 1 635 ? 55.686 -59.132 -3.953 1.00 78.38 635 LEU A N 1
ATOM 5166 C CA . LEU A 1 635 ? 56.118 -57.732 -3.995 1.00 78.38 635 LEU A CA 1
ATOM 5167 C C . LEU A 1 635 ? 56.319 -57.221 -5.424 1.00 78.38 635 LEU A C 1
ATOM 5169 O O . LEU A 1 635 ? 55.970 -56.080 -5.717 1.00 78.38 635 LEU A O 1
ATOM 5173 N N . GLU A 1 636 ? 56.891 -58.039 -6.304 1.00 79.69 636 GLU A N 1
ATOM 5174 C CA . GLU A 1 636 ? 57.110 -57.684 -7.708 1.00 79.69 636 GLU A CA 1
ATOM 5175 C C . GLU A 1 636 ? 55.782 -57.553 -8.471 1.00 79.69 636 GLU A C 1
ATOM 5177 O O . GLU A 1 636 ? 55.573 -56.569 -9.177 1.00 79.69 636 GLU A O 1
ATOM 5182 N N . LEU A 1 637 ? 54.832 -58.466 -8.238 1.00 79.38 637 LEU A N 1
ATOM 5183 C CA . LEU A 1 637 ? 53.466 -58.371 -8.768 1.00 79.38 637 LEU A CA 1
ATOM 5184 C C . LEU A 1 637 ? 52.747 -57.099 -8.302 1.00 79.38 637 LEU A C 1
ATOM 5186 O O . LEU A 1 637 ? 52.192 -56.376 -9.126 1.00 79.38 637 LEU A O 1
ATOM 5190 N N . LEU A 1 638 ? 52.798 -56.790 -7.002 1.00 76.44 638 LEU A N 1
ATOM 5191 C CA . LEU A 1 638 ? 52.175 -55.580 -6.455 1.00 76.44 638 LEU A CA 1
ATOM 5192 C C . LEU A 1 638 ? 52.810 -54.296 -6.995 1.00 76.44 638 LEU A C 1
ATOM 5194 O O . LEU A 1 638 ? 52.098 -53.318 -7.222 1.00 76.44 638 LEU A O 1
ATOM 5198 N N . ARG A 1 639 ? 54.129 -54.284 -7.227 1.00 76.31 639 ARG A N 1
ATOM 5199 C CA . ARG A 1 639 ? 54.807 -53.144 -7.862 1.00 76.31 639 ARG A CA 1
ATOM 5200 C C . ARG A 1 639 ? 54.320 -52.920 -9.283 1.00 76.31 639 ARG A C 1
ATOM 5202 O O . ARG A 1 639 ? 54.005 -51.782 -9.612 1.00 76.31 639 ARG A O 1
ATOM 5209 N N . ASN A 1 640 ? 54.179 -53.984 -10.070 1.00 78.88 640 ASN A N 1
ATOM 5210 C CA . ASN A 1 640 ? 53.661 -53.881 -11.433 1.00 78.88 640 ASN A CA 1
ATOM 5211 C C . ASN A 1 640 ? 52.217 -53.347 -11.436 1.00 78.88 640 ASN A C 1
ATOM 5213 O O . ASN A 1 640 ? 51.932 -52.377 -12.133 1.00 78.88 640 ASN A O 1
ATOM 5217 N N . SER A 1 641 ? 51.330 -53.876 -10.580 1.00 74.56 641 SER A N 1
ATOM 5218 C CA . SER A 1 641 ? 49.958 -53.350 -10.439 1.00 74.56 641 SER A CA 1
ATOM 5219 C C . SER A 1 641 ? 49.926 -51.881 -9.993 1.00 74.56 641 SER A C 1
ATOM 5221 O O . SER A 1 641 ? 49.052 -51.114 -10.402 1.00 74.56 641 SER A O 1
ATOM 5223 N N . ARG A 1 642 ? 50.874 -51.459 -9.147 1.00 79.50 642 ARG A N 1
ATOM 5224 C CA . ARG A 1 642 ? 50.991 -50.063 -8.705 1.00 79.50 642 ARG A CA 1
ATOM 5225 C C . ARG A 1 642 ? 51.467 -49.150 -9.834 1.00 79.50 642 ARG A C 1
ATOM 5227 O O . ARG A 1 642 ? 50.957 -48.048 -9.970 1.00 79.50 642 ARG A O 1
ATOM 5234 N N . GLU A 1 643 ? 52.430 -49.584 -10.638 1.00 78.38 643 GLU A N 1
ATOM 5235 C CA . GLU A 1 643 ? 52.923 -48.810 -11.784 1.00 78.38 643 GLU A CA 1
ATOM 5236 C C . GLU A 1 643 ? 51.844 -48.648 -12.863 1.00 78.38 643 GLU A C 1
ATOM 5238 O O . GLU A 1 643 ? 51.676 -47.553 -13.399 1.00 78.38 643 GLU A O 1
ATOM 5243 N N . GLU A 1 644 ? 51.043 -49.687 -13.114 1.00 77.19 644 GLU A N 1
ATOM 5244 C CA . GLU A 1 644 ? 49.889 -49.614 -14.019 1.00 77.19 644 GLU A CA 1
ATOM 5245 C C . GLU A 1 644 ? 48.827 -48.619 -13.524 1.00 77.19 644 GLU A C 1
ATOM 5247 O O . GLU A 1 644 ? 48.385 -47.753 -14.282 1.00 77.19 644 GLU A O 1
ATOM 5252 N N . THR A 1 645 ? 48.458 -48.690 -12.241 1.00 72.94 645 THR A N 1
ATOM 5253 C CA . THR A 1 645 ? 47.480 -47.763 -11.637 1.00 72.94 645 THR A CA 1
ATOM 5254 C C . THR A 1 645 ? 48.013 -46.330 -11.542 1.00 72.94 645 THR A C 1
ATOM 5256 O O . THR A 1 645 ? 47.251 -45.376 -11.712 1.00 72.94 645 THR A O 1
ATOM 5259 N N . GLN A 1 646 ? 49.324 -46.151 -11.351 1.00 74.25 646 GLN A N 1
ATOM 5260 C CA . GLN A 1 646 ? 49.970 -44.839 -11.384 1.00 74.25 646 GLN A CA 1
ATOM 5261 C C . GLN A 1 646 ? 49.943 -44.226 -12.788 1.00 74.25 646 GLN A C 1
ATOM 5263 O O . GLN A 1 646 ? 49.594 -43.055 -12.938 1.00 74.25 646 GLN A O 1
ATOM 5268 N N . ALA A 1 647 ? 50.234 -45.018 -13.822 1.00 75.38 647 ALA A N 1
ATOM 5269 C CA . ALA A 1 647 ? 50.149 -44.567 -15.208 1.00 75.38 647 ALA A CA 1
ATOM 5270 C C . ALA A 1 647 ? 48.707 -44.204 -15.610 1.00 75.38 647 ALA A C 1
ATOM 5272 O O . ALA A 1 647 ? 48.496 -43.249 -16.359 1.00 75.38 647 ALA A O 1
ATOM 5273 N N . GLU A 1 648 ? 47.703 -44.933 -15.109 1.00 73.62 648 GLU A N 1
ATOM 5274 C CA . GLU A 1 648 ? 46.289 -44.596 -15.321 1.00 73.62 648 GLU A CA 1
ATOM 5275 C C . GLU A 1 648 ? 45.909 -43.270 -14.640 1.00 73.62 648 GLU A C 1
ATOM 5277 O O . GLU A 1 648 ? 45.258 -42.427 -15.261 1.00 73.62 648 GLU A O 1
ATOM 5282 N N . HIS A 1 649 ? 46.378 -43.034 -13.411 1.00 75.50 649 HIS A N 1
ATOM 5283 C CA . HIS A 1 649 ? 46.172 -41.769 -12.701 1.00 75.50 649 HIS A CA 1
ATOM 5284 C C . HIS A 1 649 ? 46.807 -40.577 -13.437 1.00 75.50 649 HIS A C 1
ATOM 5286 O O . HIS A 1 649 ? 46.142 -39.568 -13.666 1.00 75.50 649 HIS A O 1
ATOM 5292 N N . GLU A 1 650 ? 48.063 -40.698 -13.875 1.00 77.25 650 GLU A N 1
ATOM 5293 C CA . GLU A 1 650 ? 48.767 -39.633 -14.605 1.00 77.25 650 GLU A CA 1
ATOM 5294 C C . GLU A 1 650 ? 48.092 -39.305 -15.947 1.00 77.25 650 GLU A C 1
ATOM 5296 O O . GLU A 1 650 ? 47.952 -38.131 -16.304 1.00 77.25 650 GLU A O 1
ATOM 5301 N N . ARG A 1 651 ? 47.583 -40.322 -16.660 1.00 73.50 651 ARG A N 1
ATOM 5302 C CA . ARG A 1 651 ? 46.780 -40.124 -17.878 1.00 73.50 651 ARG A CA 1
ATOM 5303 C C . ARG A 1 651 ? 45.501 -39.343 -17.592 1.00 73.50 651 ARG A C 1
ATOM 5305 O O . ARG A 1 651 ? 45.227 -38.380 -18.306 1.00 73.50 651 ARG A O 1
ATOM 5312 N N . LEU A 1 652 ? 44.750 -39.708 -16.551 1.00 67.62 652 LEU A N 1
ATOM 5313 C CA . LEU A 1 652 ? 43.521 -39.000 -16.171 1.00 67.62 652 LEU A CA 1
ATOM 5314 C C . LEU A 1 652 ? 43.795 -37.539 -15.795 1.00 67.62 652 LEU A C 1
ATOM 5316 O O . LEU A 1 652 ? 43.090 -36.652 -16.269 1.00 67.62 652 LEU A O 1
ATOM 5320 N N . VAL A 1 653 ? 44.855 -37.268 -15.029 1.00 71.81 653 VAL A N 1
ATOM 5321 C CA . VAL A 1 653 ? 45.255 -35.898 -14.666 1.00 71.81 653 VAL A CA 1
ATOM 5322 C C . VAL A 1 653 ? 45.641 -35.079 -15.901 1.00 71.81 653 VAL A C 1
ATOM 5324 O O . VAL A 1 653 ? 45.237 -33.923 -16.014 1.00 71.81 653 VAL A O 1
ATOM 5327 N N . SER A 1 654 ? 46.383 -35.663 -16.849 1.00 68.75 654 SER A N 1
ATOM 5328 C CA . SER A 1 654 ? 46.737 -34.976 -18.101 1.00 68.75 654 SER A CA 1
ATOM 5329 C C . SER A 1 654 ? 45.511 -34.656 -18.962 1.00 68.75 654 SER A C 1
ATOM 5331 O O . SER A 1 654 ? 45.406 -33.559 -19.502 1.00 68.75 654 SER A O 1
ATOM 5333 N N . LEU A 1 655 ? 44.541 -35.573 -19.023 1.00 67.94 655 LEU A N 1
ATOM 5334 C CA . LEU A 1 655 ? 43.296 -35.383 -19.763 1.00 67.94 655 LEU A CA 1
ATOM 5335 C C . LEU A 1 655 ? 42.443 -34.269 -19.140 1.00 67.94 655 LEU A C 1
ATOM 5337 O O . LEU A 1 655 ? 41.910 -33.432 -19.864 1.00 67.94 655 LEU A O 1
ATOM 5341 N N . ILE A 1 656 ? 42.353 -34.231 -17.805 1.00 67.19 656 ILE A N 1
ATOM 5342 C CA . ILE A 1 656 ? 41.644 -33.175 -17.067 1.00 67.19 656 ILE A CA 1
ATOM 5343 C C . ILE A 1 656 ? 42.300 -31.816 -17.325 1.00 67.19 656 ILE A C 1
ATOM 5345 O O . ILE A 1 656 ? 41.595 -30.865 -17.649 1.00 67.19 656 ILE A O 1
ATOM 5349 N N . LYS A 1 657 ? 43.635 -31.726 -17.253 1.00 67.38 657 LYS A N 1
ATOM 5350 C CA . LYS A 1 657 ? 44.359 -30.472 -17.515 1.00 67.38 657 LYS A CA 1
ATOM 5351 C C . LYS A 1 657 ? 44.161 -29.964 -18.937 1.00 67.38 657 LYS A C 1
ATOM 5353 O O . LYS A 1 657 ? 43.812 -28.803 -19.101 1.00 67.38 657 LYS A O 1
ATOM 5358 N N . ASN A 1 658 ? 44.298 -30.828 -19.941 1.00 64.25 658 ASN A N 1
ATOM 5359 C CA . ASN A 1 658 ? 44.087 -30.433 -21.334 1.00 64.25 658 ASN A CA 1
ATOM 5360 C C . ASN A 1 658 ? 42.643 -29.959 -21.571 1.00 64.25 658 ASN A C 1
ATOM 5362 O O . ASN A 1 658 ? 42.423 -28.982 -22.278 1.00 64.25 658 ASN A O 1
ATOM 5366 N N . GLN A 1 659 ? 41.652 -30.601 -20.938 1.00 59.16 659 GLN A N 1
ATOM 5367 C CA . GLN A 1 659 ? 40.266 -30.135 -21.010 1.00 59.16 659 GLN A CA 1
ATOM 5368 C C . GLN A 1 659 ? 40.049 -28.795 -20.295 1.00 59.16 659 GLN A C 1
ATOM 5370 O O . GLN A 1 659 ? 39.247 -27.995 -20.770 1.00 59.16 659 GLN A O 1
ATOM 5375 N N . GLU A 1 660 ? 40.730 -28.537 -19.175 1.00 58.84 660 GLU A N 1
ATOM 5376 C CA . GLU A 1 660 ? 40.667 -27.258 -18.453 1.00 58.84 660 GLU A CA 1
ATOM 5377 C C . GLU A 1 660 ? 41.371 -26.114 -19.220 1.00 58.84 660 GLU A C 1
ATOM 5379 O O . GLU A 1 660 ? 40.883 -24.975 -19.184 1.00 58.84 660 GLU A O 1
ATOM 5384 N N . GLU A 1 661 ? 42.453 -26.424 -19.948 1.00 60.06 661 GLU A N 1
ATOM 5385 C CA . GLU A 1 661 ? 43.210 -25.513 -20.825 1.00 60.06 661 GLU A CA 1
ATOM 5386 C C . GLU A 1 661 ? 42.462 -25.180 -22.128 1.00 60.06 661 GLU A C 1
ATOM 5388 O O . GLU A 1 661 ? 42.337 -24.000 -22.445 1.00 60.06 661 GLU A O 1
ATOM 5393 N N . GLU A 1 662 ? 41.840 -26.143 -22.821 1.00 56.38 662 GLU A N 1
ATOM 5394 C CA . GLU A 1 662 ? 40.980 -25.856 -23.993 1.00 56.38 662 GLU A CA 1
ATOM 5395 C C . GLU A 1 662 ? 39.811 -24.925 -23.626 1.00 56.38 662 GLU A C 1
ATOM 5397 O O . GLU A 1 662 ? 39.527 -23.950 -24.319 1.00 56.38 662 GLU A O 1
ATOM 5402 N N . ILE A 1 663 ? 39.178 -25.154 -22.467 1.00 54.91 663 ILE A N 1
ATOM 5403 C CA . ILE A 1 663 ? 38.117 -24.272 -21.948 1.00 54.91 663 ILE A CA 1
ATOM 5404 C C . ILE A 1 663 ? 38.684 -22.875 -21.614 1.00 54.91 663 ILE A C 1
ATOM 5406 O O . ILE A 1 663 ? 37.935 -21.927 -21.386 1.00 54.91 663 ILE A O 1
ATOM 5410 N N . LEU A 1 664 ? 40.001 -22.719 -21.433 1.00 52.47 664 LEU A N 1
ATOM 5411 C CA . LEU A 1 664 ? 40.658 -21.428 -21.170 1.00 52.47 664 LEU A CA 1
ATOM 5412 C C . LEU A 1 664 ? 40.933 -20.676 -22.465 1.00 52.47 664 LEU A C 1
ATOM 5414 O O . LEU A 1 664 ? 40.591 -19.499 -22.536 1.00 52.47 664 LEU A O 1
ATOM 5418 N N . GLU A 1 665 ? 41.425 -21.362 -23.489 1.00 53.97 665 GLU A N 1
ATOM 5419 C CA . GLU A 1 665 ? 41.679 -20.777 -24.809 1.00 53.97 665 GLU A CA 1
ATOM 5420 C C . GLU A 1 665 ? 40.387 -20.318 -25.511 1.00 53.97 665 GLU A C 1
ATOM 5422 O O . GLU A 1 665 ? 40.351 -19.232 -26.097 1.00 53.97 665 GLU A O 1
ATOM 5427 N N . GLU A 1 666 ? 39.279 -21.054 -25.372 1.00 51.94 666 GLU A N 1
ATOM 5428 C CA . GLU A 1 666 ? 37.961 -20.615 -25.868 1.00 51.94 666 GLU A CA 1
ATOM 5429 C C . GLU A 1 666 ? 37.443 -19.359 -25.140 1.00 51.94 666 GLU A C 1
ATOM 5431 O O . GLU A 1 666 ? 36.785 -18.510 -25.740 1.00 51.94 666 GLU A O 1
ATOM 5436 N N . LYS A 1 667 ? 37.781 -19.179 -23.853 1.00 51.88 667 LYS A N 1
ATOM 5437 C CA . LYS A 1 667 ? 37.438 -17.947 -23.119 1.00 51.88 667 LYS A CA 1
ATOM 5438 C C . LYS A 1 667 ? 38.337 -16.770 -23.497 1.00 51.88 667 LYS A C 1
ATOM 5440 O O . LYS A 1 667 ? 37.864 -15.637 -23.510 1.00 51.88 667 LYS A O 1
ATOM 5445 N N . GLU A 1 668 ? 39.608 -17.012 -23.808 1.00 50.25 668 GLU A N 1
ATOM 5446 C CA . GLU A 1 668 ? 40.557 -15.962 -24.204 1.00 50.25 668 GLU A CA 1
ATOM 5447 C C . GLU A 1 668 ? 40.333 -15.454 -25.633 1.00 50.25 668 GLU A C 1
ATOM 5449 O O . GLU A 1 668 ? 40.505 -14.264 -25.899 1.00 50.25 668 GLU A O 1
ATOM 5454 N N . THR A 1 669 ? 39.919 -16.321 -26.556 1.00 47.84 669 THR A N 1
ATOM 5455 C CA . THR A 1 669 ? 39.548 -15.922 -27.926 1.00 47.84 669 THR A CA 1
ATOM 5456 C C . THR A 1 669 ? 38.288 -15.056 -27.936 1.00 47.84 669 THR A C 1
ATOM 5458 O O . THR A 1 669 ? 38.274 -14.017 -28.594 1.00 47.84 669 THR A O 1
ATOM 5461 N N . PHE A 1 670 ? 37.295 -15.392 -27.109 1.00 46.62 670 PHE A N 1
ATOM 5462 C CA . PHE A 1 670 ? 36.094 -14.575 -26.908 1.00 46.62 670 PHE A CA 1
ATOM 5463 C C . PHE A 1 670 ? 36.389 -13.236 -26.202 1.00 46.62 670 PHE A C 1
ATOM 5465 O O . PHE A 1 670 ? 35.766 -12.218 -26.496 1.00 46.62 670 PHE A O 1
ATOM 5472 N N . ALA A 1 671 ? 37.377 -13.203 -25.300 1.00 47.34 671 ALA A N 1
ATOM 5473 C CA . ALA A 1 671 ? 37.803 -11.977 -24.621 1.00 47.34 671 ALA A CA 1
ATOM 5474 C C . ALA A 1 671 ? 38.537 -10.993 -25.554 1.00 47.34 671 ALA A C 1
ATOM 5476 O O . ALA A 1 671 ? 38.341 -9.785 -25.440 1.00 47.34 671 ALA A O 1
ATOM 5477 N N . LYS A 1 672 ? 39.330 -11.482 -26.518 1.00 46.00 672 LYS A N 1
ATOM 5478 C CA . LYS A 1 672 ? 40.070 -10.627 -27.468 1.00 46.00 672 LYS A CA 1
ATOM 5479 C C . LYS A 1 672 ? 39.167 -9.886 -28.464 1.00 46.00 672 LYS A C 1
ATOM 5481 O O . LYS A 1 672 ? 39.483 -8.757 -28.828 1.00 46.00 672 LYS A O 1
ATOM 5486 N N . GLU A 1 673 ? 38.029 -10.464 -28.855 1.00 44.56 673 GLU A N 1
ATOM 5487 C CA . GLU A 1 673 ? 37.020 -9.770 -29.684 1.00 44.56 673 GLU A CA 1
ATOM 5488 C C . GLU A 1 673 ? 36.283 -8.653 -28.921 1.00 44.56 673 GLU A C 1
ATOM 5490 O O . GLU A 1 673 ? 35.815 -7.682 -29.521 1.00 44.56 673 GLU A O 1
ATOM 5495 N N . ILE A 1 674 ? 36.203 -8.761 -27.591 1.00 48.00 674 ILE A N 1
ATOM 5496 C CA . ILE A 1 674 ? 35.644 -7.727 -26.709 1.00 48.00 674 ILE A CA 1
ATOM 5497 C C . ILE A 1 674 ? 36.677 -6.605 -26.495 1.00 48.00 674 ILE A C 1
ATOM 5499 O O . ILE A 1 674 ? 36.341 -5.423 -26.585 1.00 48.00 674 ILE A O 1
ATOM 5503 N N . GLU A 1 675 ? 37.954 -6.962 -26.346 1.00 39.62 675 GLU A N 1
ATOM 5504 C CA . GLU A 1 675 ? 39.065 -6.037 -26.088 1.00 39.62 675 GLU A CA 1
ATOM 5505 C C . GLU A 1 675 ? 39.349 -5.061 -27.258 1.00 39.62 675 GLU A C 1
ATOM 5507 O O . GLU A 1 675 ? 39.757 -3.917 -27.039 1.00 39.62 675 GLU A O 1
ATOM 5512 N N . GLU A 1 676 ? 39.095 -5.448 -28.516 1.00 38.84 676 GLU A N 1
ATOM 5513 C CA . GLU A 1 676 ? 39.203 -4.527 -29.666 1.00 38.84 676 GLU A CA 1
ATOM 5514 C C . GLU A 1 676 ? 38.086 -3.473 -29.711 1.00 38.84 676 GLU A C 1
ATOM 5516 O O . GLU A 1 676 ? 38.317 -2.363 -30.196 1.00 38.84 676 GLU A O 1
ATOM 5521 N N . LYS A 1 677 ? 36.904 -3.766 -29.149 1.00 41.25 677 LYS A N 1
ATOM 5522 C CA . LYS A 1 677 ? 35.811 -2.788 -29.006 1.00 41.25 677 LYS A CA 1
ATOM 5523 C C . LYS A 1 677 ? 35.997 -1.860 -27.803 1.00 41.25 677 LYS A C 1
ATOM 5525 O O . LYS A 1 677 ? 35.469 -0.751 -27.806 1.00 41.25 677 LYS A O 1
ATOM 5530 N N . GLU A 1 678 ? 36.769 -2.275 -26.802 1.00 41.69 678 GLU A N 1
ATOM 5531 C CA . GLU A 1 678 ? 37.016 -1.505 -25.574 1.00 41.69 678 GLU A CA 1
ATOM 5532 C C . GLU A 1 678 ? 38.156 -0.476 -25.714 1.00 41.69 678 GLU A C 1
ATOM 5534 O O . GLU A 1 678 ? 38.149 0.557 -25.041 1.00 41.69 678 GLU A O 1
ATOM 5539 N N . LYS A 1 679 ? 39.092 -0.662 -26.658 1.00 33.97 679 LYS A N 1
ATOM 5540 C CA . LYS A 1 679 ? 40.222 0.268 -26.888 1.00 33.97 679 LYS A CA 1
ATOM 5541 C C . LYS A 1 679 ? 39.826 1.683 -27.336 1.00 33.97 679 LYS A C 1
ATOM 5543 O O . LYS A 1 679 ? 40.660 2.585 -27.268 1.00 33.97 679 LYS A O 1
ATOM 5548 N N . SER A 1 680 ? 38.578 1.926 -27.743 1.00 34.03 680 SER A N 1
ATOM 5549 C CA . SER A 1 680 ? 38.090 3.274 -28.078 1.00 34.03 680 SER A CA 1
ATOM 5550 C C . SER A 1 680 ? 37.657 4.119 -26.871 1.00 34.03 680 SER A C 1
ATOM 5552 O O . SER A 1 680 ? 37.317 5.285 -27.057 1.00 34.03 680 SER A O 1
ATOM 5554 N N . LEU A 1 681 ? 37.664 3.576 -25.645 1.00 36.09 681 LEU A N 1
ATOM 5555 C CA . LEU A 1 681 ? 37.128 4.253 -24.451 1.00 36.09 681 LEU A CA 1
ATOM 5556 C C . LEU A 1 681 ? 38.190 4.708 -23.428 1.00 36.09 681 LEU A C 1
ATOM 5558 O O . LEU A 1 681 ? 37.868 5.001 -22.281 1.00 36.09 681 LEU A O 1
ATOM 5562 N N . ALA A 1 682 ? 39.457 4.809 -23.829 1.00 29.89 682 ALA A N 1
ATOM 5563 C CA . ALA A 1 682 ? 40.599 5.062 -22.940 1.00 29.89 682 ALA A CA 1
ATOM 5564 C C . ALA A 1 682 ? 40.767 6.521 -22.430 1.00 29.89 682 ALA A C 1
ATOM 5566 O O . ALA A 1 682 ? 41.887 6.930 -22.138 1.00 29.89 682 ALA A O 1
ATOM 5567 N N . TYR A 1 683 ? 39.706 7.338 -22.332 1.00 32.75 683 TYR A N 1
ATOM 5568 C CA . TYR A 1 683 ? 39.824 8.773 -21.979 1.00 32.75 683 TYR A CA 1
ATOM 5569 C C . TYR A 1 683 ? 39.224 9.181 -20.612 1.00 32.75 683 TYR A C 1
ATOM 5571 O O . TYR A 1 683 ? 39.166 10.370 -20.314 1.00 32.75 683 TYR A O 1
ATOM 5579 N N . LEU A 1 684 ? 38.784 8.246 -19.757 1.00 33.59 684 LEU A N 1
ATOM 5580 C CA . LEU A 1 684 ? 38.085 8.569 -18.490 1.00 33.59 684 LEU A CA 1
ATOM 5581 C C . LEU A 1 684 ? 38.672 7.886 -17.235 1.00 33.59 684 LEU A C 1
ATOM 5583 O O . LEU A 1 684 ? 37.957 7.566 -16.290 1.00 33.59 684 LEU A O 1
ATOM 5587 N N . GLU A 1 685 ? 39.989 7.687 -17.186 1.00 38.38 685 GLU A N 1
ATOM 5588 C CA . GLU A 1 685 ? 40.680 7.188 -15.989 1.00 38.38 685 GLU A CA 1
ATOM 5589 C C . GLU A 1 685 ? 40.952 8.309 -14.966 1.00 38.38 685 GLU A C 1
ATOM 5591 O O . GLU A 1 685 ? 41.994 8.959 -15.004 1.00 38.38 685 GLU A O 1
ATOM 5596 N N . ALA A 1 686 ? 40.032 8.516 -14.020 1.00 41.97 686 ALA A N 1
ATOM 5597 C CA . ALA A 1 686 ? 40.345 9.026 -12.675 1.00 41.97 686 ALA A CA 1
ATOM 5598 C C . ALA A 1 686 ? 39.202 8.696 -11.691 1.00 41.97 686 ALA A C 1
ATOM 5600 O O . ALA A 1 686 ? 38.534 9.587 -11.170 1.00 41.97 686 ALA A O 1
ATOM 5601 N N . GLY A 1 687 ? 38.941 7.401 -11.481 1.00 42.72 687 GLY A N 1
ATOM 5602 C CA . GLY A 1 687 ? 38.030 6.903 -10.441 1.00 42.72 687 GLY A CA 1
ATOM 5603 C C . GLY A 1 687 ? 38.713 6.754 -9.066 1.00 42.72 687 GLY A C 1
ATOM 5604 O O . GLY A 1 687 ? 39.946 6.732 -9.001 1.00 42.72 687 GLY A O 1
ATOM 5605 N N . PRO A 1 688 ? 37.936 6.673 -7.965 1.00 49.66 688 PRO A N 1
ATOM 5606 C CA . PRO A 1 688 ? 38.447 6.569 -6.593 1.00 49.66 688 PRO A CA 1
ATOM 5607 C C . PRO A 1 688 ? 39.249 5.280 -6.359 1.00 49.66 688 PRO A C 1
ATOM 5609 O O . PRO A 1 688 ? 39.037 4.264 -7.017 1.00 49.66 688 PRO A O 1
ATOM 5612 N N . THR A 1 689 ? 40.199 5.311 -5.420 1.00 55.38 689 THR A N 1
ATOM 5613 C CA . THR A 1 689 ? 41.133 4.195 -5.219 1.00 55.38 689 THR A CA 1
ATOM 5614 C C . THR A 1 689 ? 40.517 3.065 -4.385 1.00 55.38 689 THR A C 1
ATOM 5616 O O . THR A 1 689 ? 39.670 3.288 -3.524 1.00 55.38 689 THR A O 1
ATOM 5619 N N . ARG A 1 690 ? 40.998 1.825 -4.568 1.00 55.12 690 ARG A N 1
ATOM 5620 C CA . ARG A 1 690 ? 40.573 0.621 -3.812 1.00 55.12 690 ARG A CA 1
ATOM 5621 C C . ARG A 1 690 ? 40.588 0.791 -2.279 1.00 55.12 690 ARG A C 1
ATOM 5623 O O . ARG A 1 690 ? 39.857 0.088 -1.585 1.00 55.12 690 ARG A O 1
ATOM 5630 N N . ALA A 1 691 ? 41.424 1.686 -1.749 1.00 59.00 691 ALA A N 1
ATOM 5631 C CA . ALA A 1 691 ? 41.489 1.989 -0.320 1.00 59.00 691 ALA A CA 1
ATOM 5632 C C . ALA A 1 691 ? 40.250 2.759 0.175 1.00 59.00 691 ALA A C 1
ATOM 5634 O O . ALA A 1 691 ? 39.755 2.479 1.266 1.00 59.00 691 ALA A O 1
ATOM 5635 N N . ASP A 1 692 ? 39.715 3.660 -0.650 1.00 61.50 692 ASP A N 1
ATOM 5636 C CA . ASP A 1 692 ? 38.556 4.494 -0.321 1.00 61.50 692 ASP A CA 1
ATOM 5637 C C . ASP A 1 692 ? 37.271 3.650 -0.265 1.00 61.50 692 ASP A C 1
ATOM 5639 O O . ASP A 1 692 ? 36.460 3.789 0.649 1.00 61.50 692 ASP A O 1
ATOM 5643 N N . VAL A 1 693 ? 37.130 2.688 -1.185 1.00 63.03 693 VAL A N 1
ATOM 5644 C CA . VAL A 1 693 ? 35.989 1.753 -1.232 1.00 63.03 693 VAL A CA 1
ATOM 5645 C C . VAL A 1 693 ? 35.938 0.846 0.006 1.00 63.03 693 VAL A C 1
ATOM 5647 O O . VAL A 1 693 ? 34.863 0.595 0.548 1.00 63.03 693 VAL A O 1
ATOM 5650 N N . LEU A 1 694 ? 37.093 0.374 0.490 1.00 68.38 694 LEU A N 1
ATOM 5651 C CA . LEU A 1 694 ? 37.167 -0.451 1.702 1.00 68.38 694 LEU A CA 1
ATOM 5652 C C . LEU A 1 694 ? 36.848 0.353 2.971 1.00 68.38 694 LEU A C 1
ATOM 5654 O O . LEU A 1 694 ? 36.168 -0.163 3.854 1.00 68.38 694 LEU A O 1
ATOM 5658 N N . ALA A 1 695 ? 37.275 1.617 3.046 1.00 69.69 695 ALA A N 1
ATOM 5659 C CA . ALA A 1 695 ? 36.948 2.491 4.172 1.00 69.69 695 ALA A CA 1
ATOM 5660 C C . ALA A 1 695 ? 35.437 2.778 4.262 1.00 69.69 695 ALA A C 1
ATOM 5662 O O . ALA A 1 695 ? 34.865 2.736 5.351 1.00 69.69 695 ALA A O 1
ATOM 5663 N N . LEU A 1 696 ? 34.774 3.009 3.122 1.00 71.69 696 LEU A N 1
ATOM 5664 C CA . LEU A 1 696 ? 33.318 3.197 3.060 1.00 71.69 696 LEU A CA 1
ATOM 5665 C C . LEU A 1 696 ? 32.550 1.919 3.433 1.00 71.69 696 LEU A C 1
ATOM 5667 O O . LEU A 1 696 ? 31.520 1.989 4.107 1.00 71.69 696 LEU A O 1
ATOM 5671 N N . TRP A 1 697 ? 33.075 0.748 3.057 1.00 73.38 697 TRP A N 1
ATOM 5672 C CA . TRP A 1 697 ? 32.509 -0.547 3.442 1.00 73.38 697 TRP A CA 1
ATOM 5673 C C . TRP A 1 697 ? 32.510 -0.759 4.959 1.00 73.38 697 TRP A C 1
ATOM 5675 O O . TRP A 1 697 ? 31.515 -1.212 5.523 1.00 73.38 697 TRP A O 1
ATOM 5685 N N . GLU A 1 698 ? 33.612 -0.420 5.634 1.00 75.50 698 GLU A N 1
ATOM 5686 C CA . GLU A 1 698 ? 33.726 -0.530 7.095 1.00 75.50 698 GLU A CA 1
ATOM 5687 C C . GLU A 1 698 ? 32.803 0.447 7.839 1.00 75.50 698 GLU A C 1
ATOM 5689 O O . GLU A 1 698 ? 32.381 0.157 8.958 1.00 75.50 698 GLU A O 1
ATOM 5694 N N . GLN A 1 699 ? 32.444 1.570 7.211 1.00 77.19 699 GLN A N 1
ATOM 5695 C CA . GLN A 1 699 ? 31.504 2.560 7.749 1.00 77.19 699 GLN A CA 1
ATOM 5696 C C . GLN A 1 699 ? 30.027 2.218 7.483 1.00 77.19 699 GLN A C 1
ATOM 5698 O O . GLN A 1 699 ? 29.149 2.916 7.985 1.00 77.19 699 GLN A O 1
ATOM 5703 N N . GLY A 1 700 ? 29.733 1.160 6.714 1.00 72.38 700 GLY A N 1
ATOM 5704 C CA . GLY A 1 700 ? 28.362 0.756 6.375 1.00 72.38 700 GLY A CA 1
ATOM 5705 C C . GLY A 1 700 ? 27.675 1.637 5.322 1.00 72.38 700 GLY A C 1
ATOM 5706 O O . GLY A 1 700 ? 26.464 1.535 5.137 1.00 72.38 700 GLY A O 1
ATOM 5707 N N . ALA A 1 701 ? 28.423 2.487 4.610 1.00 78.31 701 ALA A N 1
ATOM 5708 C CA . ALA A 1 701 ? 27.908 3.371 3.562 1.00 78.31 701 ALA A CA 1
ATOM 5709 C C . ALA A 1 701 ? 27.780 2.631 2.212 1.00 78.31 701 ALA A C 1
ATOM 5711 O O . ALA A 1 701 ? 28.449 2.958 1.227 1.00 78.31 701 ALA A O 1
ATOM 5712 N N . TYR A 1 702 ? 26.951 1.581 2.160 1.00 81.12 702 TYR A N 1
ATOM 5713 C CA . TYR A 1 702 ? 26.885 0.680 1.000 1.00 81.12 702 TYR A CA 1
ATOM 5714 C C . TYR A 1 702 ? 26.370 1.359 -0.282 1.00 81.12 702 TYR A C 1
ATOM 5716 O O . TYR A 1 702 ? 26.777 0.954 -1.370 1.00 81.12 702 TYR A O 1
ATOM 5724 N N . SER A 1 703 ? 25.557 2.419 -0.187 1.00 79.56 703 SER A N 1
ATOM 5725 C CA . SER A 1 703 ? 25.105 3.217 -1.341 1.00 79.56 703 SER A CA 1
ATOM 5726 C C . SER A 1 703 ? 26.255 3.894 -2.089 1.00 79.56 703 SER A C 1
ATOM 5728 O O . SER A 1 703 ? 26.294 3.869 -3.319 1.00 79.56 703 SER A O 1
ATOM 5730 N N . ASP A 1 704 ? 27.217 4.448 -1.354 1.00 75.38 704 ASP A N 1
ATOM 5731 C CA . ASP A 1 704 ? 28.363 5.156 -1.931 1.00 75.38 704 ASP A CA 1
ATOM 5732 C C . ASP A 1 704 ? 29.379 4.161 -2.506 1.00 75.38 704 ASP A C 1
ATOM 5734 O O . ASP A 1 704 ? 30.004 4.409 -3.539 1.00 75.38 704 ASP A O 1
ATOM 5738 N N . VAL A 1 705 ? 29.492 2.981 -1.885 1.00 76.94 705 VAL A N 1
ATOM 5739 C CA . VAL A 1 705 ? 30.264 1.854 -2.427 1.00 76.94 705 VAL A CA 1
ATOM 5740 C C . VAL A 1 705 ? 29.671 1.364 -3.750 1.00 76.94 705 VAL A C 1
ATOM 5742 O O . VAL A 1 705 ? 30.419 1.140 -4.699 1.00 76.94 705 VAL A O 1
ATOM 5745 N N . ILE A 1 706 ? 28.346 1.218 -3.834 1.00 82.44 706 ILE A N 1
ATOM 5746 C CA . ILE A 1 706 ? 27.646 0.822 -5.065 1.00 82.44 706 ILE A CA 1
ATOM 5747 C C . ILE A 1 706 ? 27.926 1.827 -6.183 1.00 82.44 706 ILE A C 1
ATOM 5749 O O . ILE A 1 706 ? 28.378 1.416 -7.247 1.00 82.44 706 ILE A O 1
ATOM 5753 N N . ALA A 1 707 ? 27.743 3.126 -5.932 1.00 78.06 707 ALA A N 1
ATOM 5754 C CA . ALA A 1 707 ? 27.945 4.163 -6.946 1.00 78.06 707 ALA A CA 1
ATOM 5755 C C . ALA A 1 707 ? 29.373 4.155 -7.521 1.00 78.06 707 ALA A C 1
ATOM 5757 O O . ALA A 1 707 ? 29.563 4.261 -8.731 1.00 78.06 707 ALA A O 1
ATOM 5758 N N . ASN A 1 708 ? 30.382 3.968 -6.666 1.00 73.75 708 ASN A N 1
ATOM 5759 C CA . ASN A 1 708 ? 31.778 3.900 -7.097 1.00 73.75 708 ASN A CA 1
ATOM 5760 C C . ASN A 1 708 ? 32.092 2.612 -7.877 1.00 73.75 708 ASN A C 1
ATOM 5762 O O . ASN A 1 708 ? 32.793 2.656 -8.888 1.00 73.75 708 ASN A O 1
ATOM 5766 N N . LEU A 1 709 ? 31.552 1.470 -7.441 1.00 74.56 709 LEU A N 1
ATOM 5767 C CA . LEU A 1 709 ? 31.758 0.183 -8.110 1.00 74.56 709 LEU A CA 1
ATOM 5768 C C . LEU A 1 709 ? 31.003 0.077 -9.435 1.00 74.56 709 LEU A C 1
ATOM 5770 O O . LEU A 1 709 ? 31.506 -0.558 -10.356 1.00 74.56 709 LEU A O 1
ATOM 5774 N N . GLU A 1 710 ? 29.832 0.698 -9.570 1.00 78.75 710 GLU A N 1
ATOM 5775 C CA . GLU A 1 710 ? 29.089 0.749 -10.834 1.00 78.75 710 GLU A CA 1
ATOM 5776 C C . GLU A 1 710 ? 29.874 1.499 -11.917 1.00 78.75 710 GLU A C 1
ATOM 5778 O O . GLU A 1 710 ? 29.890 1.060 -13.068 1.00 78.75 710 GLU A O 1
ATOM 5783 N N . ILE A 1 711 ? 30.586 2.570 -11.551 1.00 72.12 711 ILE A N 1
ATOM 5784 C CA . ILE A 1 711 ? 31.485 3.297 -12.462 1.00 72.12 711 ILE A CA 1
ATOM 5785 C C . ILE A 1 711 ? 32.656 2.400 -12.891 1.00 72.12 711 ILE A C 1
ATOM 5787 O O . ILE A 1 711 ? 32.998 2.341 -14.069 1.00 72.12 711 ILE A O 1
ATOM 5791 N N . GLU A 1 712 ? 33.257 1.657 -11.961 1.00 66.88 712 GLU A N 1
ATOM 5792 C CA . GLU A 1 712 ? 34.403 0.788 -12.261 1.00 66.88 712 GLU A CA 1
ATOM 5793 C C . GLU A 1 712 ? 34.002 -0.470 -13.060 1.00 66.88 712 GLU A C 1
ATOM 5795 O O . GLU A 1 712 ? 34.732 -0.909 -13.952 1.00 66.88 712 GLU A O 1
ATOM 5800 N N . ILE A 1 713 ? 32.802 -1.008 -12.819 1.00 72.12 713 ILE A N 1
ATOM 5801 C CA . ILE A 1 713 ? 32.216 -2.129 -13.571 1.00 72.12 713 ILE A CA 1
ATOM 5802 C C . ILE A 1 713 ? 31.853 -1.723 -14.999 1.00 72.12 713 ILE A C 1
ATOM 5804 O O . ILE A 1 713 ? 31.956 -2.557 -15.895 1.00 72.12 713 ILE A O 1
ATOM 5808 N N . GLN A 1 714 ? 31.495 -0.462 -15.260 1.00 70.88 714 GLN A N 1
ATOM 5809 C CA . GLN A 1 714 ? 31.327 0.020 -16.639 1.00 70.88 714 GLN A CA 1
ATOM 5810 C C . GLN A 1 714 ? 32.630 -0.070 -17.444 1.00 70.88 714 GLN A C 1
ATOM 5812 O O . GLN A 1 714 ? 32.583 -0.329 -18.644 1.00 70.88 714 GLN A O 1
ATOM 5817 N N . CYS A 1 715 ? 33.782 0.087 -16.788 1.00 65.88 715 CYS A N 1
ATOM 5818 C CA . CYS A 1 715 ? 35.097 -0.051 -17.414 1.00 65.88 715 CYS A CA 1
ATOM 5819 C C . CYS A 1 715 ? 35.577 -1.510 -17.490 1.00 65.88 715 CYS A C 1
ATOM 5821 O O .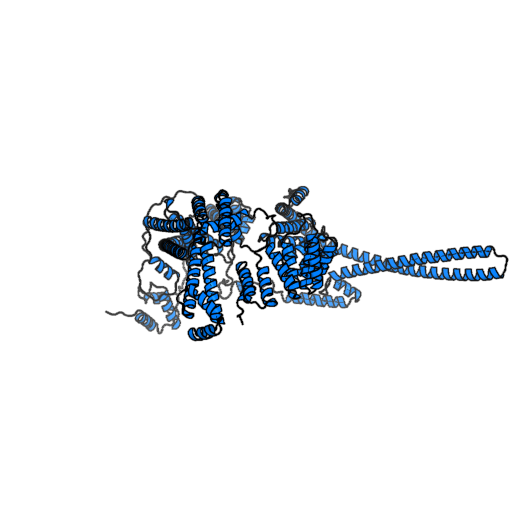 CYS A 1 715 ? 36.366 -1.842 -18.370 1.00 65.88 715 CYS A O 1
ATOM 5823 N N . LYS A 1 716 ? 35.146 -2.374 -16.559 1.00 70.44 716 LYS A N 1
ATOM 5824 C CA . LYS A 1 716 ? 35.533 -3.796 -16.478 1.00 70.44 716 LYS A CA 1
ATOM 5825 C C . LYS A 1 716 ? 34.318 -4.686 -16.165 1.00 70.44 716 LYS A C 1
ATOM 5827 O O . LYS A 1 716 ? 34.206 -5.216 -15.055 1.00 70.44 716 LYS A O 1
ATOM 5832 N N . PRO A 1 717 ? 33.410 -4.901 -17.132 1.00 69.38 717 PRO A N 1
ATOM 5833 C CA . PRO A 1 717 ? 32.095 -5.505 -16.883 1.00 69.38 717 PRO A CA 1
ATOM 5834 C C . PRO A 1 717 ? 32.133 -6.990 -16.496 1.00 69.38 717 PRO A C 1
ATOM 5836 O O . PRO A 1 717 ? 31.149 -7.514 -15.974 1.00 69.38 717 PRO A O 1
ATOM 5839 N N . LEU A 1 718 ? 33.255 -7.670 -16.747 1.00 70.69 718 LEU A N 1
ATOM 5840 C CA . LEU A 1 718 ? 33.453 -9.099 -16.485 1.00 70.69 718 LEU A CA 1
ATOM 5841 C C . LEU A 1 718 ? 34.414 -9.381 -15.321 1.00 70.69 718 LEU A C 1
ATOM 5843 O O . LEU A 1 718 ? 34.727 -10.546 -15.065 1.00 70.69 718 LEU A O 1
ATOM 5847 N N . ASP A 1 719 ? 34.881 -8.356 -14.597 1.00 78.06 719 ASP A N 1
ATOM 5848 C CA . ASP A 1 719 ? 35.717 -8.580 -13.416 1.00 78.06 719 ASP A CA 1
ATOM 5849 C C . ASP A 1 719 ? 34.882 -9.230 -12.305 1.00 78.06 719 ASP A C 1
ATOM 5851 O O . ASP A 1 719 ? 34.031 -8.612 -11.659 1.00 78.06 719 ASP A O 1
ATOM 5855 N N . SER A 1 720 ? 35.154 -10.510 -12.062 1.00 75.44 720 SER A N 1
ATOM 5856 C CA . SER A 1 720 ? 34.492 -11.305 -11.032 1.00 75.44 720 SER A CA 1
ATOM 5857 C C . SER A 1 720 ? 34.617 -10.703 -9.638 1.00 75.44 720 SER A C 1
ATOM 5859 O O . SER A 1 720 ? 33.715 -10.873 -8.826 1.00 75.44 720 SER A O 1
ATOM 5861 N N . THR A 1 721 ? 35.710 -10.001 -9.338 1.00 79.44 721 THR A N 1
ATOM 5862 C CA . THR A 1 721 ? 35.944 -9.409 -8.015 1.00 79.44 721 THR A CA 1
ATOM 5863 C C . THR A 1 721 ? 35.035 -8.214 -7.787 1.00 79.44 721 THR A C 1
ATOM 5865 O O . THR A 1 721 ? 34.423 -8.109 -6.724 1.00 79.44 721 THR A O 1
ATOM 5868 N N . LEU A 1 722 ? 34.897 -7.355 -8.800 1.00 78.88 722 LEU A N 1
ATOM 5869 C CA . LEU A 1 722 ? 34.005 -6.200 -8.754 1.00 78.88 722 LEU A CA 1
ATOM 5870 C C . LEU A 1 722 ? 32.539 -6.641 -8.742 1.00 78.88 722 LEU A C 1
ATOM 5872 O O . LEU A 1 722 ? 31.770 -6.144 -7.927 1.00 78.88 722 LEU A O 1
ATOM 5876 N N . LEU A 1 723 ? 32.163 -7.631 -9.560 1.00 83.19 723 LEU A N 1
ATOM 5877 C CA . LEU A 1 723 ? 30.801 -8.178 -9.588 1.00 83.19 723 LEU A CA 1
ATOM 5878 C C . LEU A 1 723 ? 30.399 -8.838 -8.262 1.00 83.19 723 LEU A C 1
ATOM 5880 O O . LEU A 1 723 ? 29.269 -8.663 -7.808 1.00 83.19 723 LEU A O 1
ATOM 5884 N N . VAL A 1 724 ? 31.314 -9.584 -7.627 1.00 83.00 724 VAL A N 1
ATOM 5885 C CA . VAL A 1 724 ? 31.082 -10.143 -6.286 1.00 83.00 724 VAL A CA 1
ATOM 5886 C C . VAL A 1 724 ? 30.914 -9.023 -5.271 1.00 83.00 724 VAL A C 1
ATOM 5888 O O . VAL A 1 724 ? 29.956 -9.054 -4.504 1.00 83.00 724 VAL A O 1
ATOM 5891 N N . LEU A 1 725 ? 31.806 -8.031 -5.272 1.00 83.50 725 LEU A N 1
ATOM 5892 C CA . LEU A 1 725 ? 31.734 -6.934 -4.315 1.00 83.50 725 LEU A CA 1
ATOM 5893 C C . LEU A 1 725 ? 30.434 -6.144 -4.492 1.00 83.50 725 LEU A C 1
ATOM 5895 O O . LEU A 1 725 ? 29.694 -6.028 -3.526 1.00 83.50 725 LEU A O 1
ATOM 5899 N N . LEU A 1 726 ? 30.094 -5.729 -5.718 1.00 85.19 726 LEU A N 1
ATOM 5900 C CA . LEU A 1 726 ? 28.856 -5.014 -6.040 1.00 85.19 726 LEU A CA 1
ATOM 5901 C C . LEU A 1 726 ? 27.608 -5.825 -5.662 1.00 85.19 726 LEU A C 1
ATOM 5903 O O . LEU A 1 726 ? 26.674 -5.294 -5.060 1.00 85.19 726 LEU A O 1
ATOM 5907 N N . GLY A 1 727 ? 27.600 -7.123 -5.967 1.00 86.00 727 GLY A N 1
ATOM 5908 C CA . GLY A 1 727 ? 26.501 -8.016 -5.611 1.00 86.00 727 GLY A CA 1
ATOM 5909 C C . GLY A 1 727 ? 26.297 -8.137 -4.098 1.00 86.00 727 GLY A C 1
ATOM 5910 O O . GLY A 1 727 ? 25.165 -8.081 -3.620 1.00 86.00 727 GLY A O 1
ATOM 5911 N N . ILE A 1 728 ? 27.384 -8.238 -3.327 1.00 87.81 728 ILE A N 1
ATOM 5912 C CA . ILE A 1 728 ? 27.328 -8.258 -1.858 1.00 87.81 728 ILE A CA 1
ATOM 5913 C C . ILE A 1 728 ? 26.940 -6.869 -1.310 1.00 87.81 728 ILE A C 1
ATOM 5915 O O . ILE A 1 728 ? 26.164 -6.806 -0.356 1.00 87.81 728 ILE A O 1
ATOM 5919 N N . SER A 1 729 ? 27.400 -5.765 -1.918 1.00 87.31 729 SER A N 1
ATOM 5920 C CA . SER A 1 729 ? 27.006 -4.393 -1.549 1.00 87.31 729 SER A CA 1
ATOM 5921 C C . SER A 1 729 ? 25.501 -4.200 -1.662 1.00 87.31 729 SER A C 1
ATOM 5923 O O . SER A 1 729 ? 24.869 -3.739 -0.717 1.00 87.31 729 SER A O 1
ATOM 5925 N N . HIS A 1 730 ? 24.911 -4.591 -2.796 1.00 88.12 730 HIS A N 1
ATOM 5926 C CA . HIS A 1 730 ? 23.469 -4.493 -3.010 1.00 88.12 730 HIS A CA 1
ATOM 5927 C C . HIS A 1 730 ? 22.675 -5.373 -2.046 1.00 88.12 730 HIS A C 1
ATOM 5929 O O . HIS A 1 730 ? 21.622 -4.948 -1.583 1.00 88.12 730 HIS A O 1
ATOM 5935 N N . PHE A 1 731 ? 23.182 -6.560 -1.698 1.00 89.25 731 PHE A N 1
ATOM 5936 C CA . PHE A 1 731 ? 22.542 -7.420 -0.703 1.00 89.25 731 PHE A CA 1
ATOM 5937 C C . PHE A 1 731 ? 22.485 -6.753 0.679 1.00 89.25 731 PHE A C 1
ATOM 5939 O O . PHE A 1 731 ? 21.425 -6.712 1.298 1.00 89.25 731 PHE A O 1
ATOM 5946 N N . TYR A 1 732 ? 23.596 -6.189 1.163 1.00 87.31 732 TYR A N 1
ATOM 5947 C CA . TYR A 1 732 ? 23.605 -5.499 2.459 1.00 87.31 732 TYR A CA 1
ATOM 5948 C C . TYR A 1 732 ? 22.856 -4.164 2.431 1.00 87.31 732 TYR A C 1
ATOM 5950 O O . TYR A 1 732 ? 22.192 -3.833 3.409 1.00 87.31 732 TYR A O 1
ATOM 5958 N N . GLN A 1 733 ? 22.888 -3.438 1.310 1.00 85.44 733 GLN A N 1
ATOM 5959 C CA . GLN A 1 733 ? 22.066 -2.244 1.109 1.00 85.44 733 GLN A CA 1
ATOM 5960 C C . GLN A 1 733 ? 20.570 -2.581 1.147 1.00 85.44 733 GLN A C 1
ATOM 5962 O O . GLN A 1 733 ? 19.799 -1.834 1.742 1.00 85.44 733 GLN A O 1
ATOM 5967 N N . ALA A 1 734 ? 20.162 -3.713 0.563 1.00 84.69 734 ALA A N 1
ATOM 5968 C CA . ALA A 1 734 ? 18.782 -4.182 0.632 1.00 84.69 734 ALA A CA 1
ATOM 5969 C C . ALA A 1 734 ? 18.372 -4.482 2.083 1.00 84.69 734 ALA A C 1
ATOM 5971 O O . ALA A 1 734 ? 17.357 -3.971 2.544 1.00 84.69 734 ALA A O 1
ATOM 5972 N N . LEU A 1 735 ? 19.212 -5.203 2.837 1.00 82.62 735 LEU A N 1
ATOM 5973 C CA . LEU A 1 735 ? 18.958 -5.472 4.258 1.00 82.62 735 LEU A CA 1
ATOM 5974 C C . LEU A 1 735 ? 18.887 -4.195 5.112 1.00 82.62 735 LEU A C 1
ATOM 5976 O O . LEU A 1 735 ? 18.137 -4.159 6.082 1.00 82.62 735 LEU A O 1
ATOM 5980 N N . ALA A 1 736 ? 19.646 -3.153 4.761 1.00 80.94 736 ALA A N 1
ATOM 5981 C CA . ALA A 1 736 ? 19.630 -1.873 5.469 1.00 80.94 736 ALA A CA 1
ATOM 5982 C C . ALA A 1 736 ? 18.370 -1.031 5.186 1.00 80.94 736 ALA A C 1
ATOM 5984 O O . ALA A 1 736 ? 18.004 -0.190 6.001 1.00 80.94 736 ALA A O 1
ATOM 5985 N N . GLN A 1 737 ? 17.710 -1.229 4.040 1.00 76.75 737 GLN A N 1
ATOM 5986 C CA . GLN A 1 737 ? 16.549 -0.432 3.621 1.00 76.75 737 GLN A CA 1
ATOM 5987 C C . GLN A 1 737 ? 15.197 -0.979 4.113 1.00 76.75 737 GLN A C 1
ATOM 5989 O O . GLN A 1 737 ? 14.205 -0.248 4.047 1.00 76.75 737 GLN A O 1
ATOM 5994 N N . GLY A 1 738 ? 15.140 -2.225 4.605 1.00 67.12 738 GLY A N 1
ATOM 5995 C CA . GLY A 1 738 ? 13.895 -2.892 5.018 1.00 67.12 738 GLY A CA 1
ATOM 5996 C C . GLY A 1 738 ? 12.852 -2.966 3.892 1.00 67.12 738 GLY A C 1
ATOM 5997 O O . GLY A 1 738 ? 13.205 -2.746 2.741 1.00 67.12 738 GLY A O 1
ATOM 5998 N N . ASP A 1 739 ? 11.566 -3.164 4.228 1.00 50.25 739 ASP A N 1
ATOM 5999 C CA . ASP A 1 739 ? 10.417 -3.509 3.341 1.00 50.25 739 ASP A CA 1
ATOM 6000 C C . ASP A 1 739 ? 10.058 -2.503 2.202 1.00 50.25 739 ASP A C 1
ATOM 6002 O O . ASP A 1 739 ? 8.965 -2.514 1.620 1.00 50.25 739 ASP A O 1
ATOM 6006 N N . SER A 1 740 ? 10.955 -1.575 1.876 1.00 55.88 740 SER A N 1
ATOM 6007 C CA . SER A 1 740 ? 10.827 -0.607 0.790 1.00 55.88 740 SER A CA 1
ATOM 6008 C C . SER A 1 740 ? 10.822 -1.273 -0.597 1.00 55.88 740 SER A C 1
ATOM 6010 O O . SER A 1 740 ? 11.442 -2.304 -0.847 1.00 55.88 740 SER A O 1
ATOM 6012 N N . LEU A 1 741 ? 10.182 -0.633 -1.582 1.00 58.66 741 LEU A N 1
ATOM 6013 C CA . LEU A 1 741 ? 10.219 -1.090 -2.982 1.00 58.66 741 LEU A CA 1
ATOM 6014 C C . LEU A 1 741 ? 11.659 -1.155 -3.542 1.00 58.66 741 LEU A C 1
ATOM 6016 O O . LEU A 1 741 ? 11.939 -1.908 -4.475 1.00 58.66 741 LEU A O 1
ATOM 6020 N N . GLN A 1 742 ? 12.565 -0.374 -2.947 1.00 59.62 742 GLN A N 1
ATOM 6021 C CA . GLN A 1 742 ? 13.987 -0.337 -3.275 1.00 59.62 742 GLN A CA 1
ATOM 6022 C C . GLN A 1 742 ? 14.733 -1.582 -2.778 1.00 59.62 742 GLN A C 1
ATOM 6024 O O . GLN A 1 742 ? 15.613 -2.054 -3.493 1.00 59.62 742 GLN A O 1
ATOM 6029 N N . GLU A 1 743 ? 14.331 -2.197 -1.660 1.00 69.19 743 GLU A N 1
ATOM 6030 C CA . GLU A 1 743 ? 14.907 -3.465 -1.185 1.00 69.19 743 GLU A CA 1
ATOM 6031 C C . GLU A 1 743 ? 14.715 -4.581 -2.211 1.00 69.19 743 GLU A C 1
ATOM 6033 O O . GLU A 1 743 ? 15.674 -5.269 -2.562 1.00 69.19 743 GLU A O 1
ATOM 6038 N N . LYS A 1 744 ? 13.503 -4.727 -2.765 1.00 72.00 744 LYS A N 1
ATOM 6039 C CA . LYS A 1 744 ? 13.227 -5.738 -3.802 1.00 72.00 744 LYS A CA 1
ATOM 6040 C C . LYS A 1 744 ? 14.079 -5.508 -5.050 1.00 72.00 744 LYS A C 1
ATOM 6042 O O . LYS A 1 744 ? 14.646 -6.456 -5.586 1.00 72.00 744 LYS A O 1
ATOM 6047 N N . SER A 1 745 ? 14.236 -4.245 -5.453 1.00 80.31 745 SER A N 1
ATOM 6048 C CA . SER A 1 745 ? 15.095 -3.865 -6.577 1.00 80.31 745 SER A CA 1
ATOM 6049 C C . SER A 1 745 ? 16.572 -4.173 -6.310 1.00 80.31 745 SER A C 1
ATOM 6051 O O . SER A 1 745 ? 17.261 -4.697 -7.183 1.00 80.31 745 SER A O 1
ATOM 6053 N N . HIS A 1 746 ? 17.081 -3.865 -5.116 1.00 84.44 746 HIS A N 1
ATOM 6054 C CA . HIS A 1 746 ? 18.473 -4.133 -4.762 1.00 84.44 746 HIS A CA 1
ATOM 6055 C C . HIS A 1 746 ? 18.748 -5.626 -4.560 1.00 84.44 746 HIS A C 1
ATOM 6057 O O . HIS A 1 746 ? 19.809 -6.092 -4.968 1.00 84.44 746 HIS A O 1
ATOM 6063 N N . MET A 1 747 ? 17.795 -6.405 -4.042 1.00 87.50 747 MET A N 1
ATOM 6064 C CA . MET A 1 747 ? 17.887 -7.870 -3.997 1.00 87.50 747 MET A CA 1
ATOM 6065 C C . MET A 1 747 ? 17.961 -8.490 -5.396 1.00 87.50 747 MET A C 1
ATOM 6067 O O . MET A 1 747 ? 18.772 -9.387 -5.632 1.00 87.50 747 MET A O 1
ATOM 6071 N N . ASP A 1 748 ? 17.166 -7.996 -6.348 1.00 86.62 748 ASP A N 1
ATOM 6072 C CA . ASP A 1 748 ? 17.212 -8.451 -7.742 1.00 86.62 748 ASP A CA 1
ATOM 6073 C C . ASP A 1 748 ? 18.553 -8.128 -8.408 1.00 86.62 748 ASP A C 1
ATOM 6075 O O . ASP A 1 748 ? 19.136 -8.976 -9.095 1.00 86.62 748 ASP A O 1
ATOM 6079 N N . LEU A 1 749 ? 19.092 -6.933 -8.156 1.00 87.25 749 LEU A N 1
ATOM 6080 C CA . LEU A 1 749 ? 20.418 -6.534 -8.627 1.00 87.25 749 LEU A CA 1
ATOM 6081 C C . LEU A 1 749 ? 21.524 -7.379 -7.983 1.00 87.25 749 LEU A C 1
ATOM 6083 O O . LEU A 1 749 ? 22.384 -7.891 -8.699 1.00 87.25 749 LEU A O 1
ATOM 6087 N N . ALA A 1 750 ? 21.468 -7.613 -6.669 1.00 89.00 750 ALA A N 1
ATOM 6088 C CA . ALA A 1 750 ? 22.407 -8.474 -5.952 1.00 89.00 750 ALA A CA 1
ATOM 6089 C C . ALA A 1 750 ? 22.449 -9.880 -6.562 1.00 89.00 750 ALA A C 1
ATOM 6091 O O . ALA A 1 750 ? 23.515 -10.382 -6.920 1.00 89.00 750 ALA A O 1
ATOM 6092 N N . ILE A 1 751 ? 21.280 -10.491 -6.772 1.00 90.50 751 ILE A N 1
ATOM 6093 C CA . ILE A 1 751 ? 21.155 -11.803 -7.412 1.00 90.50 751 ILE A CA 1
ATOM 6094 C C . ILE A 1 751 ? 21.732 -11.784 -8.826 1.00 90.50 751 ILE A C 1
ATOM 6096 O O . ILE A 1 751 ? 22.436 -12.716 -9.214 1.00 90.50 751 ILE A O 1
ATOM 6100 N N . THR A 1 752 ? 21.446 -10.736 -9.595 1.00 90.50 752 THR A N 1
ATOM 6101 C CA . THR A 1 752 ? 21.909 -10.608 -10.978 1.00 90.50 752 THR A CA 1
ATOM 6102 C C . THR A 1 752 ? 23.432 -10.522 -11.043 1.00 90.50 752 THR A C 1
ATOM 6104 O O . THR A 1 752 ? 24.051 -11.275 -11.796 1.00 90.50 752 THR A O 1
ATOM 6107 N N . TYR A 1 753 ? 24.057 -9.665 -10.234 1.00 88.88 753 TYR A N 1
ATOM 6108 C CA . TYR A 1 753 ? 25.512 -9.496 -10.223 1.00 88.88 753 TYR A CA 1
ATOM 6109 C C . TYR A 1 753 ? 26.244 -10.707 -9.642 1.00 88.88 753 TYR A C 1
ATOM 6111 O O . TYR A 1 753 ? 27.249 -11.133 -10.208 1.00 88.88 753 TYR A O 1
ATOM 6119 N N . LEU A 1 754 ? 25.709 -11.337 -8.592 1.00 88.06 754 LEU A N 1
ATOM 6120 C CA . LEU A 1 754 ? 26.282 -12.567 -8.036 1.00 88.06 754 LEU A CA 1
ATOM 6121 C C . LEU A 1 754 ? 26.114 -13.765 -8.981 1.00 88.06 754 LEU A C 1
ATOM 6123 O O . LEU A 1 754 ? 27.005 -14.599 -9.083 1.00 88.06 754 LEU A O 1
ATOM 6127 N N . ARG A 1 755 ? 25.009 -13.861 -9.730 1.00 88.88 755 ARG A N 1
ATOM 6128 C CA . ARG A 1 755 ? 24.877 -14.880 -10.787 1.00 88.88 755 ARG A CA 1
ATOM 6129 C C . ARG A 1 755 ? 25.835 -14.625 -11.942 1.00 88.88 755 ARG A C 1
ATOM 6131 O O . ARG A 1 755 ? 26.404 -15.580 -12.459 1.00 88.88 755 ARG A O 1
ATOM 6138 N N . LYS A 1 756 ? 26.030 -13.362 -12.329 1.00 85.88 756 LYS A N 1
ATOM 6139 C CA . LYS A 1 756 ? 27.016 -12.980 -13.348 1.00 85.88 756 LYS A CA 1
ATOM 6140 C C . LYS A 1 756 ? 28.439 -13.305 -12.903 1.00 85.88 756 LYS A C 1
ATOM 6142 O O . LYS A 1 756 ? 29.206 -13.815 -13.712 1.00 85.88 756 LYS A O 1
ATOM 6147 N N . SER A 1 757 ? 28.786 -13.083 -11.634 1.00 83.75 757 SER A N 1
ATOM 6148 C CA . SER A 1 757 ? 30.125 -13.415 -11.139 1.00 83.75 757 SER A CA 1
ATOM 6149 C C . SER A 1 757 ? 30.410 -14.918 -11.196 1.00 83.75 757 SER A C 1
ATOM 6151 O O . SER A 1 757 ? 31.520 -15.296 -11.560 1.00 83.75 757 SER A O 1
ATOM 6153 N N . LEU A 1 758 ? 29.402 -15.770 -10.966 1.00 83.88 758 LEU A N 1
ATOM 6154 C CA . LEU A 1 758 ? 29.500 -17.231 -11.104 1.00 83.88 758 LEU A CA 1
ATOM 6155 C C . LEU A 1 758 ? 29.738 -17.727 -12.544 1.00 83.88 758 LEU A C 1
ATOM 6157 O O . LEU A 1 758 ? 30.033 -18.905 -12.739 1.00 83.88 758 LEU A O 1
ATOM 6161 N N . LEU A 1 759 ? 29.618 -16.864 -13.559 1.00 82.31 759 LEU A N 1
ATOM 6162 C CA . LEU A 1 759 ? 29.974 -17.200 -14.947 1.00 82.31 759 LEU A CA 1
ATOM 6163 C C . LEU A 1 759 ? 31.497 -17.122 -15.190 1.00 82.31 759 LEU A C 1
ATOM 6165 O O . LEU A 1 759 ? 32.012 -17.691 -16.164 1.00 82.31 759 LEU A O 1
ATOM 6169 N N . SER A 1 760 ? 32.233 -16.444 -14.299 1.00 75.56 760 SER A N 1
ATOM 6170 C CA . SER A 1 760 ? 33.695 -16.353 -14.336 1.00 75.56 760 SER A CA 1
ATOM 6171 C C . SER A 1 760 ? 34.360 -17.673 -13.934 1.00 75.56 760 SER A C 1
ATOM 6173 O O . SER A 1 760 ? 33.827 -18.445 -13.144 1.00 75.56 760 SER A O 1
ATOM 6175 N N . LYS A 1 761 ? 35.564 -17.936 -14.466 1.00 63.19 761 LYS A N 1
ATOM 6176 C CA . LYS A 1 761 ? 36.384 -19.098 -14.063 1.00 63.19 761 LYS A CA 1
ATOM 6177 C C . LYS A 1 761 ? 36.908 -18.991 -12.636 1.00 63.19 761 LYS A C 1
ATOM 6179 O O . LYS A 1 761 ? 37.150 -20.009 -12.000 1.00 63.19 761 LYS A O 1
ATOM 6184 N N . TYR A 1 762 ? 37.137 -17.769 -12.177 1.00 72.88 762 TYR A N 1
ATOM 6185 C CA . TYR A 1 762 ? 37.613 -17.495 -10.837 1.00 72.88 762 TYR A CA 1
ATOM 6186 C C . TYR A 1 762 ? 36.550 -16.669 -10.136 1.00 72.88 762 TYR A C 1
ATOM 6188 O O . TYR A 1 762 ? 36.303 -15.525 -10.506 1.00 72.88 762 TYR A O 1
ATOM 6196 N N . VAL A 1 763 ? 35.900 -17.267 -9.143 1.00 75.44 763 VAL A N 1
ATOM 6197 C CA . VAL A 1 763 ? 34.941 -16.572 -8.291 1.00 75.44 763 VAL A CA 1
ATOM 6198 C C . VAL A 1 763 ? 35.627 -16.341 -6.949 1.00 75.44 763 VAL A C 1
ATOM 6200 O O . VAL A 1 763 ? 35.851 -17.297 -6.201 1.00 75.44 763 VAL A O 1
ATOM 6203 N N . PRO A 1 764 ? 36.010 -15.099 -6.620 1.00 69.38 764 PRO A N 1
ATOM 6204 C CA . PRO A 1 764 ? 36.608 -14.823 -5.326 1.00 69.38 764 PRO A CA 1
ATOM 6205 C C . PRO A 1 764 ? 35.593 -15.121 -4.216 1.00 69.38 764 PRO A C 1
ATOM 6207 O O . PRO A 1 764 ? 34.468 -14.630 -4.252 1.00 69.38 764 PRO A O 1
ATOM 6210 N N . ALA A 1 765 ? 36.011 -15.921 -3.228 1.00 72.12 765 ALA A N 1
ATOM 6211 C CA . ALA A 1 765 ? 35.163 -16.382 -2.124 1.00 72.12 765 ALA A CA 1
ATOM 6212 C C . ALA A 1 765 ? 33.845 -17.025 -2.604 1.00 72.12 765 ALA A C 1
ATOM 6214 O O . ALA A 1 765 ? 32.754 -16.638 -2.182 1.00 72.12 765 ALA A O 1
ATOM 6215 N N . GLU A 1 766 ? 33.958 -18.004 -3.508 1.00 81.81 766 GLU A N 1
ATOM 6216 C CA . GLU A 1 766 ? 32.834 -18.738 -4.105 1.00 81.81 766 GLU A CA 1
ATOM 6217 C C . GLU A 1 766 ? 31.849 -19.301 -3.059 1.00 81.81 766 GLU A C 1
ATOM 6219 O O . GLU A 1 766 ? 30.632 -19.241 -3.243 1.00 81.81 766 GLU A O 1
ATOM 6224 N N . ASP A 1 767 ? 32.357 -19.751 -1.908 1.00 80.31 767 ASP A N 1
ATOM 6225 C CA . ASP A 1 767 ? 31.554 -20.187 -0.762 1.00 80.31 767 ASP A CA 1
ATOM 6226 C C . ASP A 1 767 ? 30.632 -19.070 -0.237 1.00 80.31 767 ASP A C 1
ATOM 6228 O O . ASP A 1 767 ? 29.445 -19.297 0.011 1.00 80.31 767 ASP A O 1
ATOM 6232 N N . ARG A 1 768 ? 31.141 -17.836 -0.132 1.00 82.69 768 ARG A N 1
ATOM 6233 C CA . ARG A 1 768 ? 30.363 -16.656 0.279 1.00 82.69 768 ARG A CA 1
ATOM 6234 C C . ARG A 1 768 ? 29.387 -16.200 -0.797 1.00 82.69 768 ARG A C 1
ATOM 6236 O O . ARG A 1 768 ? 28.295 -15.760 -0.453 1.00 82.69 768 ARG A O 1
ATOM 6243 N N . VAL A 1 769 ? 29.746 -16.320 -2.073 1.00 85.75 769 VAL A N 1
ATOM 6244 C CA . VAL A 1 769 ? 28.857 -15.968 -3.194 1.00 85.75 769 VAL A CA 1
ATOM 6245 C C . VAL A 1 769 ? 27.623 -16.863 -3.196 1.00 85.75 769 VAL A C 1
ATOM 6247 O O . VAL A 1 769 ? 26.502 -16.354 -3.198 1.00 85.75 769 VAL A O 1
ATOM 6250 N N . TYR A 1 770 ? 27.803 -18.184 -3.104 1.00 89.25 770 TYR A N 1
ATOM 6251 C CA . TYR A 1 770 ? 26.677 -19.112 -2.983 1.00 89.25 770 TYR A C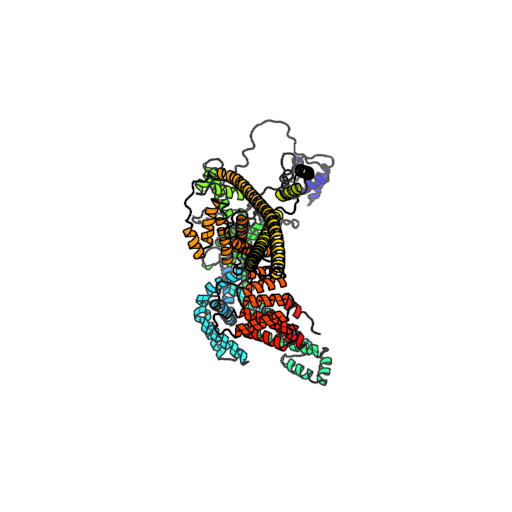A 1
ATOM 6252 C C . TYR A 1 770 ? 25.871 -18.892 -1.700 1.00 89.25 770 TYR A C 1
ATOM 6254 O O . TYR A 1 770 ? 24.644 -18.963 -1.729 1.00 89.25 770 TYR A O 1
ATOM 6262 N N . TYR A 1 771 ? 26.533 -18.568 -0.587 1.00 88.69 771 TYR A N 1
ATOM 6263 C CA . TYR A 1 771 ? 25.858 -18.254 0.672 1.00 88.69 771 TYR A CA 1
ATOM 6264 C C . TYR A 1 771 ? 24.962 -17.011 0.557 1.00 88.69 771 TYR A C 1
ATOM 6266 O O . TYR A 1 771 ? 23.793 -17.063 0.940 1.00 88.69 771 TYR A O 1
ATOM 6274 N N . VAL A 1 772 ? 25.471 -15.908 -0.004 1.00 88.69 772 VAL A N 1
ATOM 6275 C CA . VAL A 1 772 ? 24.701 -14.666 -0.185 1.00 88.69 772 VAL A CA 1
ATOM 6276 C C . VAL A 1 772 ? 23.591 -14.852 -1.220 1.00 88.69 772 VAL A C 1
ATOM 6278 O O . VAL A 1 772 ? 22.478 -14.387 -0.988 1.00 88.69 772 VAL A O 1
ATOM 6281 N N . LEU A 1 773 ? 23.826 -15.595 -2.307 1.00 88.94 773 LEU A N 1
ATOM 6282 C CA . LEU A 1 773 ? 22.771 -15.964 -3.262 1.00 88.94 773 LEU A CA 1
ATOM 6283 C C . LEU A 1 773 ? 21.658 -16.770 -2.596 1.00 88.94 773 LEU A C 1
ATOM 6285 O O . LEU A 1 773 ? 20.483 -16.446 -2.756 1.00 88.94 773 LEU A O 1
ATOM 6289 N N . GLY A 1 774 ? 22.025 -17.786 -1.818 1.00 87.56 774 GLY A N 1
ATOM 6290 C CA . GLY A 1 774 ? 21.084 -18.611 -1.070 1.00 87.56 774 GLY A CA 1
ATOM 6291 C C . GLY A 1 774 ? 20.223 -17.793 -0.107 1.00 87.56 774 GLY A C 1
ATOM 6292 O O . GLY A 1 774 ? 19.003 -17.950 -0.077 1.00 87.56 774 GLY A O 1
ATOM 6293 N N . LYS A 1 775 ? 20.834 -16.840 0.608 1.00 89.62 775 LYS A N 1
ATOM 6294 C CA . LYS A 1 775 ? 20.105 -15.872 1.440 1.00 89.62 775 LYS A CA 1
ATOM 6295 C C . LYS A 1 775 ? 19.205 -14.945 0.640 1.00 89.62 775 LYS A C 1
ATOM 6297 O O . LYS A 1 775 ? 18.066 -14.724 1.033 1.00 89.62 775 LYS A O 1
ATOM 6302 N N . SER A 1 776 ? 19.703 -14.405 -0.466 1.00 89.19 776 SER A N 1
ATOM 6303 C CA . SER A 1 776 ? 18.941 -13.483 -1.312 1.00 89.19 776 SER A CA 1
ATOM 6304 C C . SER A 1 776 ? 17.662 -14.157 -1.812 1.00 89.19 776 SER A C 1
ATOM 6306 O O . SER A 1 776 ? 16.583 -13.582 -1.712 1.00 89.19 776 SER A O 1
ATOM 6308 N N . TYR A 1 777 ? 17.750 -15.417 -2.254 1.00 89.44 777 TYR A N 1
ATOM 6309 C CA . TYR A 1 777 ? 16.574 -16.201 -2.643 1.00 89.44 777 TYR A CA 1
ATOM 6310 C C . TYR A 1 777 ? 15.636 -16.515 -1.485 1.00 89.44 777 TYR A C 1
ATOM 6312 O O . TYR A 1 777 ? 14.425 -16.455 -1.675 1.00 89.44 777 TYR A O 1
ATOM 6320 N N . TYR A 1 778 ? 16.169 -16.795 -0.294 1.00 87.75 778 TYR A N 1
ATOM 6321 C CA . TYR A 1 778 ? 15.348 -16.950 0.906 1.00 87.75 778 TYR A CA 1
ATOM 6322 C C . TYR A 1 778 ? 14.518 -15.683 1.187 1.00 87.75 778 TYR A C 1
ATOM 6324 O O . TYR A 1 778 ? 13.308 -15.779 1.383 1.00 87.75 778 TYR A O 1
ATOM 6332 N N . HIS A 1 779 ? 15.124 -14.493 1.106 1.00 85.62 779 HIS A N 1
ATOM 6333 C CA . HIS A 1 779 ? 14.418 -13.221 1.302 1.00 85.62 779 HIS A CA 1
ATOM 6334 C C . HIS A 1 779 ? 13.400 -12.893 0.192 1.00 85.62 779 HIS A C 1
ATOM 6336 O O . HIS A 1 779 ? 12.444 -12.167 0.451 1.00 85.62 779 HIS A O 1
ATOM 6342 N N . LYS A 1 780 ? 13.520 -13.464 -1.019 1.00 83.62 780 LYS A N 1
ATOM 6343 C CA . LYS A 1 780 ? 12.461 -13.356 -2.048 1.00 83.62 780 LYS A CA 1
ATOM 6344 C C . LYS A 1 780 ? 11.195 -14.155 -1.711 1.00 83.62 780 LYS A C 1
ATOM 6346 O O . LYS A 1 780 ? 10.166 -13.960 -2.360 1.00 83.62 780 LYS A O 1
ATOM 6351 N N . GLY A 1 781 ? 11.258 -15.042 -0.720 1.00 80.25 781 GLY A N 1
ATOM 6352 C CA . GLY A 1 781 ? 10.119 -15.794 -0.206 1.00 80.25 781 GLY A CA 1
ATOM 6353 C C . GLY A 1 781 ? 9.921 -17.173 -0.842 1.00 80.25 781 GLY A C 1
ATOM 6354 O O . GLY A 1 781 ? 10.777 -17.700 -1.553 1.00 80.25 781 GLY A O 1
ATOM 6355 N N . TYR A 1 782 ? 8.754 -17.760 -0.560 1.00 79.56 782 TYR A N 1
ATOM 6356 C CA . TYR A 1 782 ? 8.433 -19.176 -0.793 1.00 79.56 782 TYR A CA 1
ATOM 6357 C C . TYR A 1 782 ? 8.724 -19.673 -2.218 1.00 79.56 782 TYR A C 1
ATOM 6359 O O . TYR A 1 782 ? 9.335 -20.721 -2.381 1.00 79.56 782 TYR A O 1
ATOM 6367 N N . TYR A 1 783 ? 8.372 -18.909 -3.259 1.00 81.38 783 TYR A N 1
ATOM 6368 C CA . TYR A 1 783 ? 8.544 -19.337 -4.657 1.00 81.38 783 TYR A CA 1
ATOM 6369 C C . TYR A 1 783 ? 9.999 -19.619 -5.067 1.00 81.38 783 TYR A C 1
ATOM 6371 O O . TYR A 1 783 ? 10.230 -20.304 -6.060 1.00 81.38 783 TYR A O 1
ATOM 6379 N N . TYR A 1 784 ? 10.981 -19.104 -4.324 1.00 86.31 784 TYR A N 1
ATOM 6380 C CA . TYR A 1 784 ? 12.404 -19.276 -4.619 1.00 86.31 784 TYR A CA 1
ATOM 6381 C C . TYR A 1 784 ? 13.128 -20.179 -3.612 1.00 86.31 784 TYR A C 1
ATOM 6383 O O . TYR A 1 784 ? 14.359 -20.276 -3.646 1.00 86.31 784 TYR A O 1
ATOM 6391 N N . SER A 1 785 ? 12.395 -20.866 -2.730 1.00 85.50 785 SER A N 1
ATOM 6392 C CA . SER A 1 785 ? 12.982 -21.712 -1.685 1.00 85.50 785 SER A CA 1
ATOM 6393 C C . SER A 1 785 ? 13.852 -22.841 -2.239 1.00 85.50 785 SER A C 1
ATOM 6395 O O . SER A 1 785 ? 14.838 -23.218 -1.613 1.00 85.50 785 SER A O 1
ATOM 6397 N N . ASP A 1 786 ? 13.539 -23.355 -3.430 1.00 87.69 786 ASP A N 1
ATOM 6398 C CA . ASP A 1 786 ? 14.311 -24.423 -4.077 1.00 87.69 786 ASP A CA 1
ATOM 6399 C C . ASP A 1 786 ? 15.720 -23.967 -4.450 1.00 87.69 786 ASP A C 1
ATOM 6401 O O . ASP A 1 786 ? 16.701 -24.640 -4.131 1.00 87.69 786 ASP A O 1
ATOM 6405 N N . LEU A 1 787 ? 15.820 -22.773 -5.038 1.00 89.31 787 LEU A N 1
ATOM 6406 C CA . LEU A 1 787 ? 17.097 -22.145 -5.363 1.00 89.31 787 LEU A CA 1
ATOM 6407 C C . LEU A 1 787 ? 17.851 -21.747 -4.091 1.00 89.31 787 LEU A C 1
ATOM 6409 O O . LEU A 1 787 ? 19.068 -21.914 -4.025 1.00 89.31 787 LEU A O 1
ATOM 6413 N N . ALA A 1 788 ? 17.145 -21.264 -3.063 1.00 89.44 788 ALA A N 1
ATOM 6414 C CA . ALA A 1 788 ? 17.753 -20.949 -1.772 1.00 89.44 788 ALA A CA 1
ATOM 6415 C C . ALA A 1 788 ? 18.433 -22.184 -1.158 1.00 89.44 788 ALA A C 1
ATOM 6417 O O . ALA A 1 788 ? 19.613 -22.127 -0.807 1.00 89.44 788 ALA A O 1
ATOM 6418 N N . VAL A 1 789 ? 17.728 -23.320 -1.100 1.00 91.38 789 VAL A N 1
ATOM 6419 C CA . VAL A 1 789 ? 18.269 -24.599 -0.614 1.00 91.38 789 VAL A CA 1
ATOM 6420 C C . VAL A 1 789 ? 19.437 -25.074 -1.480 1.00 91.38 789 VAL A C 1
ATOM 6422 O O . VAL A 1 789 ? 20.468 -25.484 -0.946 1.00 91.38 789 VAL A O 1
ATOM 6425 N N . GLU A 1 790 ? 19.313 -25.007 -2.807 1.00 92.50 790 GLU A N 1
ATOM 6426 C CA . GLU A 1 790 ? 20.365 -25.432 -3.734 1.00 92.50 790 GLU A CA 1
ATOM 6427 C C . GLU A 1 790 ? 21.670 -24.654 -3.507 1.00 92.50 790 GLU A C 1
ATOM 6429 O O . GLU A 1 790 ? 22.732 -25.255 -3.317 1.00 92.50 790 GLU A O 1
ATOM 6434 N N . TYR A 1 791 ? 21.603 -23.321 -3.485 1.00 91.56 791 TYR A N 1
ATOM 6435 C CA . TYR A 1 791 ? 22.787 -22.482 -3.313 1.00 91.56 791 TYR A CA 1
ATOM 6436 C C . TYR A 1 791 ? 23.360 -22.559 -1.891 1.00 91.56 791 TYR A C 1
ATOM 6438 O O . TYR A 1 791 ? 24.581 -22.601 -1.740 1.00 91.56 791 TYR A O 1
ATOM 6446 N N . LEU A 1 792 ? 22.531 -22.671 -0.846 1.00 90.19 792 LEU A N 1
ATOM 6447 C CA . LEU A 1 792 ? 23.019 -22.865 0.528 1.00 90.19 792 LEU A CA 1
ATOM 6448 C C . LEU A 1 792 ? 23.721 -24.218 0.708 1.00 90.19 792 LEU A C 1
ATOM 6450 O O . LEU A 1 792 ? 24.768 -24.277 1.354 1.00 90.19 792 LEU A O 1
ATOM 6454 N N . ASN A 1 793 ? 23.205 -25.291 0.100 1.00 90.94 793 ASN A N 1
ATOM 6455 C CA . ASN A 1 793 ? 23.876 -26.593 0.102 1.00 90.94 793 ASN A CA 1
ATOM 6456 C C . ASN A 1 793 ? 25.223 -26.533 -0.634 1.00 90.94 793 ASN A C 1
ATOM 6458 O O . ASN A 1 793 ? 26.205 -27.079 -0.134 1.00 90.94 793 ASN A O 1
ATOM 6462 N N . LYS A 1 794 ? 25.304 -25.832 -1.775 1.00 89.94 794 LYS A N 1
ATOM 6463 C CA . LYS A 1 794 ? 26.576 -25.606 -2.491 1.00 89.94 794 LYS A CA 1
ATOM 6464 C C . LYS A 1 794 ? 27.579 -24.821 -1.645 1.00 89.94 794 LYS A C 1
ATOM 6466 O O . LYS A 1 794 ? 28.738 -25.215 -1.560 1.00 89.94 794 LYS A O 1
ATOM 6471 N N . ALA A 1 795 ? 27.132 -23.765 -0.968 1.00 88.19 795 ALA A N 1
ATOM 6472 C CA . ALA A 1 795 ? 27.975 -22.984 -0.066 1.00 88.19 795 ALA A CA 1
ATOM 6473 C C . ALA A 1 795 ? 28.546 -23.850 1.071 1.00 88.19 795 ALA A C 1
ATOM 6475 O O . ALA A 1 795 ? 29.750 -23.843 1.325 1.00 88.19 795 ALA A O 1
ATOM 6476 N N . LEU A 1 796 ? 27.691 -24.645 1.721 1.00 87.69 796 LEU A N 1
ATOM 6477 C CA . LEU A 1 796 ? 28.075 -25.526 2.828 1.00 87.69 796 LEU A CA 1
ATOM 6478 C C . LEU A 1 796 ? 28.927 -26.724 2.390 1.00 87.69 796 LEU A C 1
ATOM 6480 O O . LEU A 1 796 ? 29.736 -27.203 3.184 1.00 87.69 796 LEU A O 1
ATOM 6484 N N . ALA A 1 797 ? 28.783 -27.188 1.147 1.00 87.88 797 ALA A N 1
ATOM 6485 C CA . ALA A 1 797 ? 29.647 -28.214 0.568 1.00 87.88 797 ALA A CA 1
ATOM 6486 C C . ALA A 1 797 ? 31.086 -27.708 0.371 1.00 87.88 797 ALA A C 1
ATOM 6488 O O . ALA A 1 797 ? 32.031 -28.465 0.585 1.00 87.88 797 ALA A O 1
ATOM 6489 N N . LEU A 1 798 ? 31.255 -26.430 0.013 1.00 86.25 798 LEU A N 1
ATOM 6490 C CA . LEU A 1 798 ? 32.569 -25.788 -0.093 1.00 86.25 798 LEU A CA 1
ATOM 6491 C C . LEU A 1 798 ? 33.152 -25.443 1.280 1.00 86.25 798 LEU A C 1
ATOM 6493 O O . LEU A 1 798 ? 34.345 -25.629 1.517 1.00 86.25 798 LEU A O 1
ATOM 6497 N N . ASN A 1 799 ? 32.319 -24.941 2.193 1.00 83.38 799 ASN A N 1
ATOM 6498 C CA . ASN A 1 799 ? 32.748 -24.526 3.520 1.00 83.38 799 ASN A CA 1
ATOM 6499 C C . ASN A 1 799 ? 31.694 -24.855 4.586 1.00 83.38 799 ASN A C 1
ATOM 6501 O O . ASN A 1 799 ? 30.787 -24.075 4.881 1.00 83.38 799 ASN A O 1
ATOM 6505 N N . ALA A 1 800 ? 31.867 -26.002 5.240 1.00 77.75 800 ALA A N 1
ATOM 6506 C CA . ALA A 1 800 ? 30.954 -26.472 6.280 1.00 77.75 800 ALA A CA 1
ATOM 6507 C C . ALA A 1 800 ? 30.906 -25.567 7.531 1.00 77.75 800 ALA A C 1
ATOM 6509 O O . ALA A 1 800 ? 29.970 -25.678 8.322 1.00 77.75 800 ALA A O 1
ATOM 6510 N N . ASN A 1 801 ? 31.880 -24.668 7.718 1.00 77.00 801 ASN A N 1
ATOM 6511 C CA . ASN A 1 801 ? 31.977 -23.765 8.872 1.00 77.00 801 ASN A CA 1
ATOM 6512 C C . ASN A 1 801 ? 31.491 -22.334 8.565 1.00 77.00 801 ASN A C 1
ATOM 6514 O O . ASN A 1 801 ? 31.797 -21.402 9.313 1.00 77.00 801 ASN A O 1
ATOM 6518 N N . LEU A 1 802 ? 30.737 -22.134 7.478 1.00 78.50 802 LEU A N 1
ATOM 6519 C CA . LEU A 1 802 ? 30.095 -20.852 7.176 1.00 78.50 802 LEU A CA 1
ATOM 6520 C C . LEU A 1 802 ? 29.189 -20.404 8.329 1.00 78.50 802 LEU A C 1
ATOM 6522 O O . LEU A 1 802 ? 28.229 -21.084 8.703 1.00 78.50 802 LEU A O 1
ATOM 6526 N N . LYS A 1 803 ? 29.473 -19.214 8.867 1.00 72.38 803 LYS A N 1
ATOM 6527 C CA . LYS A 1 803 ? 28.710 -18.612 9.966 1.00 72.38 803 LYS A CA 1
ATOM 6528 C C . LYS A 1 803 ? 27.232 -18.503 9.574 1.00 72.38 803 LYS A C 1
ATOM 6530 O O . LYS A 1 803 ? 26.898 -17.872 8.574 1.00 72.38 803 LYS A O 1
ATOM 6535 N N . ASN A 1 804 ? 26.350 -19.115 10.360 1.00 79.00 804 ASN A N 1
ATOM 6536 C CA . ASN A 1 804 ? 24.899 -19.168 10.136 1.00 79.00 804 ASN A CA 1
ATOM 6537 C C . ASN A 1 804 ? 24.472 -19.874 8.822 1.00 79.00 804 ASN A C 1
ATOM 6539 O O . ASN A 1 804 ? 23.329 -19.740 8.403 1.00 79.00 804 ASN A O 1
ATOM 6543 N N . GLY A 1 805 ? 25.345 -20.636 8.149 1.00 83.00 805 GLY A N 1
ATOM 6544 C CA . GLY A 1 805 ? 24.988 -21.364 6.917 1.00 83.00 805 GLY A CA 1
ATOM 6545 C C . GLY A 1 805 ? 23.884 -22.397 7.133 1.00 83.00 805 GLY A C 1
ATOM 6546 O O . GLY A 1 805 ? 22.867 -22.377 6.445 1.00 83.00 805 GLY A O 1
ATOM 6547 N N . TYR A 1 806 ? 24.048 -23.249 8.145 1.00 87.88 806 TYR A N 1
ATOM 6548 C CA . TYR A 1 806 ? 23.045 -24.254 8.507 1.00 87.88 806 TYR A CA 1
ATOM 6549 C C . TYR A 1 806 ? 21.747 -23.656 9.070 1.00 87.88 806 TYR A C 1
ATOM 6551 O O . TYR A 1 806 ? 20.696 -24.273 8.944 1.00 87.88 806 TYR A O 1
ATOM 6559 N N . GLU A 1 807 ? 21.805 -22.457 9.656 1.00 88.88 807 GLU A N 1
ATOM 6560 C CA . GLU A 1 807 ? 20.626 -21.738 10.157 1.00 88.88 807 GLU A CA 1
ATOM 6561 C C . GLU A 1 807 ? 19.719 -21.305 9.000 1.00 88.88 807 GLU A C 1
ATOM 6563 O O . GLU A 1 807 ? 18.545 -21.658 8.975 1.00 88.88 807 GLU A O 1
ATOM 6568 N N . TYR A 1 808 ? 20.274 -20.632 7.986 1.00 87.88 808 TYR A N 1
ATOM 6569 C CA . TYR A 1 808 ? 19.505 -20.247 6.798 1.00 87.88 808 TYR A CA 1
ATOM 6570 C C . TYR A 1 808 ? 19.075 -21.455 5.963 1.00 87.88 808 TYR A C 1
ATOM 6572 O O . TYR A 1 808 ? 18.012 -21.420 5.350 1.00 87.88 808 TYR A O 1
ATOM 6580 N N . LEU A 1 809 ? 19.860 -22.538 5.961 1.00 89.81 809 LEU A N 1
ATOM 6581 C CA . LEU A 1 809 ? 19.450 -23.786 5.320 1.00 89.81 809 LEU A CA 1
ATOM 6582 C C . LEU A 1 809 ? 18.226 -24.396 6.022 1.00 89.81 809 LEU A C 1
ATOM 6584 O O . LEU A 1 809 ? 17.307 -24.848 5.345 1.00 89.81 809 LEU A O 1
ATOM 6588 N N . GLY A 1 810 ? 18.196 -24.373 7.359 1.00 89.12 810 GLY A N 1
ATOM 6589 C CA . GLY A 1 810 ? 17.027 -24.771 8.146 1.00 89.12 810 GLY A CA 1
ATOM 6590 C C . GLY A 1 810 ? 15.806 -23.925 7.797 1.00 89.12 810 GLY A C 1
ATOM 6591 O O . GLY A 1 810 ? 14.784 -24.463 7.386 1.00 89.12 810 GLY A O 1
ATOM 6592 N N . LEU A 1 811 ? 15.948 -22.596 7.813 1.00 89.81 811 LEU A N 1
ATOM 6593 C CA . LEU A 1 811 ? 14.869 -21.671 7.440 1.00 89.81 811 LEU A CA 1
ATOM 6594 C C . LEU A 1 811 ? 14.354 -21.899 6.005 1.00 89.81 811 LEU A C 1
ATOM 6596 O O . LEU A 1 811 ? 13.150 -21.858 5.762 1.00 89.81 811 LEU A O 1
ATOM 6600 N N . ALA A 1 812 ? 15.239 -22.195 5.050 1.00 89.12 812 ALA A N 1
ATOM 6601 C CA . ALA A 1 812 ? 14.847 -22.496 3.674 1.00 89.12 812 ALA A CA 1
ATOM 6602 C C . ALA A 1 812 ? 14.101 -23.842 3.543 1.00 89.12 812 ALA A C 1
ATOM 6604 O O . ALA A 1 812 ? 13.137 -23.930 2.780 1.00 89.12 812 ALA A O 1
ATOM 6605 N N . TYR A 1 813 ? 14.488 -24.878 4.299 1.00 91.81 813 TYR A N 1
ATOM 6606 C CA . TYR A 1 813 ? 13.724 -26.134 4.371 1.00 91.81 813 TYR A CA 1
ATOM 6607 C C . TYR A 1 813 ? 12.375 -25.959 5.078 1.00 91.81 813 TYR A C 1
ATOM 6609 O O . TYR A 1 813 ? 11.397 -26.583 4.663 1.00 91.81 813 TYR A O 1
ATOM 6617 N N . SER A 1 814 ? 12.310 -25.094 6.093 1.00 89.94 814 SER A N 1
ATOM 6618 C CA . SER A 1 814 ? 11.072 -24.717 6.785 1.00 89.94 814 SER A CA 1
ATOM 6619 C C . SER A 1 814 ? 10.052 -24.114 5.819 1.00 89.94 814 SER A C 1
ATOM 6621 O O . SER A 1 814 ? 8.907 -24.563 5.765 1.00 89.94 814 SER A O 1
ATOM 6623 N N . LEU A 1 815 ? 10.493 -23.186 4.953 1.00 87.94 815 LEU A N 1
ATOM 6624 C CA . LEU A 1 815 ? 9.643 -22.619 3.901 1.00 87.94 815 LEU A CA 1
ATOM 6625 C C . LEU A 1 815 ? 9.062 -23.699 2.984 1.00 87.94 815 LEU A C 1
ATOM 6627 O O . LEU A 1 815 ? 7.908 -23.584 2.608 1.00 87.94 815 LEU A O 1
ATOM 6631 N N . ARG A 1 816 ? 9.803 -24.768 2.671 1.00 86.56 816 ARG A N 1
ATOM 6632 C CA . ARG A 1 816 ? 9.326 -25.900 1.847 1.00 86.56 816 ARG A CA 1
ATOM 6633 C C . ARG A 1 816 ? 8.436 -26.899 2.595 1.00 86.56 816 ARG A C 1
ATOM 6635 O O . ARG A 1 816 ? 8.050 -27.909 2.010 1.00 86.56 816 ARG A O 1
ATOM 6642 N N . SER A 1 817 ? 8.155 -26.668 3.877 1.00 85.06 817 SER A N 1
ATOM 6643 C CA . SER A 1 817 ? 7.495 -27.635 4.765 1.00 85.06 817 SER A CA 1
ATOM 6644 C C . SER A 1 817 ? 8.260 -28.967 4.904 1.00 85.06 817 SER A C 1
ATOM 6646 O O . SER A 1 817 ? 7.684 -30.010 5.214 1.00 85.06 817 SER A O 1
ATOM 6648 N N . GLU A 1 818 ? 9.584 -28.961 4.697 1.00 89.69 818 GLU A N 1
ATOM 6649 C CA . GLU A 1 818 ? 10.464 -30.126 4.881 1.00 89.69 818 GLU A CA 1
ATOM 6650 C C . GLU A 1 818 ? 11.018 -30.179 6.316 1.00 89.69 818 GLU A C 1
ATOM 6652 O O . GLU A 1 818 ? 12.230 -30.144 6.551 1.00 89.69 818 GLU A O 1
ATOM 6657 N N . HIS A 1 819 ? 10.114 -30.288 7.291 1.00 89.44 819 HIS A N 1
ATOM 6658 C CA . HIS A 1 819 ? 10.396 -30.094 8.721 1.00 89.44 819 HIS A CA 1
ATOM 6659 C C . HIS A 1 819 ? 11.508 -30.990 9.292 1.00 89.44 819 HIS A C 1
ATOM 6661 O O . HIS A 1 819 ? 12.331 -30.544 10.089 1.00 89.44 819 HIS A O 1
ATOM 6667 N N . LEU A 1 820 ? 11.611 -32.249 8.845 1.00 88.44 820 LEU A N 1
ATOM 6668 C CA . LEU A 1 820 ? 12.676 -33.157 9.301 1.00 88.44 820 LEU A CA 1
ATOM 6669 C C . LEU A 1 820 ? 14.070 -32.700 8.841 1.00 88.44 820 LEU A C 1
ATOM 6671 O O . LEU A 1 820 ? 15.020 -32.741 9.622 1.00 88.44 820 LEU A O 1
ATOM 6675 N N . LYS A 1 821 ? 14.198 -32.227 7.595 1.00 90.25 821 LYS A N 1
ATOM 6676 C CA . LYS A 1 821 ? 15.473 -31.706 7.076 1.00 90.25 821 LYS A CA 1
ATOM 6677 C C . LYS A 1 821 ? 15.806 -30.346 7.682 1.00 90.25 821 LYS A C 1
ATOM 6679 O O . LYS A 1 821 ? 16.973 -30.086 7.976 1.00 90.25 821 LYS A O 1
ATOM 6684 N N . SER A 1 822 ? 14.785 -29.518 7.919 1.00 91.50 822 SER A N 1
ATOM 6685 C CA . SER A 1 822 ? 14.903 -28.260 8.664 1.00 91.50 822 SER A CA 1
ATOM 6686 C C . SER A 1 822 ? 15.474 -28.503 10.066 1.00 91.50 822 SER A C 1
ATOM 6688 O O . SER A 1 822 ? 16.509 -27.939 10.429 1.00 91.50 822 SER A O 1
ATOM 6690 N N . TYR A 1 823 ? 14.900 -29.456 10.809 1.00 92.25 823 TYR A N 1
ATOM 6691 C CA . TYR A 1 823 ? 15.393 -29.880 12.121 1.00 92.25 823 TYR A CA 1
ATOM 6692 C C . TYR A 1 823 ? 16.851 -30.361 12.083 1.00 92.25 823 TYR A C 1
ATOM 6694 O O . TYR A 1 823 ? 17.659 -29.951 12.919 1.00 92.25 823 TYR A O 1
ATOM 6702 N N . GLU A 1 824 ? 17.225 -31.209 11.122 1.00 90.94 824 GLU A N 1
ATOM 6703 C CA . GLU A 1 824 ? 18.608 -31.685 10.998 1.00 90.94 824 GLU A CA 1
ATOM 6704 C C . GLU A 1 824 ? 19.599 -30.547 10.719 1.00 90.94 824 GLU A C 1
ATOM 6706 O O . GLU A 1 824 ? 20.702 -30.534 11.277 1.00 90.94 824 GLU A O 1
ATOM 6711 N N . ALA A 1 825 ? 19.210 -29.579 9.886 1.00 90.12 825 ALA A N 1
ATOM 6712 C CA . ALA A 1 825 ? 20.008 -28.392 9.608 1.00 90.12 825 ALA A CA 1
ATOM 6713 C C . ALA A 1 825 ? 20.148 -27.513 10.861 1.00 90.12 825 ALA A C 1
ATOM 6715 O O . ALA A 1 825 ? 21.271 -27.179 11.246 1.00 90.12 825 ALA A O 1
ATOM 6716 N N . PHE A 1 826 ? 19.057 -27.231 11.579 1.00 92.31 826 PHE A N 1
ATOM 6717 C CA . PHE A 1 826 ? 19.117 -26.480 12.835 1.00 92.31 826 PHE A CA 1
ATOM 6718 C C . PHE A 1 826 ? 19.911 -27.198 13.924 1.00 92.31 826 PHE A C 1
ATOM 6720 O O . PHE A 1 826 ? 20.660 -26.555 14.653 1.00 92.31 826 PHE A O 1
ATOM 6727 N N . LYS A 1 827 ? 19.848 -28.530 13.999 1.00 90.50 827 LYS A N 1
ATOM 6728 C CA . LYS A 1 827 ? 20.668 -29.326 14.923 1.00 90.50 827 LYS A CA 1
ATOM 6729 C C . LYS A 1 827 ? 22.161 -29.167 14.636 1.00 90.50 827 LYS A C 1
ATOM 6731 O O . LYS A 1 827 ? 22.956 -29.031 15.567 1.00 90.50 827 LYS A O 1
ATOM 6736 N N . LYS A 1 828 ? 22.553 -29.150 13.357 1.00 89.88 828 LYS A N 1
ATOM 6737 C CA . LYS A 1 828 ? 23.935 -28.851 12.943 1.00 89.88 828 LYS A CA 1
ATOM 6738 C C . LYS A 1 828 ? 24.315 -27.402 13.262 1.00 89.88 828 LYS A C 1
ATOM 6740 O O . LYS A 1 828 ? 25.409 -27.175 13.771 1.00 89.88 828 LYS A O 1
ATOM 6745 N N . ALA A 1 829 ? 23.413 -26.443 13.044 1.00 88.00 829 ALA A N 1
ATOM 6746 C CA . ALA A 1 829 ? 23.629 -25.039 13.404 1.00 88.00 829 ALA A CA 1
ATOM 6747 C C . ALA A 1 829 ? 23.819 -24.856 14.921 1.00 88.00 829 ALA A C 1
ATOM 6749 O O . ALA A 1 829 ? 24.752 -24.181 15.351 1.00 88.00 829 ALA A O 1
ATOM 6750 N N . TYR A 1 830 ? 22.993 -25.515 15.735 1.00 88.62 830 TYR A N 1
ATOM 6751 C CA . TYR A 1 830 ? 23.065 -25.476 17.195 1.00 88.62 830 TYR A CA 1
ATOM 6752 C C . TYR A 1 830 ? 24.368 -26.091 17.721 1.00 88.62 830 TYR A C 1
ATOM 6754 O O . TYR A 1 830 ? 24.970 -25.558 18.650 1.00 88.62 830 TYR A O 1
ATOM 6762 N N . ALA A 1 831 ? 24.851 -27.169 17.093 1.00 87.25 831 ALA A N 1
ATOM 6763 C CA . ALA A 1 831 ? 26.148 -27.759 17.423 1.00 87.25 831 ALA A CA 1
ATOM 6764 C C . ALA A 1 831 ? 27.327 -26.806 17.146 1.00 87.25 831 ALA A C 1
ATOM 6766 O O . ALA A 1 831 ? 28.328 -26.858 17.856 1.00 87.25 831 ALA A O 1
ATOM 6767 N N . GLN A 1 832 ? 27.212 -25.930 16.140 1.00 85.38 832 GLN A N 1
ATOM 6768 C CA . GLN A 1 832 ? 28.218 -24.900 15.853 1.00 85.38 832 GLN A CA 1
ATOM 6769 C C . GLN A 1 832 ? 28.105 -23.705 16.802 1.00 85.38 832 GLN A C 1
ATOM 6771 O O . GLN A 1 832 ? 29.111 -23.216 17.317 1.00 85.38 832 GLN A O 1
ATOM 6776 N N . ARG A 1 833 ? 26.881 -23.218 17.022 1.00 84.31 833 ARG A N 1
ATOM 6777 C CA . ARG A 1 833 ? 26.591 -22.065 17.872 1.00 84.31 833 ARG A CA 1
ATOM 6778 C C . ARG A 1 833 ? 25.306 -22.313 18.662 1.00 84.31 833 ARG A C 1
ATOM 6780 O O . ARG A 1 833 ? 24.222 -22.045 18.148 1.00 84.31 833 ARG A O 1
ATOM 6787 N N . PRO A 1 834 ? 25.411 -22.745 19.926 1.00 84.56 834 PRO A N 1
ATOM 6788 C CA . PRO A 1 834 ? 24.249 -22.868 20.792 1.00 84.56 834 PRO A CA 1
ATOM 6789 C C . PRO A 1 834 ? 23.570 -21.504 20.951 1.00 84.56 834 PRO A C 1
ATOM 6791 O O . PRO A 1 834 ? 24.198 -20.534 21.382 1.00 84.56 834 PRO A O 1
ATOM 6794 N N . SER A 1 835 ? 22.296 -21.413 20.578 1.00 84.88 835 SER A N 1
ATOM 6795 C CA . SER A 1 835 ? 21.482 -20.210 20.752 1.00 84.88 835 SER A CA 1
ATOM 6796 C C . SER A 1 835 ? 20.059 -20.587 21.156 1.00 84.88 835 SER A C 1
ATOM 6798 O O . SER A 1 835 ? 19.561 -21.653 20.784 1.00 84.88 835 SER A O 1
ATOM 6800 N N . PHE A 1 836 ? 19.398 -19.715 21.923 1.00 84.44 836 PHE A N 1
ATOM 6801 C CA . PHE A 1 836 ? 18.005 -19.924 22.327 1.00 84.44 836 PHE A CA 1
ATOM 6802 C C . PHE A 1 836 ? 17.056 -19.937 21.124 1.00 84.44 836 PHE A C 1
ATOM 6804 O O . PHE A 1 836 ? 16.138 -20.749 21.085 1.00 84.44 836 PHE A O 1
ATOM 6811 N N . LEU A 1 837 ? 17.323 -19.099 20.115 1.00 84.12 837 LEU A N 1
ATOM 6812 C CA . LEU A 1 837 ? 16.531 -19.037 18.887 1.00 84.12 837 LEU A CA 1
ATOM 6813 C C . LEU A 1 837 ? 16.612 -20.344 18.088 1.00 84.12 837 LEU A C 1
ATOM 6815 O O . LEU A 1 837 ? 15.590 -20.844 17.635 1.00 84.12 837 LEU A O 1
ATOM 6819 N N . LEU A 1 838 ? 17.806 -20.939 17.975 1.00 86.69 838 LEU A N 1
ATOM 6820 C CA . LEU A 1 838 ? 17.984 -22.229 17.302 1.00 86.69 838 LEU A CA 1
ATOM 6821 C C . LEU A 1 838 ? 17.332 -23.370 18.083 1.00 86.69 838 LEU A C 1
ATOM 6823 O O . LEU A 1 838 ? 16.737 -24.256 17.479 1.00 86.69 838 LEU A O 1
ATOM 6827 N N . LEU A 1 839 ? 17.405 -23.345 19.418 1.00 87.31 839 LEU A N 1
ATOM 6828 C CA . LEU A 1 839 ? 16.746 -24.346 20.259 1.00 87.31 839 LEU A CA 1
ATOM 6829 C C . LEU A 1 839 ? 15.214 -24.268 20.140 1.00 87.31 839 LEU A C 1
ATOM 6831 O O . LEU A 1 839 ? 14.551 -25.302 20.079 1.00 87.31 839 LEU A O 1
ATOM 6835 N N . TYR A 1 840 ? 14.661 -23.054 20.056 1.00 88.94 840 TYR A N 1
ATOM 6836 C CA . TYR A 1 840 ? 13.241 -22.830 19.786 1.00 88.94 840 TYR A CA 1
ATOM 6837 C C . TYR A 1 840 ? 12.851 -23.280 18.371 1.00 88.94 840 TYR A C 1
ATOM 6839 O O . TYR A 1 840 ? 11.901 -24.043 18.231 1.00 88.94 840 TYR A O 1
ATOM 6847 N N . ALA A 1 841 ? 13.617 -22.899 17.342 1.00 87.88 841 ALA A N 1
ATOM 6848 C CA . ALA A 1 841 ? 13.375 -23.320 15.960 1.00 87.88 841 ALA A CA 1
ATOM 6849 C C . ALA A 1 841 ? 13.390 -24.852 15.822 1.00 87.88 841 ALA A C 1
ATOM 6851 O O . ALA A 1 841 ? 12.494 -25.433 15.219 1.00 87.88 841 ALA A O 1
ATOM 6852 N N . MET A 1 842 ? 14.343 -25.539 16.465 1.00 89.75 842 MET A N 1
ATOM 6853 C CA . MET A 1 842 ? 14.357 -27.006 16.524 1.00 89.75 842 MET A CA 1
ATOM 6854 C C . MET A 1 842 ? 13.078 -27.575 17.147 1.00 89.75 842 MET A C 1
ATOM 6856 O O . MET A 1 842 ? 12.576 -28.595 16.675 1.00 89.75 842 MET A O 1
ATOM 6860 N N . ALA A 1 843 ? 12.565 -26.951 18.209 1.00 89.19 843 ALA A N 1
ATOM 6861 C CA . ALA A 1 843 ? 11.342 -27.395 18.863 1.00 89.19 843 ALA A CA 1
ATOM 6862 C C . ALA A 1 843 ? 10.096 -27.159 17.996 1.00 89.19 843 ALA A C 1
ATOM 6864 O O . ALA A 1 843 ? 9.243 -28.040 17.919 1.00 89.19 843 ALA A O 1
ATOM 6865 N N . GLU A 1 844 ? 10.004 -26.014 17.321 1.00 88.31 844 GLU A N 1
ATOM 6866 C CA . GLU A 1 844 ? 8.902 -25.675 16.414 1.00 88.31 844 GLU A CA 1
ATOM 6867 C C . GLU A 1 844 ? 8.838 -26.632 15.216 1.00 88.31 844 GLU A C 1
ATOM 6869 O O . GLU A 1 844 ? 7.780 -27.190 14.924 1.00 88.31 844 GLU A O 1
ATOM 6874 N N . GLU A 1 845 ? 9.980 -26.934 14.599 1.00 89.81 845 GLU A N 1
ATOM 6875 C CA . GLU A 1 845 ? 10.058 -27.922 13.517 1.00 89.81 845 GLU A CA 1
ATOM 6876 C C . GLU A 1 845 ? 9.675 -29.329 13.990 1.00 89.81 845 GLU A C 1
ATOM 6878 O O . GLU A 1 845 ? 9.001 -30.072 13.277 1.00 89.81 845 GLU A O 1
ATOM 6883 N N . CYS A 1 846 ? 10.042 -29.702 15.222 1.00 89.06 846 CYS A N 1
ATOM 6884 C CA . CYS A 1 846 ? 9.594 -30.964 15.813 1.00 89.06 846 CYS A CA 1
ATOM 6885 C C . CYS A 1 846 ? 8.070 -30.998 16.004 1.00 89.06 846 CYS A C 1
ATOM 6887 O O . CYS A 1 846 ? 7.468 -32.052 15.798 1.00 89.06 846 CYS A O 1
ATOM 6889 N N . LEU A 1 847 ? 7.434 -29.876 16.368 1.00 86.94 847 LEU A N 1
ATOM 6890 C CA . LEU A 1 847 ? 5.971 -29.789 16.472 1.00 86.94 847 LEU A CA 1
ATOM 6891 C C . LEU A 1 847 ? 5.303 -29.951 15.110 1.00 86.94 847 LEU A C 1
ATOM 6893 O O . LEU A 1 847 ? 4.376 -30.751 14.985 1.00 86.94 847 LEU A O 1
ATOM 6897 N N . GLN A 1 848 ? 5.806 -29.256 14.090 1.00 86.56 848 GLN A N 1
ATOM 6898 C CA . GLN A 1 848 ? 5.280 -29.340 12.726 1.00 86.56 848 GLN A CA 1
ATOM 6899 C C . GLN A 1 848 ? 5.490 -30.737 12.112 1.00 86.56 848 GLN A C 1
ATOM 6901 O O . GLN A 1 848 ? 4.623 -31.239 11.400 1.00 86.56 848 GLN A O 1
ATOM 6906 N N . ALA A 1 849 ? 6.578 -31.428 12.470 1.00 85.44 849 ALA A N 1
ATOM 6907 C CA . ALA A 1 849 ? 6.827 -32.826 12.109 1.00 85.44 849 ALA A CA 1
ATOM 6908 C C . ALA A 1 849 ? 6.027 -33.856 12.944 1.00 85.44 849 ALA A C 1
ATOM 6910 O O . ALA A 1 849 ? 6.161 -35.061 12.719 1.00 85.44 849 ALA A O 1
ATOM 6911 N N . GLY A 1 850 ? 5.227 -33.422 13.927 1.00 83.44 850 GLY A N 1
ATOM 6912 C CA . GLY A 1 850 ? 4.421 -34.293 14.794 1.00 83.44 850 GLY A CA 1
ATOM 6913 C C . GLY A 1 850 ? 5.183 -34.987 15.935 1.00 83.44 850 GLY A C 1
ATOM 6914 O O . GLY A 1 850 ? 4.629 -35.860 16.603 1.00 83.44 850 GLY A O 1
ATOM 6915 N N . GLN A 1 851 ? 6.438 -34.615 16.205 1.00 87.69 851 GLN A N 1
ATOM 6916 C CA . GLN A 1 851 ? 7.272 -35.156 17.289 1.00 87.69 851 GLN A CA 1
ATOM 6917 C C . GLN A 1 851 ? 7.095 -34.366 18.599 1.00 87.69 851 GLN A C 1
ATOM 6919 O O . GLN A 1 851 ? 8.027 -33.741 19.112 1.00 87.69 851 GLN A O 1
ATOM 6924 N N . MET A 1 852 ? 5.887 -34.414 19.167 1.00 84.88 852 MET A N 1
ATOM 6925 C CA . MET A 1 852 ? 5.484 -33.589 20.321 1.00 84.88 852 MET A CA 1
ATOM 6926 C C . MET A 1 852 ? 6.353 -33.798 21.570 1.00 84.88 852 MET A C 1
ATOM 6928 O O . MET A 1 852 ? 6.760 -32.827 22.204 1.00 84.88 852 MET A O 1
ATOM 6932 N N . SER A 1 853 ? 6.707 -35.046 21.898 1.00 84.94 853 SER A N 1
ATOM 6933 C CA . SER A 1 853 ? 7.526 -35.351 23.079 1.00 84.94 853 SER A CA 1
ATOM 6934 C C . SER A 1 853 ? 8.929 -34.749 22.984 1.00 84.94 853 SER A C 1
ATOM 6936 O O . SER A 1 853 ? 9.466 -34.245 23.966 1.00 84.94 853 SER A O 1
ATOM 6938 N N . LEU A 1 854 ? 9.530 -34.778 21.791 1.00 86.94 854 LEU A N 1
ATOM 6939 C CA . LEU A 1 854 ? 10.860 -34.222 21.559 1.00 86.94 854 LEU A CA 1
ATOM 6940 C C . LEU A 1 854 ? 10.817 -32.687 21.611 1.00 86.94 854 LEU A C 1
ATOM 6942 O O . LEU A 1 854 ? 11.641 -32.072 22.288 1.00 86.94 854 LEU A O 1
ATOM 6946 N N . ALA A 1 855 ? 9.805 -32.072 20.996 1.00 87.50 855 ALA A N 1
ATOM 6947 C CA . ALA A 1 855 ? 9.584 -30.630 21.082 1.00 87.50 855 ALA A CA 1
ATOM 6948 C C . ALA A 1 855 ? 9.408 -30.150 22.530 1.00 87.50 855 ALA A C 1
ATOM 6950 O O . ALA A 1 855 ? 10.053 -29.189 22.950 1.00 87.50 855 ALA A O 1
ATOM 6951 N N . GLN A 1 856 ? 8.596 -30.856 23.322 1.00 87.12 856 GLN A N 1
ATOM 6952 C CA . GLN A 1 856 ? 8.370 -30.541 24.733 1.00 87.12 856 GLN A CA 1
ATOM 6953 C C . GLN A 1 856 ? 9.678 -30.579 25.533 1.00 87.12 856 GLN A C 1
ATOM 6955 O O . GLN A 1 856 ? 9.923 -29.683 26.339 1.00 87.12 856 GLN A O 1
ATOM 6960 N N . THR A 1 857 ? 10.557 -31.559 25.281 1.00 88.25 857 THR A N 1
ATOM 6961 C CA . THR A 1 857 ? 11.865 -31.619 25.957 1.00 88.25 857 THR A CA 1
ATOM 6962 C C . THR A 1 857 ? 12.747 -30.414 25.637 1.00 88.25 857 THR A C 1
ATOM 6964 O O . THR A 1 857 ? 13.334 -29.846 26.557 1.00 88.25 857 THR A O 1
ATOM 6967 N N . TYR A 1 858 ? 12.792 -29.968 24.377 1.00 89.19 858 TYR A N 1
ATOM 6968 C CA . TYR A 1 858 ? 13.578 -28.795 23.986 1.00 89.19 858 TYR A CA 1
ATOM 6969 C C . TYR A 1 858 ? 13.003 -27.488 24.537 1.00 89.19 858 TYR A C 1
ATOM 6971 O O . TYR A 1 858 ? 13.762 -26.652 25.022 1.00 89.19 858 TYR A O 1
ATOM 6979 N N . LEU A 1 859 ? 11.677 -27.321 24.543 1.00 88.50 859 LEU A N 1
ATOM 6980 C CA . LEU A 1 859 ? 11.024 -26.138 25.119 1.00 88.50 859 LEU A CA 1
ATOM 6981 C C . LEU A 1 859 ? 11.198 -26.064 26.641 1.00 88.50 859 LEU A C 1
ATOM 6983 O O . LEU A 1 859 ? 11.455 -24.989 27.184 1.00 88.50 859 LEU A O 1
ATOM 6987 N N . LEU A 1 860 ? 11.101 -27.198 27.343 1.00 86.81 860 LEU A N 1
ATOM 6988 C CA . LEU A 1 860 ? 11.361 -27.262 28.784 1.00 86.81 860 LEU A CA 1
ATOM 6989 C C . LEU A 1 860 ? 12.836 -27.004 29.103 1.00 86.81 860 LEU A C 1
ATOM 6991 O O . LEU A 1 860 ? 13.127 -26.297 30.067 1.00 86.81 860 LEU A O 1
ATOM 6995 N N . GLN A 1 861 ? 13.757 -27.529 28.291 1.00 86.75 861 GLN A N 1
ATOM 6996 C CA . GLN A 1 861 ? 15.181 -27.221 28.408 1.00 86.75 861 GLN A CA 1
ATOM 6997 C C . GLN A 1 861 ? 15.429 -25.717 28.228 1.00 86.75 861 GLN A C 1
ATOM 6999 O O . GLN A 1 861 ? 16.071 -25.107 29.079 1.00 86.75 861 GLN A O 1
ATOM 7004 N N . LEU A 1 862 ? 14.852 -25.107 27.187 1.00 85.62 862 LEU A N 1
ATOM 7005 C CA . LEU A 1 862 ? 14.954 -23.670 26.924 1.00 85.62 862 LEU A CA 1
ATOM 7006 C C . LEU A 1 862 ? 14.442 -22.851 28.111 1.00 85.62 862 LEU A C 1
ATOM 7008 O O . LEU A 1 862 ? 15.132 -21.946 28.570 1.00 85.62 862 LEU A O 1
ATOM 7012 N N . LYS A 1 863 ? 13.277 -23.207 28.663 1.00 84.62 863 LYS A N 1
ATOM 7013 C CA . LYS A 1 863 ? 12.715 -22.554 29.852 1.00 84.62 863 LYS A CA 1
ATOM 7014 C C . LYS A 1 863 ? 13.659 -22.634 31.058 1.00 84.62 863 LYS A C 1
ATOM 7016 O O . LYS A 1 863 ? 13.885 -21.627 31.723 1.00 84.62 863 LYS A O 1
ATOM 7021 N N . VAL A 1 864 ? 14.209 -23.815 31.347 1.00 83.56 864 VAL A N 1
ATOM 7022 C CA . VAL A 1 864 ? 15.136 -24.011 32.476 1.00 83.56 864 VAL A CA 1
ATOM 7023 C C . VAL A 1 864 ? 16.424 -23.210 32.279 1.00 83.56 864 VAL A C 1
ATOM 7025 O O . VAL A 1 864 ? 16.936 -22.630 33.236 1.00 83.56 864 VAL A O 1
ATOM 7028 N N . ASP A 1 865 ? 16.947 -23.166 31.057 1.00 80.06 865 ASP A N 1
ATOM 7029 C CA . ASP A 1 865 ? 18.162 -22.419 30.735 1.00 80.06 865 ASP A CA 1
ATOM 7030 C C . ASP A 1 865 ? 17.923 -20.898 30.789 1.00 80.06 865 ASP A C 1
ATOM 7032 O O . ASP A 1 865 ? 18.778 -20.165 31.292 1.00 80.06 865 ASP A O 1
ATOM 7036 N N . TYR A 1 866 ? 16.734 -20.434 30.383 1.00 76.75 866 TYR A N 1
ATOM 7037 C CA . TYR A 1 866 ? 16.286 -19.043 30.523 1.00 76.75 866 TYR A CA 1
ATOM 7038 C C . TYR A 1 866 ? 16.200 -18.613 31.994 1.00 76.75 866 TYR A C 1
ATOM 7040 O O . TYR A 1 866 ? 16.756 -17.588 32.388 1.00 76.75 866 TYR A O 1
ATOM 7048 N N . GLU A 1 867 ? 15.555 -19.423 32.841 1.00 74.31 867 GLU A N 1
ATOM 7049 C CA . GLU A 1 867 ? 15.397 -19.140 34.276 1.00 74.31 867 GLU A CA 1
ATOM 7050 C C . GLU A 1 867 ? 16.741 -19.146 35.034 1.00 74.31 867 GLU A C 1
ATOM 7052 O O . GLU A 1 867 ? 16.900 -18.424 36.021 1.00 74.31 867 GLU A O 1
ATOM 7057 N N . LYS A 1 868 ? 17.733 -19.921 34.567 1.00 73.25 868 LYS A N 1
ATOM 7058 C CA . LYS A 1 868 ? 19.084 -19.997 35.155 1.00 73.25 868 LYS A CA 1
ATOM 7059 C C . LYS A 1 868 ? 20.010 -18.841 34.763 1.00 73.25 868 LYS A C 1
ATOM 7061 O O . LYS A 1 868 ? 21.036 -18.656 35.422 1.00 73.25 868 LYS A O 1
ATOM 7066 N N . GLN A 1 869 ? 19.704 -18.068 33.720 1.00 70.50 869 GLN A N 1
ATOM 7067 C CA . GLN A 1 869 ? 20.526 -16.923 33.324 1.00 70.50 869 GLN A CA 1
ATOM 7068 C C . GLN A 1 869 ? 20.340 -15.748 34.305 1.00 70.50 869 GLN A C 1
ATOM 7070 O O . GLN A 1 869 ? 19.280 -15.119 34.379 1.00 70.50 869 GLN A O 1
ATOM 7075 N N . ILE A 1 870 ? 21.401 -15.461 35.071 1.00 48.91 870 ILE A N 1
ATOM 7076 C CA . ILE A 1 870 ? 21.448 -14.423 36.124 1.00 48.91 870 ILE A CA 1
ATOM 7077 C C . ILE A 1 870 ? 21.614 -13.007 35.530 1.00 48.91 870 ILE A C 1
ATOM 7079 O O . ILE A 1 870 ? 21.217 -12.022 36.143 1.00 48.91 870 ILE A O 1
ATOM 7083 N N . ASP A 1 871 ? 22.183 -12.904 34.329 1.00 50.34 871 ASP A N 1
ATOM 7084 C CA . ASP A 1 871 ? 22.527 -11.645 33.661 1.00 50.34 871 ASP A CA 1
ATOM 7085 C C . ASP A 1 871 ? 21.347 -11.175 32.783 1.00 50.34 871 ASP A C 1
ATOM 7087 O O . ASP A 1 871 ? 21.108 -11.751 31.719 1.00 50.34 871 ASP A O 1
ATOM 7091 N N . LEU A 1 872 ? 20.584 -10.164 33.234 1.00 54.97 872 LEU A N 1
ATOM 7092 C CA . LEU A 1 872 ? 19.396 -9.647 32.520 1.00 54.97 872 LEU A CA 1
ATOM 7093 C C . LEU A 1 872 ? 19.716 -9.190 31.089 1.00 54.97 872 LEU A C 1
ATOM 7095 O O . LEU A 1 872 ? 18.887 -9.349 30.205 1.00 54.97 872 LEU A O 1
ATOM 7099 N N . SER A 1 873 ? 20.935 -8.701 30.854 1.00 47.84 873 SER A N 1
ATOM 7100 C CA . SER A 1 873 ? 21.409 -8.224 29.547 1.00 47.84 873 SER A CA 1
ATOM 7101 C C . SER A 1 873 ? 21.566 -9.320 28.481 1.00 47.84 873 SER A C 1
ATOM 7103 O O . SER A 1 873 ? 21.726 -9.016 27.303 1.00 47.84 873 SER A O 1
ATOM 7105 N N . LYS A 1 874 ? 21.562 -10.599 28.883 1.00 49.22 874 LYS A N 1
ATOM 7106 C CA . LYS A 1 874 ? 21.740 -11.763 27.994 1.00 49.22 874 LYS A CA 1
ATOM 7107 C C . LYS A 1 874 ? 20.498 -12.642 27.897 1.00 49.22 874 LYS A C 1
ATOM 7109 O O . LYS A 1 874 ? 20.574 -13.702 27.268 1.00 49.22 874 LYS A O 1
ATOM 7114 N N . ARG A 1 875 ? 19.399 -12.243 28.543 1.00 57.28 875 ARG A N 1
ATOM 7115 C CA . ARG A 1 875 ? 18.114 -12.926 28.401 1.00 57.28 875 ARG A CA 1
ATOM 7116 C C . ARG A 1 875 ? 17.554 -12.612 27.009 1.00 57.28 875 ARG A C 1
ATOM 7118 O O . ARG A 1 875 ? 17.603 -11.453 26.612 1.00 57.28 875 ARG A O 1
ATOM 7125 N N . PRO A 1 876 ? 17.091 -13.614 26.244 1.00 54.91 876 PRO A N 1
ATOM 7126 C CA . PRO A 1 876 ? 16.391 -13.358 24.989 1.00 54.91 876 PRO A CA 1
ATOM 7127 C C . PRO A 1 876 ? 15.109 -12.553 25.240 1.00 54.91 876 PRO A C 1
ATOM 7129 O O . PRO A 1 876 ? 14.537 -12.672 26.322 1.00 54.91 876 PRO A O 1
ATOM 7132 N N . ASP A 1 877 ? 14.668 -11.783 24.241 1.00 61.38 877 ASP A N 1
ATOM 7133 C CA . ASP A 1 877 ? 13.474 -10.933 24.316 1.00 61.38 877 ASP A CA 1
ATOM 7134 C C . ASP A 1 877 ? 12.289 -11.656 24.963 1.00 61.38 877 ASP A C 1
ATOM 7136 O O . ASP A 1 877 ? 12.014 -12.826 24.661 1.00 61.38 877 ASP A O 1
ATOM 7140 N N . ASP A 1 878 ? 11.520 -10.939 25.788 1.00 67.75 878 ASP A N 1
ATOM 7141 C CA . ASP A 1 878 ? 10.307 -11.470 26.423 1.00 67.75 878 ASP A CA 1
ATOM 7142 C C . ASP A 1 878 ? 9.328 -12.059 25.387 1.00 67.75 878 ASP A C 1
ATOM 7144 O O . ASP A 1 878 ? 8.572 -12.986 25.686 1.00 67.75 878 ASP A O 1
ATOM 7148 N N . ASN A 1 879 ? 9.404 -11.604 24.133 1.00 74.50 879 ASN A N 1
ATOM 7149 C CA . ASN A 1 879 ? 8.674 -12.137 22.987 1.00 74.50 879 ASN A CA 1
ATOM 7150 C C . ASN A 1 879 ? 9.015 -13.612 22.667 1.00 74.50 879 ASN A C 1
ATOM 7152 O O . ASN A 1 879 ? 8.116 -14.418 22.414 1.00 74.50 879 ASN A O 1
ATOM 7156 N N . LEU A 1 880 ? 10.291 -14.020 22.737 1.00 80.06 880 LEU A N 1
ATOM 7157 C CA . LEU A 1 880 ? 10.680 -15.423 22.530 1.00 80.06 880 LEU A CA 1
ATOM 7158 C C . LEU A 1 880 ? 10.080 -16.314 23.620 1.00 80.06 880 LEU A C 1
ATOM 7160 O O . LEU A 1 880 ? 9.560 -17.392 23.330 1.00 80.06 880 LEU A O 1
ATOM 7164 N N . MET A 1 881 ? 10.099 -15.853 24.870 1.00 82.62 881 MET A N 1
ATOM 7165 C CA . MET A 1 881 ? 9.491 -16.603 25.963 1.00 82.62 881 MET A CA 1
ATOM 7166 C C . MET A 1 881 ? 7.974 -16.698 25.819 1.00 82.62 881 MET A C 1
ATOM 7168 O O . MET A 1 881 ? 7.428 -17.772 26.065 1.00 82.62 881 MET A O 1
ATOM 7172 N N . GLN A 1 882 ? 7.284 -15.647 25.362 1.00 83.12 882 GLN A N 1
ATOM 7173 C CA . GLN A 1 882 ? 5.850 -15.729 25.049 1.00 83.12 882 GLN A CA 1
ATOM 7174 C C . GLN A 1 882 ? 5.556 -16.843 24.033 1.00 83.12 882 GLN A C 1
ATOM 7176 O O . GLN A 1 882 ? 4.643 -17.638 24.259 1.00 83.12 882 GLN A O 1
ATOM 7181 N N . LYS A 1 883 ? 6.367 -16.962 22.971 1.00 85.12 883 LYS A N 1
ATOM 7182 C CA . LYS A 1 883 ? 6.259 -18.055 21.989 1.00 85.12 883 LYS A CA 1
ATOM 7183 C C . LYS A 1 883 ? 6.488 -19.430 22.623 1.00 85.12 883 LYS A C 1
ATOM 7185 O O . LYS A 1 883 ? 5.708 -20.348 22.398 1.00 85.12 883 LYS A O 1
ATOM 7190 N N . VAL A 1 884 ? 7.497 -19.568 23.484 1.00 86.06 884 VAL A N 1
ATOM 7191 C CA . VAL A 1 884 ? 7.790 -20.822 24.207 1.00 86.06 884 VAL A CA 1
ATOM 7192 C C . VAL A 1 884 ? 6.624 -21.248 25.103 1.00 86.06 884 VAL A C 1
ATOM 7194 O O . VAL A 1 884 ? 6.212 -22.409 25.066 1.00 86.06 884 VAL A O 1
ATOM 7197 N N . TRP A 1 885 ? 6.069 -20.329 25.900 1.00 88.00 885 TRP A N 1
ATOM 7198 C CA . TRP A 1 885 ? 4.911 -20.616 26.754 1.00 88.00 885 TRP A CA 1
ATOM 7199 C C . TRP A 1 885 ? 3.664 -20.952 25.930 1.00 88.00 885 TRP A C 1
ATOM 7201 O O . TRP A 1 885 ? 2.889 -21.812 26.346 1.00 88.00 885 TRP A O 1
ATOM 7211 N N . LEU A 1 886 ? 3.480 -20.320 24.765 1.00 88.00 886 LEU A N 1
ATOM 7212 C CA . LEU A 1 886 ? 2.363 -20.610 23.867 1.00 88.00 886 LEU A CA 1
ATOM 7213 C C . LEU A 1 886 ? 2.461 -22.048 23.348 1.00 88.00 886 LEU A C 1
ATOM 7215 O O . LEU A 1 886 ? 1.520 -22.818 23.528 1.00 88.00 886 LEU A O 1
ATOM 7219 N N . SER A 1 887 ? 3.622 -22.436 22.815 1.00 87.75 887 SER A N 1
ATOM 7220 C CA . SER A 1 887 ? 3.869 -23.788 22.302 1.00 87.75 887 SER A CA 1
ATOM 7221 C C . SER A 1 887 ? 3.746 -24.856 23.395 1.00 87.75 887 SER A C 1
ATOM 7223 O O . SER A 1 887 ? 3.122 -25.892 23.179 1.00 87.75 887 SER A O 1
ATOM 7225 N N . LEU A 1 888 ? 4.259 -24.602 24.606 1.00 88.00 888 LEU A N 1
ATOM 7226 C CA . LEU A 1 888 ? 4.060 -25.498 25.757 1.00 88.00 888 LEU A CA 1
ATOM 7227 C C . LEU A 1 888 ? 2.578 -25.618 26.153 1.00 88.00 888 LEU A C 1
ATOM 7229 O O . LEU A 1 888 ? 2.127 -26.705 26.517 1.00 88.00 888 LEU A O 1
ATOM 7233 N N . GLY A 1 889 ? 1.822 -24.520 26.073 1.00 87.50 889 GLY A N 1
ATOM 7234 C CA . GLY A 1 889 ? 0.377 -24.496 26.301 1.00 87.50 889 GLY A CA 1
ATOM 7235 C C . GLY A 1 889 ? -0.398 -25.337 25.292 1.00 87.50 889 GLY A C 1
ATOM 7236 O O . GLY A 1 889 ? -1.294 -26.086 25.678 1.00 87.50 889 GLY A O 1
ATOM 7237 N N . GLU A 1 890 ? -0.029 -25.269 24.014 1.00 87.50 890 GLU A N 1
ATOM 7238 C CA . GLU A 1 890 ? -0.651 -26.064 22.952 1.00 87.50 890 GLU A CA 1
ATOM 7239 C C . GLU A 1 890 ? -0.361 -27.561 23.085 1.00 87.50 890 GLU A C 1
ATOM 7241 O O . GLU A 1 890 ? -1.285 -28.366 22.956 1.00 87.50 890 GLU A O 1
ATOM 7246 N N . ILE A 1 891 ? 0.880 -27.935 23.416 1.00 87.19 891 ILE A N 1
ATOM 7247 C CA . ILE A 1 891 ? 1.245 -29.334 23.697 1.00 87.19 891 ILE A CA 1
ATOM 7248 C C . ILE A 1 891 ? 0.412 -29.862 24.871 1.00 87.19 891 ILE A C 1
ATOM 7250 O O . ILE A 1 891 ? -0.241 -30.897 24.751 1.00 87.19 891 ILE A O 1
ATOM 7254 N N . ALA A 1 892 ? 0.355 -29.121 25.983 1.00 86.94 892 ALA A N 1
ATOM 7255 C CA . ALA A 1 892 ? -0.421 -29.519 27.158 1.00 86.94 892 ALA A CA 1
ATOM 7256 C C . ALA A 1 892 ? -1.930 -29.622 26.859 1.00 86.94 892 ALA A C 1
ATOM 7258 O O . ALA A 1 892 ? -2.612 -30.511 27.374 1.00 86.94 892 ALA A O 1
ATOM 7259 N N . PHE A 1 893 ? -2.459 -28.749 25.995 1.00 86.94 893 PHE A N 1
ATOM 7260 C CA . PHE A 1 893 ? -3.845 -28.817 25.532 1.00 86.94 893 PHE A CA 1
ATOM 7261 C C . PHE A 1 893 ? -4.114 -30.089 24.712 1.00 86.94 893 PHE A C 1
ATOM 7263 O O . PHE A 1 893 ? -5.117 -30.766 24.945 1.00 86.94 893 PHE A O 1
ATOM 7270 N N . GLN A 1 894 ? -3.207 -30.459 23.802 1.00 84.81 894 GLN A N 1
ATOM 7271 C CA . GLN A 1 894 ? -3.306 -31.691 23.007 1.00 84.81 894 GLN A CA 1
ATOM 7272 C C . GLN A 1 894 ? -3.182 -32.959 23.869 1.00 84.81 894 GLN A C 1
ATOM 7274 O O . GLN A 1 894 ? -3.911 -33.928 23.647 1.00 84.81 894 GLN A O 1
ATOM 7279 N N . GLU A 1 895 ? -2.336 -32.934 24.902 1.00 86.00 895 GLU A N 1
ATOM 7280 C CA . GLU A 1 895 ? -2.196 -34.003 25.906 1.00 86.00 895 GLU A CA 1
ATOM 7281 C C . GLU A 1 895 ? -3.378 -34.073 26.896 1.00 86.00 895 GLU A C 1
ATOM 7283 O O . GLU A 1 895 ? -3.445 -34.987 27.720 1.00 86.00 895 GLU A O 1
ATOM 7288 N N . LYS A 1 896 ? -4.343 -33.145 26.796 1.00 84.25 896 LYS A N 1
ATOM 7289 C CA . LYS A 1 896 ? -5.499 -32.978 27.698 1.00 84.25 896 LYS A CA 1
ATOM 7290 C C . LYS A 1 896 ? -5.131 -32.611 29.143 1.00 84.25 896 LYS A C 1
ATOM 7292 O O . LYS A 1 896 ? -5.985 -32.705 30.029 1.00 84.25 896 LYS A O 1
ATOM 7297 N N . ASP A 1 897 ? -3.913 -32.133 29.403 1.00 86.62 897 ASP A N 1
ATOM 7298 C CA . ASP A 1 897 ? -3.556 -31.497 30.678 1.00 86.62 897 ASP A CA 1
ATOM 7299 C C . ASP A 1 897 ? -3.944 -30.012 30.652 1.00 86.62 897 ASP A C 1
ATOM 7301 O O . ASP A 1 897 ? -3.130 -29.085 30.582 1.00 86.62 897 ASP A O 1
ATOM 7305 N N . TYR A 1 898 ? -5.251 -29.778 30.720 1.00 85.62 898 TYR A N 1
ATOM 7306 C CA . TYR A 1 898 ? -5.813 -28.437 30.617 1.00 85.62 898 TYR A CA 1
ATOM 7307 C C . TYR A 1 898 ? -5.434 -27.510 31.785 1.00 85.62 898 TYR A C 1
ATOM 7309 O O . TYR A 1 898 ? -5.588 -26.296 31.671 1.00 85.62 898 TYR A O 1
ATOM 7317 N N . ARG A 1 899 ? -4.967 -28.043 32.926 1.00 84.00 899 ARG A N 1
ATOM 7318 C CA . ARG A 1 899 ? -4.502 -27.215 34.055 1.00 84.00 899 ARG A CA 1
ATOM 7319 C C . ARG A 1 899 ? -3.125 -26.633 33.772 1.00 84.00 899 ARG A C 1
ATOM 7321 O O . ARG A 1 899 ? -2.894 -25.458 34.051 1.00 84.00 899 ARG A O 1
ATOM 7328 N N . GLN A 1 900 ? -2.216 -27.433 33.217 1.00 84.69 900 GLN A N 1
ATOM 7329 C CA . GLN A 1 900 ? -0.912 -26.923 32.798 1.00 84.69 900 GLN A CA 1
ATOM 7330 C C . GLN A 1 900 ? -1.035 -25.949 31.627 1.00 84.69 900 GLN A C 1
ATOM 7332 O O . GLN A 1 900 ? -0.413 -24.889 31.671 1.00 84.69 900 GLN A O 1
ATOM 7337 N N . ALA A 1 901 ? -1.894 -26.247 30.648 1.00 87.12 901 ALA A N 1
ATOM 7338 C CA . ALA A 1 901 ? -2.142 -25.351 29.520 1.00 87.12 901 ALA A CA 1
ATOM 7339 C C . ALA A 1 901 ? -2.649 -23.965 29.970 1.00 87.12 901 ALA A C 1
ATOM 7341 O O . ALA A 1 901 ? -2.112 -22.942 29.550 1.00 87.12 901 ALA A O 1
ATOM 7342 N N . GLU A 1 902 ? -3.610 -23.915 30.902 1.00 87.25 902 GLU A N 1
ATOM 7343 C CA . GLU A 1 902 ? -4.111 -22.652 31.464 1.00 87.25 902 GLU A CA 1
ATOM 7344 C C . GLU A 1 902 ? -3.011 -21.870 32.203 1.00 87.25 902 GLU A C 1
ATOM 7346 O O . GLU A 1 902 ? -2.904 -20.654 32.045 1.00 87.25 902 GLU A O 1
ATOM 7351 N N . ASN A 1 903 ? -2.150 -22.547 32.969 1.00 87.62 903 ASN A N 1
ATOM 7352 C CA . ASN A 1 903 ? -1.027 -21.897 33.650 1.00 87.62 903 ASN A CA 1
ATOM 7353 C C . ASN A 1 903 ? -0.026 -21.279 32.664 1.00 87.62 903 ASN A C 1
ATOM 7355 O O . ASN A 1 903 ? 0.469 -20.177 32.907 1.00 87.62 903 ASN A O 1
ATOM 7359 N N . PHE A 1 904 ? 0.266 -21.965 31.557 1.00 88.19 904 PHE A N 1
ATOM 7360 C CA . PHE A 1 904 ? 1.163 -21.462 30.520 1.00 88.19 904 PHE A CA 1
ATOM 7361 C C . PHE A 1 904 ? 0.579 -20.240 29.809 1.00 88.19 904 PHE A C 1
ATOM 7363 O O . PHE A 1 904 ? 1.246 -19.209 29.744 1.00 88.19 904 PHE A O 1
ATOM 7370 N N . PHE A 1 905 ? -0.690 -20.290 29.400 1.00 89.00 905 PHE A N 1
ATOM 7371 C CA . PHE A 1 905 ? -1.371 -19.139 28.800 1.00 89.00 905 PHE A CA 1
ATOM 7372 C C . PHE A 1 905 ? -1.482 -17.948 29.764 1.00 89.00 905 PHE A C 1
ATOM 7374 O O . PHE A 1 905 ? -1.222 -16.809 29.376 1.00 89.00 905 PHE A O 1
ATOM 7381 N N . ASN A 1 906 ? -1.770 -18.187 31.045 1.00 86.12 906 ASN A N 1
ATOM 7382 C CA . ASN A 1 906 ? -1.829 -17.120 32.048 1.00 86.12 906 ASN A CA 1
ATOM 7383 C C . ASN A 1 906 ? -0.463 -16.479 32.328 1.00 86.12 906 ASN A C 1
ATOM 7385 O O . ASN A 1 906 ? -0.402 -15.292 32.638 1.00 86.12 906 ASN A O 1
ATOM 7389 N N . ASN A 1 907 ? 0.639 -17.225 32.216 1.00 83.00 907 ASN A N 1
ATOM 7390 C CA . ASN A 1 907 ? 1.975 -16.638 32.328 1.00 83.00 907 ASN A CA 1
ATOM 7391 C C . ASN A 1 907 ? 2.293 -15.705 31.152 1.00 83.00 907 ASN A C 1
ATOM 7393 O O . ASN A 1 907 ? 2.949 -14.693 31.371 1.00 83.00 907 ASN A O 1
ATOM 7397 N N . ILE A 1 908 ? 1.769 -15.977 29.951 1.00 82.81 908 ILE A N 1
ATOM 7398 C CA . ILE A 1 908 ? 1.870 -15.046 28.816 1.00 82.81 908 ILE A CA 1
ATOM 7399 C C . ILE A 1 908 ? 1.077 -13.774 29.106 1.00 82.81 908 ILE A C 1
ATOM 7401 O O . ILE A 1 908 ? 1.607 -12.688 28.921 1.00 82.81 908 ILE A O 1
ATOM 7405 N N . LEU A 1 909 ? -0.146 -13.888 29.635 1.00 82.69 909 LEU A N 1
ATOM 7406 C CA . LEU A 1 909 ? -0.973 -12.721 29.977 1.00 82.69 909 LEU A CA 1
ATOM 7407 C C . LEU A 1 909 ? -0.376 -11.839 31.083 1.00 82.69 909 LEU A C 1
ATOM 7409 O O . LEU A 1 909 ? -0.699 -10.658 31.145 1.00 82.69 909 LEU A O 1
ATOM 7413 N N . LYS A 1 910 ? 0.492 -12.382 31.948 1.00 79.81 910 LYS A N 1
ATOM 7414 C CA . LYS A 1 910 ? 1.253 -11.574 32.919 1.00 79.81 910 LYS A CA 1
ATOM 7415 C C . LYS A 1 910 ? 2.326 -10.712 32.254 1.00 79.81 910 LYS A C 1
ATOM 7417 O O . LYS A 1 910 ? 2.650 -9.664 32.794 1.00 79.81 910 LYS A O 1
ATOM 7422 N N . ILE A 1 911 ? 2.885 -11.178 31.136 1.00 75.62 911 ILE A N 1
ATOM 7423 C CA . ILE A 1 911 ? 3.932 -10.480 30.377 1.00 75.62 911 ILE A CA 1
ATOM 7424 C C . ILE A 1 911 ? 3.285 -9.521 29.370 1.00 75.62 911 ILE A C 1
ATOM 7426 O O . ILE A 1 911 ? 3.647 -8.354 29.307 1.00 75.62 911 ILE A O 1
ATOM 7430 N N . ASN A 1 912 ? 2.293 -9.999 28.616 1.00 78.56 912 ASN A N 1
ATOM 7431 C CA . ASN A 1 912 ? 1.551 -9.233 27.622 1.00 78.56 912 ASN A CA 1
ATOM 7432 C C . ASN A 1 912 ? 0.033 -9.471 27.770 1.00 78.56 912 ASN A C 1
ATOM 7434 O O . ASN A 1 912 ? -0.515 -10.420 27.192 1.00 78.56 912 ASN A O 1
ATOM 7438 N N . PRO A 1 913 ? -0.671 -8.603 28.521 1.00 80.81 913 PRO A N 1
ATOM 7439 C CA . PRO A 1 913 ? -2.115 -8.708 28.739 1.00 80.81 913 PRO A CA 1
ATOM 7440 C C . PRO A 1 913 ? -2.973 -8.526 27.479 1.00 80.81 913 PRO A C 1
ATOM 7442 O O . PRO A 1 913 ? -4.157 -8.883 27.505 1.00 80.81 913 PRO A O 1
ATOM 7445 N N . SER A 1 914 ? -2.392 -7.979 26.406 1.00 80.56 914 SER A N 1
ATOM 7446 C CA . SER A 1 914 ? -3.065 -7.576 25.165 1.00 80.56 914 SER A CA 1
ATOM 7447 C C . SER A 1 914 ? -2.855 -8.563 24.013 1.00 80.56 914 SER A C 1
ATOM 7449 O O . SER A 1 914 ? -3.182 -8.244 22.877 1.00 80.56 914 SER A O 1
ATOM 7451 N N . ASN A 1 915 ? -2.332 -9.769 24.270 1.00 82.75 915 ASN A N 1
ATOM 7452 C CA . ASN A 1 915 ? -2.083 -10.760 23.220 1.00 82.75 915 ASN A CA 1
ATOM 7453 C C . ASN A 1 915 ? -3.390 -11.481 22.780 1.00 82.75 915 ASN A C 1
ATOM 7455 O O . ASN A 1 915 ? -3.921 -12.297 23.547 1.00 82.75 915 ASN A O 1
ATOM 7459 N N . PRO A 1 916 ? -3.917 -11.237 21.559 1.00 83.00 916 PRO A N 1
ATOM 7460 C CA . PRO A 1 916 ? -5.204 -11.781 21.104 1.00 83.00 916 PRO A CA 1
ATOM 7461 C C . PRO A 1 916 ? -5.184 -13.306 20.919 1.00 83.00 916 PRO A C 1
ATOM 7463 O O . PRO A 1 916 ? -6.175 -13.980 21.218 1.00 83.00 916 PRO A O 1
ATOM 7466 N N . LEU A 1 917 ? -4.049 -13.873 20.492 1.00 83.56 917 LEU A N 1
ATOM 7467 C CA . LEU A 1 917 ? -3.898 -15.313 20.245 1.00 83.56 917 LEU A CA 1
ATOM 7468 C C . LEU A 1 917 ? -4.073 -16.129 21.530 1.00 83.56 917 LEU A C 1
ATOM 7470 O O . LEU A 1 917 ? -4.675 -17.202 21.514 1.00 83.56 917 LEU A O 1
ATOM 7474 N N . VAL A 1 918 ? -3.614 -15.597 22.663 1.00 85.94 918 VAL A N 1
ATOM 7475 C CA . VAL A 1 918 ? -3.736 -16.261 23.968 1.00 85.94 918 VAL A CA 1
ATOM 7476 C C . VAL A 1 918 ? -5.193 -16.322 24.421 1.00 85.94 918 VAL A C 1
ATOM 7478 O O . VAL A 1 918 ? -5.638 -17.357 24.916 1.00 85.94 918 VAL A O 1
ATOM 7481 N N . TYR A 1 919 ? -5.970 -15.256 24.208 1.00 87.94 919 TYR A N 1
ATOM 7482 C CA . TYR A 1 919 ? -7.404 -15.266 24.509 1.00 87.94 919 TYR A CA 1
ATOM 7483 C C . TYR A 1 919 ? -8.186 -16.209 23.591 1.00 87.94 919 TYR A C 1
ATOM 7485 O O . TYR A 1 919 ? -9.128 -16.853 24.055 1.00 87.94 919 TYR A O 1
ATOM 7493 N N . LEU A 1 920 ? -7.777 -16.358 22.325 1.00 87.31 920 LEU A N 1
ATOM 7494 C CA . LEU A 1 920 ? -8.351 -17.370 21.438 1.00 87.31 920 LEU A CA 1
ATOM 7495 C C . LEU A 1 920 ? -8.117 -18.789 21.985 1.00 87.31 920 LEU A C 1
ATOM 7497 O O . LEU A 1 920 ? -9.074 -19.552 22.130 1.00 87.31 920 LEU A O 1
ATOM 7501 N N . LYS A 1 921 ? -6.877 -19.109 22.378 1.00 87.50 921 LYS A N 1
ATOM 7502 C CA . LYS A 1 921 ? -6.506 -20.433 22.912 1.00 87.50 921 LYS A CA 1
ATOM 7503 C C . LYS A 1 921 ? -7.120 -20.721 24.282 1.00 87.50 921 LYS A C 1
ATOM 7505 O O . LYS A 1 921 ? -7.544 -21.845 24.533 1.00 87.50 921 LYS A O 1
ATOM 7510 N N . LEU A 1 922 ? -7.241 -19.716 25.151 1.00 86.56 922 LEU A N 1
ATOM 7511 C CA . LEU A 1 922 ? -7.987 -19.837 26.408 1.00 86.56 922 LEU A CA 1
ATOM 7512 C C . LEU A 1 922 ? -9.473 -20.111 26.160 1.00 86.56 922 LEU A C 1
ATOM 7514 O O . LEU A 1 922 ? -10.071 -20.899 26.887 1.00 86.56 922 LEU A O 1
ATOM 7518 N N . GLY A 1 923 ? -10.062 -19.502 25.128 1.00 84.44 923 GLY A N 1
ATOM 7519 C CA . GLY A 1 923 ? -11.436 -19.789 24.724 1.00 84.44 923 GLY A CA 1
ATOM 7520 C C . GLY A 1 923 ? -11.628 -21.249 24.318 1.00 84.44 923 GLY A C 1
ATOM 7521 O O . GLY A 1 923 ? -12.515 -21.915 24.851 1.00 84.44 923 GLY A O 1
ATOM 7522 N N . ASP A 1 924 ? -10.739 -21.767 23.466 1.00 85.62 924 ASP A N 1
ATOM 7523 C CA . ASP A 1 924 ? -10.731 -23.180 23.062 1.00 85.62 924 ASP A CA 1
ATOM 7524 C C . ASP A 1 924 ? -10.510 -24.123 24.260 1.00 85.62 924 ASP A C 1
ATOM 7526 O O . ASP A 1 924 ? -11.118 -25.192 24.343 1.00 85.62 924 ASP A O 1
ATOM 7530 N N . LEU A 1 925 ? -9.682 -23.709 25.227 1.00 86.06 925 LEU A N 1
ATOM 7531 C CA . LEU A 1 925 ? -9.442 -24.447 26.466 1.00 86.06 925 LEU A CA 1
ATOM 7532 C C . LEU A 1 925 ? -10.692 -24.545 27.340 1.00 86.06 925 LEU A C 1
ATOM 7534 O O . LEU A 1 925 ? -11.014 -25.638 27.810 1.00 86.06 925 LEU A O 1
ATOM 7538 N N . TYR A 1 926 ? -11.408 -23.440 27.556 1.00 85.69 926 TYR A N 1
ATOM 7539 C CA . TYR A 1 926 ? -12.634 -23.443 28.360 1.00 85.69 926 TYR A CA 1
ATOM 7540 C C . TYR A 1 926 ? -13.771 -24.228 27.696 1.00 85.69 926 TYR A C 1
ATOM 7542 O O . TYR A 1 926 ? -14.519 -24.912 28.399 1.00 85.69 926 TYR A O 1
ATOM 7550 N N . ASP A 1 927 ? -13.861 -24.183 26.365 1.00 82.62 927 ASP A N 1
ATOM 7551 C CA . ASP A 1 927 ? -14.818 -24.979 25.588 1.00 82.62 927 ASP A CA 1
ATOM 7552 C C . ASP A 1 927 ? -14.533 -26.485 25.743 1.00 82.62 927 ASP A C 1
ATOM 7554 O O . ASP A 1 927 ? -15.431 -27.268 26.041 1.00 82.62 927 ASP A O 1
ATOM 7558 N N . ALA A 1 928 ? -13.262 -26.899 25.651 1.00 80.88 928 ALA A N 1
ATOM 7559 C CA . ALA A 1 928 ? -12.876 -28.311 25.718 1.00 80.88 928 ALA A CA 1
ATOM 7560 C C . ALA A 1 928 ? -12.817 -28.907 27.141 1.00 80.88 928 ALA A C 1
ATOM 7562 O O . ALA A 1 928 ? -13.106 -30.094 27.316 1.00 80.88 928 ALA A O 1
ATOM 7563 N N . ARG A 1 929 ? -12.403 -28.131 28.154 1.00 78.25 929 ARG A N 1
ATOM 7564 C CA . ARG A 1 929 ? -12.239 -28.612 29.541 1.00 78.25 929 ARG A CA 1
ATOM 7565 C C . ARG A 1 929 ? -13.536 -28.568 30.335 1.00 78.25 929 ARG A C 1
ATOM 7567 O O . ARG A 1 929 ? -13.899 -29.556 30.969 1.00 78.25 929 ARG A O 1
ATOM 7574 N N . ASP A 1 930 ? -14.169 -27.398 30.354 1.00 69.12 930 ASP A N 1
ATOM 7575 C CA . ASP A 1 930 ? -15.265 -27.087 31.274 1.00 69.12 930 ASP A CA 1
ATOM 7576 C C . ASP A 1 930 ? -16.636 -27.216 30.583 1.00 69.12 930 ASP A C 1
ATOM 7578 O O . ASP A 1 930 ? -17.661 -27.191 31.265 1.00 69.12 930 ASP A O 1
ATOM 7582 N N . ASN A 1 931 ? -16.658 -27.375 29.246 1.00 71.12 931 ASN A N 1
ATOM 7583 C CA . ASN A 1 931 ? -17.859 -27.312 28.405 1.00 71.12 931 ASN A CA 1
ATOM 7584 C C . ASN A 1 931 ? -18.704 -26.066 28.743 1.00 71.12 931 ASN A C 1
ATOM 7586 O O . ASN A 1 931 ? -19.933 -26.122 28.817 1.00 71.12 931 ASN A O 1
ATOM 7590 N N . ASP A 1 932 ? -18.012 -24.956 29.035 1.00 75.06 932 ASP A N 1
ATOM 7591 C CA . ASP A 1 932 ? -18.583 -23.672 29.436 1.00 75.06 932 ASP A CA 1
ATOM 7592 C C . ASP A 1 932 ? -18.483 -22.691 28.253 1.00 75.06 932 ASP A C 1
ATOM 7594 O O . ASP A 1 932 ? -17.511 -21.925 28.144 1.00 75.06 932 ASP A O 1
ATOM 7598 N N . PRO A 1 933 ? -19.490 -22.676 27.355 1.00 75.19 933 PRO A N 1
ATOM 7599 C CA . PRO A 1 933 ? -19.468 -21.843 26.155 1.00 75.19 933 PRO A CA 1
ATOM 7600 C C . PRO A 1 933 ? -19.479 -20.346 26.487 1.00 75.19 933 PRO A C 1
ATOM 7602 O O . PRO A 1 933 ? -19.142 -19.517 25.640 1.00 75.19 933 PRO A O 1
ATOM 7605 N N . VAL A 1 934 ? -19.849 -19.966 27.715 1.00 78.56 934 VAL A N 1
ATOM 7606 C CA . VAL A 1 934 ? -19.912 -18.567 28.147 1.00 78.56 934 VAL A CA 1
ATOM 7607 C C . VAL A 1 934 ? -18.509 -18.036 28.420 1.00 78.56 934 VAL A C 1
ATOM 7609 O O . VAL A 1 934 ? -18.152 -16.960 27.931 1.00 78.56 934 VAL A O 1
ATOM 7612 N N . ARG A 1 935 ? -17.688 -18.792 29.159 1.00 81.38 935 ARG A N 1
ATOM 7613 C CA . ARG A 1 935 ? -16.275 -18.439 29.377 1.00 81.38 935 ARG A CA 1
ATOM 7614 C C . ARG A 1 935 ? -15.476 -18.499 28.081 1.00 81.38 935 ARG A C 1
ATOM 7616 O O . ARG A 1 935 ? -14.697 -17.578 27.828 1.00 81.38 935 ARG A O 1
ATOM 7623 N N . ALA A 1 936 ? -15.738 -19.499 27.238 1.00 83.38 936 ALA A N 1
ATOM 7624 C CA . ALA A 1 936 ? -15.117 -19.623 25.922 1.00 83.38 936 ALA A CA 1
ATOM 7625 C C . ALA A 1 936 ? -15.416 -18.409 25.025 1.00 83.38 936 ALA A C 1
ATOM 7627 O O . ALA A 1 936 ? -14.500 -17.728 24.560 1.00 83.38 936 ALA A O 1
ATOM 7628 N N . ARG A 1 937 ? -16.699 -18.037 24.880 1.00 83.19 937 ARG A N 1
ATOM 7629 C CA . ARG A 1 937 ? -17.106 -16.854 24.102 1.00 83.19 937 ARG A CA 1
ATOM 7630 C C . ARG A 1 937 ? -16.594 -15.540 24.684 1.00 83.19 937 ARG A C 1
ATOM 7632 O O . ARG A 1 937 ? -16.305 -14.633 23.910 1.00 83.19 937 ARG A O 1
ATOM 7639 N N . LYS A 1 938 ? -16.466 -15.402 26.011 1.00 86.19 938 LYS A N 1
ATOM 7640 C CA . LYS A 1 938 ? -15.871 -14.200 26.628 1.00 86.19 938 LYS A CA 1
ATOM 7641 C C . LYS A 1 938 ? -14.408 -14.034 26.212 1.00 86.19 938 LYS A C 1
ATOM 7643 O O . LYS A 1 938 ? -13.998 -12.924 25.885 1.00 86.19 938 LYS A O 1
ATOM 7648 N N . ALA A 1 939 ? -13.649 -15.127 26.194 1.00 84.81 939 ALA A N 1
ATOM 7649 C CA . ALA A 1 939 ? -12.261 -15.119 25.752 1.00 84.81 939 ALA A CA 1
ATOM 7650 C C . ALA A 1 939 ? -12.153 -14.852 24.236 1.00 84.81 939 ALA A C 1
ATOM 7652 O O . ALA A 1 939 ? -11.428 -13.947 23.836 1.00 84.81 939 ALA A O 1
ATOM 7653 N N . TRP A 1 940 ? -12.966 -15.510 23.399 1.00 87.50 940 TRP A N 1
ATOM 7654 C CA . TRP A 1 940 ? -13.012 -15.238 21.953 1.00 87.50 940 TRP A CA 1
ATOM 7655 C C . TRP A 1 940 ? -13.426 -13.798 21.622 1.00 87.50 940 TRP A C 1
ATOM 7657 O O . TRP A 1 940 ? -12.809 -13.167 20.773 1.00 87.50 940 TRP A O 1
ATOM 7667 N N . ARG A 1 941 ? -14.412 -13.217 22.317 1.00 84.31 941 ARG A N 1
ATOM 7668 C CA . ARG A 1 941 ? -14.776 -11.799 22.130 1.00 84.31 941 ARG A CA 1
ATOM 7669 C C . ARG A 1 941 ? -13.625 -10.862 22.472 1.00 84.31 941 ARG A C 1
ATOM 7671 O O . ARG A 1 941 ? -13.401 -9.905 21.744 1.00 84.31 941 ARG A O 1
ATOM 7678 N N . LYS A 1 942 ? -12.887 -11.151 23.547 1.00 84.88 942 LYS A N 1
ATOM 7679 C CA . LYS A 1 942 ? -11.712 -10.361 23.922 1.00 84.88 942 LYS A CA 1
ATOM 7680 C C . LYS A 1 942 ? -10.594 -10.483 22.880 1.00 84.88 942 LYS A C 1
ATOM 7682 O O . LYS A 1 942 ? -9.952 -9.487 22.580 1.00 84.88 942 LYS A O 1
ATOM 7687 N N . ALA A 1 943 ? -10.423 -11.657 22.266 1.00 84.75 943 ALA A N 1
ATOM 7688 C CA . ALA A 1 943 ? -9.519 -11.832 21.128 1.00 84.75 943 ALA A CA 1
ATOM 7689 C C . ALA A 1 943 ? -9.948 -10.996 19.905 1.00 84.75 943 ALA A C 1
ATOM 7691 O O . ALA A 1 943 ? -9.115 -10.300 19.342 1.00 84.75 943 ALA A O 1
ATOM 7692 N N . ALA A 1 944 ? -11.241 -10.994 19.548 1.00 84.44 944 ALA A N 1
ATOM 7693 C CA . ALA A 1 944 ? -11.771 -10.191 18.433 1.00 84.44 944 ALA A CA 1
ATOM 7694 C C . ALA A 1 944 ? -11.692 -8.675 18.671 1.00 84.44 944 ALA A C 1
ATOM 7696 O O . ALA A 1 944 ? -11.560 -7.912 17.721 1.00 84.44 944 ALA A O 1
ATOM 7697 N N . GLN A 1 945 ? -11.808 -8.230 19.925 1.00 83.56 945 GLN A N 1
ATOM 7698 C CA . GLN A 1 945 ? -11.632 -6.820 20.284 1.00 83.56 945 GLN A CA 1
ATOM 7699 C C . GLN A 1 945 ? -10.183 -6.368 20.113 1.00 83.56 945 GLN A C 1
ATOM 7701 O O . GLN A 1 945 ? -9.943 -5.249 19.678 1.00 83.56 945 GLN A O 1
ATOM 7706 N N . LEU A 1 946 ? -9.237 -7.232 20.483 1.00 83.31 946 LEU A N 1
ATOM 7707 C CA . LEU A 1 946 ? -7.809 -6.943 20.394 1.00 83.31 946 LEU A CA 1
ATOM 7708 C C . LEU A 1 946 ? -7.290 -7.042 18.952 1.00 83.31 946 LEU A C 1
ATOM 7710 O O . LEU A 1 946 ? -6.420 -6.265 18.580 1.00 83.31 946 LEU A O 1
ATOM 7714 N N . ASP A 1 947 ? -7.832 -7.957 18.143 1.00 79.56 947 ASP A N 1
ATOM 7715 C CA . ASP A 1 947 ? -7.517 -8.067 16.717 1.00 79.56 947 ASP A CA 1
ATOM 7716 C C . ASP A 1 947 ? -8.760 -8.475 15.893 1.00 79.56 947 ASP A C 1
ATOM 7718 O O . ASP A 1 947 ? -9.121 -9.659 15.836 1.00 79.56 947 ASP A O 1
ATOM 7722 N N . PRO A 1 948 ? -9.417 -7.504 15.227 1.00 76.69 948 PRO A N 1
ATOM 7723 C CA . PRO A 1 948 ? -10.575 -7.754 14.369 1.00 76.69 948 PRO A CA 1
ATOM 7724 C C . PRO A 1 948 ? -10.271 -8.553 13.092 1.00 76.69 948 PRO A C 1
ATOM 7726 O O . PRO A 1 948 ? -11.207 -9.016 12.441 1.00 76.69 948 PRO A O 1
ATOM 7729 N N . SER A 1 949 ? -8.998 -8.710 12.708 1.00 72.81 949 SER A N 1
ATOM 7730 C CA . SER A 1 949 ? -8.598 -9.389 11.465 1.00 72.81 949 SER A CA 1
ATOM 7731 C C . SER A 1 949 ? -8.595 -10.922 11.571 1.00 72.81 949 SER A C 1
ATOM 7733 O O . SER A 1 949 ? -8.546 -11.620 10.556 1.00 72.81 949 SER A O 1
ATOM 7735 N N . LEU A 1 950 ? -8.709 -11.469 12.787 1.00 76.06 950 LEU A N 1
ATOM 7736 C CA . LEU A 1 950 ? -8.743 -12.910 13.046 1.00 76.06 950 LEU A CA 1
ATOM 7737 C C . LEU A 1 950 ? -10.086 -13.544 12.629 1.00 76.06 950 LEU A C 1
ATOM 7739 O O . LEU A 1 950 ? -10.979 -13.755 13.455 1.00 76.06 950 LEU A O 1
ATOM 7743 N N . GLU A 1 951 ? -10.211 -13.944 11.359 1.00 68.88 951 GLU A N 1
ATOM 7744 C CA . GLU A 1 951 ? -11.403 -14.634 10.818 1.00 68.88 951 GLU A CA 1
ATOM 7745 C C . GLU A 1 951 ? -11.817 -15.876 11.629 1.00 68.88 951 GLU A C 1
ATOM 7747 O O . GLU A 1 951 ? -13.010 -16.133 11.813 1.00 68.88 951 GLU A O 1
ATOM 7752 N N . ILE A 1 952 ? -10.846 -16.609 12.186 1.00 72.38 952 ILE A N 1
ATOM 7753 C CA . ILE A 1 952 ? -11.082 -17.813 13.002 1.00 72.38 952 ILE A CA 1
ATOM 7754 C C . ILE A 1 952 ? -11.948 -17.482 14.230 1.00 72.38 952 ILE A C 1
ATOM 7756 O O . ILE A 1 952 ? -12.821 -18.264 14.609 1.00 72.38 952 ILE A O 1
ATOM 7760 N N . VAL A 1 953 ? -11.761 -16.309 14.845 1.00 74.56 953 VAL A N 1
ATOM 7761 C CA . VAL A 1 953 ? -12.554 -15.873 16.006 1.00 74.56 953 VAL A CA 1
ATOM 7762 C C . VAL A 1 953 ? -14.001 -15.588 15.591 1.00 74.56 953 VAL A C 1
ATOM 7764 O O . VAL A 1 953 ? -14.941 -15.985 16.287 1.00 74.56 953 VAL A O 1
ATOM 7767 N N . ALA A 1 954 ? -14.195 -14.947 14.435 1.00 69.25 954 ALA A N 1
ATOM 7768 C CA . ALA A 1 954 ? -15.518 -14.660 13.886 1.00 69.25 954 ALA A CA 1
ATOM 7769 C C . ALA A 1 954 ? -16.285 -15.949 13.550 1.00 69.25 954 ALA A C 1
ATOM 7771 O O . ALA A 1 954 ? -17.481 -16.049 13.833 1.00 69.25 954 ALA A O 1
ATOM 7772 N N . GLU A 1 955 ? -15.603 -16.965 13.017 1.00 72.81 955 GLU A N 1
ATOM 7773 C CA . GLU A 1 955 ? -16.190 -18.281 12.752 1.00 72.81 955 GLU A CA 1
ATOM 7774 C C . GLU A 1 955 ? -16.619 -18.991 14.049 1.00 72.81 955 GLU A C 1
ATOM 7776 O O . GLU A 1 955 ? -17.731 -19.521 14.139 1.00 72.81 955 GLU A O 1
ATOM 7781 N N . ARG A 1 956 ? -15.784 -18.949 15.097 1.00 77.25 956 ARG A N 1
ATOM 7782 C CA . ARG A 1 956 ? -16.094 -19.551 16.408 1.00 77.25 956 ARG A CA 1
ATOM 7783 C C . ARG A 1 956 ? -17.289 -18.887 17.088 1.00 77.25 956 ARG A C 1
ATOM 7785 O O . ARG A 1 956 ? -18.128 -19.581 17.663 1.00 77.25 956 ARG A O 1
ATOM 7792 N N . LEU A 1 957 ? -17.423 -17.567 16.967 1.00 77.19 957 LEU A N 1
ATOM 7793 C CA . LEU A 1 957 ? -18.549 -16.810 17.523 1.00 77.19 957 LEU A CA 1
ATOM 7794 C C . LEU A 1 957 ? -19.881 -17.050 16.786 1.00 77.19 957 LEU A C 1
ATOM 7796 O O . LEU A 1 957 ? -20.936 -16.872 17.396 1.00 77.19 957 LEU A O 1
ATOM 7800 N N . ARG A 1 958 ? -19.856 -17.494 15.519 1.00 73.44 958 ARG A N 1
ATOM 7801 C CA . ARG A 1 958 ? -21.060 -17.814 14.721 1.00 73.44 958 ARG A CA 1
ATOM 7802 C C . ARG A 1 958 ? -21.710 -19.158 15.070 1.00 73.44 958 ARG A C 1
ATOM 7804 O O . ARG A 1 958 ? -22.858 -19.378 14.690 1.00 73.44 958 ARG A O 1
ATOM 7811 N N . ARG A 1 959 ? -21.020 -20.061 15.779 1.00 69.88 959 ARG A N 1
ATOM 7812 C CA . ARG A 1 959 ? -21.575 -21.380 16.137 1.00 69.88 959 ARG A CA 1
ATOM 7813 C C . ARG A 1 959 ? -22.765 -21.227 17.100 1.00 69.88 959 ARG A C 1
ATOM 7815 O O . ARG A 1 959 ? -22.590 -20.578 18.134 1.00 69.88 959 ARG A O 1
ATOM 7822 N N . PRO A 1 960 ? -23.953 -21.791 16.804 1.00 52.41 960 PRO A N 1
ATOM 7823 C CA . PRO A 1 960 ? -25.114 -21.711 17.691 1.00 52.41 960 PRO A CA 1
ATOM 7824 C C . PRO A 1 960 ? -24.857 -22.456 19.011 1.00 52.41 960 PRO A C 1
ATOM 7826 O O . PRO A 1 960 ? -24.156 -23.466 19.031 1.00 52.41 960 PRO A O 1
ATOM 7829 N N . ILE A 1 961 ? -25.403 -21.935 20.115 1.00 54.38 961 ILE A N 1
ATOM 7830 C CA . ILE A 1 961 ? -25.368 -22.599 21.426 1.00 54.38 961 ILE A CA 1
ATOM 7831 C C . ILE A 1 961 ? -26.432 -23.703 21.392 1.00 54.38 961 ILE A C 1
ATOM 7833 O O . ILE A 1 961 ? -27.593 -23.389 21.137 1.00 54.38 961 ILE A O 1
ATOM 7837 N N . ASN A 1 962 ? -26.038 -24.958 21.624 1.00 43.91 962 ASN A N 1
ATOM 7838 C CA . ASN A 1 962 ? -26.977 -26.046 21.920 1.00 43.91 962 ASN A CA 1
ATOM 7839 C C . ASN A 1 962 ? -27.280 -26.108 23.415 1.00 43.91 962 ASN A C 1
ATOM 7841 O O . ASN A 1 962 ? -26.318 -25.962 24.205 1.00 43.91 962 ASN A O 1
#

Organism: NCBI:txid328185

pLDDT: mean 75.69, std 17.33, range [23.78, 96.81]

Secondary structure (DSSP, 8-state):
-----HHHHHHHHHHHTTT-SEEEHHHHHHHS-TTTTT-HHHHHHHHHHHHHTTPEEE------------TTSSSSSS-S------S--------------SS------------HHHHHHHHHTTSPPPPHHHHHHHHHHHHHHHHHHHHHHHHSSHHHHHHHHHHHHHHGGGSS--SS---S---HHHHHHHHHHHHHHHHHHGGGHHHHHHHHHHHHHHHHHT--TTT-HHHHHHHHHHHHHHTTS---HHHHHHHHHHHHHHHHHHHHHHHHHHHHHHHTT-S-GGGHHHHHHHTTSHHHHHHHHHHH-S-HHHHHHHHHHHHHHHHHHHHHHHHHTS-HHHHHHHHHHHHHHHHHHHHHHHHHHHHHHHHHHHHHGGGTTSSS-HHHHHHHHHHHHHHHHHT--GGG---HHHHHHHHHHHHHHHHHHHHSSSS---HHHHHHHHHHHHHHHHHHHHHSSPPPHHHHHHHHT--HHHHHHHHHHHPPPPPTT-B-SSSTT-BGGGG---SSS--HHHHHHHHHHHHHHHHHHTTS-HHHHHHHHHHHT-STT-SHHHHHHHHHHHHHHHHHHHHHHHHHHHHHHHHHHHHHHHHHHHHHHHT--SHHHHHHHHHHHHHHHHHHHHHHHHHHHHHHHHHHHHHHHHHHHHHHHHHHHHHHHHHHHHHHHHHHHHGGGTT---PPPHHHHHHHHHTT-HHHHHHHHHHHHHH-TT-HHHHHHHHHHHHHHHHHH-SSHHHHHHHHHHHHHHHHHTTSS--TTHHHHHHHHHHHHHHT-GGGHHHHHHHHHHHHHH-TT-TTHHHHHHHHHHHTT-HHHHHHHHHHHHHHS--HHHHHHHHHHHHHTT-HHHHHHHHHHHHHHHHH---GGGS--HHHHHHHHHHHHHHHHHTT-HHHHHHHHHHHHHH-TT-HHHHHHHHHHHHHHH--HHHHHHHHHHHHHH-TT-HHHHHHHHSPP-

Radius of gyration: 46.11 Å; chains: 1; bounding box: 133×129×111 Å

Foldseek 3Di:
DDDPDPVNLLVVVVVVCVPAQEDEPVRVVVSDDPVQVPDPVSVVVSVVVCVVVNRHYDYDDDDDDDDDDDPPPPPPPDPPDDDDDDDDDDDDDDDDDDPPPDPDDDDDDPPDPPDVVVVVVVQLVPFAADDLVLLVVLLVLLVVLLVVLVVLVLVFQLVLVVLLVLCCLLPVPPVDDPPDDDPDDDDPVVVVVNVVSNVQCVVVCVVCNVLSVVLVVVLVVCVVVVHDCVPDPVNVVSSVVSSVSCSPRDDDPVVSVVVLVVLLVVLVVLVVLVVLLVVLCVLQVHDDLVCLVVVVVLCVDPVSQVVSCVVSVDHSVVSVVSNVSNVVSVVVLVVVCSNRVHHPVVSNVSSVSSVVSVVSSVVSLVSSLSSCLVLLLVLLVVCPPLQDDSVVLSVLLSVLQSVLSVPDDCVVVDRSSVSSSVSSNVSSLVCSQQPSAPDRDDPVLVVVLVLLVVLQVVCCVVVVHGDDLVNSCVVVVHDSVVSVVSVVVVDGDDDQQPADDPPSPHGNVVPDDDPVDDDPVVVVVVVVVLVVVVVVLVVDDPVVSVVVCLCVVSPVPHVPVVLVVLVVVLVVLVVVLVVLVVVLVVLVVVLVVLVVVLVVLVVVLVPDDDDVVNVVSVVVSVVSVVVSVVSVVVSVVSVVVSVVSVVVSVVSVVVSVVSVVVVVVVVVVVVVVVVVVLVVPPPDPDADDPVVLVVCVVVLVLVVNLVRLVVVCVNVVQPLVSLQSNLVSLLSVLVVVPPDPSSLVSLVSSLVSLVSSVVDPDHVLLLVSLQSNLVSQVVVALVSLVSNLVSLVVSCVVPVLPQCSLVSNLSSCVSVLVLVSSLVSLVSNCVNPPDLVSLQSNLVSCVSVVVLVVSLVSLVVSVVVLVPDPDPVPRPDVVSLLVSLQSNLVSCVVVVVLVSNVVSLVVSCVVPVLALVSLQSVLVSCCPPVVDNPSSLVSLVSSCVSPVVPVVSVVSNPDDDD